Protein AF-0000000073405790 (afdb_homodimer)

InterPro domains:
  IPR004841 Amino acid permease/SLC12A domain [PF00324] (27-420)
  IPR050367 Amino acid-polyamine-organocation superfamily [PTHR42770] (9-442)

Foldseek 3Di:
DPPPPPDPPVVPPDFDFEAADAELLRLLLLLLLLLLQLLLCQFLLLVLCVLWPLLLLVLLVLLLVLLLLLLLLLLVLQLVDLGAQFLLVLLPPQPHVLVSLLLLLLLLLLLLLLLLLLLLSLLQLCCVPPVDDSVCSSCVLLVLLLVCLLQLPDDDSVNSVVLSVVSLVLLVVLLVLLCVVLVVDADDSPPGPHDLLSSLQSNLSSNSSLLSLVLLRNCSSRHDVSSPSNSVSSNSSSCSRSNSSSSSSSSVSRNCVRVVHDSVPDDVLVVCCVRVHDVVSVVSSVSSSSSSSSNSNSSLNSSLSNVLVCLVVPLDPVLQVHADHRSGRNSSSVVSSVSSVVLNVVLVVPPDDSSVSSVLSNLLSSLSSLVSSLSSLVSQCSVCVVPVPVRVVSNVSSVVSNVSSVSSNVSNCVNDDPVSVVVNVVSSVVSSVSSVVVVVVVVVVD/DPPPPPDPCVVVPDFDFEAADAELLRLLLLLLLLLLQLLLCQFLLLLLCVLFPLLLLVLLVLLLVLLLLLLLLLLVLQLVDLGAQFLLVLLPPQPHVLVSLLLLLLLLLLLLLLLLLLLLSLLQLCCVPPVDDSVCSSCVLLVLLLVCQLQLPDDDSVNSVVLSVVSLVLLVVLLVLLCVVLVVDADDSPPGPHDLLSSLQSNLSSNSSLLSLVLLRNCSSRHDVSSPSNSVSSNSSSCSRSNSSSSSSRSVSRNCVSVVHDSVPDDVLVVCCVRVHDVVSVVSSVSSSSSSSSNSNSSLNSSLSNVLVCLVVPLDPVLQVHADHRNGRNSSSVVSSVVSVVLNVVLVVPPDDSSVSSVLSNLLSSLSSLVSSLSSLVSQCSVCVVPVPVRVVSNVSSVVSNVSSVSSNVSNCVNDDPVSVVVNVVSSVVSSVSSVVVVVVVVVVD

Organism: Sulfolobus acidocaldarius (strain ATCC 33909 / DSM 639 / JCM 8929 / NBRC 15157 / NCIMB 11770) (NCBI:txid330779)

Secondary structure (DSSP, 8-state):
-------SGGGGGS-PPPP--B-HHHHHHHHHHHT-HHHHIIIIIHHHHHHHGGGHHHHHHHHHHHHHHHHHHHHHHHHH--STTTHHHHHHHHS-HHHHHHHHHHHHHHHHHHHHHHHHHHHHHHHHHH---HHHHHHHHHHHHHHHHHHTPPPPHHHHHHHHHHHHHHHHHHHHHHHHTTTS----TT-----HHHHHHHHHHHHTTGGGGGGSGGGGGGBTTHHHHHHHHHHHHHHHHHHHHHHHHHHHHHHHHHTT--GGG--HHHHHHHHH-HHHHHHHHHHHHHHHHHHHHHHHHHHHHHHHHHHHTTSS-GGGG--BTTTB-HHHHHHHHHHHHHHHHHHHHH-S-HHHHHHHHHHHHHHHHHHHHHHHHHHHHHHHHTTTTT-HHHHHHHHHHHHHHHHHHHHHHHHS-HHHHHHHHHHHHHHHHHHHHHHHHHHHH-/-------TTGGG-S-PPPP--B-HHHHHHHHHHHT-HHHHIIIIIHHHHHHHGGGHHHHHHHHHHHHHHHHHHHHHHHHH--STTTHHHHHHHHS-HHHHHHHHHHHHHHHHHHHHHHHHHHHHHHHHHH---HHHHHHHHHHHHHHHHHHTPPPPHHHHHHHHHHHHHHHHHHHHHHHHHTTT----TT-----HHHHHHHHHHHHTTGGGGGGSGGGGGGBTTHHHHHHHHHHHHHHHHHHHHHHHHHHHHHHHHHTT--GGG--HHHHHHHHH-HHHHHHHHHHHHHHHHHHHHHHHHHHHHHHHHHHHTTSS-GGGG--BTTTB-HHHHHHHHHHHHHHHHHHHHH-S-HHHHHHHHHHHHHHHHHHHHHHHHHHHHHHHHTTTTT-HHHHHHHHHHHHHHHHHHHHHHHHS-HHHHHHHHHHHHHHHHHHHHHHHHHHHH-

Structure (mmCIF, N/CA/C/O backbone):
data_AF-0000000073405790-model_v1
#
loop_
_entity.id
_entity.type
_entity.pdbx_description
1 polymer 'Conserved Archaeal transport protein'
#
loop_
_atom_site.group_PDB
_atom_site.id
_atom_site.type_symbol
_atom_site.label_atom_id
_atom_site.label_alt_id
_atom_site.label_comp_id
_atom_site.label_asym_id
_atom_site.label_entity_id
_atom_site.label_seq_id
_atom_site.pdbx_PDB_ins_code
_atom_site.Cartn_x
_atom_site.Cartn_y
_atom_site.Cartn_z
_atom_site.occupancy
_atom_site.B_iso_or_equiv
_atom_site.auth_seq_id
_atom_site.auth_comp_id
_atom_site.auth_asym_id
_atom_site.auth_atom_id
_atom_site.pdbx_PDB_model_num
ATOM 1 N N . MET A 1 1 ? -56.188 16.094 41.062 1 27.78 1 MET A N 1
ATOM 2 C CA . MET A 1 1 ? -54.969 16.047 41.844 1 27.78 1 MET A CA 1
ATOM 3 C C . MET A 1 1 ? -53.781 15.688 41 1 27.78 1 MET A C 1
ATOM 5 O O . MET A 1 1 ? -53.562 14.516 40.656 1 27.78 1 MET A O 1
ATOM 9 N N . ASN A 1 2 ? -53.375 16.516 39.938 1 31.41 2 ASN A N 1
ATOM 10 C CA . ASN A 1 2 ? -52.469 16.797 38.844 1 31.41 2 ASN A CA 1
ATOM 11 C C . ASN A 1 2 ? -51 16.844 39.344 1 31.41 2 ASN A C 1
ATOM 13 O O . ASN A 1 2 ? -50.656 17.734 40.125 1 31.41 2 ASN A O 1
ATOM 17 N N . ASN A 1 3 ? -50.406 15.594 39.625 1 33.44 3 ASN A N 1
ATOM 18 C CA . ASN A 1 3 ? -49.188 15.391 40.406 1 33.44 3 ASN A CA 1
ATOM 19 C C . ASN A 1 3 ? -48 16.078 39.75 1 33.44 3 ASN A C 1
ATOM 21 O O . ASN A 1 3 ? -47.562 15.664 38.656 1 33.44 3 ASN A O 1
ATOM 25 N N . PRO A 1 4 ? -47.531 17.219 39.969 1 40.91 4 PRO A N 1
ATOM 26 C CA . PRO A 1 4 ? -46.594 18.172 39.406 1 40.91 4 PRO A CA 1
ATOM 27 C C . PRO A 1 4 ? -45.156 17.672 39.438 1 40.91 4 PRO A C 1
ATOM 29 O O . PRO A 1 4 ? -44.25 18.359 38.969 1 40.91 4 PRO A O 1
ATOM 32 N N . TYR A 1 5 ? -44.719 16.75 40.25 1 34.38 5 TYR A N 1
ATOM 33 C CA . TYR A 1 5 ? -43.344 16.312 40.5 1 34.38 5 TYR A CA 1
ATOM 34 C C . TYR A 1 5 ? -42.812 15.523 39.312 1 34.38 5 TYR A C 1
ATOM 36 O O . TYR A 1 5 ? -42.5 14.336 39.438 1 34.38 5 TYR A O 1
ATOM 44 N N . MET A 1 6 ? -43.469 15.266 38.25 1 35.59 6 MET A N 1
ATOM 45 C CA . MET A 1 6 ? -42.875 14.555 37.125 1 35.59 6 MET A CA 1
ATOM 46 C C . MET A 1 6 ? -41.531 15.18 36.719 1 35.59 6 MET A C 1
ATOM 48 O O . MET A 1 6 ? -41.5 16.297 36.188 1 35.59 6 MET A O 1
ATOM 52 N N . ASP A 1 7 ? -40.344 14.836 37.375 1 27.62 7 ASP A N 1
ATOM 53 C CA . ASP A 1 7 ? -38.969 15.281 37.5 1 27.62 7 ASP A CA 1
ATOM 54 C C . ASP A 1 7 ? -38.25 15.258 36.156 1 27.62 7 ASP A C 1
ATOM 56 O O . ASP A 1 7 ? -38.531 14.422 35.281 1 27.62 7 ASP A O 1
ATOM 60 N N . LYS A 1 8 ? -37.25 16.25 35.781 1 38.69 8 LYS A N 1
ATOM 61 C CA . LYS A 1 8 ? -36.25 16.734 34.781 1 38.69 8 LYS A CA 1
ATOM 62 C C . LYS A 1 8 ? -35.125 15.734 34.625 1 38.69 8 LYS A C 1
ATOM 64 O O . LYS A 1 8 ? -34.188 15.977 33.844 1 38.69 8 LYS A O 1
ATOM 69 N N . SER A 1 9 ? -34.844 14.797 35.344 1 34.06 9 SER A N 1
ATOM 70 C CA . SER A 1 9 ? -33.719 13.875 35.312 1 34.06 9 SER A CA 1
ATOM 71 C C . SER A 1 9 ? -33.75 12.977 34.094 1 34.06 9 SER A C 1
ATOM 73 O O . SER A 1 9 ? -32.719 12.406 33.688 1 34.06 9 SER A O 1
ATOM 75 N N . GLU A 1 10 ? -34.688 12.352 33.531 1 36.56 10 GLU A N 1
ATOM 76 C CA . GLU A 1 10 ? -34.781 11.336 32.5 1 36.56 10 GLU A CA 1
ATOM 77 C C . GLU A 1 10 ? -34.5 11.945 31.109 1 36.56 10 GLU A C 1
ATOM 79 O O . GLU A 1 10 ? -34.531 11.242 30.094 1 36.56 10 GLU A O 1
ATOM 84 N N . ALA A 1 11 ? -34.438 13.266 30.891 1 36.69 11 ALA A N 1
ATOM 85 C CA . ALA A 1 11 ? -34.094 13.859 29.609 1 36.69 11 ALA A CA 1
ATOM 86 C C . ALA A 1 11 ? -32.594 13.719 29.359 1 36.69 11 ALA A C 1
ATOM 88 O O . ALA A 1 11 ? -32 14.453 28.547 1 36.69 11 ALA A O 1
ATOM 89 N N . LYS A 1 12 ? -31.766 12.984 30.062 1 44.53 12 LYS A N 1
ATOM 90 C CA . LYS A 1 12 ? -30.328 12.734 30.047 1 44.53 12 LYS A CA 1
ATOM 91 C C . LYS A 1 12 ? -29.938 11.922 28.828 1 44.53 12 LYS A C 1
ATOM 93 O O . LYS A 1 12 ? -28.75 11.688 28.594 1 44.53 12 LYS A O 1
ATOM 98 N N . GLY A 1 13 ? -30.688 11.305 28.016 1 42.25 13 GLY A N 1
ATOM 99 C CA . GLY A 1 13 ? -30.25 10.32 27.047 1 42.25 13 GLY A CA 1
ATOM 100 C C . GLY A 1 13 ? -30.219 10.852 25.625 1 42.25 13 GLY A C 1
ATOM 101 O O . GLY A 1 13 ? -30.031 10.094 24.672 1 42.25 13 GLY A O 1
ATOM 102 N N . VAL A 1 14 ? -30.844 12.031 25.359 1 47.28 14 VAL A N 1
ATOM 103 C CA . VAL A 1 14 ? -30.922 12.32 23.922 1 47.28 14 VAL A CA 1
ATOM 104 C C . VAL A 1 14 ? -29.594 12.906 23.453 1 47.28 14 VAL A C 1
ATOM 106 O O . VAL A 1 14 ? -29.047 13.812 24.078 1 47.28 14 VAL A O 1
ATOM 109 N N . PRO A 1 15 ? -28.875 12.289 22.641 1 58.34 15 PRO A N 1
ATOM 110 C CA . PRO A 1 15 ? -27.641 12.828 22.062 1 58.34 15 PRO A CA 1
ATOM 111 C C . PRO A 1 15 ? -27.766 14.297 21.672 1 58.34 15 PRO A C 1
ATOM 113 O O . PRO A 1 15 ? -28.734 14.68 20.984 1 58.34 15 PRO A O 1
ATOM 116 N N . GLU A 1 16 ? -27.109 15.195 22.469 1 71.62 16 GLU A N 1
ATOM 117 C CA . GLU A 1 16 ? -27.125 16.625 22.172 1 71.62 16 GLU A CA 1
ATOM 118 C C . GLU A 1 16 ? -26.484 16.922 20.828 1 71.62 16 GLU A C 1
ATOM 120 O O . GLU A 1 16 ? -25.531 16.266 20.422 1 71.62 16 GLU A O 1
ATOM 125 N N . GLU A 1 17 ? -27.125 17.812 20.016 1 78.12 17 GLU A N 1
ATOM 126 C CA . GLU A 1 17 ? -26.625 18.266 18.734 1 78.12 17 GLU A CA 1
ATOM 127 C C . GLU A 1 17 ? -25.625 19.422 18.906 1 78.12 17 GLU A C 1
ATOM 129 O O . GLU A 1 17 ? -25.734 20.188 19.859 1 78.12 17 GLU A O 1
ATOM 134 N N . PRO A 1 18 ? -24.578 19.469 18.156 1 84.25 18 PRO A N 1
ATOM 135 C CA . PRO A 1 18 ? -23.609 20.562 18.219 1 84.25 18 PRO A CA 1
ATOM 136 C C . PRO A 1 18 ? -24.266 21.938 18.062 1 84.25 18 PRO A C 1
ATOM 138 O O . PRO A 1 18 ? -25.156 22.109 17.234 1 84.25 18 PRO A O 1
ATOM 141 N N . LYS A 1 19 ? -23.875 22.797 18.906 1 86 19 LYS A N 1
ATOM 142 C CA . LYS A 1 19 ? -24.344 24.172 18.781 1 86 19 LYS A CA 1
ATOM 143 C C . LYS A 1 19 ? -23.5 24.969 17.797 1 86 19 LYS A C 1
ATOM 145 O O . LYS A 1 19 ? -22.266 24.891 17.828 1 86 19 LYS A O 1
ATOM 150 N N . ARG A 1 20 ? -24.172 25.734 16.953 1 91.25 20 ARG A N 1
ATOM 151 C CA . ARG A 1 20 ? -23.5 26.516 15.93 1 91.25 20 ARG A CA 1
ATOM 152 C C . ARG A 1 20 ? -23.109 27.891 16.453 1 91.25 20 ARG A C 1
ATOM 154 O O . ARG A 1 20 ? -23.953 28.797 16.5 1 91.25 20 ARG A O 1
ATOM 161 N N . HIS A 1 21 ? -21.797 28.047 16.766 1 88.31 21 HIS A N 1
ATOM 162 C CA . HIS A 1 21 ? -21.406 29.297 17.422 1 88.31 21 HIS A CA 1
ATOM 163 C C . HIS A 1 21 ? -20.156 29.891 16.781 1 88.31 21 HIS A C 1
ATOM 165 O O . HIS A 1 21 ? -19.812 31.047 17.031 1 88.31 21 HIS A O 1
ATOM 171 N N . LEU A 1 22 ? -19.5 29.172 15.891 1 90.38 22 LEU A N 1
ATOM 172 C CA . LEU A 1 22 ? -18.266 29.656 15.273 1 90.38 22 LEU A CA 1
ATOM 173 C C . LEU A 1 22 ? -18.578 30.609 14.117 1 90.38 22 LEU A C 1
ATOM 175 O O . LEU A 1 22 ? -19.359 30.266 13.227 1 90.38 22 LEU A O 1
ATOM 179 N N . SER A 1 23 ? -17.969 31.75 14.094 1 93 23 SER A N 1
ATOM 180 C CA . SER A 1 23 ? -18.156 32.75 13.039 1 93 23 SER A CA 1
ATOM 181 C C . SER A 1 23 ? -17.109 32.594 11.945 1 93 23 SER A C 1
ATOM 183 O O . SER A 1 23 ? -16.188 31.781 12.07 1 93 23 SER A O 1
ATOM 185 N N . PHE A 1 24 ? -17.25 33.406 10.891 1 95 24 PHE A N 1
ATOM 186 C CA . PHE A 1 24 ? -16.297 33.406 9.781 1 95 24 PHE A CA 1
ATOM 187 C C . PHE A 1 24 ? -14.898 33.75 10.273 1 95 24 PHE A C 1
ATOM 189 O O . PHE A 1 24 ? -13.938 33.062 9.922 1 95 24 PHE A O 1
ATOM 196 N N . THR A 1 25 ? -14.836 34.75 11.125 1 92.75 25 THR A N 1
ATOM 197 C CA . THR A 1 25 ? -13.547 35.188 11.641 1 92.75 25 THR A CA 1
ATOM 198 C C . THR A 1 25 ? -12.906 34.125 12.508 1 92.75 25 THR A C 1
ATOM 200 O O . THR A 1 25 ? -11.695 33.875 12.438 1 92.75 25 THR A O 1
ATOM 203 N N . ASP A 1 26 ? -13.695 33.438 13.25 1 89.88 26 ASP A N 1
ATOM 204 C CA . ASP A 1 26 ? -13.211 32.344 14.062 1 89.88 26 ASP A CA 1
ATOM 205 C C . ASP A 1 26 ? -12.594 31.234 13.195 1 89.88 26 ASP A C 1
ATOM 207 O O . ASP A 1 26 ? -11.453 30.828 13.43 1 89.88 26 ASP A O 1
ATOM 211 N N . ILE A 1 27 ? -13.328 30.844 12.195 1 92.38 27 ILE A N 1
ATOM 212 C CA . ILE A 1 27 ? -12.93 29.719 11.352 1 92.38 27 ILE A CA 1
ATOM 213 C C . ILE A 1 27 ? -11.688 30.094 10.547 1 92.38 27 ILE A C 1
ATOM 215 O O . ILE A 1 27 ? -10.75 29.312 10.445 1 92.38 27 ILE A O 1
ATOM 219 N N . VAL A 1 28 ? -11.617 31.266 9.969 1 93.44 28 VAL A N 1
ATOM 220 C CA . VAL A 1 28 ? -10.508 31.688 9.117 1 93.44 28 VAL A CA 1
ATOM 221 C C . VAL A 1 28 ? -9.227 31.766 9.938 1 93.44 28 VAL A C 1
ATOM 223 O O . VAL A 1 28 ? -8.203 31.188 9.555 1 93.44 28 VAL A O 1
ATOM 226 N N . PHE A 1 29 ? -9.258 32.375 11.109 1 89.44 29 PHE A N 1
ATOM 227 C CA . PHE A 1 29 ? -8.031 32.594 11.867 1 89.44 29 PHE A CA 1
ATOM 228 C C . PHE A 1 29 ? -7.613 31.312 12.602 1 89.44 29 PHE A C 1
ATOM 230 O O . PHE A 1 29 ? -6.422 31.047 12.766 1 89.44 29 PHE A O 1
ATOM 237 N N . LEU A 1 30 ? -8.602 30.547 12.961 1 85.38 30 LEU A N 1
ATOM 238 C CA . LEU A 1 30 ? -8.258 29.25 13.539 1 85.38 30 LEU A CA 1
ATOM 239 C C . LEU A 1 30 ? -7.625 28.328 12.492 1 85.38 30 LEU A C 1
ATOM 241 O O . LEU A 1 30 ? -6.703 27.578 12.805 1 85.38 30 LEU A O 1
ATOM 245 N N . SER A 1 31 ? -8.086 28.391 11.297 1 91.56 31 SER A N 1
ATOM 246 C CA . SER A 1 31 ? -7.586 27.516 10.234 1 91.56 31 SER A CA 1
ATOM 247 C C . SER A 1 31 ? -6.234 28.016 9.719 1 91.56 31 SER A C 1
ATOM 249 O O . SER A 1 31 ? -5.371 27.203 9.375 1 91.56 31 SER A O 1
ATOM 251 N N . ILE A 1 32 ? -6.062 29.312 9.602 1 92.25 32 ILE A N 1
ATOM 252 C CA . ILE A 1 32 ? -4.75 29.812 9.219 1 92.25 32 ILE A CA 1
ATOM 253 C C . ILE A 1 32 ? -3.732 29.469 10.305 1 92.25 32 ILE A C 1
ATOM 255 O O . ILE A 1 32 ? -2.607 29.062 10.008 1 92.25 32 ILE A O 1
ATOM 259 N N . GLY A 1 33 ? -4.148 29.656 11.562 1 86.12 33 GLY A N 1
ATOM 260 C CA . GLY A 1 33 ? -3.299 29.219 12.656 1 86.12 33 GLY A CA 1
ATOM 261 C C . GLY A 1 33 ? -3.01 27.719 12.617 1 86.12 33 GLY A C 1
ATOM 262 O O . GLY A 1 33 ? -1.885 27.297 12.883 1 86.12 33 GLY A O 1
ATOM 263 N N . GLY A 1 34 ? -3.998 26.969 12.234 1 87.94 34 GLY A N 1
ATOM 264 C CA . GLY A 1 34 ? -3.875 25.516 12.125 1 87.94 34 GLY A CA 1
ATOM 265 C C . GLY A 1 34 ? -2.961 25.094 10.992 1 87.94 34 GLY A C 1
ATOM 266 O O . GLY A 1 34 ? -2.469 23.953 10.984 1 87.94 34 GLY A O 1
ATOM 267 N N . GLN A 1 35 ? -2.705 25.969 10.07 1 92.38 35 GLN A N 1
ATOM 268 C CA . GLN A 1 35 ? -1.758 25.734 8.984 1 92.38 35 GLN A CA 1
ATOM 269 C C . GLN A 1 35 ? -0.322 25.969 9.445 1 92.38 35 GLN A C 1
ATOM 271 O O . GLN A 1 35 ? 0.626 25.641 8.734 1 92.38 35 GLN A O 1
ATOM 276 N N . SER A 1 36 ? -0.238 26.484 10.57 1 92.44 36 SER A N 1
ATOM 277 C CA . SER A 1 36 ? 1.079 26.734 11.141 1 92.44 36 SER A CA 1
ATOM 278 C C . SER A 1 36 ? 2.006 27.406 10.133 1 92.44 36 SER A C 1
ATOM 280 O O . SER A 1 36 ? 3.07 26.875 9.812 1 92.44 36 SER A O 1
ATOM 282 N N . PRO A 1 37 ? 1.651 28.609 9.758 1 91.94 37 PRO A N 1
ATOM 283 C CA . PRO A 1 37 ? 2.299 29.203 8.586 1 91.94 37 PRO A CA 1
ATOM 284 C C . PRO A 1 37 ? 3.814 29.312 8.734 1 91.94 37 PRO A C 1
ATOM 286 O O . PRO A 1 37 ? 4.559 28.984 7.816 1 91.94 37 PRO A O 1
ATOM 289 N N . PHE A 1 38 ? 4.297 29.781 9.859 1 92.12 38 PHE A N 1
ATOM 290 C CA . PHE A 1 38 ? 5.73 29.969 10.031 1 92.12 38 PHE A CA 1
ATOM 291 C C . PHE A 1 38 ? 6.461 28.641 10.094 1 92.12 38 PHE A C 1
ATOM 293 O O . PHE A 1 38 ? 7.461 28.438 9.398 1 92.12 38 PHE A O 1
ATOM 300 N N . LEU A 1 39 ? 5.965 27.766 10.898 1 94.5 39 LEU A N 1
ATOM 301 C CA . LEU A 1 39 ? 6.551 26.438 11.031 1 94.5 39 LEU A CA 1
ATOM 302 C C . LEU A 1 39 ? 6.527 25.688 9.703 1 94.5 39 LEU A C 1
ATOM 304 O O . LEU A 1 39 ? 7.453 24.938 9.383 1 94.5 39 LEU A O 1
ATOM 308 N N . SER A 1 40 ? 5.465 25.812 8.914 1 95.38 40 SER A N 1
ATOM 309 C CA . SER A 1 40 ? 5.312 25.141 7.633 1 95.38 40 SER A CA 1
ATOM 310 C C . SER A 1 40 ? 6.406 25.562 6.656 1 95.38 40 SER A C 1
ATOM 312 O O . SER A 1 40 ? 6.875 24.766 5.852 1 95.38 40 SER A O 1
ATOM 314 N N . ILE A 1 41 ? 6.836 26.844 6.73 1 92.81 41 ILE A N 1
ATOM 315 C CA . ILE A 1 41 ? 7.906 27.312 5.855 1 92.81 41 ILE A CA 1
ATOM 316 C C . ILE A 1 41 ? 9.227 26.656 6.258 1 92.81 41 ILE A C 1
ATOM 318 O O . ILE A 1 41 ? 10.008 26.234 5.398 1 92.81 41 ILE A O 1
ATOM 322 N N . LEU A 1 42 ? 9.422 26.453 7.527 1 91.88 42 LEU A N 1
ATOM 323 C CA . LEU A 1 42 ? 10.672 25.906 8.055 1 91.88 42 LEU A CA 1
ATOM 324 C C . LEU A 1 42 ? 10.719 24.391 7.883 1 91.88 42 LEU A C 1
ATOM 326 O O . LEU A 1 42 ? 11.773 23.781 8.031 1 91.88 42 LEU A O 1
ATOM 330 N N . THR A 1 43 ? 9.586 23.812 7.562 1 94.44 43 THR A N 1
ATOM 331 C CA . THR A 1 43 ? 9.539 22.359 7.422 1 94.44 43 THR A CA 1
ATOM 332 C C . THR A 1 43 ? 9.117 21.969 6.008 1 94.44 43 THR A C 1
ATOM 334 O O . THR A 1 43 ? 9.969 21.719 5.152 1 94.44 43 THR A O 1
ATOM 337 N N . TYR A 1 44 ? 7.812 22.141 5.621 1 95.62 44 TYR A N 1
ATOM 338 C CA . TYR A 1 44 ? 7.293 21.781 4.309 1 95.62 44 TYR A CA 1
ATOM 339 C C . TYR A 1 44 ? 7.949 22.609 3.213 1 95.62 44 TYR A C 1
ATOM 341 O O . TYR A 1 44 ? 8.281 22.094 2.145 1 95.62 44 TYR A O 1
ATOM 349 N N . GLY A 1 45 ? 8.078 23.906 3.498 1 92.88 45 GLY A N 1
ATOM 350 C CA . GLY A 1 45 ? 8.727 24.781 2.531 1 92.88 45 GLY A CA 1
ATOM 351 C C . GLY A 1 45 ? 10.164 24.391 2.246 1 92.88 45 GLY A C 1
ATOM 352 O O . GLY A 1 45 ? 10.602 24.406 1.094 1 92.88 45 GLY A O 1
ATOM 353 N N . VAL A 1 46 ? 10.867 24.016 3.252 1 89.62 46 VAL A N 1
ATOM 354 C CA . VAL A 1 46 ? 12.258 23.594 3.113 1 89.62 46 VAL A CA 1
ATOM 355 C C . VAL A 1 46 ? 12.328 22.312 2.295 1 89.62 46 VAL A C 1
ATOM 357 O O . VAL A 1 46 ? 13.203 22.156 1.44 1 89.62 46 VAL A O 1
ATOM 360 N N . VAL A 1 47 ? 11.398 21.422 2.566 1 92.44 47 VAL A N 1
ATOM 361 C CA . VAL A 1 47 ? 11.398 20.172 1.82 1 92.44 47 VAL A CA 1
ATOM 362 C C . VAL A 1 47 ? 11.102 20.438 0.348 1 92.44 47 VAL A C 1
ATOM 364 O O . VAL A 1 47 ? 11.711 19.828 -0.537 1 92.44 47 VAL A O 1
ATOM 367 N N . ALA A 1 48 ? 10.156 21.344 0.066 1 93.25 48 ALA A N 1
ATOM 368 C CA . ALA A 1 48 ? 9.875 21.719 -1.313 1 93.25 48 ALA A CA 1
ATOM 369 C C . ALA A 1 48 ? 11.117 22.297 -1.989 1 93.25 48 ALA A C 1
ATOM 371 O O . ALA A 1 48 ? 11.383 22 -3.158 1 93.25 48 ALA A O 1
ATOM 372 N N . LEU A 1 49 ? 11.914 23.062 -1.259 1 90.44 49 LEU A N 1
ATOM 373 C CA . LEU A 1 49 ? 13.141 23.656 -1.78 1 90.44 49 LEU A CA 1
ATOM 374 C C . LEU A 1 49 ? 14.211 22.594 -2.016 1 90.44 49 LEU A C 1
ATOM 376 O O . LEU A 1 49 ? 14.984 22.688 -2.975 1 90.44 49 LEU A O 1
ATOM 380 N N . LEU A 1 50 ? 14.234 21.688 -1.157 1 88.81 50 LEU A N 1
ATOM 381 C CA . 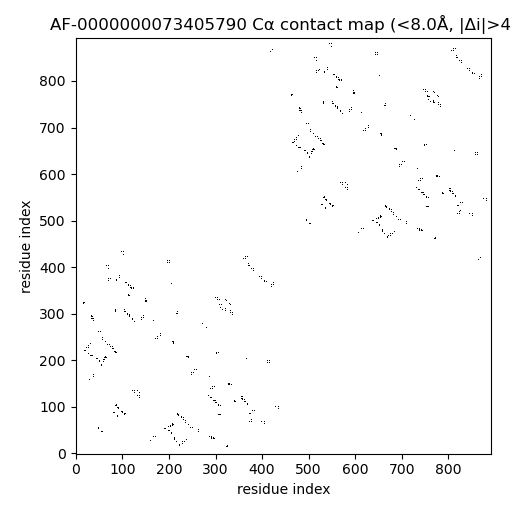LEU A 1 50 ? 15.219 20.625 -1.287 1 88.81 50 LEU A CA 1
ATOM 382 C C . LEU A 1 50 ? 14.977 19.797 -2.551 1 88.81 50 LEU A C 1
ATOM 384 O O . LEU A 1 50 ? 15.93 19.359 -3.201 1 88.81 50 LEU A O 1
ATOM 388 N N . TYR A 1 51 ? 13.727 19.641 -2.902 1 90.88 51 TYR A N 1
ATOM 389 C CA . TYR A 1 51 ? 13.391 18.812 -4.059 1 90.88 51 TYR A CA 1
ATOM 390 C C . TYR A 1 51 ? 13.406 19.641 -5.34 1 90.88 51 TYR A C 1
ATOM 392 O O . TYR A 1 51 ? 13.781 19.141 -6.402 1 90.88 51 TYR A O 1
ATOM 400 N N . ALA A 1 52 ? 13.008 20.938 -5.211 1 92.94 52 ALA A N 1
ATOM 401 C CA . ALA A 1 52 ? 12.797 21.703 -6.438 1 92.94 52 ALA A CA 1
ATOM 402 C C . ALA A 1 52 ? 13.891 22.75 -6.621 1 92.94 52 ALA A C 1
ATOM 404 O O . ALA A 1 52 ? 13.984 23.375 -7.68 1 92.94 52 ALA A O 1
ATOM 405 N N . GLY A 1 53 ? 14.773 22.953 -5.637 1 89.81 53 GLY A N 1
ATOM 406 C CA . GLY A 1 53 ? 15.758 24.016 -5.723 1 89.81 53 GLY A CA 1
ATOM 407 C C . GLY A 1 53 ? 15.141 25.391 -5.938 1 89.81 53 GLY A C 1
ATOM 408 O O . GLY A 1 53 ? 14.164 25.75 -5.277 1 89.81 53 GLY A O 1
ATOM 409 N N . LEU A 1 54 ? 15.688 26.094 -6.922 1 91.19 54 LEU A N 1
ATOM 410 C CA . LEU A 1 54 ? 15.258 27.469 -7.168 1 91.19 54 LEU A CA 1
ATOM 411 C C . LEU A 1 54 ? 13.891 27.5 -7.836 1 91.19 54 LEU A C 1
ATOM 413 O O . LEU A 1 54 ? 13.242 28.547 -7.891 1 91.19 54 LEU A O 1
ATOM 417 N N . PHE A 1 55 ? 13.414 26.344 -8.266 1 94.44 55 PHE A N 1
ATOM 418 C CA . PHE A 1 55 ? 12.062 26.234 -8.797 1 94.44 55 PHE A CA 1
ATOM 419 C C . PHE A 1 55 ? 11.047 26.062 -7.672 1 94.44 55 PHE A C 1
ATOM 421 O O . PHE A 1 55 ? 9.844 25.953 -7.918 1 94.44 55 PHE A O 1
ATOM 428 N N . GLY A 1 56 ? 11.469 26.125 -6.418 1 93.44 56 GLY A N 1
ATOM 429 C CA . GLY A 1 56 ? 10.68 25.891 -5.219 1 93.44 56 GLY A CA 1
ATOM 430 C C . GLY A 1 56 ? 9.438 26.75 -5.141 1 93.44 56 GLY A C 1
ATOM 431 O O . GLY A 1 56 ? 8.336 26.234 -4.918 1 93.44 56 GLY A O 1
ATOM 432 N N . PRO A 1 57 ? 9.523 28.031 -5.422 1 94.56 57 PRO A N 1
ATOM 433 C CA . PRO A 1 57 ? 8.336 28.891 -5.344 1 94.56 57 PRO A CA 1
ATOM 434 C C . PRO A 1 57 ? 7.266 28.516 -6.363 1 94.56 57 PRO A C 1
ATOM 436 O O . PRO A 1 57 ? 6.074 28.562 -6.055 1 94.56 57 PRO A O 1
ATOM 439 N N . ILE A 1 58 ? 7.695 28.125 -7.512 1 96.19 58 ILE A N 1
ATOM 440 C CA . ILE A 1 58 ? 6.742 27.719 -8.539 1 96.19 58 ILE A CA 1
ATOM 441 C C . ILE A 1 58 ? 6.086 26.406 -8.148 1 96.19 58 ILE A C 1
ATOM 443 O O . ILE A 1 58 ? 4.887 26.203 -8.375 1 96.19 58 ILE A O 1
ATOM 447 N N . ALA A 1 59 ? 6.891 25.5 -7.566 1 96.19 59 ALA A N 1
ATOM 448 C CA . ALA A 1 59 ? 6.32 24.25 -7.07 1 96.19 59 ALA A CA 1
ATOM 449 C C . ALA A 1 59 ? 5.238 24.516 -6.027 1 96.19 59 ALA A C 1
ATOM 451 O O . ALA A 1 59 ? 4.203 23.844 -6.012 1 96.19 59 ALA A O 1
ATOM 452 N N . ILE A 1 60 ? 5.457 25.469 -5.191 1 97 60 ILE A N 1
ATOM 453 C CA . ILE A 1 60 ? 4.5 25.812 -4.145 1 97 60 ILE A CA 1
ATOM 454 C C . ILE A 1 60 ? 3.256 26.438 -4.773 1 97 60 ILE A C 1
ATOM 456 O O . ILE A 1 60 ? 2.133 26.172 -4.34 1 97 60 ILE A O 1
ATOM 460 N N . ILE A 1 61 ? 3.418 27.219 -5.801 1 97.69 61 ILE A N 1
ATOM 461 C CA . ILE A 1 61 ? 2.285 27.812 -6.504 1 97.69 61 ILE A CA 1
ATOM 462 C C . ILE A 1 61 ? 1.467 26.719 -7.18 1 97.69 61 ILE A C 1
ATOM 464 O O . ILE A 1 61 ? 0.234 26.734 -7.133 1 97.69 61 ILE A O 1
ATOM 468 N N . LEU A 1 62 ? 2.145 25.766 -7.797 1 97.5 62 LEU A N 1
ATOM 469 C CA . LEU A 1 62 ? 1.453 24.656 -8.422 1 97.5 62 LEU A CA 1
ATOM 470 C C . LEU A 1 62 ? 0.74 23.797 -7.375 1 97.5 62 LEU A C 1
ATOM 472 O O . LEU A 1 62 ? -0.357 23.297 -7.621 1 97.5 62 LEU A O 1
ATOM 476 N N . GLY A 1 63 ? 1.421 23.625 -6.25 1 98.19 63 GLY A N 1
ATOM 477 C CA . GLY A 1 63 ? 0.765 22.969 -5.141 1 98.19 63 GLY A CA 1
ATOM 478 C C . GLY A 1 63 ? -0.46 23.703 -4.637 1 98.19 63 GLY A C 1
ATOM 479 O O . GLY A 1 63 ? -1.482 23.094 -4.328 1 98.19 63 GLY A O 1
ATOM 480 N N . THR A 1 64 ? -0.359 25 -4.559 1 98.25 64 THR A N 1
ATOM 481 C CA . THR A 1 64 ? -1.485 25.828 -4.152 1 98.25 64 THR A CA 1
ATOM 482 C C . THR A 1 64 ? -2.639 25.703 -5.145 1 98.25 64 THR A C 1
ATOM 484 O O . THR A 1 64 ? -3.805 25.672 -4.75 1 98.25 64 THR A O 1
ATOM 487 N N . LEU A 1 65 ? -2.322 25.641 -6.402 1 98.38 65 LEU A N 1
ATOM 488 C CA . LEU A 1 65 ? -3.338 25.453 -7.434 1 98.38 65 LEU A CA 1
ATOM 489 C C . LEU A 1 65 ? -4.031 24.109 -7.27 1 98.38 65 LEU A C 1
ATOM 491 O O . LEU A 1 65 ? -5.246 24 -7.449 1 98.38 65 LEU A O 1
ATOM 495 N N . LEU A 1 66 ? -3.244 23.094 -6.996 1 98.38 66 LEU A N 1
ATOM 496 C CA . LEU A 1 66 ? -3.807 21.781 -6.727 1 98.38 66 LEU A CA 1
ATOM 497 C C . LEU A 1 66 ? -4.809 21.844 -5.578 1 98.38 66 LEU A C 1
ATOM 499 O O . LEU A 1 66 ? -5.922 21.328 -5.691 1 98.38 66 LEU A O 1
ATOM 503 N N . VAL A 1 67 ? -4.406 22.469 -4.488 1 98.38 67 VAL A N 1
ATOM 504 C CA . VAL A 1 67 ? -5.254 22.562 -3.303 1 98.38 67 VAL A CA 1
ATOM 505 C C . VAL A 1 67 ? -6.473 23.422 -3.611 1 98.38 67 VAL A C 1
ATOM 507 O O . VAL A 1 67 ? -7.574 23.156 -3.125 1 98.38 67 VAL A O 1
ATOM 510 N N . LEU A 1 68 ? -6.285 24.469 -4.422 1 98.38 68 LEU A N 1
ATOM 511 C CA . LEU A 1 68 ? -7.371 25.375 -4.762 1 98.38 68 LEU A CA 1
ATOM 512 C C . LEU A 1 68 ? -8.445 24.672 -5.574 1 98.38 68 LEU A C 1
ATOM 514 O O . LEU A 1 68 ? -9.641 24.828 -5.301 1 98.38 68 LEU A O 1
ATOM 518 N N . VAL A 1 69 ? -8.07 23.906 -6.555 1 98.12 69 VAL A N 1
ATOM 519 C CA . VAL A 1 69 ? -9.062 23.203 -7.367 1 98.12 69 VAL A CA 1
ATOM 520 C C . VAL A 1 69 ? -9.766 22.156 -6.52 1 98.12 69 VAL A C 1
ATOM 522 O O . VAL A 1 69 ? -10.969 21.922 -6.676 1 98.12 69 VAL A O 1
ATOM 525 N N . ASN A 1 70 ? -9.078 21.438 -5.676 1 98.44 70 ASN A N 1
ATOM 526 C CA . ASN A 1 70 ? -9.703 20.516 -4.727 1 98.44 70 ASN A CA 1
ATOM 527 C C . ASN A 1 70 ? -10.633 21.266 -3.766 1 98.44 70 ASN A C 1
ATOM 529 O O . ASN A 1 70 ? -11.711 20.766 -3.434 1 98.44 70 ASN A O 1
ATOM 533 N N . GLY A 1 71 ? -10.109 22.469 -3.299 1 98.12 71 GLY A N 1
ATOM 534 C CA . GLY A 1 71 ? -10.906 23.297 -2.404 1 98.12 71 GLY A CA 1
ATOM 535 C C . GLY A 1 71 ? -12.211 23.766 -3.025 1 98.12 71 GLY A C 1
ATOM 536 O O . GLY A 1 71 ? -13.219 23.922 -2.33 1 98.12 71 GLY A O 1
ATOM 537 N N . MET A 1 72 ? -12.227 23.953 -4.305 1 98.06 72 MET A N 1
ATOM 538 C CA . MET A 1 72 ? -13.445 24.375 -5 1 98.06 72 MET A CA 1
ATOM 539 C C . MET A 1 72 ? -14.492 23.266 -4.969 1 98.06 72 MET A C 1
ATOM 541 O O . MET A 1 72 ? -15.688 23.547 -4.895 1 98.06 72 MET A O 1
ATOM 545 N N . SER A 1 73 ? -14.055 22.016 -5.074 1 98.12 73 SER A N 1
ATOM 546 C CA . SER A 1 73 ? -14.984 20.906 -4.898 1 98.12 73 SER A CA 1
ATOM 547 C C . SER A 1 73 ? -15.586 20.906 -3.498 1 98.12 73 SER A C 1
ATOM 549 O O . SER A 1 73 ? -16.797 20.719 -3.336 1 98.12 73 SER A O 1
ATOM 551 N N . VAL A 1 74 ? -14.742 21.141 -2.502 1 98.06 74 VAL A N 1
ATOM 552 C CA . VAL A 1 74 ? -15.203 21.172 -1.117 1 98.06 74 VAL A CA 1
ATOM 553 C C . VAL A 1 74 ? -16.094 22.391 -0.893 1 98.06 74 VAL A C 1
ATOM 555 O O . VAL A 1 74 ? -17.047 22.344 -0.122 1 98.06 74 VAL A O 1
ATOM 558 N N . TYR A 1 75 ? -15.734 23.484 -1.622 1 97.56 75 TYR A N 1
ATOM 559 C CA . TYR A 1 75 ? -16.547 24.703 -1.608 1 97.56 75 TYR A CA 1
ATOM 560 C C . TYR A 1 75 ? -17.984 24.391 -2.008 1 97.56 75 TYR A C 1
ATOM 562 O O . TYR A 1 75 ? -18.922 24.766 -1.298 1 97.56 75 TYR A O 1
ATOM 570 N N . GLU A 1 76 ? -18.234 23.734 -3.023 1 97.56 76 GLU A N 1
ATOM 571 C CA . GLU A 1 76 ? -19.562 23.406 -3.525 1 97.56 76 GLU A CA 1
ATOM 572 C C . GLU A 1 76 ? -20.266 22.391 -2.621 1 97.56 76 GLU A C 1
ATOM 574 O O . GLU A 1 76 ? -21.469 22.516 -2.359 1 97.56 76 GLU A O 1
ATOM 579 N N . LEU A 1 77 ? -19.531 21.391 -2.164 1 97.94 77 LEU A N 1
ATOM 580 C CA . LEU A 1 77 ? -20.109 20.359 -1.318 1 97.94 77 LEU A CA 1
ATOM 581 C C . LEU A 1 77 ? -20.516 20.922 0.038 1 97.94 77 LEU A C 1
ATOM 583 O O . LEU A 1 77 ? -21.516 20.516 0.616 1 97.94 77 LEU A O 1
ATOM 587 N N . SER A 1 78 ? -19.719 21.938 0.583 1 97.06 78 SER A N 1
ATOM 588 C CA . SER A 1 78 ? -20 22.516 1.894 1 97.06 78 SER A CA 1
ATOM 589 C C . SER A 1 78 ? -21.281 23.328 1.878 1 97.06 78 SER A C 1
ATOM 591 O O . SER A 1 78 ? -21.922 23.516 2.918 1 97.06 78 SER A O 1
ATOM 593 N N . LYS A 1 79 ? -21.688 23.797 0.695 1 96.31 79 LYS A N 1
ATOM 594 C CA . LYS A 1 79 ? -22.938 24.516 0.56 1 96.31 79 LYS A CA 1
ATOM 595 C C . LYS A 1 79 ? -24.141 23.562 0.65 1 96.31 79 LYS A C 1
ATOM 597 O O . LYS A 1 79 ? -25.234 23.969 1.008 1 96.31 79 LYS A O 1
ATOM 602 N N . ARG A 1 80 ? -23.859 22.312 0.407 1 94.88 80 ARG A N 1
ATOM 603 C CA . ARG A 1 80 ? -24.922 21.328 0.381 1 94.88 80 ARG A CA 1
ATOM 604 C C . ARG A 1 80 ? -25 20.562 1.702 1 94.88 80 ARG A C 1
ATOM 606 O O . ARG A 1 80 ? -26.078 20.188 2.145 1 94.88 80 ARG A O 1
ATOM 613 N N . PHE A 1 81 ? -23.828 20.297 2.266 1 95.88 81 PHE A N 1
ATOM 614 C CA . PHE A 1 81 ? -23.766 19.5 3.488 1 95.88 81 PHE A CA 1
ATOM 615 C C . PHE A 1 81 ? -23.188 20.328 4.633 1 95.88 81 PHE A C 1
ATOM 617 O O . PHE A 1 81 ? -21.984 20.594 4.66 1 95.88 81 PHE A O 1
ATOM 624 N N . THR A 1 82 ? -24 20.594 5.645 1 94.25 82 THR A N 1
ATOM 625 C CA . THR A 1 82 ? -23.562 21.484 6.711 1 94.25 82 THR A CA 1
ATOM 626 C C . THR A 1 82 ? -23.438 20.719 8.031 1 94.25 82 THR A C 1
ATOM 628 O O . THR A 1 82 ? -23.141 21.312 9.07 1 94.25 82 THR A O 1
ATOM 631 N N . LYS A 1 83 ? -23.609 19.406 8 1 91.19 83 LYS A N 1
ATOM 632 C CA . LYS A 1 83 ? -23.453 18.562 9.188 1 91.19 83 LYS A CA 1
ATOM 633 C C . LYS A 1 83 ? -21.984 18.312 9.484 1 91.19 83 LYS A C 1
ATOM 635 O O . LYS A 1 83 ? -21.109 18.578 8.641 1 91.19 83 LYS A O 1
ATOM 640 N N . GLU A 1 84 ? -21.688 17.828 10.641 1 91 84 GLU A N 1
ATOM 641 C CA . GLU A 1 84 ? -20.312 17.469 11.023 1 91 84 GLU A CA 1
ATOM 642 C C . GLU A 1 84 ? -19.797 16.312 10.18 1 91 84 GLU A C 1
ATOM 644 O O . GLU A 1 84 ? -20.578 15.594 9.555 1 91 84 GLU A O 1
ATOM 649 N N . GLY A 1 85 ? -18.5 16.203 10.148 1 93.25 85 GLY A N 1
ATOM 650 C CA . GLY A 1 85 ? -17.922 15.047 9.5 1 93.25 85 GLY A CA 1
ATOM 651 C C . GLY A 1 85 ? -17.141 15.391 8.242 1 93.25 85 GLY A C 1
ATOM 652 O O . GLY A 1 85 ? -16.266 14.633 7.824 1 93.25 85 GLY A O 1
ATOM 653 N N . GLY A 1 86 ? -17.562 16.5 7.629 1 96.44 86 GLY A N 1
ATOM 654 C CA . GLY A 1 86 ? -16.781 16.984 6.504 1 96.44 86 GLY A CA 1
ATOM 655 C C . GLY A 1 86 ? -16.719 16 5.348 1 96.44 86 GLY A C 1
ATOM 656 O O . GLY A 1 86 ? -17.766 15.594 4.828 1 96.44 86 GLY A O 1
ATOM 657 N N . TYR A 1 87 ? -15.531 15.484 5.004 1 98.31 87 TYR A N 1
ATOM 658 C CA . TYR A 1 87 ? -15.266 14.648 3.842 1 98.31 87 TYR A CA 1
ATOM 659 C C . TYR A 1 87 ? -15.984 13.312 3.961 1 98.31 87 TYR A C 1
ATOM 661 O O . TYR A 1 87 ? -16.469 12.766 2.963 1 98.31 87 TYR A O 1
ATOM 669 N N . TYR A 1 88 ? -16.062 12.773 5.211 1 97.94 88 TYR A N 1
ATOM 670 C CA . TYR A 1 88 ? -16.844 11.57 5.465 1 97.94 88 TYR A CA 1
ATOM 671 C C . TYR A 1 88 ? -18.312 11.773 5.059 1 97.94 88 TYR A C 1
ATOM 673 O O . TYR A 1 88 ? -18.875 10.945 4.348 1 97.94 88 TYR A O 1
ATOM 681 N N . THR A 1 89 ? -18.922 12.828 5.457 1 97.5 89 THR A N 1
ATOM 682 C CA . THR A 1 89 ? -20.328 13.148 5.191 1 97.5 89 THR A CA 1
ATOM 683 C C . THR A 1 89 ? -20.562 13.344 3.697 1 97.5 89 THR A C 1
ATOM 685 O O . THR A 1 89 ? -21.578 12.875 3.16 1 97.5 89 THR A O 1
ATOM 688 N N . TYR A 1 90 ? -19.594 14.07 3.045 1 98.06 90 TYR A N 1
ATOM 689 C CA . TYR A 1 90 ? -19.719 14.273 1.605 1 98.06 90 TYR A CA 1
ATOM 690 C C . TYR A 1 90 ? -19.812 12.938 0.874 1 98.06 90 TYR A C 1
ATOM 692 O O . TYR A 1 90 ? -20.719 12.734 0.056 1 98.06 90 TYR A O 1
ATOM 700 N N . ALA A 1 91 ? -18.906 12.008 1.203 1 97.5 91 ALA A N 1
ATOM 701 C CA . ALA A 1 91 ? -18.844 10.719 0.519 1 97.5 91 ALA A CA 1
ATOM 702 C C . ALA A 1 91 ? -20 9.828 0.925 1 97.5 91 ALA A C 1
ATOM 704 O O . ALA A 1 91 ? -20.578 9.125 0.088 1 97.5 91 ALA A O 1
ATOM 705 N N . PHE A 1 92 ? -20.375 9.914 2.203 1 95.88 92 PHE A N 1
ATOM 706 C CA . PHE A 1 92 ? -21.438 9.078 2.752 1 95.88 92 PHE A CA 1
ATOM 707 C C . PHE A 1 92 ? -22.766 9.352 2.055 1 95.88 92 PHE A C 1
ATOM 709 O O . PHE A 1 92 ? -23.484 8.422 1.694 1 95.88 92 PHE A O 1
ATOM 716 N N . TYR A 1 93 ? -23.062 10.555 1.771 1 94.94 93 TYR A N 1
ATOM 717 C CA . TYR A 1 93 ? -24.375 10.922 1.251 1 94.94 93 TYR A CA 1
ATOM 718 C C . TYR A 1 93 ? -24.344 11.008 -0.271 1 94.94 93 TYR A C 1
ATOM 720 O O . TYR A 1 93 ? -25.391 10.875 -0.919 1 94.94 93 TYR A O 1
ATOM 728 N N . SER A 1 94 ? -23.203 11.195 -0.862 1 95.12 94 SER A N 1
ATOM 729 C CA . SER A 1 94 ? -23.172 11.422 -2.303 1 95.12 94 SER A CA 1
ATOM 730 C C . SER A 1 94 ? -22.719 10.18 -3.055 1 95.12 94 SER A C 1
ATOM 732 O O . SER A 1 94 ? -23.062 9.992 -4.227 1 95.12 94 SER A O 1
ATOM 734 N N . LEU A 1 95 ? -21.859 9.359 -2.477 1 94.81 95 LEU A N 1
ATOM 735 C CA . LEU A 1 95 ? -21.344 8.164 -3.139 1 94.81 95 LEU A CA 1
ATOM 736 C C . LEU A 1 95 ? -22.016 6.91 -2.588 1 94.81 95 LEU A C 1
ATOM 738 O O . LEU A 1 95 ? -23.156 6.613 -2.93 1 94.81 95 LEU A O 1
ATOM 742 N N . SER A 1 96 ? -21.453 6.223 -1.589 1 93.44 96 SER A N 1
ATOM 743 C CA . SER A 1 96 ? -22.016 5.066 -0.906 1 93.44 96 SER A CA 1
ATOM 744 C C . SER A 1 96 ? -21.609 5.039 0.565 1 93.44 96 SER A C 1
ATOM 746 O O . SER A 1 96 ? -20.656 5.703 0.965 1 93.44 96 SER A O 1
ATOM 748 N N . LYS A 1 97 ? -22.375 4.309 1.365 1 93 97 LYS A N 1
ATOM 749 C CA . LYS A 1 97 ? -22.047 4.172 2.783 1 93 97 LYS A CA 1
ATOM 750 C C . LYS A 1 97 ? -20.641 3.627 2.982 1 93 97 LYS A C 1
ATOM 752 O O . LYS A 1 97 ? -19.922 4.078 3.869 1 93 97 LYS A O 1
ATOM 757 N N . ARG A 1 98 ? -20.219 2.748 2.148 1 93.25 98 ARG A N 1
ATOM 758 C CA . ARG A 1 98 ? -18.906 2.129 2.252 1 93.25 98 ARG A CA 1
ATOM 759 C C . ARG A 1 98 ? -17.812 3.119 1.892 1 93.25 98 ARG A C 1
ATOM 761 O O . ARG A 1 98 ? -16.766 3.156 2.541 1 93.25 98 ARG A O 1
ATOM 768 N N . LEU A 1 99 ? -18 3.838 0.824 1 95.62 99 LEU A N 1
ATOM 769 C CA . LEU A 1 99 ? -17.016 4.844 0.435 1 95.62 99 LEU A CA 1
ATOM 770 C C . LEU A 1 99 ? -16.969 5.977 1.456 1 95.62 99 LEU A C 1
ATOM 772 O O . LEU A 1 99 ? -15.922 6.598 1.646 1 95.62 99 LEU A O 1
ATOM 776 N N . GLY A 1 100 ? -18.172 6.23 2.102 1 96.75 100 GLY A N 1
ATOM 777 C CA . GLY A 1 100 ? -18.172 7.137 3.24 1 96.75 100 GLY A CA 1
ATOM 778 C C . GLY A 1 100 ? -17.25 6.676 4.359 1 96.75 100 GLY A C 1
ATOM 779 O O . GLY A 1 100 ? -16.406 7.441 4.832 1 96.75 100 GLY A O 1
ATOM 780 N N . PHE A 1 101 ? -17.406 5.391 4.766 1 96.69 101 PHE A N 1
ATOM 781 C CA . PHE A 1 101 ? -16.531 4.828 5.789 1 96.69 101 PHE A CA 1
ATOM 782 C C . PHE A 1 101 ? -15.07 4.949 5.383 1 96.69 101 PHE A C 1
ATOM 784 O O . PHE A 1 101 ? -14.227 5.359 6.184 1 96.69 101 PHE A O 1
ATOM 791 N N . GLU A 1 102 ? -14.727 4.547 4.141 1 97.81 102 GLU A N 1
ATOM 792 C CA . GLU A 1 102 ? -13.352 4.578 3.639 1 97.81 102 GLU A CA 1
ATOM 793 C C . GLU A 1 102 ? -12.781 5.988 3.68 1 97.81 102 GLU A C 1
ATOM 795 O O . GLU A 1 102 ? -11.609 6.18 4.012 1 97.81 102 GLU A O 1
ATOM 800 N N . THR A 1 103 ? -13.594 6.953 3.281 1 98.38 103 THR A N 1
ATOM 801 C CA . THR A 1 103 ? -13.156 8.344 3.283 1 98.38 103 THR A CA 1
ATOM 802 C C . THR A 1 103 ? -12.867 8.82 4.703 1 98.38 103 THR A C 1
ATOM 804 O O . THR A 1 103 ? -11.859 9.484 4.953 1 98.38 103 THR A O 1
ATOM 807 N N . GLY A 1 104 ? -13.828 8.508 5.652 1 98.5 104 GLY A N 1
ATOM 808 C CA . GLY A 1 104 ? -13.578 8.836 7.047 1 98.5 104 GLY A CA 1
ATOM 809 C C . GLY A 1 104 ? -12.336 8.164 7.602 1 98.5 104 GLY A C 1
ATOM 810 O O . GLY A 1 104 ? -11.555 8.789 8.32 1 98.5 104 GLY A O 1
ATOM 811 N N . TRP A 1 105 ? -12.148 6.863 7.289 1 98.44 105 TRP A N 1
ATOM 812 C CA . TRP A 1 105 ? -10.984 6.07 7.68 1 98.44 105 TRP A CA 1
ATOM 813 C C . TRP A 1 105 ? -9.695 6.723 7.203 1 98.44 105 TRP A C 1
ATOM 815 O O . TRP A 1 105 ? -8.734 6.855 7.973 1 98.44 105 TRP A O 1
ATOM 825 N N . MET A 1 106 ? -9.664 7.211 5.98 1 98.75 106 MET A N 1
ATOM 826 C CA . MET A 1 106 ? -8.492 7.855 5.391 1 98.75 106 MET A CA 1
ATOM 827 C C . MET A 1 106 ? -8.305 9.266 5.949 1 98.75 106 MET A C 1
ATOM 829 O O . MET A 1 106 ? -7.176 9.727 6.105 1 98.75 106 MET A O 1
ATOM 833 N N . TYR A 1 107 ? -9.43 9.945 6.273 1 98.81 107 TYR A N 1
ATOM 834 C CA . TYR A 1 107 ? -9.32 11.273 6.859 1 98.81 107 TYR A CA 1
ATOM 835 C C . TYR A 1 107 ? -8.68 11.211 8.242 1 98.81 107 TYR A C 1
ATOM 837 O O . TYR A 1 107 ? -7.902 12.086 8.617 1 98.81 107 TYR A O 1
ATOM 845 N N . ILE A 1 108 ? -9.047 10.156 9 1 98.69 108 ILE A N 1
ATOM 846 C CA . ILE A 1 108 ? -8.453 10 10.32 1 98.69 108 ILE A CA 1
ATOM 847 C C . ILE A 1 108 ? -6.938 9.844 10.188 1 98.69 108 ILE A C 1
ATOM 849 O O . ILE A 1 108 ? -6.176 10.438 10.945 1 98.69 108 ILE A O 1
ATOM 853 N N . LEU A 1 109 ? -6.52 9.062 9.18 1 98.75 109 LEU A N 1
ATOM 854 C CA . LEU A 1 109 ? -5.086 8.938 8.922 1 98.75 109 LEU A CA 1
ATOM 855 C C . LEU A 1 109 ? -4.484 10.289 8.547 1 98.75 109 LEU A C 1
ATOM 857 O O . LEU A 1 109 ? -3.434 10.672 9.062 1 98.75 109 LEU A O 1
ATOM 861 N N . TYR A 1 110 ? -5.082 11.016 7.605 1 98.38 110 TYR A N 1
ATOM 862 C CA . TYR A 1 110 ? -4.637 12.32 7.129 1 98.38 110 TYR A CA 1
ATOM 863 C C . TYR A 1 110 ? -4.492 13.297 8.289 1 98.38 110 TYR A C 1
ATOM 865 O O . TYR A 1 110 ? -3.404 13.82 8.539 1 98.38 110 TYR A O 1
ATOM 873 N N . SER A 1 111 ? -5.555 13.453 9.078 1 98.12 111 SER A N 1
ATOM 874 C CA . SER A 1 111 ? -5.613 14.508 10.086 1 98.12 111 SER A CA 1
ATOM 875 C C . SER A 1 111 ? -4.691 14.211 11.258 1 98.12 111 SER A C 1
ATOM 877 O O . SER A 1 111 ? -4.035 15.109 11.789 1 98.12 111 SER A O 1
ATOM 879 N N . THR A 1 112 ? -4.559 12.945 11.633 1 98.62 112 THR A N 1
ATOM 880 C CA . THR A 1 112 ? -3.709 12.609 12.773 1 98.62 112 THR A CA 1
ATOM 881 C C . THR A 1 112 ? -2.234 12.703 12.391 1 98.62 112 THR A C 1
ATOM 883 O O . THR A 1 112 ? -1.424 13.234 13.148 1 98.62 112 THR A O 1
ATOM 886 N N . THR A 1 113 ? -1.887 12.211 11.219 1 98.44 113 THR A N 1
ATOM 887 C CA . THR A 1 113 ? -0.49 12.266 10.805 1 98.44 113 THR A CA 1
ATOM 888 C C . THR A 1 113 ? -0.09 13.695 10.445 1 98.44 113 THR A C 1
ATOM 890 O O . THR A 1 113 ? 1.056 14.094 10.656 1 98.44 113 THR A O 1
ATOM 893 N N . TYR A 1 114 ? -1.023 14.508 9.883 1 98.12 114 TYR A N 1
ATOM 894 C CA . TYR A 1 114 ? -0.741 15.898 9.562 1 98.12 114 TYR A CA 1
ATOM 895 C C . TYR A 1 114 ? -0.488 16.703 10.828 1 98.12 114 TYR A C 1
ATOM 897 O O . TYR A 1 114 ? 0.477 17.469 10.898 1 98.12 114 TYR A O 1
ATOM 905 N N . GLY A 1 115 ? -1.361 16.484 11.867 1 97.81 115 GLY A N 1
ATOM 906 C CA . GLY A 1 115 ? -1.139 17.141 13.148 1 97.81 115 GLY A CA 1
ATOM 907 C C . GLY A 1 115 ? 0.148 16.703 13.828 1 97.81 115 GLY A C 1
ATOM 908 O O . GLY A 1 115 ? 0.871 17.531 14.391 1 97.81 115 GLY A O 1
ATOM 909 N N . ALA A 1 116 ? 0.402 15.453 13.758 1 98.31 116 ALA A N 1
ATOM 910 C CA . ALA A 1 116 ? 1.655 14.938 14.305 1 98.31 116 ALA A CA 1
ATOM 911 C C . ALA A 1 116 ? 2.855 15.531 13.578 1 98.31 116 ALA A C 1
ATOM 913 O O . ALA A 1 116 ? 3.906 15.766 14.18 1 98.31 116 ALA A O 1
ATOM 914 N N . GLY A 1 117 ? 2.67 15.758 12.281 1 97.56 117 GLY A N 1
ATOM 915 C CA . GLY A 1 117 ? 3.717 16.406 11.508 1 97.56 117 GLY A CA 1
ATOM 916 C C . GLY A 1 117 ? 4.133 17.75 12.078 1 97.56 117 GLY A C 1
ATOM 917 O O . GLY A 1 117 ? 5.324 18.062 12.141 1 97.56 117 GLY A O 1
ATOM 918 N N . TYR A 1 118 ? 3.172 18.531 12.5 1 97.56 118 TYR A N 1
ATOM 919 C CA . TYR A 1 118 ? 3.477 19.828 13.094 1 97.56 118 TYR A CA 1
ATOM 920 C C . TYR A 1 118 ? 4.211 19.656 14.422 1 97.56 118 TYR A C 1
ATOM 922 O O . TYR A 1 118 ? 5.086 20.453 14.758 1 97.56 118 TYR A O 1
ATOM 930 N N . VAL A 1 119 ? 3.816 18.625 15.164 1 98.44 119 VAL A N 1
ATOM 931 C CA . VAL A 1 119 ? 4.496 18.344 16.422 1 98.44 119 VAL A CA 1
ATOM 932 C C . VAL A 1 119 ? 5.953 17.969 16.156 1 98.44 119 VAL A C 1
ATOM 934 O O . VAL A 1 119 ? 6.859 18.484 16.812 1 98.44 119 VAL A O 1
ATOM 937 N N . PHE A 1 120 ? 6.219 17.141 15.195 1 98.38 120 PHE A N 1
ATOM 938 C CA . PHE A 1 120 ? 7.574 16.766 14.82 1 98.38 120 PHE A CA 1
ATOM 939 C C . PHE A 1 120 ? 8.344 17.969 14.281 1 98.38 120 PHE A C 1
ATOM 941 O O . PHE A 1 120 ? 9.539 18.109 14.539 1 98.38 120 PHE A O 1
ATOM 948 N N . GLY A 1 121 ? 7.625 18.781 13.484 1 97.5 121 GLY A N 1
ATOM 949 C CA . GLY A 1 121 ? 8.258 20 12.984 1 97.5 121 GLY A CA 1
ATOM 950 C C . GLY A 1 121 ? 8.734 20.922 14.094 1 97.5 121 GLY A C 1
ATOM 951 O O . GLY A 1 121 ? 9.828 21.484 14.008 1 97.5 121 GLY A O 1
ATOM 952 N N . THR A 1 122 ? 7.91 21.078 15.109 1 97.94 122 THR A N 1
ATOM 953 C CA . THR A 1 122 ? 8.281 21.891 16.266 1 97.94 122 THR A CA 1
ATOM 954 C C . THR A 1 122 ? 9.516 21.312 16.953 1 97.94 122 THR A C 1
ATOM 956 O O . THR A 1 122 ? 10.438 22.047 17.312 1 97.94 122 THR A O 1
ATOM 959 N N . ALA A 1 123 ? 9.492 20.016 17.125 1 98.06 123 ALA A N 1
ATOM 960 C CA . ALA A 1 123 ? 10.617 19.344 17.766 1 98.06 123 ALA A CA 1
ATOM 961 C C . ALA A 1 123 ? 11.898 19.516 16.953 1 98.06 123 ALA A C 1
ATOM 963 O O . ALA A 1 123 ? 12.984 19.641 17.516 1 98.06 123 ALA A O 1
ATOM 964 N N . TYR A 1 124 ? 11.797 19.5 15.688 1 96.19 124 TYR A N 1
ATOM 965 C CA . TYR A 1 124 ? 12.945 19.703 14.812 1 96.19 124 TYR A CA 1
ATOM 966 C C . TYR A 1 124 ? 13.57 21.078 15.031 1 96.19 124 TYR A C 1
ATOM 968 O O . TYR A 1 124 ? 14.789 21.188 15.203 1 96.19 124 TYR A O 1
ATOM 976 N N . VAL A 1 125 ? 12.727 22.109 15.055 1 95.44 125 VAL A N 1
ATOM 977 C CA . VAL A 1 125 ? 13.219 23.484 15.203 1 95.44 125 VAL A CA 1
ATOM 978 C C . VAL A 1 125 ? 13.867 23.656 16.578 1 95.44 125 VAL A C 1
ATOM 980 O O . VAL A 1 125 ? 14.961 24.203 16.688 1 95.44 125 VAL A O 1
ATOM 983 N N . LEU A 1 126 ? 13.211 23.125 17.641 1 96.19 126 LEU A N 1
ATOM 984 C CA . LEU A 1 126 ? 13.734 23.297 18.984 1 96.19 126 LEU A CA 1
ATOM 985 C C . LEU A 1 126 ? 15.008 22.484 19.188 1 96.19 126 LEU A C 1
ATOM 987 O O . LEU A 1 126 ? 15.906 22.891 19.922 1 96.19 126 LEU A O 1
ATOM 991 N N . TYR A 1 127 ? 15.086 21.328 18.547 1 94.62 127 TYR A N 1
ATOM 992 C CA . TYR A 1 127 ? 16.297 20.531 18.609 1 94.62 127 TYR A CA 1
ATOM 993 C C . TYR A 1 127 ? 17.453 21.25 17.906 1 94.62 127 TYR A C 1
ATOM 995 O O . TYR A 1 127 ? 18.562 21.297 18.438 1 94.62 127 TYR A O 1
ATOM 1003 N N . HIS A 1 128 ? 17.156 21.797 16.812 1 90.94 128 HIS A N 1
ATOM 1004 C CA . HIS A 1 128 ? 18.188 22.438 15.992 1 90.94 128 HIS A CA 1
ATOM 1005 C C . HIS A 1 128 ? 18.719 23.703 16.672 1 90.94 128 HIS A C 1
ATOM 1007 O O . HIS A 1 128 ? 19.906 23.984 16.594 1 90.94 128 HIS A O 1
ATOM 1013 N N . VAL A 1 129 ? 17.859 24.438 17.297 1 89.94 129 VAL A N 1
ATOM 1014 C CA . VAL A 1 129 ? 18.234 25.734 17.844 1 89.94 129 VAL A CA 1
ATOM 1015 C C . VAL A 1 129 ? 18.75 25.578 19.281 1 89.94 129 VAL A C 1
ATOM 1017 O O . VAL A 1 129 ? 19.719 26.219 19.656 1 89.94 129 VAL A O 1
ATOM 1020 N N . LEU A 1 130 ? 18.109 24.719 20.109 1 93.19 130 LEU A N 1
ATOM 1021 C CA . LEU A 1 130 ? 18.406 24.672 21.531 1 93.19 130 LEU A CA 1
ATOM 1022 C C . LEU A 1 130 ? 18.969 23.312 21.938 1 93.19 130 LEU A C 1
ATOM 1024 O O . LEU A 1 130 ? 19.422 23.141 23.062 1 93.19 130 LEU A O 1
ATOM 1028 N N . ASN A 1 131 ? 19 22.344 21.078 1 94.75 131 ASN A N 1
ATOM 1029 C CA . ASN A 1 131 ? 19.484 21 21.328 1 94.75 131 ASN A CA 1
ATOM 1030 C C . ASN A 1 131 ? 18.672 20.297 22.406 1 94.75 131 ASN A C 1
ATOM 1032 O O . ASN A 1 131 ? 19.219 19.578 23.234 1 94.75 131 ASN A O 1
ATOM 1036 N N . ILE A 1 132 ? 17.406 20.656 22.375 1 95.88 132 ILE A N 1
ATOM 1037 C CA . ILE A 1 132 ? 16.5 20.016 23.328 1 95.88 132 ILE A CA 1
ATOM 1038 C C . ILE A 1 132 ? 16.125 18.625 22.828 1 95.88 132 ILE A C 1
ATOM 1040 O O . ILE A 1 132 ? 15.898 18.422 21.625 1 95.88 132 ILE A O 1
ATOM 1044 N N . ASN A 1 133 ? 16.031 17.688 23.734 1 95.25 133 ASN A N 1
ATOM 1045 C CA . ASN A 1 133 ? 15.641 16.312 23.406 1 95.25 133 ASN A CA 1
ATOM 1046 C C . ASN A 1 133 ? 14.281 16.266 22.719 1 95.25 133 ASN A C 1
ATOM 1048 O O . ASN A 1 133 ? 13.289 16.75 23.266 1 95.25 133 ASN A O 1
ATOM 1052 N N . PRO A 1 134 ? 14.195 15.68 21.562 1 96 134 PRO A N 1
ATOM 1053 C CA . PRO A 1 134 ? 12.945 15.648 20.797 1 96 134 PRO A CA 1
ATOM 1054 C C . PRO A 1 134 ? 11.812 14.961 21.562 1 96 134 PRO A C 1
ATOM 1056 O O . PRO A 1 134 ? 10.641 15.32 21.391 1 96 134 PRO A O 1
ATOM 1059 N N . TRP A 1 135 ? 12.078 13.945 22.406 1 96.19 135 TRP A N 1
ATOM 1060 C CA . TRP A 1 135 ? 11.047 13.266 23.188 1 96.19 135 TRP A CA 1
ATOM 1061 C C . TRP A 1 135 ? 10.32 14.242 24.094 1 96.19 135 TRP A C 1
ATOM 1063 O O . TRP A 1 135 ? 9.094 14.195 24.219 1 96.19 135 TRP A O 1
ATOM 1073 N N . ILE A 1 136 ? 11.023 15.164 24.672 1 97.06 136 ILE A N 1
ATOM 1074 C CA . ILE A 1 136 ? 10.461 16.125 25.609 1 97.06 136 ILE A CA 1
ATOM 1075 C C . ILE A 1 136 ? 9.555 17.109 24.859 1 97.06 136 ILE A C 1
ATOM 1077 O O . ILE A 1 136 ? 8.438 17.391 25.297 1 97.06 136 ILE A O 1
ATOM 1081 N N . VAL A 1 137 ? 10.031 17.594 23.719 1 97.81 137 VAL A N 1
ATOM 1082 C CA . VAL A 1 137 ? 9.305 18.609 22.969 1 97.81 137 VAL A CA 1
ATOM 1083 C C . VAL A 1 137 ? 8.047 18 22.359 1 97.81 137 VAL A C 1
ATOM 1085 O O . VAL A 1 137 ? 6.957 18.578 22.453 1 97.81 137 VAL A O 1
ATOM 1088 N N . THR A 1 138 ? 8.188 16.828 21.719 1 98.06 138 THR A N 1
ATOM 1089 C CA . THR A 1 138 ? 7.051 16.219 21.031 1 98.06 138 THR A CA 1
ATOM 1090 C C . THR A 1 138 ? 5.949 15.859 22.016 1 98.06 138 THR A C 1
ATOM 1092 O O . THR A 1 138 ? 4.781 16.188 21.812 1 98.06 138 THR A O 1
ATOM 1095 N N . LEU A 1 139 ? 6.344 15.18 23.109 1 97.69 139 LEU A N 1
ATOM 1096 C CA . LEU A 1 139 ? 5.355 14.766 24.094 1 97.69 139 LEU A CA 1
ATOM 1097 C C . LEU A 1 139 ? 4.781 15.961 24.844 1 97.69 139 LEU A C 1
ATOM 1099 O O . LEU A 1 139 ? 3.602 15.977 25.188 1 97.69 139 LEU A O 1
ATOM 1103 N N . GLY A 1 140 ? 5.633 16.906 25.078 1 98.19 140 GLY A N 1
ATOM 1104 C CA . GLY A 1 140 ? 5.164 18.125 25.734 1 98.19 140 GLY A CA 1
ATOM 1105 C C . GLY A 1 140 ? 4.152 18.891 24.906 1 98.19 140 GLY A C 1
ATOM 1106 O O . GLY A 1 140 ? 3.082 19.25 25.406 1 98.19 140 GLY A O 1
ATOM 1107 N N . VAL A 1 141 ? 4.488 19.219 23.656 1 98.12 141 VAL A N 1
ATOM 1108 C CA . VAL A 1 141 ? 3.615 19.969 22.75 1 98.12 141 VAL A CA 1
ATOM 1109 C C . VAL A 1 141 ? 2.303 19.203 22.562 1 98.12 141 VAL A C 1
ATOM 1111 O O . VAL A 1 141 ? 1.223 19.797 22.609 1 98.12 141 VAL A O 1
ATOM 1114 N N . MET A 1 142 ? 2.41 17.859 22.328 1 98.44 142 MET A N 1
ATOM 1115 C CA . MET A 1 142 ? 1.205 17.062 22.125 1 98.44 142 MET A CA 1
ATOM 1116 C C . MET A 1 142 ? 0.356 17.016 23.391 1 98.44 142 MET A C 1
ATOM 1118 O O . MET A 1 142 ? -0.875 17 23.328 1 98.44 142 MET A O 1
ATOM 1122 N N . SER A 1 143 ? 1.001 16.984 24.578 1 98.56 143 SER A N 1
ATOM 1123 C CA . SER A 1 143 ? 0.271 16.969 25.844 1 98.56 143 SER A CA 1
ATOM 1124 C C . SER A 1 143 ? -0.524 18.25 26.031 1 98.56 143 SER A C 1
ATOM 1126 O O . SER A 1 143 ? -1.658 18.219 26.516 1 98.56 143 SER A O 1
ATOM 1128 N N . ILE A 1 144 ? 0.025 19.344 25.688 1 97.69 144 ILE A N 1
ATOM 1129 C CA . ILE A 1 144 ? -0.672 20.625 25.812 1 97.69 144 ILE A CA 1
ATOM 1130 C C . ILE A 1 144 ? -1.869 20.656 24.859 1 97.69 144 ILE A C 1
ATOM 1132 O O . ILE A 1 144 ? -2.977 21.016 25.266 1 97.69 144 ILE A O 1
ATOM 1136 N N . SER A 1 145 ? -1.636 20.25 23.609 1 97 145 SER A N 1
ATOM 1137 C CA . SER A 1 145 ? -2.729 20.203 22.641 1 97 145 SER A CA 1
ATOM 1138 C C . SER A 1 145 ? -3.822 19.25 23.109 1 97 145 SER A C 1
ATOM 1140 O O . SER A 1 145 ? -5.012 19.547 22.969 1 97 145 SER A O 1
ATOM 1142 N N . ALA A 1 146 ? -3.389 18.094 23.641 1 97.5 146 ALA A N 1
ATOM 1143 C CA . ALA A 1 146 ? -4.328 17.094 24.125 1 97.5 146 ALA A CA 1
ATOM 1144 C C . ALA A 1 146 ? -5.172 17.641 25.281 1 97.5 146 ALA A C 1
ATOM 1146 O O . ALA A 1 146 ? -6.387 17.438 25.312 1 97.5 146 ALA A O 1
ATOM 1147 N N . LEU A 1 147 ? -4.531 18.312 26.156 1 96.44 147 LEU A N 1
ATOM 1148 C CA . LEU A 1 147 ? -5.23 18.875 27.297 1 96.44 147 LEU A CA 1
ATOM 1149 C C . LEU A 1 147 ? -6.238 19.938 26.859 1 96.44 147 LEU A C 1
ATOM 1151 O O . LEU A 1 147 ? -7.367 19.969 27.359 1 96.44 147 LEU A O 1
ATOM 1155 N N . LEU A 1 148 ? -5.859 20.781 26 1 94.38 148 LEU A N 1
ATOM 1156 C CA . LEU A 1 148 ? -6.766 21.797 25.469 1 94.38 148 LEU A CA 1
ATOM 1157 C C . LEU A 1 148 ? -7.945 21.141 24.75 1 94.38 148 LEU A C 1
ATOM 1159 O O . LEU A 1 148 ? -9.094 21.562 24.922 1 94.38 148 LEU A O 1
ATOM 1163 N N . GLY A 1 149 ? -7.699 20.109 23.984 1 93.31 149 GLY A N 1
ATOM 1164 C CA . GLY A 1 149 ? -8.742 19.406 23.266 1 93.31 149 GLY A CA 1
ATOM 1165 C C . GLY A 1 149 ? -9.719 18.688 24.188 1 93.31 149 GLY A C 1
ATOM 1166 O O . GLY A 1 149 ? -10.938 18.75 23.984 1 93.31 149 GLY A O 1
ATOM 1167 N N . ILE A 1 150 ? -9.148 18.062 25.219 1 93.25 150 ILE A N 1
ATOM 1168 C CA . ILE A 1 150 ? -9.969 17.281 26.141 1 93.25 150 ILE A CA 1
ATOM 1169 C C . ILE A 1 150 ? -10.828 18.219 26.984 1 93.25 150 ILE A C 1
ATOM 1171 O O . ILE A 1 150 ? -11.992 17.922 27.266 1 93.25 150 ILE A O 1
ATOM 1175 N N . LEU A 1 151 ? -10.359 19.344 27.266 1 90 151 LEU A N 1
ATOM 1176 C CA . LEU A 1 151 ? -11.07 20.297 28.125 1 90 151 LEU A CA 1
ATOM 1177 C C . LEU A 1 151 ? -12.031 21.141 27.297 1 90 151 LEU A C 1
ATOM 1179 O O . LEU A 1 151 ? -12.867 21.875 27.859 1 90 151 LEU A O 1
ATOM 1183 N N . GLY A 1 152 ? -11.922 21 26.078 1 84 152 GLY A N 1
ATOM 1184 C CA . GLY A 1 152 ? -12.781 21.766 25.203 1 84 152 GLY A CA 1
ATOM 1185 C C . GLY A 1 152 ? -12.438 23.25 25.172 1 84 152 GLY A C 1
ATOM 1186 O O . GLY A 1 152 ? -13.297 24.094 24.906 1 84 152 GLY A O 1
ATOM 1187 N N . ILE A 1 153 ? -11.312 23.438 25.594 1 72.38 153 ILE A N 1
ATOM 1188 C CA . ILE A 1 153 ? -10.852 24.828 25.594 1 72.38 153 ILE A CA 1
ATOM 1189 C C . ILE A 1 153 ? -10.508 25.266 24.172 1 72.38 153 ILE A C 1
ATOM 1191 O O . ILE A 1 153 ? -9.656 24.641 23.516 1 72.38 153 ILE A O 1
ATOM 1195 N N . LYS A 1 154 ? -11.281 26.312 23.812 1 75.25 154 LYS A N 1
ATOM 1196 C CA . LYS A 1 154 ? -11.031 26.844 22.469 1 75.25 154 LYS A CA 1
ATOM 1197 C C . LYS A 1 154 ? -10.039 28 22.531 1 75.25 154 LYS A C 1
ATOM 1199 O O . LYS A 1 154 ? -10.047 28.797 23.469 1 75.25 154 LYS A O 1
ATOM 1204 N N . ILE A 1 155 ? -9.141 27.953 21.688 1 74.56 155 ILE A N 1
ATOM 1205 C CA . ILE A 1 155 ? -8.281 29.109 21.5 1 74.56 155 ILE A CA 1
ATOM 1206 C C . ILE A 1 155 ? -9.133 30.344 21.203 1 74.56 155 ILE A C 1
ATOM 1208 O O . ILE A 1 155 ? -9.984 30.312 20.312 1 74.56 155 ILE A O 1
ATOM 1212 N N . SER A 1 156 ? -8.891 31.312 21.969 1 75.38 156 SER A N 1
ATOM 1213 C CA . SER A 1 156 ? -9.719 32.5 21.781 1 75.38 156 SER A CA 1
ATOM 1214 C C . SER A 1 156 ? -9.484 33.125 20.406 1 75.38 156 SER A C 1
ATOM 1216 O O . SER A 1 156 ? -8.375 33.062 19.875 1 75.38 156 SER A O 1
ATOM 1218 N N . THR A 1 157 ? -10.57 33.531 19.938 1 79.69 157 THR A N 1
ATOM 1219 C CA . THR A 1 157 ? -10.5 34.219 18.641 1 79.69 157 THR A CA 1
ATOM 1220 C C . THR A 1 157 ? -9.5 35.375 18.703 1 79.69 157 THR A C 1
ATOM 1222 O O . THR A 1 157 ? -8.742 35.594 17.75 1 79.69 157 THR A O 1
ATOM 1225 N N . LYS A 1 158 ? -9.445 35.969 19.781 1 85.31 158 LYS A N 1
ATOM 1226 C CA . LYS A 1 158 ? -8.531 37.094 19.938 1 85.31 158 LYS A CA 1
ATOM 1227 C C . LYS A 1 158 ? -7.082 36.625 19.859 1 85.31 158 LYS A C 1
ATOM 1229 O O . LYS A 1 158 ? -6.262 37.281 19.188 1 85.31 158 LYS A O 1
ATOM 1234 N N . TYR A 1 159 ? -6.836 35.625 20.547 1 88.06 159 TYR A N 1
ATOM 1235 C CA . TYR A 1 159 ? -5.48 35.094 20.516 1 88.06 159 TYR A CA 1
ATOM 1236 C C . TYR A 1 159 ? -5.129 34.562 19.125 1 88.06 159 TYR A C 1
ATOM 1238 O O . TYR A 1 159 ? -4.02 34.812 18.625 1 88.06 159 TYR A O 1
ATOM 1246 N N . ALA A 1 160 ? -6.094 33.906 18.547 1 83.25 160 ALA A N 1
ATOM 1247 C CA . ALA A 1 160 ? -5.867 33.344 17.219 1 83.25 160 ALA A CA 1
ATOM 1248 C C . ALA A 1 160 ? -5.547 34.438 16.203 1 83.25 160 ALA A C 1
ATOM 1250 O O . ALA A 1 160 ? -4.637 34.312 15.383 1 83.25 160 ALA A O 1
ATOM 1251 N N . ILE A 1 161 ? -6.309 35.531 16.281 1 87.44 161 ILE A N 1
ATOM 1252 C CA . ILE A 1 161 ? -6.105 36.656 15.375 1 87.44 161 ILE A CA 1
ATOM 1253 C C . ILE A 1 161 ? -4.742 37.281 15.641 1 87.44 161 ILE A C 1
ATOM 1255 O O . ILE A 1 161 ? -3.969 37.531 14.711 1 87.44 161 ILE A O 1
ATOM 1259 N N . PHE A 1 162 ? -4.465 37.406 16.859 1 90.69 162 PHE A N 1
ATOM 1260 C CA . PHE A 1 162 ? -3.211 38.031 17.234 1 90.69 162 PHE A CA 1
ATOM 1261 C C . PHE A 1 162 ? -2.02 37.219 16.781 1 90.69 162 PHE A C 1
ATOM 1263 O O . PHE A 1 162 ? -1.112 37.719 16.125 1 90.69 162 PHE A O 1
ATOM 1270 N N . ALA A 1 163 ? -2.006 35.969 17.219 1 89.06 163 ALA A N 1
ATOM 1271 C CA . ALA A 1 163 ? -0.882 35.094 16.922 1 89.06 163 ALA A CA 1
ATOM 1272 C C . ALA A 1 163 ? -0.693 34.969 15.406 1 89.06 163 ALA A C 1
ATOM 1274 O O . ALA A 1 163 ? 0.436 34.969 14.914 1 89.06 163 ALA A O 1
ATOM 1275 N N . THR A 1 164 ? -1.791 34.844 14.625 1 88.5 164 THR A N 1
ATOM 1276 C CA . THR A 1 164 ? -1.737 34.656 13.18 1 88.5 164 THR A CA 1
ATOM 1277 C C . THR A 1 164 ? -1.221 35.938 12.492 1 88.5 164 THR A C 1
ATOM 1279 O O . THR A 1 164 ? -0.36 35.844 11.609 1 88.5 164 THR A O 1
ATOM 1282 N N . LEU A 1 165 ? -1.756 37.031 12.898 1 90.88 165 LEU A N 1
ATOM 1283 C CA . LEU A 1 165 ? -1.324 38.281 12.305 1 90.88 165 LEU A CA 1
ATOM 1284 C C . LEU A 1 165 ? 0.15 38.531 12.594 1 90.88 165 LEU A C 1
ATOM 1286 O O . LEU A 1 165 ? 0.882 39.031 11.719 1 90.88 165 LEU A O 1
ATOM 1290 N N . LEU A 1 166 ? 0.507 38.25 13.828 1 91.56 166 LEU A N 1
ATOM 1291 C CA . LEU A 1 166 ? 1.915 38.406 14.18 1 91.56 166 LEU A CA 1
ATOM 1292 C C . LEU A 1 166 ? 2.797 37.531 13.273 1 91.56 166 LEU A C 1
ATOM 1294 O O . LEU A 1 166 ? 3.85 38 12.82 1 91.56 166 LEU A O 1
ATOM 1298 N N . GLU A 1 167 ? 2.402 36.375 13.039 1 91.38 167 GLU A N 1
ATOM 1299 C CA . GLU A 1 167 ? 3.174 35.469 12.195 1 91.38 167 GLU A CA 1
ATOM 1300 C C . GLU A 1 167 ? 3.229 35.938 10.758 1 91.38 167 GLU A C 1
ATOM 1302 O O . GLU A 1 167 ? 4.285 35.906 10.117 1 91.38 167 GLU A O 1
ATOM 1307 N N . ILE A 1 168 ? 2.086 36.406 10.227 1 90.88 168 ILE A N 1
ATOM 1308 C CA . ILE A 1 168 ? 2.029 36.906 8.859 1 90.88 168 ILE A CA 1
ATOM 1309 C C . ILE A 1 168 ? 2.957 38.094 8.711 1 90.88 168 ILE A C 1
ATOM 1311 O O . ILE A 1 168 ? 3.707 38.188 7.738 1 90.88 168 ILE A O 1
ATOM 1315 N N . ILE A 1 169 ? 2.932 38.938 9.672 1 93.12 169 ILE A N 1
ATOM 1316 C CA . ILE A 1 169 ? 3.754 40.156 9.648 1 93.12 169 ILE A CA 1
ATOM 1317 C C . ILE A 1 169 ? 5.23 39.75 9.703 1 93.12 169 ILE A C 1
ATOM 1319 O O . ILE A 1 169 ? 6.043 40.281 8.93 1 93.12 169 ILE A O 1
ATOM 1323 N N . MET A 1 170 ? 5.566 38.938 10.633 1 88.81 170 MET A N 1
ATOM 1324 C CA . MET A 1 170 ? 6.957 38.531 10.805 1 88.81 170 MET A CA 1
ATOM 1325 C C . MET A 1 170 ? 7.469 37.781 9.578 1 88.81 170 MET A C 1
ATOM 1327 O O . MET A 1 170 ? 8.617 37.969 9.164 1 88.81 170 MET A O 1
ATOM 1331 N N . MET A 1 171 ? 6.637 36.906 9.039 1 90.81 171 MET A N 1
ATOM 1332 C CA . MET A 1 171 ? 7.016 36.156 7.836 1 90.81 171 MET A CA 1
ATOM 1333 C C . MET A 1 171 ? 7.246 37.125 6.664 1 90.81 171 MET A C 1
ATOM 1335 O O . MET A 1 171 ? 8.219 36.969 5.922 1 90.81 171 MET A O 1
ATOM 1339 N N . THR A 1 172 ? 6.398 38.062 6.504 1 93.62 172 THR A N 1
ATOM 1340 C CA . THR A 1 172 ? 6.531 39.062 5.438 1 93.62 172 THR A CA 1
ATOM 1341 C C . THR A 1 172 ? 7.77 39.938 5.652 1 93.62 172 THR A C 1
ATOM 1343 O O . THR A 1 172 ? 8.516 40.188 4.707 1 93.62 172 THR A O 1
ATOM 1346 N N . ALA A 1 173 ? 7.957 40.312 6.832 1 90.62 173 ALA A N 1
ATOM 1347 C CA . ALA A 1 173 ? 9.125 41.125 7.156 1 90.62 173 ALA A CA 1
ATOM 1348 C C . ALA A 1 173 ? 10.422 40.375 6.863 1 90.62 173 ALA A C 1
ATOM 1350 O O . ALA A 1 173 ? 11.359 40.938 6.301 1 90.62 173 ALA A O 1
ATOM 1351 N N . LEU A 1 174 ? 10.477 39.188 7.289 1 88.44 174 LEU A N 1
ATOM 1352 C CA . LEU A 1 174 ? 11.648 38.344 7.047 1 88.44 174 LEU A CA 1
ATOM 1353 C C . LEU A 1 174 ? 11.906 38.188 5.551 1 88.44 174 LEU A C 1
ATOM 1355 O O . LEU A 1 174 ? 13.055 38.25 5.102 1 88.44 174 LEU A O 1
ATOM 1359 N N . ALA A 1 175 ? 10.844 37.969 4.777 1 92.38 175 ALA A N 1
ATOM 1360 C CA . ALA A 1 175 ? 10.969 37.812 3.332 1 92.38 175 ALA A CA 1
ATOM 1361 C C . ALA A 1 175 ? 11.508 39.094 2.688 1 92.38 175 ALA A C 1
ATOM 1363 O O . ALA A 1 175 ? 12.414 39.031 1.855 1 92.38 175 ALA A O 1
ATOM 1364 N N . VAL A 1 176 ? 10.992 40.188 3.115 1 94.06 176 VAL A N 1
ATOM 1365 C CA . VAL A 1 176 ? 11.406 41.469 2.555 1 94.06 176 VAL A CA 1
ATOM 1366 C C . VAL A 1 176 ? 12.859 41.75 2.939 1 94.06 176 VAL A C 1
ATOM 1368 O O . VAL A 1 176 ? 13.641 42.25 2.121 1 94.06 176 VAL A O 1
ATOM 1371 N N . LEU A 1 177 ? 13.25 41.438 4.113 1 90.56 177 LEU A N 1
ATOM 1372 C CA . LEU A 1 177 ? 14.609 41.688 4.582 1 90.56 177 LEU A CA 1
ATOM 1373 C C . LEU A 1 177 ? 15.609 40.812 3.832 1 90.56 177 LEU A C 1
ATOM 1375 O O . LEU A 1 177 ? 16.719 41.25 3.539 1 90.56 177 LEU A O 1
ATOM 1379 N N . LEU A 1 178 ? 15.227 39.562 3.621 1 89.75 178 LEU A N 1
ATOM 1380 C CA . LEU A 1 178 ? 16.094 38.688 2.846 1 89.75 178 LEU A CA 1
ATOM 1381 C C . LEU A 1 178 ? 16.297 39.219 1.432 1 89.75 178 LEU A C 1
ATOM 1383 O O . LEU A 1 178 ? 17.406 39.219 0.909 1 89.75 178 LEU A O 1
ATOM 1387 N N . ILE A 1 179 ? 15.195 39.719 0.806 1 93.81 179 ILE A N 1
ATOM 1388 C CA . ILE A 1 179 ? 15.273 40.281 -0.537 1 93.81 179 ILE A CA 1
ATOM 1389 C C . ILE A 1 179 ? 16.078 41.562 -0.508 1 93.81 179 ILE A C 1
ATOM 1391 O O . ILE A 1 179 ? 16.891 41.812 -1.401 1 93.81 179 ILE A O 1
ATOM 1395 N N . GLN A 1 180 ? 15.898 42.281 0.515 1 94.12 180 GLN A N 1
ATOM 1396 C CA . GLN A 1 180 ? 16.625 43.531 0.658 1 94.12 180 GLN A CA 1
ATOM 1397 C C . GLN A 1 180 ? 18.125 43.312 0.811 1 94.12 180 GLN A C 1
ATOM 1399 O O . GLN A 1 180 ? 18.938 44.094 0.32 1 94.12 180 GLN A O 1
ATOM 1404 N N . SER A 1 181 ? 18.469 42.25 1.433 1 89.62 181 SER A N 1
ATOM 1405 C CA . SER A 1 181 ? 19.875 41.938 1.666 1 89.62 181 SER A CA 1
ATOM 1406 C C . SER A 1 181 ? 20.594 41.656 0.354 1 89.62 181 SER A C 1
ATOM 1408 O O . SER A 1 181 ? 21.828 41.719 0.3 1 89.62 181 SER A O 1
ATOM 1410 N N . THR A 1 182 ? 19.891 41.375 -0.659 1 93 182 THR A N 1
ATOM 1411 C CA . THR A 1 182 ? 20.484 41.156 -1.971 1 93 182 THR A CA 1
ATOM 1412 C C . THR A 1 182 ? 20.438 42.406 -2.824 1 93 182 THR A C 1
ATOM 1414 O O . THR A 1 182 ? 20.781 42.375 -4.012 1 93 182 THR A O 1
ATOM 1417 N N . GLY A 1 183 ? 20.047 43.469 -2.359 1 95.5 183 GLY A N 1
ATOM 1418 C CA . GLY A 1 183 ? 19.859 44.688 -3.121 1 95.5 183 GLY A CA 1
ATOM 1419 C C . GLY A 1 183 ? 18.672 44.625 -4.062 1 95.5 183 GLY A C 1
ATOM 1420 O O . GLY A 1 183 ? 18.688 45.219 -5.141 1 95.5 183 GLY A O 1
ATOM 1421 N N . PHE A 1 184 ? 17.672 43.75 -3.713 1 95.25 184 PHE A N 1
ATOM 1422 C CA . PHE A 1 184 ? 16.453 43.594 -4.477 1 95.25 184 PHE A CA 1
ATOM 1423 C C . PHE A 1 184 ? 16.734 42.969 -5.836 1 95.25 184 PHE A C 1
ATOM 1425 O O . PHE A 1 184 ? 16.031 43.25 -6.812 1 95.25 184 PHE A O 1
ATOM 1432 N N . HIS A 1 185 ? 17.859 42.219 -5.918 1 94.06 185 HIS A N 1
ATOM 1433 C CA . HIS A 1 185 ? 18.109 41.406 -7.113 1 94.06 185 HIS A CA 1
ATOM 1434 C C . HIS A 1 185 ? 17.297 40.125 -7.105 1 94.06 185 HIS A C 1
ATOM 1436 O O . HIS A 1 185 ? 17.625 39.188 -6.379 1 94.06 185 HIS A O 1
ATOM 1442 N N . LEU A 1 186 ? 16.328 40.062 -7.988 1 93.19 186 LEU A N 1
ATOM 1443 C CA . LEU A 1 186 ? 15.422 38.938 -8.062 1 93.19 186 LEU A CA 1
ATOM 1444 C C . LEU A 1 186 ? 15.93 37.875 -9.047 1 93.19 186 LEU A C 1
ATOM 1446 O O . LEU A 1 186 ? 16.547 38.219 -10.055 1 93.19 186 LEU A O 1
ATOM 1450 N N . TYR A 1 187 ? 15.789 36.594 -8.695 1 92.62 187 TYR A N 1
ATOM 1451 C CA . TYR A 1 187 ? 16.203 35.531 -9.594 1 92.62 187 TYR A CA 1
ATOM 1452 C C . TYR A 1 187 ? 15.008 35 -10.406 1 92.62 187 TYR A C 1
ATOM 1454 O O . TYR A 1 187 ? 13.859 35.281 -10.07 1 92.62 187 TYR A O 1
ATOM 1462 N N . ASN A 1 188 ? 15.336 34.281 -11.539 1 92.12 188 ASN A N 1
ATOM 1463 C CA . ASN A 1 188 ? 14.305 33.656 -12.344 1 92.12 188 ASN A CA 1
ATOM 1464 C C . ASN A 1 188 ? 13.945 32.25 -11.805 1 92.12 188 ASN A C 1
ATOM 1466 O O . ASN A 1 188 ? 14.742 31.328 -11.906 1 92.12 188 ASN A O 1
ATOM 1470 N N . PRO A 1 189 ? 12.727 32.156 -11.375 1 92.12 189 PRO A N 1
ATOM 1471 C CA . PRO A 1 189 ? 12.367 30.891 -10.734 1 92.12 189 PRO A CA 1
ATOM 1472 C C . PRO A 1 189 ? 11.922 29.828 -11.734 1 92.12 189 PRO A C 1
ATOM 1474 O O . PRO A 1 189 ? 11.68 28.672 -11.352 1 92.12 189 PRO A O 1
ATOM 1477 N N . PHE A 1 190 ? 11.914 30.062 -13.039 1 90.31 190 PHE A N 1
ATOM 1478 C CA . PHE A 1 190 ? 11.375 29.156 -14.039 1 90.31 190 PHE A CA 1
ATOM 1479 C C . PHE A 1 190 ? 12.477 28.281 -14.633 1 90.31 190 PHE A C 1
ATOM 1481 O O . PHE A 1 190 ? 12.25 27.547 -15.602 1 90.31 190 PHE A O 1
ATOM 1488 N N . SER A 1 191 ? 13.602 28.25 -14.078 1 78.44 191 SER A N 1
ATOM 1489 C CA . SER A 1 191 ? 14.648 27.359 -14.57 1 78.44 191 SER A CA 1
ATOM 1490 C C . SER A 1 191 ? 14.461 25.938 -14.031 1 78.44 191 SER A C 1
ATOM 1492 O O . SER A 1 191 ? 14.891 25.641 -12.914 1 78.44 191 SER A O 1
ATOM 1494 N N . LEU A 1 192 ? 13.727 25.125 -14.758 1 75.5 192 LEU A N 1
ATOM 1495 C CA . LEU A 1 192 ? 13.336 23.797 -14.312 1 75.5 192 LEU A CA 1
ATOM 1496 C C . LEU A 1 192 ? 14.391 22.75 -14.711 1 75.5 192 LEU A C 1
ATOM 1498 O O . LEU A 1 192 ? 14.75 22.656 -15.883 1 75.5 192 LEU A O 1
ATOM 1502 N N . LYS A 1 193 ? 14.969 22 -13.836 1 77.25 193 LYS A N 1
ATOM 1503 C CA . LYS A 1 193 ? 15.898 20.906 -14.102 1 77.25 193 LYS A CA 1
ATOM 1504 C C . LYS A 1 193 ? 15.43 19.609 -13.43 1 77.25 193 LYS A C 1
ATOM 1506 O O . LYS A 1 193 ? 16.234 18.719 -13.164 1 77.25 193 LYS A O 1
ATOM 1511 N N . LEU A 1 194 ? 14.109 19.594 -13.359 1 82.75 194 LEU A N 1
ATOM 1512 C CA . LEU A 1 194 ? 13.617 18.484 -12.539 1 82.75 194 LEU A CA 1
ATOM 1513 C C . LEU A 1 194 ? 12.867 17.469 -13.398 1 82.75 194 LEU A C 1
ATOM 1515 O O . LEU A 1 194 ? 12.281 17.828 -14.422 1 82.75 194 LEU A O 1
ATOM 1519 N N . ASN A 1 195 ? 13.023 16.156 -13.023 1 87.12 195 ASN A N 1
ATOM 1520 C CA . ASN A 1 195 ? 12.133 15.172 -13.617 1 87.12 195 ASN A CA 1
ATOM 1521 C C . ASN A 1 195 ? 10.734 15.234 -13.023 1 87.12 195 ASN A C 1
ATOM 1523 O O . ASN A 1 195 ? 10.5 15.969 -12.055 1 87.12 195 ASN A O 1
ATOM 1527 N N . LEU A 1 196 ? 9.781 14.555 -13.609 1 88.44 196 LEU A N 1
ATOM 1528 C CA . LEU A 1 196 ? 8.367 14.641 -13.266 1 88.44 196 LEU A CA 1
ATOM 1529 C C . LEU A 1 196 ? 8.125 14.156 -11.836 1 88.44 196 LEU A C 1
ATOM 1531 O O . LEU A 1 196 ? 7.293 14.719 -11.117 1 88.44 196 LEU A O 1
ATOM 1535 N N . SER A 1 197 ? 8.859 13.18 -11.414 1 88.44 197 SER A N 1
ATOM 1536 C CA . SER A 1 197 ? 8.664 12.633 -10.078 1 88.44 197 SER A CA 1
ATOM 1537 C C . SER A 1 197 ? 9.188 13.594 -9.008 1 88.44 197 SER A C 1
ATOM 1539 O O . SER A 1 197 ? 8.555 13.766 -7.965 1 88.44 197 SER A O 1
ATOM 1541 N N . GLN A 1 198 ? 10.312 14.219 -9.273 1 91.56 198 GLN A N 1
ATOM 1542 C CA . GLN A 1 198 ? 10.867 15.211 -8.359 1 91.56 198 GLN A CA 1
ATOM 1543 C C . GLN A 1 198 ? 9.961 16.438 -8.258 1 91.56 198 GLN A C 1
ATOM 1545 O O . GLN A 1 198 ? 9.742 16.969 -7.172 1 91.56 198 GLN A O 1
ATOM 1550 N N . LEU A 1 199 ? 9.469 16.844 -9.398 1 94.31 199 LEU A N 1
ATOM 1551 C CA . LEU A 1 199 ? 8.539 17.969 -9.422 1 94.31 199 LEU A CA 1
ATOM 1552 C C . LEU A 1 199 ? 7.273 17.641 -8.641 1 94.31 199 LEU A C 1
ATOM 1554 O O . LEU A 1 199 ? 6.773 18.469 -7.879 1 94.31 199 LEU A O 1
ATOM 1558 N N . ALA A 1 200 ? 6.773 16.422 -8.812 1 96.12 200 ALA A N 1
ATOM 1559 C CA . ALA A 1 200 ? 5.539 16.016 -8.141 1 96.12 200 ALA A CA 1
ATOM 1560 C C . ALA A 1 200 ? 5.707 16.016 -6.625 1 96.12 200 ALA A C 1
ATOM 1562 O O . ALA A 1 200 ? 4.801 16.422 -5.895 1 96.12 200 ALA A O 1
ATOM 1563 N N . ILE A 1 201 ? 6.859 15.641 -6.168 1 95.81 201 ILE A N 1
ATOM 1564 C CA . ILE A 1 201 ? 7.109 15.617 -4.73 1 95.81 201 ILE A CA 1
ATOM 1565 C C . ILE A 1 201 ? 7.227 17.047 -4.207 1 95.81 201 ILE A C 1
ATOM 1567 O O . ILE A 1 201 ? 6.734 17.359 -3.121 1 95.81 201 ILE A O 1
ATOM 1571 N N . ALA A 1 202 ? 7.895 17.891 -4.98 1 95.88 202 ALA A N 1
ATOM 1572 C CA . ALA A 1 202 ? 8 19.297 -4.598 1 95.88 202 ALA A CA 1
ATOM 1573 C C . ALA A 1 202 ? 6.621 19.953 -4.527 1 95.88 202 ALA A C 1
ATOM 1575 O O . ALA A 1 202 ? 6.34 20.734 -3.609 1 95.88 202 ALA A O 1
ATOM 1576 N N . ILE A 1 203 ? 5.773 19.594 -5.48 1 97.5 203 ILE A N 1
ATOM 1577 C CA . ILE A 1 203 ? 4.41 20.109 -5.504 1 97.5 203 ILE A CA 1
ATOM 1578 C C . ILE A 1 203 ? 3.629 19.562 -4.309 1 97.5 203 ILE A C 1
ATOM 1580 O O . ILE A 1 203 ? 2.869 20.297 -3.668 1 97.5 203 ILE A O 1
ATOM 1584 N N . LEU A 1 204 ? 3.85 18.312 -4.027 1 97.75 204 LEU A N 1
ATOM 1585 C CA . LEU A 1 204 ? 3.166 17.672 -2.91 1 97.75 204 LEU A CA 1
ATOM 1586 C C . LEU A 1 204 ? 3.492 18.375 -1.598 1 97.75 204 LEU A C 1
ATOM 1588 O O . LEU A 1 204 ? 2.588 18.766 -0.854 1 97.75 204 LEU A O 1
ATOM 1592 N N . PHE A 1 205 ? 4.719 18.625 -1.34 1 96.94 205 PHE A N 1
ATOM 1593 C CA . PHE A 1 205 ? 5.113 19.312 -0.112 1 96.94 205 PHE A CA 1
ATOM 1594 C C . PHE A 1 205 ? 4.766 20.781 -0.179 1 96.94 205 PHE A C 1
ATOM 1596 O O . PHE A 1 205 ? 4.434 21.406 0.839 1 96.94 205 PHE A O 1
ATOM 1603 N N . GLY A 1 206 ? 4.863 21.328 -1.345 1 96.31 206 GLY A N 1
ATOM 1604 C CA . GLY A 1 206 ? 4.422 22.703 -1.511 1 96.31 206 GLY A CA 1
ATOM 1605 C C . GLY A 1 206 ? 2.945 22.891 -1.229 1 96.31 206 GLY A C 1
ATOM 1606 O O . GLY A 1 206 ? 2.531 23.953 -0.749 1 96.31 206 GLY A O 1
ATOM 1607 N N . SER A 1 207 ? 2.156 21.844 -1.538 1 96.88 207 SER A N 1
ATOM 1608 C CA . SER A 1 207 ? 0.712 21.906 -1.332 1 96.88 207 SER A CA 1
ATOM 1609 C C . SER A 1 207 ? 0.357 21.75 0.143 1 96.88 207 SER A C 1
ATOM 1611 O O . SER A 1 207 ? -0.77 22.047 0.549 1 96.88 207 SER A O 1
ATOM 1613 N N . SER A 1 208 ? 1.304 21.375 0.971 1 94.38 208 SER A N 1
ATOM 1614 C CA . SER A 1 208 ? 1.051 21.078 2.375 1 94.38 208 SER A CA 1
ATOM 1615 C C . SER A 1 208 ? 0.655 22.328 3.154 1 94.38 208 SER A C 1
ATOM 1617 O O . SER A 1 208 ? -0.115 22.25 4.113 1 94.38 208 SER A O 1
ATOM 1619 N N . ILE A 1 209 ? 1.142 23.469 2.729 1 90.19 209 ILE A N 1
ATOM 1620 C CA . ILE A 1 209 ? 0.892 24.703 3.471 1 90.19 209 ILE A CA 1
ATOM 1621 C C . ILE A 1 209 ? -0.577 25.094 3.334 1 90.19 209 ILE A C 1
ATOM 1623 O O . ILE A 1 209 ? -1.306 25.156 4.328 1 90.19 209 ILE A O 1
ATOM 1627 N N . PRO A 1 210 ? -1.044 25.188 2.107 1 93.19 210 PRO A N 1
ATOM 1628 C CA . PRO A 1 210 ? -2.471 25.5 1.986 1 93.19 210 PRO A CA 1
ATOM 1629 C C . PRO A 1 210 ? -3.363 24.328 2.369 1 93.19 210 PRO A C 1
ATOM 1631 O O . PRO A 1 210 ? -4.562 24.5 2.605 1 93.19 210 PRO A O 1
ATOM 1634 N N . THR A 1 211 ? -2.855 23.125 2.486 1 87.12 211 THR A N 1
ATOM 1635 C CA . THR A 1 211 ? -3.605 21.922 2.84 1 87.12 211 THR A CA 1
ATOM 1636 C C . THR A 1 211 ? -4.121 22.016 4.273 1 87.12 211 THR A C 1
ATOM 1638 O O . THR A 1 211 ? -5.012 21.25 4.664 1 87.12 211 THR A O 1
ATOM 1641 N N . GLY A 1 212 ? -3.729 22.984 5.059 1 84.69 212 GLY A N 1
ATOM 1642 C CA . GLY A 1 212 ? -4.207 23.219 6.414 1 84.69 212 GLY A CA 1
ATOM 1643 C C . GLY A 1 212 ? -5.676 23.594 6.469 1 84.69 212 GLY A C 1
ATOM 1644 O O . GLY A 1 212 ? -6.316 23.453 7.516 1 84.69 212 GLY A O 1
ATOM 1645 N N . TYR A 1 213 ? -6.312 23.906 5.316 1 92.81 213 TYR A N 1
ATOM 1646 C CA . TYR A 1 213 ? -7.742 24.188 5.273 1 92.81 213 TYR A CA 1
ATOM 1647 C C . TYR A 1 213 ? -8.555 22.938 5.547 1 92.81 213 TYR A C 1
ATOM 1649 O O . TYR A 1 213 ? -9.75 23 5.844 1 92.81 213 TYR A O 1
ATOM 1657 N N . GLY A 1 214 ? -7.902 21.766 5.477 1 93.56 214 GLY A N 1
ATOM 1658 C CA . GLY A 1 214 ? -8.562 20.469 5.531 1 93.56 214 GLY A CA 1
ATOM 1659 C C . GLY A 1 214 ? -9.25 20.203 6.859 1 93.56 214 GLY A C 1
ATOM 1660 O O . GLY A 1 214 ? -10.07 19.297 6.969 1 93.56 214 GLY A O 1
ATOM 1661 N N . SER A 1 215 ? -9.016 21.078 7.859 1 94.12 215 SER A N 1
ATOM 1662 C CA . SER A 1 215 ? -9.625 20.906 9.172 1 94.12 215 SER A CA 1
ATOM 1663 C C . SER A 1 215 ? -10.953 21.656 9.273 1 94.12 215 SER A C 1
ATOM 1665 O O . SER A 1 215 ? -11.68 21.5 10.258 1 94.12 215 SER A O 1
ATOM 1667 N N . ILE A 1 216 ? -11.375 22.375 8.234 1 94.44 216 ILE A N 1
ATOM 1668 C CA . ILE A 1 216 ? -12.523 23.266 8.289 1 94.44 216 ILE A CA 1
ATOM 1669 C C . ILE A 1 216 ? -13.812 22.469 8.133 1 94.44 216 ILE A C 1
ATOM 1671 O O . ILE A 1 216 ? -14.75 22.625 8.922 1 94.44 216 ILE A O 1
ATOM 1675 N N . ALA A 1 217 ? -13.82 21.562 7.207 1 94.75 217 ALA A N 1
ATOM 1676 C CA . ALA A 1 217 ? -15.055 20.891 6.789 1 94.75 217 ALA A CA 1
ATOM 1677 C C . ALA A 1 217 ? -15.625 20.047 7.922 1 94.75 217 ALA A C 1
ATOM 1679 O O . ALA A 1 217 ? -16.844 20.031 8.148 1 94.75 217 ALA A O 1
ATOM 1680 N N . PRO A 1 218 ? -14.82 19.391 8.719 1 94.94 218 PRO A N 1
ATOM 1681 C CA . PRO A 1 218 ? -15.375 18.516 9.75 1 94.94 218 PRO A CA 1
ATOM 1682 C C . PRO A 1 218 ? -16.062 19.281 10.883 1 94.94 218 PRO A C 1
ATOM 1684 O O . PRO A 1 218 ? -16.844 18.703 11.633 1 94.94 218 PRO A O 1
ATOM 1687 N N . ILE A 1 219 ? -15.828 20.594 11.016 1 91.94 219 ILE A N 1
ATOM 1688 C CA . ILE A 1 219 ? -16.391 21.344 12.133 1 91.94 219 ILE A CA 1
ATOM 1689 C C . ILE A 1 219 ? -17.578 22.156 11.648 1 91.94 219 ILE A C 1
ATOM 1691 O O . ILE A 1 219 ? -18.031 23.078 12.344 1 91.94 219 ILE A O 1
ATOM 1695 N N . SER A 1 220 ? -18.125 21.859 10.477 1 93.69 220 SER A N 1
ATOM 1696 C CA . SER A 1 220 ? -19.234 22.578 9.867 1 93.69 220 SER A CA 1
ATOM 1697 C C . SER A 1 220 ? -20.453 22.578 10.773 1 93.69 220 SER A C 1
ATOM 1699 O O . SER A 1 220 ? -21.219 23.562 10.812 1 93.69 220 SER A O 1
ATOM 1701 N N . GLY A 1 221 ? -20.641 21.516 11.555 1 91.94 221 GLY A N 1
ATOM 1702 C CA . GLY A 1 221 ? -21.812 21.406 12.414 1 91.94 221 GLY A CA 1
ATOM 1703 C C . GLY A 1 221 ? -21.812 22.406 13.547 1 91.94 221 GLY A C 1
ATOM 1704 O O . GLY A 1 221 ? -22.859 22.672 14.148 1 91.94 221 GLY A O 1
ATOM 1705 N N . GLU A 1 222 ? -20.688 23.031 13.781 1 91.38 222 GLU A N 1
ATOM 1706 C CA . GLU A 1 222 ? -20.562 24 14.875 1 91.38 222 GLU A CA 1
ATOM 1707 C C . GLU A 1 222 ? -20.438 25.422 14.352 1 91.38 222 GLU A C 1
ATOM 1709 O O . GLU A 1 222 ? -20.203 26.359 15.125 1 91.38 222 GLU A O 1
ATOM 1714 N N . THR A 1 223 ? -20.625 25.609 13.094 1 93.75 223 THR A N 1
ATOM 1715 C CA . THR A 1 223 ? -20.375 26.891 12.438 1 93.75 223 THR A CA 1
ATOM 1716 C C . THR A 1 223 ? -21.688 27.609 12.148 1 93.75 223 THR A C 1
ATOM 1718 O O . THR A 1 223 ? -22.625 27.016 11.609 1 93.75 223 THR A O 1
ATOM 1721 N N . LYS A 1 224 ? -21.734 28.891 12.555 1 94.94 224 LYS A N 1
ATOM 1722 C CA . LYS A 1 224 ? -22.875 29.734 12.219 1 94.94 224 LYS A CA 1
ATOM 1723 C C . LYS A 1 224 ? -22.953 29.969 10.711 1 94.94 224 LYS A C 1
ATOM 1725 O O . LYS A 1 224 ? -21.953 30.266 10.07 1 94.94 224 LYS A O 1
ATOM 1730 N N . ASN A 1 225 ? -24.188 29.891 10.172 1 95.69 225 ASN A N 1
ATOM 1731 C CA . ASN A 1 225 ? -24.344 30.078 8.727 1 95.69 225 ASN A CA 1
ATOM 1732 C C . ASN A 1 225 ? -23.297 29.297 7.945 1 95.69 225 ASN A C 1
ATOM 1734 O O . ASN A 1 225 ? -22.578 29.859 7.133 1 95.69 225 ASN A O 1
ATOM 1738 N N . ALA A 1 226 ? -23.234 28.047 8.234 1 95.62 226 ALA A N 1
ATOM 1739 C CA . ALA A 1 226 ? -22.172 27.156 7.793 1 95.62 226 ALA A CA 1
ATOM 1740 C C . ALA A 1 226 ? -22.016 27.188 6.273 1 95.62 226 ALA A C 1
ATOM 1742 O O . ALA A 1 226 ? -20.906 27.156 5.75 1 95.62 226 ALA A O 1
ATOM 1743 N N . ARG A 1 227 ? -23.078 27.297 5.516 1 96.06 227 ARG A N 1
ATOM 1744 C CA . ARG A 1 227 ? -23.047 27.297 4.055 1 96.06 227 ARG A CA 1
ATOM 1745 C C . ARG A 1 227 ? -22.156 28.391 3.516 1 96.06 227 ARG A C 1
ATOM 1747 O O . ARG A 1 227 ? -21.297 28.141 2.66 1 96.06 227 ARG A O 1
ATOM 1754 N N . ASN A 1 228 ? -22.312 29.516 4.066 1 96.62 228 ASN A N 1
ATOM 1755 C CA . ASN A 1 228 ? -21.594 30.688 3.578 1 96.62 228 ASN A CA 1
ATOM 1756 C C . ASN A 1 228 ? -20.219 30.812 4.234 1 96.62 228 ASN A C 1
ATOM 1758 O O . ASN A 1 228 ? -19.266 31.234 3.592 1 96.62 228 ASN A O 1
ATOM 1762 N N . VAL A 1 229 ? -20.156 30.516 5.469 1 96.31 229 VAL A N 1
ATOM 1763 C CA . VAL A 1 229 ? -18.938 30.734 6.254 1 96.31 229 VAL A CA 1
ATOM 1764 C C . VAL A 1 229 ? -17.875 29.719 5.848 1 96.31 229 VAL A C 1
ATOM 1766 O O . VAL A 1 229 ? -16.734 30.078 5.535 1 96.31 229 VAL A O 1
ATOM 1769 N N . ILE A 1 230 ? -18.25 28.453 5.766 1 96.69 230 ILE A N 1
ATOM 1770 C CA . ILE A 1 230 ? -17.297 27.375 5.477 1 96.69 230 ILE A CA 1
ATOM 1771 C C . ILE A 1 230 ? -16.781 27.531 4.047 1 96.69 230 ILE A C 1
ATOM 1773 O O . ILE A 1 230 ? -15.578 27.469 3.805 1 96.69 230 ILE A O 1
ATOM 1777 N N . SER A 1 231 ? -17.672 27.703 3.041 1 97.12 231 SER A N 1
ATOM 1778 C CA . SER A 1 231 ? -17.297 27.781 1.634 1 97.12 231 SER A CA 1
ATOM 1779 C C . SER A 1 231 ? -16.312 28.922 1.39 1 97.12 231 SER A C 1
ATOM 1781 O O . SER A 1 231 ? -15.258 28.719 0.778 1 97.12 231 SER A O 1
ATOM 1783 N N . LYS A 1 232 ? -16.531 30.094 2.008 1 97.25 232 LYS A N 1
ATOM 1784 C CA . LYS A 1 232 ? -15.68 31.25 1.799 1 97.25 232 LYS A CA 1
ATOM 1785 C C . LYS A 1 232 ? -14.375 31.125 2.572 1 97.25 232 LYS A C 1
ATOM 1787 O O . LYS A 1 232 ? -13.328 31.578 2.113 1 97.25 232 LYS A O 1
ATOM 1792 N N . ALA A 1 233 ? -14.477 30.547 3.754 1 96.69 233 ALA A N 1
ATOM 1793 C CA . ALA A 1 233 ? -13.281 30.359 4.574 1 96.69 233 ALA A CA 1
ATOM 1794 C C . ALA A 1 233 ? -12.266 29.469 3.873 1 96.69 233 ALA A C 1
ATOM 1796 O O . ALA A 1 233 ? -11.055 29.703 3.947 1 96.69 233 ALA A O 1
ATOM 1797 N N . ILE A 1 234 ? -12.711 28.453 3.164 1 97.12 234 ILE A N 1
ATOM 1798 C CA . ILE A 1 234 ? -11.859 27.484 2.463 1 97.12 234 ILE A CA 1
ATOM 1799 C C . ILE A 1 234 ? -11 28.219 1.438 1 97.12 234 ILE A C 1
ATOM 1801 O O . ILE A 1 234 ? -9.773 28.078 1.436 1 97.12 234 ILE A O 1
ATOM 1805 N N . ILE A 1 235 ? -11.586 29.047 0.615 1 97 235 ILE A N 1
ATOM 1806 C CA . ILE A 1 235 ? -10.891 29.75 -0.457 1 97 235 ILE A CA 1
ATOM 1807 C C . ILE A 1 235 ? -9.906 30.75 0.139 1 97 235 ILE A C 1
ATOM 1809 O O . ILE A 1 235 ? -8.766 30.859 -0.316 1 97 235 ILE A O 1
ATOM 1813 N N . THR A 1 236 ? -10.359 31.422 1.167 1 96.56 236 THR A N 1
ATOM 1814 C CA . THR A 1 236 ? -9.547 32.438 1.799 1 96.56 236 THR A CA 1
ATOM 1815 C C . THR A 1 236 ? -8.289 31.844 2.42 1 96.56 236 THR A C 1
ATOM 1817 O O . THR A 1 236 ? -7.184 32.344 2.207 1 96.56 236 THR A O 1
ATOM 1820 N N . VAL A 1 237 ? -8.453 30.781 3.168 1 96.19 237 VAL A N 1
ATOM 1821 C CA . VAL A 1 237 ? -7.352 30.141 3.883 1 96.19 237 VAL A CA 1
ATOM 1822 C C . VAL A 1 237 ? -6.344 29.578 2.883 1 96.19 237 VAL A C 1
ATOM 1824 O O . VAL A 1 237 ? -5.133 29.703 3.07 1 96.19 237 VAL A O 1
ATOM 1827 N N . ILE A 1 238 ? -6.805 28.953 1.774 1 97.75 238 ILE A N 1
ATOM 1828 C CA . ILE A 1 238 ? -5.941 28.359 0.757 1 97.75 238 ILE A CA 1
ATOM 1829 C C . ILE A 1 238 ? -5.09 29.453 0.105 1 97.75 238 ILE A C 1
ATOM 1831 O O . ILE A 1 238 ? -3.873 29.297 -0.014 1 97.75 238 ILE A O 1
ATOM 1835 N N . LEU A 1 239 ? -5.707 30.547 -0.284 1 96.81 239 LEU A N 1
ATOM 1836 C CA . LEU A 1 239 ? -5.02 31.594 -1.042 1 96.81 239 LEU A CA 1
ATOM 1837 C C . LEU A 1 239 ? -4.043 32.344 -0.154 1 96.81 239 LEU A C 1
ATOM 1839 O O . LEU A 1 239 ? -2.912 32.625 -0.56 1 96.81 239 LEU A O 1
ATOM 1843 N N . VAL A 1 240 ? -4.449 32.656 1.07 1 94.56 240 VAL A N 1
ATOM 1844 C CA . VAL A 1 240 ? -3.57 33.406 1.972 1 94.56 240 VAL A CA 1
ATOM 1845 C C . VAL A 1 240 ? -2.363 32.531 2.342 1 94.56 240 VAL A C 1
ATOM 1847 O O . VAL A 1 240 ? -1.22 33 2.236 1 94.56 240 VAL A O 1
ATOM 1850 N N . GLY A 1 241 ? -2.629 31.344 2.77 1 93.56 241 GLY A N 1
ATOM 1851 C CA . GLY A 1 241 ? -1.549 30.453 3.172 1 93.56 241 GLY A CA 1
ATOM 1852 C C . GLY A 1 241 ? -0.599 30.109 2.039 1 93.56 241 GLY A C 1
ATOM 1853 O O . GLY A 1 241 ? 0.62 30.219 2.189 1 93.56 241 GLY A O 1
ATOM 1854 N N . GLY A 1 242 ? -1.159 29.703 0.826 1 95.19 242 GLY A N 1
ATOM 1855 C CA . GLY A 1 242 ? -0.348 29.281 -0.303 1 95.19 242 GLY A CA 1
ATOM 1856 C C . GLY A 1 242 ? 0.486 30.391 -0.896 1 95.19 242 GLY A C 1
ATOM 1857 O O . GLY A 1 242 ? 1.665 30.203 -1.198 1 95.19 242 GLY A O 1
ATOM 1858 N N . LEU A 1 243 ? -0.06 31.578 -1.046 1 95.31 243 LEU A N 1
ATOM 1859 C CA . LEU A 1 243 ? 0.643 32.688 -1.681 1 95.31 243 LEU A CA 1
ATOM 1860 C C . LEU A 1 243 ? 1.711 33.25 -0.752 1 95.31 243 LEU A C 1
ATOM 1862 O O . LEU A 1 243 ? 2.795 33.625 -1.203 1 95.31 243 LEU A O 1
ATOM 1866 N N . LEU A 1 244 ? 1.368 33.312 0.525 1 94.81 244 LEU A N 1
ATOM 1867 C CA . LEU A 1 244 ? 2.373 33.781 1.485 1 94.81 244 LEU A CA 1
ATOM 1868 C C . LEU A 1 244 ? 3.559 32.812 1.517 1 94.81 244 LEU A C 1
ATOM 1870 O O . LEU A 1 244 ? 4.711 33.25 1.579 1 94.81 244 LEU A O 1
ATOM 1874 N N . ALA A 1 245 ? 3.279 31.562 1.471 1 94.56 245 ALA A N 1
ATOM 1875 C CA . ALA A 1 245 ? 4.336 30.562 1.474 1 94.56 245 ALA A CA 1
ATOM 1876 C C . ALA A 1 245 ? 5.219 30.688 0.235 1 94.56 245 ALA A C 1
ATOM 1878 O O . ALA A 1 245 ? 6.445 30.578 0.327 1 94.56 245 ALA A O 1
ATOM 1879 N N . ALA A 1 246 ? 4.59 30.828 -0.945 1 96.5 246 ALA A N 1
ATOM 1880 C CA . ALA A 1 246 ? 5.348 30.984 -2.184 1 96.5 246 ALA A CA 1
ATOM 1881 C C . ALA A 1 246 ? 6.254 32.219 -2.123 1 96.5 246 ALA A C 1
ATOM 1883 O O . ALA A 1 246 ? 7.398 32.156 -2.58 1 96.5 246 ALA A O 1
ATOM 1884 N N . PHE A 1 247 ? 5.75 33.281 -1.544 1 96.25 247 PHE A N 1
ATOM 1885 C CA . PHE A 1 247 ? 6.512 34.5 -1.415 1 96.25 247 PHE A CA 1
ATOM 1886 C C . PHE A 1 247 ? 7.719 34.312 -0.508 1 96.25 247 PHE A C 1
ATOM 1888 O O . PHE A 1 247 ? 8.828 34.75 -0.838 1 96.25 247 PHE A O 1
ATOM 1895 N N . ASP A 1 248 ? 7.543 33.688 0.607 1 94.06 248 ASP A N 1
ATOM 1896 C CA . ASP A 1 248 ? 8.617 33.469 1.568 1 94.06 248 ASP A CA 1
ATOM 1897 C C . ASP A 1 248 ? 9.695 32.562 0.975 1 94.06 248 ASP A C 1
ATOM 1899 O O . ASP A 1 248 ? 10.891 32.812 1.148 1 94.06 248 ASP A O 1
ATOM 1903 N N . VAL A 1 249 ? 9.281 31.516 0.315 1 93.56 249 VAL A N 1
ATOM 1904 C CA . VAL A 1 249 ? 10.25 30.594 -0.278 1 93.56 249 VAL A CA 1
ATOM 1905 C C . VAL A 1 249 ? 10.992 31.281 -1.419 1 93.56 249 VAL A C 1
ATOM 1907 O O . VAL A 1 249 ? 12.18 31.031 -1.641 1 93.56 249 VAL A O 1
ATOM 1910 N N . TYR A 1 250 ? 10.266 32.156 -2.152 1 95.19 250 TYR A N 1
ATOM 1911 C CA . TYR A 1 250 ? 10.922 32.938 -3.189 1 95.19 250 TYR A CA 1
ATOM 1912 C C . TYR A 1 250 ? 12 33.844 -2.592 1 95.19 250 TYR A C 1
ATOM 1914 O O . TYR A 1 250 ? 13.078 34 -3.168 1 95.19 250 TYR A O 1
ATOM 1922 N N . ALA A 1 251 ? 11.734 34.438 -1.475 1 93.69 251 ALA A N 1
ATOM 1923 C CA . ALA A 1 251 ? 12.703 35.281 -0.794 1 93.69 251 ALA A CA 1
ATOM 1924 C C . ALA A 1 251 ? 13.938 34.5 -0.379 1 93.69 251 ALA A C 1
ATOM 1926 O O . ALA A 1 251 ? 15.07 34.969 -0.532 1 93.69 251 ALA A O 1
ATOM 1927 N N . ILE A 1 252 ? 13.734 33.344 0.168 1 90.31 252 ILE A N 1
ATOM 1928 C CA . ILE A 1 252 ? 14.844 32.469 0.537 1 90.31 252 ILE A CA 1
ATOM 1929 C C . ILE A 1 252 ? 15.656 32.125 -0.707 1 90.31 252 ILE A C 1
ATOM 1931 O O . ILE A 1 252 ? 16.891 32.156 -0.683 1 90.31 252 ILE A O 1
ATOM 1935 N N . GLY A 1 253 ? 14.945 31.797 -1.842 1 89.88 253 GLY A N 1
ATOM 1936 C CA . GLY A 1 253 ? 15.617 31.484 -3.096 1 89.88 253 GLY A CA 1
ATOM 1937 C C . GLY A 1 253 ? 16.438 32.656 -3.631 1 89.88 253 GLY A C 1
ATOM 1938 O O . GLY A 1 253 ? 17.516 32.438 -4.191 1 89.88 253 GLY A O 1
ATOM 1939 N N . THR A 1 254 ? 15.875 33.812 -3.453 1 92.75 254 THR A N 1
ATOM 1940 C CA . THR A 1 254 ? 16.578 35.031 -3.891 1 92.75 254 THR A CA 1
ATOM 1941 C C . THR A 1 254 ? 17.891 35.188 -3.137 1 92.75 254 THR A C 1
ATOM 1943 O O . THR A 1 254 ? 18.938 35.5 -3.738 1 92.75 254 THR A O 1
ATOM 1946 N N . TYR A 1 255 ? 17.828 34.969 -1.899 1 90.5 255 TYR A N 1
ATOM 1947 C CA . TYR A 1 255 ? 19.031 35.062 -1.073 1 90.5 255 TYR A CA 1
ATOM 1948 C C . TYR A 1 255 ? 20.047 34 -1.471 1 90.5 255 TYR A C 1
ATOM 1950 O O . TYR A 1 255 ? 21.234 34.312 -1.651 1 90.5 255 TYR A O 1
ATOM 1958 N N . VAL A 1 256 ? 19.641 32.844 -1.613 1 88.56 256 VAL A N 1
ATOM 1959 C CA . VAL A 1 256 ? 20.516 31.703 -1.927 1 88.56 256 VAL A CA 1
ATOM 1960 C C . VAL A 1 256 ? 21.141 31.891 -3.307 1 88.56 256 VAL A C 1
ATOM 1962 O O . VAL A 1 256 ? 22.328 31.625 -3.502 1 88.56 256 VAL A O 1
ATOM 1965 N N . SER A 1 257 ? 20.297 32.281 -4.23 1 90.12 257 SER A N 1
ATOM 1966 C CA . SER A 1 257 ? 20.781 32.5 -5.594 1 90.12 257 SER A CA 1
ATOM 1967 C C . SER A 1 257 ? 21.797 33.625 -5.648 1 90.12 257 SER A C 1
ATOM 1969 O O . SER A 1 257 ? 22.828 33.531 -6.305 1 90.12 257 SER A O 1
ATOM 1971 N N . TYR A 1 258 ? 21.547 34.656 -4.977 1 92.62 258 TYR A N 1
ATOM 1972 C CA . TYR A 1 258 ? 22.391 35.844 -5.02 1 92.62 258 TYR A CA 1
ATOM 1973 C C . TYR A 1 258 ? 23.766 35.562 -4.414 1 92.62 258 TYR A C 1
ATOM 1975 O O . TYR A 1 258 ? 24.781 36 -4.957 1 92.62 258 TYR A O 1
ATOM 1983 N N . PHE A 1 259 ? 23.797 34.906 -3.354 1 91 259 PHE A N 1
ATOM 1984 C CA . PHE A 1 259 ? 25.062 34.656 -2.654 1 91 259 PHE A CA 1
ATOM 1985 C C . PHE A 1 259 ? 25.672 33.344 -3.094 1 91 259 PHE A C 1
ATOM 1987 O O . PHE A 1 259 ? 26.641 32.875 -2.49 1 91 259 PHE A O 1
ATOM 1994 N N . HIS A 1 260 ? 25.156 32.625 -4.043 1 90.38 260 HIS A N 1
ATOM 1995 C CA . HIS A 1 260 ? 25.688 31.406 -4.664 1 90.38 260 HIS A CA 1
ATOM 1996 C C . HIS A 1 260 ? 25.875 30.297 -3.629 1 90.38 260 HIS A C 1
ATOM 1998 O O . HIS A 1 260 ? 26.938 29.672 -3.58 1 90.38 260 HIS A O 1
ATOM 2004 N N . LEU A 1 261 ? 24.844 30.281 -2.92 1 86.88 261 LEU A N 1
ATOM 2005 C CA . LEU A 1 261 ? 24.859 29.219 -1.919 1 86.88 261 LEU A CA 1
ATOM 2006 C C . LEU A 1 261 ? 24.234 27.938 -2.469 1 86.88 261 LEU A C 1
ATOM 2008 O O . LEU A 1 261 ? 23.453 27.984 -3.422 1 86.88 261 LEU A O 1
ATOM 2012 N N . SER A 1 262 ? 24.734 26.766 -1.926 1 83.31 262 SER A N 1
ATOM 2013 C CA . SER A 1 262 ? 24.109 25.5 -2.275 1 83.31 262 SER A CA 1
ATOM 2014 C C . SER A 1 262 ? 22.891 25.234 -1.399 1 83.31 262 SER A C 1
ATOM 2016 O O . SER A 1 262 ? 22.953 25.375 -0.177 1 83.31 262 SER A O 1
ATOM 2018 N N . MET A 1 263 ? 21.781 24.969 -2.033 1 77.5 263 MET A N 1
ATOM 2019 C CA . MET A 1 263 ? 20.516 24.719 -1.327 1 77.5 263 MET A CA 1
ATOM 2020 C C . MET A 1 263 ? 20.672 23.594 -0.308 1 77.5 263 MET A C 1
ATOM 2022 O O . MET A 1 263 ? 20.062 23.641 0.758 1 77.5 263 MET A O 1
ATOM 2026 N N . ASN A 1 264 ? 21.5 22.609 -0.583 1 77 264 ASN A N 1
ATOM 2027 C CA . ASN A 1 264 ? 21.688 21.453 0.282 1 77 264 ASN A CA 1
ATOM 2028 C C . ASN A 1 264 ? 22.5 21.797 1.523 1 77 264 ASN A C 1
ATOM 2030 O O . ASN A 1 264 ? 22.453 21.078 2.525 1 77 264 ASN A O 1
ATOM 2034 N N . ASN A 1 265 ? 23.094 22.984 1.454 1 77.56 265 ASN A N 1
ATOM 2035 C CA . ASN A 1 265 ? 24 23.328 2.543 1 77.56 265 ASN A CA 1
ATOM 2036 C C . ASN A 1 265 ? 23.484 24.516 3.35 1 77.56 265 ASN A C 1
ATOM 2038 O O . ASN A 1 265 ? 24.094 24.922 4.332 1 77.56 265 ASN A O 1
ATOM 2042 N N . VAL A 1 266 ? 22.359 24.953 2.922 1 74.75 266 VAL A N 1
ATOM 2043 C CA . VAL A 1 266 ? 21.859 26.141 3.613 1 74.75 266 VAL A CA 1
ATOM 2044 C C . VAL A 1 266 ? 20.969 25.719 4.777 1 74.75 266 VAL A C 1
ATOM 2046 O O . VAL A 1 266 ? 20 24.969 4.586 1 74.75 266 VAL A O 1
ATOM 2049 N N . ASP A 1 267 ? 21.422 26.094 5.91 1 84.69 267 ASP A N 1
ATOM 2050 C CA . ASP A 1 267 ? 20.609 26 7.113 1 84.69 267 ASP A CA 1
ATOM 2051 C C . ASP A 1 267 ? 19.797 27.266 7.32 1 84.69 267 ASP A C 1
ATOM 2053 O O . ASP A 1 267 ? 20.312 28.281 7.801 1 84.69 267 ASP A O 1
ATOM 2057 N N . ILE A 1 268 ? 18.5 27.234 7.066 1 81.38 268 ILE A N 1
ATOM 2058 C CA . ILE A 1 268 ? 17.625 28.406 7.043 1 81.38 268 ILE A CA 1
ATOM 2059 C C . ILE A 1 268 ? 17.547 29.016 8.438 1 81.38 268 ILE A C 1
ATOM 2061 O O . ILE A 1 268 ? 17.5 30.234 8.586 1 81.38 268 ILE A O 1
ATOM 2065 N N . LEU A 1 269 ? 17.625 28.188 9.453 1 83.81 269 LEU A N 1
ATOM 2066 C CA . LEU A 1 269 ? 17.547 28.688 10.82 1 83.81 269 LEU A CA 1
ATOM 2067 C C . LEU A 1 269 ? 18.812 29.469 11.18 1 83.81 269 LEU A C 1
ATOM 2069 O O . LEU A 1 269 ? 18.719 30.516 11.828 1 83.81 269 LEU A O 1
ATOM 2073 N N . THR A 1 270 ? 19.922 29 10.695 1 82.31 270 THR A N 1
ATOM 2074 C CA . THR A 1 270 ? 21.172 29.703 10.922 1 82.31 270 THR A CA 1
ATOM 2075 C C . THR A 1 270 ? 21.219 31 10.109 1 82.31 270 THR A C 1
ATOM 2077 O O . THR A 1 270 ? 21.734 32 10.578 1 82.31 270 THR A O 1
ATOM 2080 N N . LEU A 1 271 ? 20.672 30.875 8.961 1 80.31 271 LEU A N 1
ATOM 2081 C CA . LEU A 1 271 ? 20.609 32.062 8.117 1 80.31 271 LEU A CA 1
ATOM 2082 C C . LEU A 1 271 ? 19.781 33.156 8.781 1 80.31 271 LEU A C 1
ATOM 2084 O O . LEU A 1 271 ? 20.172 34.312 8.789 1 80.31 271 LEU A O 1
ATOM 2088 N N . ILE A 1 272 ? 18.672 32.812 9.328 1 79.38 272 ILE A N 1
ATOM 2089 C CA . ILE A 1 272 ? 17.781 33.75 10 1 79.38 272 ILE A CA 1
ATOM 2090 C C . ILE A 1 272 ? 18.484 34.344 11.219 1 79.38 272 ILE A C 1
ATOM 2092 O O . ILE A 1 272 ? 18.438 35.562 11.438 1 79.38 272 ILE A O 1
ATOM 2096 N N . ARG A 1 273 ? 19.188 33.5 11.93 1 80.19 273 ARG A N 1
ATOM 2097 C CA . ARG A 1 273 ? 19.906 33.938 13.125 1 80.19 273 ARG A CA 1
ATOM 2098 C C . ARG A 1 273 ? 21.016 34.906 12.758 1 80.19 273 ARG A C 1
ATOM 2100 O O . ARG A 1 273 ? 21.156 35.969 13.383 1 80.19 273 ARG A O 1
ATOM 2107 N N . ASP A 1 274 ? 21.75 34.594 11.789 1 78.69 274 ASP A N 1
ATOM 2108 C CA . ASP A 1 274 ? 22.938 35.344 11.438 1 78.69 274 ASP A CA 1
ATOM 2109 C C . ASP A 1 274 ? 22.562 36.688 10.781 1 78.69 274 ASP A C 1
ATOM 2111 O O . ASP A 1 274 ? 23.25 37.688 10.984 1 78.69 274 ASP A O 1
ATOM 2115 N N . ARG A 1 275 ? 21.469 36.656 10.148 1 76.81 275 ARG A N 1
ATOM 2116 C CA . ARG A 1 275 ? 21.125 37.844 9.383 1 76.81 275 ARG A CA 1
ATOM 2117 C C . ARG A 1 275 ? 20.219 38.781 10.195 1 76.81 275 ARG A C 1
ATOM 2119 O O . ARG A 1 275 ? 20.188 40 9.969 1 76.81 275 ARG A O 1
ATOM 2126 N N . LEU A 1 276 ? 19.406 38.125 11.016 1 76.88 276 LEU A N 1
ATOM 2127 C CA . LEU A 1 276 ? 18.375 38.969 11.641 1 76.88 276 LEU A CA 1
ATOM 2128 C C . LEU A 1 276 ? 18.578 39.062 13.148 1 76.88 276 LEU A C 1
ATOM 2130 O O . LEU A 1 276 ? 17.906 39.844 13.828 1 76.88 276 LEU A O 1
ATOM 2134 N N . GLY A 1 277 ? 19.5 38.375 13.703 1 78 277 GLY A N 1
ATOM 2135 C CA . GLY A 1 277 ? 19.891 38.531 15.094 1 78 277 GLY A CA 1
ATOM 2136 C C . GLY A 1 277 ? 19.141 37.594 16.031 1 78 277 GLY A C 1
ATOM 2137 O O . GLY A 1 277 ? 18.266 36.844 15.602 1 78 277 GLY A O 1
ATOM 2138 N N . LEU A 1 278 ? 19.422 37.781 17.281 1 79.62 278 LEU A N 1
ATOM 2139 C CA . LEU A 1 278 ? 18.953 36.875 18.344 1 79.62 278 LEU A CA 1
ATOM 2140 C C . LEU A 1 278 ? 17.469 37.094 18.609 1 79.62 278 LEU A C 1
ATOM 2142 O O . LEU A 1 278 ? 16.75 36.188 18.969 1 79.62 278 LEU A O 1
ATOM 2146 N N . LEU A 1 279 ? 17.016 38.281 18.438 1 80.56 279 LEU A N 1
ATOM 2147 C CA . LEU A 1 279 ? 15.609 38.594 18.656 1 80.56 279 LEU A CA 1
ATOM 2148 C C . LEU A 1 279 ? 14.727 37.781 17.703 1 80.56 279 LEU A C 1
ATOM 2150 O O . LEU A 1 279 ? 13.633 37.344 18.078 1 80.56 279 LEU A O 1
ATOM 2154 N N . THR A 1 280 ? 15.227 37.562 16.547 1 82.69 280 THR A N 1
ATOM 2155 C CA . THR A 1 280 ? 14.469 36.812 15.562 1 82.69 280 THR A CA 1
ATOM 2156 C C . THR A 1 280 ? 14.391 35.344 15.953 1 82.69 280 THR A C 1
ATOM 2158 O O . THR A 1 280 ? 13.391 34.656 15.68 1 82.69 280 THR A O 1
ATOM 2161 N N . LEU A 1 281 ? 15.352 34.938 16.641 1 85.31 281 LEU A N 1
ATOM 2162 C CA . LEU A 1 281 ? 15.359 33.531 17.094 1 85.31 281 LEU A CA 1
ATOM 2163 C C . LEU A 1 281 ? 14.297 33.312 18.172 1 85.31 281 LEU A C 1
ATOM 2165 O O . LEU A 1 281 ? 13.703 32.25 18.234 1 85.31 281 LEU A O 1
ATOM 2169 N N . VAL A 1 282 ? 14.164 34.281 19 1 88 282 VAL A N 1
ATOM 2170 C CA . VAL A 1 282 ? 13.133 34.219 20.031 1 88 282 VAL A CA 1
ATOM 2171 C C . VAL A 1 282 ? 11.758 34.094 19.391 1 88 282 VAL A C 1
ATOM 2173 O O . VAL A 1 282 ? 10.922 33.312 19.844 1 88 282 VAL A O 1
ATOM 2176 N N . PHE A 1 283 ? 11.555 34.812 18.375 1 89.69 283 PHE A N 1
ATOM 2177 C CA . PHE A 1 283 ? 10.297 34.719 17.641 1 89.69 283 PHE A CA 1
ATOM 2178 C C . PHE A 1 283 ? 10.156 33.375 16.984 1 89.69 283 PHE A C 1
ATOM 2180 O O . PHE A 1 283 ? 9.062 32.781 16.984 1 89.69 283 PHE A O 1
ATOM 2187 N N . VAL A 1 284 ? 11.273 32.906 16.422 1 90.75 284 VAL A N 1
ATOM 2188 C CA . VAL A 1 284 ? 11.25 31.609 15.75 1 90.75 284 VAL A CA 1
ATOM 2189 C C . VAL A 1 284 ? 10.836 30.516 16.75 1 90.75 284 VAL A C 1
ATOM 2191 O O . VAL A 1 284 ? 10.023 29.656 16.422 1 90.75 284 VAL A O 1
ATOM 2194 N N . LEU A 1 285 ? 11.352 30.531 17.906 1 93.19 285 LEU A N 1
ATOM 2195 C CA . LEU A 1 285 ? 11.031 29.547 18.938 1 93.19 285 LEU A CA 1
ATOM 2196 C C . LEU A 1 285 ? 9.578 29.672 19.375 1 93.19 285 LEU A C 1
ATOM 2198 O O . LEU A 1 285 ? 8.867 28.656 19.469 1 93.19 285 LEU A O 1
ATOM 2202 N N . PHE A 1 286 ? 9.148 30.859 19.609 1 93.31 286 PHE A N 1
ATOM 2203 C CA . PHE A 1 286 ? 7.766 31.109 20.016 1 93.31 286 PHE A CA 1
ATOM 2204 C C . PHE A 1 286 ? 6.801 30.625 18.938 1 93.31 286 PHE A C 1
ATOM 2206 O O . PHE A 1 286 ? 5.836 29.906 19.234 1 93.31 286 PHE A O 1
ATOM 2213 N N . ALA A 1 287 ? 7.078 31.078 17.688 1 93.69 287 ALA A N 1
ATOM 2214 C CA . ALA A 1 287 ? 6.199 30.734 16.578 1 93.69 287 ALA A CA 1
ATOM 2215 C C . ALA A 1 287 ? 6.145 29.219 16.359 1 93.69 287 ALA A C 1
ATOM 2217 O O . ALA A 1 287 ? 5.09 28.672 16.047 1 93.69 287 ALA A O 1
ATOM 2218 N N . SER A 1 288 ? 7.297 28.562 16.547 1 95.75 288 SER A N 1
ATOM 2219 C CA . SER A 1 288 ? 7.352 27.125 16.359 1 95.75 288 SER A CA 1
ATOM 2220 C C . SER A 1 288 ? 6.52 26.391 17.406 1 95.75 288 SER A C 1
ATOM 2222 O O . SER A 1 288 ? 5.766 25.469 17.078 1 95.75 288 SER A O 1
ATOM 2224 N N . ILE A 1 289 ? 6.617 26.781 18.641 1 96.69 289 ILE A N 1
ATOM 2225 C CA . ILE A 1 289 ? 5.871 26.156 19.719 1 96.69 289 ILE A CA 1
ATOM 2226 C C . ILE A 1 289 ? 4.379 26.438 19.547 1 96.69 289 ILE A C 1
ATOM 2228 O O . ILE A 1 289 ? 3.555 25.516 19.641 1 96.69 289 ILE A O 1
ATOM 2232 N N . ASN A 1 290 ? 4.062 27.688 19.328 1 95.44 290 ASN A N 1
ATOM 2233 C CA . ASN A 1 290 ? 2.674 28.078 19.094 1 95.44 290 ASN A CA 1
ATOM 2234 C C . ASN A 1 290 ? 2.061 27.297 17.938 1 95.44 290 ASN A C 1
ATOM 2236 O O . ASN A 1 290 ? 0.943 26.797 18.047 1 95.44 290 ASN A O 1
ATOM 2240 N N . ASP A 1 291 ? 2.775 27.188 16.828 1 96.5 291 ASP A N 1
ATOM 2241 C CA . ASP A 1 291 ? 2.297 26.531 15.625 1 96.5 291 ASP A CA 1
ATOM 2242 C C . ASP A 1 291 ? 2.111 25.031 15.859 1 96.5 291 ASP A C 1
ATOM 2244 O O . ASP A 1 291 ? 1.175 24.422 15.336 1 96.5 291 ASP A O 1
ATOM 2248 N N . GLY A 1 292 ? 3.072 24.469 16.609 1 97.19 292 GLY A N 1
ATOM 2249 C CA . GLY A 1 292 ? 2.924 23.062 16.953 1 97.19 292 GLY A CA 1
ATOM 2250 C C . GLY A 1 292 ? 1.666 22.766 17.75 1 97.19 292 GLY A C 1
ATOM 2251 O O . GLY A 1 292 ? 0.965 21.797 17.469 1 97.19 292 GLY A O 1
ATOM 2252 N N . ILE A 1 293 ? 1.368 23.609 18.656 1 96.19 293 ILE A N 1
ATOM 2253 C CA . ILE A 1 293 ? 0.225 23.422 19.547 1 96.19 293 ILE A CA 1
ATOM 2254 C C . ILE A 1 293 ? -1.068 23.719 18.797 1 96.19 293 ILE A C 1
ATOM 2256 O O . ILE A 1 293 ? -1.992 22.891 18.781 1 96.19 293 ILE A O 1
ATOM 2260 N N . VAL A 1 294 ? -1.119 24.859 18.109 1 93.94 294 VAL A N 1
ATOM 2261 C CA . VAL A 1 294 ? -2.34 25.281 17.438 1 93.94 294 VAL A CA 1
ATOM 2262 C C . VAL A 1 294 ? -2.615 24.391 16.234 1 93.94 294 VAL A C 1
ATOM 2264 O O . VAL A 1 294 ? -3.764 24.016 15.984 1 93.94 294 VAL A O 1
ATOM 2267 N N . GLY A 1 295 ? -1.55 24.031 15.508 1 95.06 295 GLY A N 1
ATOM 2268 C CA . GLY A 1 295 ? -1.708 23.141 14.359 1 95.06 295 GLY A CA 1
ATOM 2269 C C . GLY A 1 295 ? -2.211 21.766 14.734 1 95.06 295 GLY A C 1
ATOM 2270 O O . GLY A 1 295 ? -3.158 21.266 14.125 1 95.06 295 GLY A O 1
ATOM 2271 N N . SER A 1 296 ? -1.599 21.125 15.727 1 96.88 296 SER A N 1
ATOM 2272 C CA . SER A 1 296 ? -2.027 19.797 16.156 1 96.88 296 SER A CA 1
ATOM 2273 C C . SER A 1 296 ? -3.416 19.828 16.781 1 96.88 296 SER A C 1
ATOM 2275 O O . SER A 1 296 ? -4.211 18.906 16.609 1 96.88 296 SER A O 1
ATOM 2277 N N . LEU A 1 297 ? -3.74 20.938 17.453 1 95.25 297 LEU A N 1
ATOM 2278 C CA . LEU A 1 297 ? -5.051 21.078 18.078 1 95.25 297 LEU A CA 1
ATOM 2279 C C . LEU A 1 297 ? -6.145 21.203 17.031 1 95.25 297 LEU A C 1
ATOM 2281 O O . LEU A 1 297 ? -7.23 20.641 17.188 1 95.25 297 LEU A O 1
ATOM 2285 N N . ALA A 1 298 ? -5.906 22 15.977 1 94.25 298 ALA A N 1
ATOM 2286 C CA . ALA A 1 298 ? -6.879 22.172 14.898 1 94.25 298 ALA A CA 1
ATOM 2287 C C . ALA A 1 298 ? -7.23 20.844 14.266 1 94.25 298 ALA A C 1
ATOM 2289 O O . ALA A 1 298 ? -8.406 20.516 14.07 1 94.25 298 ALA A O 1
ATOM 2290 N N . PHE A 1 299 ? -6.246 20 13.984 1 96.69 299 PHE A N 1
ATOM 2291 C CA . PHE A 1 299 ? -6.492 18.734 13.305 1 96.69 299 PHE A CA 1
ATOM 2292 C C . PHE A 1 299 ? -6.988 17.688 14.297 1 96.69 299 PHE A C 1
ATOM 2294 O O . PHE A 1 299 ? -7.746 16.781 13.922 1 96.69 299 PHE A O 1
ATOM 2301 N N . LEU A 1 300 ? -6.57 17.859 15.555 1 96.88 300 LEU A N 1
ATOM 2302 C CA . LEU A 1 300 ? -7.145 17 16.594 1 96.88 300 LEU A CA 1
ATOM 2303 C C . LEU A 1 300 ? -8.648 17.219 16.703 1 96.88 300 LEU A C 1
ATOM 2305 O O . LEU A 1 300 ? -9.414 16.25 16.828 1 96.88 300 LEU A O 1
ATOM 2309 N N . THR A 1 301 ? -9.039 18.453 16.672 1 94.12 301 THR A N 1
ATOM 2310 C CA . THR A 1 301 ? -10.453 18.812 16.734 1 94.12 301 THR A CA 1
ATOM 2311 C C . THR A 1 301 ? -11.195 18.266 15.516 1 94.12 301 THR A C 1
ATOM 2313 O O . THR A 1 301 ? -12.273 17.672 15.648 1 94.12 301 THR A O 1
ATOM 2316 N N . ALA A 1 302 ? -10.648 18.438 14.344 1 95.75 302 ALA A N 1
ATOM 2317 C CA . ALA A 1 302 ? -11.266 17.938 13.117 1 95.75 302 ALA A CA 1
ATOM 2318 C C . ALA A 1 302 ? -11.375 16.422 13.141 1 95.75 302 ALA A C 1
ATOM 2320 O O . ALA A 1 302 ? -12.383 15.859 12.703 1 95.75 302 ALA A O 1
ATOM 2321 N N . THR A 1 303 ? -10.297 15.719 13.648 1 97.56 303 THR A N 1
ATOM 2322 C CA . THR A 1 303 ? -10.297 14.266 13.766 1 97.56 303 THR A CA 1
ATOM 2323 C C . THR A 1 303 ? -11.445 13.789 14.648 1 97.56 303 THR A C 1
ATOM 2325 O O . THR A 1 303 ? -12.164 12.859 14.289 1 97.56 303 THR A O 1
ATOM 2328 N N . SER A 1 304 ? -11.656 14.383 15.797 1 96.75 304 SER A N 1
ATOM 2329 C CA . SER A 1 304 ? -12.656 13.961 16.766 1 96.75 304 SER A CA 1
ATOM 2330 C C . SER A 1 304 ? -14.07 14.125 16.219 1 96.75 304 SER A C 1
ATOM 2332 O O . SER A 1 304 ? -14.945 13.297 16.469 1 96.75 304 SER A O 1
ATOM 2334 N N . ARG A 1 305 ? -14.312 15.195 15.438 1 95.06 305 ARG A N 1
ATOM 2335 C CA . ARG A 1 305 ? -15.633 15.414 14.844 1 95.06 305 ARG A CA 1
ATOM 2336 C C . ARG A 1 305 ? -15.898 14.414 13.719 1 95.06 305 ARG A C 1
ATOM 2338 O O . ARG A 1 305 ? -17.047 14.023 13.492 1 95.06 305 ARG A O 1
ATOM 2345 N N . THR A 1 306 ? -14.82 14.016 12.992 1 97.75 306 THR A N 1
ATOM 2346 C CA . THR A 1 306 ? -14.984 12.953 12.008 1 97.75 306 THR A CA 1
ATOM 2347 C C . THR A 1 306 ? -15.312 11.625 12.695 1 97.75 306 THR A C 1
ATOM 2349 O O . THR A 1 306 ? -16.219 10.906 12.258 1 97.75 306 THR A O 1
ATOM 2352 N N . VAL A 1 307 ? -14.594 11.328 13.781 1 97.94 307 VAL A N 1
ATOM 2353 C CA . VAL A 1 307 ? -14.859 10.125 14.57 1 97.94 307 VAL A CA 1
ATOM 2354 C C . VAL A 1 307 ? -16.281 10.164 15.102 1 97.94 307 VAL A C 1
ATOM 2356 O O . VAL A 1 307 ? -17 9.156 15.039 1 97.94 307 VAL A O 1
ATOM 2359 N N . PHE A 1 308 ? -16.703 11.305 15.594 1 96.44 308 PHE A N 1
ATOM 2360 C CA . PHE A 1 308 ? -18.062 11.492 16.109 1 96.44 308 PHE A CA 1
ATOM 2361 C C . PHE A 1 308 ? -19.094 11.219 15.031 1 96.44 308 PHE A C 1
ATOM 2363 O O . PHE A 1 308 ? -20.078 10.5 15.266 1 96.44 308 PHE A O 1
ATOM 2370 N N . ALA A 1 309 ? -18.875 11.805 13.844 1 96.44 309 ALA A N 1
ATOM 2371 C CA . ALA A 1 309 ? -19.828 11.625 12.742 1 96.44 309 ALA A CA 1
ATOM 2372 C C . ALA A 1 309 ? -19.906 10.164 12.328 1 96.44 309 ALA A C 1
ATOM 2374 O O . ALA A 1 309 ? -21 9.648 12.07 1 96.44 309 ALA A O 1
ATOM 2375 N N . MET A 1 310 ? -18.75 9.438 12.25 1 96.38 310 MET A N 1
ATOM 2376 C CA . MET A 1 310 ? -18.719 8.031 11.867 1 96.38 310 MET A CA 1
ATOM 2377 C C . MET A 1 310 ? -19.406 7.164 12.922 1 96.38 310 MET A C 1
ATOM 2379 O O . MET A 1 310 ? -20.109 6.207 12.578 1 96.38 310 MET A O 1
ATOM 2383 N N . ALA A 1 311 ? -19.219 7.547 14.156 1 95.94 311 ALA A N 1
ATOM 2384 C CA . ALA A 1 311 ? -19.859 6.812 15.242 1 95.94 311 ALA A CA 1
ATOM 2385 C C . ALA A 1 311 ? -21.375 7.031 15.242 1 95.94 311 ALA A C 1
ATOM 2387 O O . ALA A 1 311 ? -22.141 6.121 15.57 1 95.94 311 ALA A O 1
ATOM 2388 N N . SER A 1 312 ? -21.812 8.172 14.891 1 93.75 312 SER A N 1
ATOM 2389 C CA . SER A 1 312 ? -23.234 8.516 14.844 1 93.75 312 SER A CA 1
ATOM 2390 C C . SER A 1 312 ? -23.953 7.738 13.758 1 93.75 312 SER A C 1
ATOM 2392 O O . SER A 1 312 ? -25.172 7.527 13.836 1 93.75 312 SER A O 1
ATOM 2394 N N . SER A 1 313 ? -23.219 7.348 12.727 1 91.81 313 SER A N 1
ATOM 2395 C CA . SER A 1 313 ? -23.812 6.559 11.648 1 91.81 313 SER A CA 1
ATOM 2396 C C . SER A 1 313 ? -23.531 5.074 11.836 1 91.81 313 SER A C 1
ATOM 2398 O O . SER A 1 313 ? -23.672 4.289 10.898 1 91.81 313 SER A O 1
ATOM 2400 N N . ASN A 1 314 ? -22.969 4.66 12.945 1 89.56 314 ASN A N 1
ATOM 2401 C CA . ASN A 1 314 ? -22.812 3.279 13.391 1 89.56 314 ASN A CA 1
ATOM 2402 C C . ASN A 1 314 ? -21.641 2.592 12.688 1 89.56 314 ASN A C 1
ATOM 2404 O O . ASN A 1 314 ? -21.641 1.37 12.531 1 89.56 314 ASN A O 1
ATOM 2408 N N . PHE A 1 315 ? -20.672 3.303 12.195 1 91.5 315 PHE A N 1
ATOM 2409 C CA . PHE A 1 315 ? -19.469 2.711 11.617 1 91.5 315 PHE A CA 1
ATOM 2410 C C . PHE A 1 315 ? -18.391 2.529 12.68 1 91.5 315 PHE A C 1
ATOM 2412 O O . PHE A 1 315 ? -17.391 1.837 12.445 1 91.5 315 PHE A O 1
ATOM 2419 N N . LEU A 1 316 ? -18.547 3.275 13.797 1 92.69 316 LEU A N 1
ATOM 2420 C CA . LEU A 1 316 ? -17.734 3.127 14.992 1 92.69 316 LEU A CA 1
ATOM 2421 C C . LEU A 1 316 ? -18.594 2.912 16.219 1 92.69 316 LEU A C 1
ATOM 2423 O O . LEU A 1 316 ? -19.812 3.143 16.188 1 92.69 316 LEU A O 1
ATOM 2427 N N . PRO A 1 317 ? -18.047 2.385 17.344 1 92.56 317 PRO A N 1
ATOM 2428 C CA . PRO A 1 317 ? -18.859 2.189 18.547 1 92.56 317 PRO A CA 1
ATOM 2429 C C . PRO A 1 317 ? -19.609 3.451 18.969 1 92.56 317 PRO A C 1
ATOM 2431 O O . PRO A 1 317 ? -19.062 4.551 18.922 1 92.56 317 PRO A O 1
ATOM 2434 N N . LYS A 1 318 ? -20.844 3.291 19.328 1 93.62 318 LYS A N 1
ATOM 2435 C CA . LYS A 1 318 ? -21.719 4.391 19.719 1 93.62 318 LYS A CA 1
ATOM 2436 C C . LYS A 1 318 ? -21.141 5.156 20.906 1 93.62 318 LYS A C 1
ATOM 2438 O O . LYS A 1 318 ? -21.5 6.312 21.141 1 93.62 318 LYS A O 1
ATOM 2443 N N . PHE A 1 319 ? -20.219 4.531 21.469 1 93.94 319 PHE A N 1
ATOM 2444 C CA . PHE A 1 319 ? -19.5 5.109 22.594 1 93.94 319 PHE A CA 1
ATOM 2445 C C . PHE A 1 319 ? -18.844 6.434 22.203 1 93.94 319 PHE A C 1
ATOM 2447 O O . PHE A 1 319 ? -18.766 7.355 23.016 1 93.94 319 PHE A O 1
ATOM 2454 N N . PHE A 1 320 ? -18.547 6.633 20.969 1 95.38 320 PHE A N 1
ATOM 2455 C CA . PHE A 1 320 ? -17.828 7.812 20.484 1 95.38 320 PHE A CA 1
ATOM 2456 C C . PHE A 1 320 ? -18.797 8.836 19.906 1 95.38 320 PHE A C 1
ATOM 2458 O O . PHE A 1 320 ? -18.406 9.93 19.5 1 95.38 320 PHE A O 1
ATOM 2465 N N . ALA A 1 321 ? -20.125 8.562 20 1 94.06 321 ALA A N 1
ATOM 2466 C CA . ALA A 1 321 ? -21.141 9.414 19.375 1 94.06 321 ALA A CA 1
ATOM 2467 C C . ALA A 1 321 ? -21.75 10.375 20.391 1 94.06 321 ALA A C 1
ATOM 2469 O O . ALA A 1 321 ? -22.703 11.086 20.078 1 94.06 321 ALA A O 1
ATOM 2470 N N . LYS A 1 322 ? -21.219 10.453 21.531 1 91.44 322 LYS A N 1
ATOM 2471 C CA . LYS A 1 322 ? -21.75 11.359 22.562 1 91.44 322 LYS A CA 1
ATOM 2472 C C . LYS A 1 322 ? -21.125 12.75 22.438 1 91.44 322 LYS A C 1
ATOM 2474 O O . LYS A 1 322 ? -19.906 12.883 22.344 1 91.44 322 LYS A O 1
ATOM 2479 N N . PHE A 1 323 ? -22.062 13.766 22.406 1 90.69 323 PHE A N 1
ATOM 2480 C CA . PHE A 1 323 ? -21.641 15.156 22.266 1 90.69 323 PHE A CA 1
ATOM 2481 C C . PHE A 1 323 ? -22.031 15.961 23.5 1 90.69 323 PHE A C 1
ATOM 2483 O O . PHE A 1 323 ? -23.188 15.922 23.938 1 90.69 323 PHE A O 1
ATOM 2490 N N . GLU A 1 324 ? -21.094 16.625 23.984 1 84.44 324 GLU A N 1
ATOM 2491 C CA . GLU A 1 324 ? -21.344 17.531 25.094 1 84.44 324 GLU A CA 1
ATOM 2492 C C . GLU A 1 324 ? -21.328 19 24.641 1 84.44 324 GLU A C 1
ATOM 2494 O O . GLU A 1 324 ? -20.344 19.438 24.031 1 84.44 324 GLU A O 1
ATOM 2499 N N . SER A 1 325 ? -22.266 19.719 25.016 1 74.94 325 SER A N 1
ATOM 2500 C CA . SER A 1 325 ? -22.562 21.031 24.438 1 74.94 325 SER A CA 1
ATOM 2501 C C . SER A 1 325 ? -21.344 21.953 24.547 1 74.94 325 SER A C 1
ATOM 2503 O O . SER A 1 325 ? -21.016 22.656 23.594 1 74.94 325 SER A O 1
ATOM 2505 N N . TYR A 1 326 ? -20.672 22 25.562 1 72.88 326 TYR A N 1
ATOM 2506 C CA . TYR A 1 326 ? -19.594 22.969 25.688 1 72.88 326 TYR A CA 1
ATOM 2507 C C . TYR A 1 326 ? -18.234 22.344 25.422 1 72.88 326 TYR A C 1
ATOM 2509 O O . TYR A 1 326 ? -17.328 22.984 24.875 1 72.88 326 TYR A O 1
ATOM 2517 N N . LYS A 1 327 ? -18.109 21.109 25.5 1 81.31 327 LYS A N 1
ATOM 2518 C CA . LYS A 1 327 ? -16.812 20.453 25.406 1 81.31 327 LYS A CA 1
ATOM 2519 C C . LYS A 1 327 ? -16.656 19.75 24.062 1 81.31 327 LYS A C 1
ATOM 2521 O O . LYS A 1 327 ? -15.539 19.531 23.594 1 81.31 327 LYS A O 1
ATOM 2526 N N . GLY A 1 328 ? -17.766 19.562 23.328 1 90.12 328 GLY A N 1
ATOM 2527 C CA . GLY A 1 328 ? -17.703 18.766 22.109 1 90.12 328 GLY A CA 1
ATOM 2528 C C . GLY A 1 328 ? -17.734 17.266 22.375 1 90.12 328 GLY A C 1
ATOM 2529 O O . GLY A 1 328 ? -18.172 16.828 23.438 1 90.12 328 GLY A O 1
ATOM 2530 N N . PRO A 1 329 ? -17.375 16.469 21.469 1 93.81 329 PRO A N 1
ATOM 2531 C CA . PRO A 1 329 ? -17.375 15.023 21.656 1 93.81 329 PRO A CA 1
ATOM 2532 C C . PRO A 1 329 ? -16.109 14.523 22.375 1 93.81 329 PRO A C 1
ATOM 2534 O O . PRO A 1 329 ? -15.172 14.055 21.734 1 93.81 329 PRO A O 1
ATOM 2537 N N . VAL A 1 330 ? -16.156 14.461 23.641 1 94.5 330 VAL A N 1
ATOM 2538 C CA . VAL A 1 330 ? -14.992 14.258 24.5 1 94.5 330 VAL A CA 1
ATOM 2539 C C . VAL A 1 330 ? -14.43 12.859 24.297 1 94.5 330 VAL A C 1
ATOM 2541 O O . VAL A 1 330 ? -13.211 12.664 24.266 1 94.5 330 VAL A O 1
ATOM 2544 N N . ARG A 1 331 ? -15.266 11.867 24.156 1 96.5 331 ARG A N 1
ATOM 2545 C CA . ARG A 1 331 ? -14.797 10.5 23.969 1 96.5 331 ARG A CA 1
ATOM 2546 C C . ARG A 1 331 ? -14.094 10.336 22.609 1 96.5 331 ARG A C 1
ATOM 2548 O O . ARG A 1 331 ? -13.109 9.609 22.5 1 96.5 331 ARG A O 1
ATOM 2555 N N . ALA A 1 332 ? -14.625 10.984 21.578 1 97.19 332 ALA A N 1
ATOM 2556 C CA . ALA A 1 332 ? -13.969 10.992 20.281 1 97.19 332 ALA A CA 1
ATOM 2557 C C . ALA A 1 332 ? -12.633 11.734 20.344 1 97.19 332 ALA A C 1
ATOM 2559 O O . ALA A 1 332 ? -11.672 11.352 19.656 1 97.19 332 ALA A O 1
ATOM 2560 N N . VAL A 1 333 ? -12.609 12.781 21.172 1 96.88 333 VAL A N 1
ATOM 2561 C CA . VAL A 1 333 ? -11.367 13.523 21.359 1 96.88 333 VAL A CA 1
ATOM 2562 C C . VAL A 1 333 ? -10.328 12.625 22.031 1 96.88 333 VAL A C 1
ATOM 2564 O O . VAL A 1 333 ? -9.164 12.602 21.625 1 96.88 333 VAL A O 1
ATOM 2567 N N . LEU A 1 334 ? -10.727 11.859 23 1 97.69 334 LEU A N 1
ATOM 2568 C CA . LEU A 1 334 ? -9.828 10.969 23.719 1 97.69 334 LEU A CA 1
ATOM 2569 C C . LEU A 1 334 ? -9.25 9.906 22.781 1 97.69 334 LEU A C 1
ATOM 2571 O O . LEU A 1 334 ? -8.055 9.602 22.844 1 97.69 334 LEU A O 1
ATOM 2575 N N . LEU A 1 335 ? -10.102 9.391 21.969 1 98.12 335 LEU A N 1
ATOM 2576 C CA . LEU A 1 335 ? -9.617 8.422 20.984 1 98.12 335 LEU A CA 1
ATOM 2577 C C . LEU A 1 335 ? -8.602 9.062 20.047 1 98.12 335 LEU A C 1
ATOM 2579 O O . LEU A 1 335 ? -7.578 8.453 19.734 1 98.12 335 LEU A O 1
ATOM 2583 N N . SER A 1 336 ? -8.891 10.25 19.562 1 98.25 336 SER A N 1
ATOM 2584 C CA . SER A 1 336 ? -7.988 10.969 18.672 1 98.25 336 SER A CA 1
ATOM 2585 C C . SER A 1 336 ? -6.641 11.219 19.344 1 98.25 336 SER A C 1
ATOM 2587 O O . SER A 1 336 ? -5.59 11.07 18.719 1 98.25 336 SER A O 1
ATOM 2589 N N . VAL A 1 337 ? -6.715 11.609 20.625 1 98.38 337 VAL A N 1
ATOM 2590 C CA . VAL A 1 337 ? -5.504 11.867 21.391 1 98.38 337 VAL A CA 1
ATOM 2591 C C . VAL A 1 337 ? -4.664 10.602 21.484 1 98.38 337 VAL A C 1
ATOM 2593 O O . VAL A 1 337 ? -3.441 10.641 21.328 1 98.38 337 VAL A O 1
ATOM 2596 N N . LEU A 1 338 ? -5.27 9.523 21.75 1 98.56 338 LEU A N 1
ATOM 2597 C CA . LEU A 1 338 ? -4.57 8.25 21.844 1 98.56 338 LEU A CA 1
ATOM 2598 C C . LEU A 1 338 ? -3.883 7.902 20.531 1 98.56 338 LEU A C 1
ATOM 2600 O O . LEU A 1 338 ? -2.75 7.418 20.516 1 98.56 338 LEU A O 1
ATOM 2604 N N . ILE A 1 339 ? -4.547 8.133 19.406 1 98.62 339 ILE A N 1
ATOM 2605 C CA . ILE A 1 339 ? -3.979 7.859 18.078 1 98.62 339 ILE A CA 1
ATOM 2606 C C . ILE A 1 339 ? -2.777 8.766 17.844 1 98.62 339 ILE A C 1
ATOM 2608 O O . ILE A 1 339 ? -1.75 8.328 17.328 1 98.62 339 ILE A O 1
ATOM 2612 N N . TYR A 1 340 ? -2.871 10.07 18.234 1 98.62 340 TYR A N 1
ATOM 2613 C CA . TYR A 1 340 ? -1.771 11.016 18.094 1 98.62 340 TYR A CA 1
ATOM 2614 C C . TYR A 1 340 ? -0.542 10.539 18.859 1 98.62 340 TYR A C 1
ATOM 2616 O O . TYR A 1 340 ? 0.563 10.508 18.312 1 98.62 340 TYR A O 1
ATOM 2624 N N . PHE A 1 341 ? -0.764 10.164 20.109 1 98.56 341 PHE A N 1
ATOM 2625 C CA . PHE A 1 341 ? 0.354 9.727 20.938 1 98.56 341 PHE A CA 1
ATOM 2626 C C . PHE A 1 341 ? 0.968 8.445 20.391 1 98.56 341 PHE A C 1
ATOM 2628 O O . PHE A 1 341 ? 2.184 8.25 20.453 1 98.56 341 PHE A O 1
ATOM 2635 N N . ALA A 1 342 ? 0.172 7.605 19.875 1 98.12 342 ALA A N 1
ATOM 2636 C CA . ALA A 1 342 ? 0.686 6.379 19.281 1 98.12 342 ALA A CA 1
ATOM 2637 C C . ALA A 1 342 ? 1.562 6.688 18.062 1 98.12 342 ALA A C 1
ATOM 2639 O O . ALA A 1 342 ? 2.654 6.133 17.922 1 98.12 342 ALA A O 1
ATOM 2640 N N . ILE A 1 343 ? 1.116 7.531 17.141 1 98.06 343 ILE A N 1
ATOM 2641 C CA . ILE A 1 343 ? 1.846 7.898 15.938 1 98.06 343 ILE A CA 1
ATOM 2642 C C . ILE A 1 343 ? 3.166 8.57 16.312 1 98.06 343 ILE A C 1
ATOM 2644 O O . ILE A 1 343 ? 4.215 8.242 15.75 1 98.06 343 ILE A O 1
ATOM 2648 N N . ILE A 1 344 ? 3.068 9.492 17.344 1 97.81 344 ILE A N 1
ATOM 2649 C CA . ILE A 1 344 ? 4.246 10.242 17.766 1 97.81 344 ILE A CA 1
ATOM 2650 C C . ILE A 1 344 ? 5.258 9.297 18.406 1 97.81 344 ILE A C 1
ATOM 2652 O O . ILE A 1 344 ? 6.453 9.359 18.109 1 97.81 344 ILE A O 1
ATOM 2656 N N . SER A 1 345 ? 4.805 8.328 19.219 1 96.56 345 SER A N 1
ATOM 2657 C CA . SER A 1 345 ? 5.688 7.379 19.891 1 96.56 345 SER A CA 1
ATOM 2658 C C . SER A 1 345 ? 6.344 6.43 18.906 1 96.56 345 SER A C 1
ATOM 2660 O O . SER A 1 345 ? 7.535 6.133 19.016 1 96.56 345 SER A O 1
ATOM 2662 N N . VAL A 1 346 ? 5.559 6.102 17.969 1 94.56 346 VAL A N 1
ATOM 2663 C CA . VAL A 1 346 ? 6.09 5.215 16.938 1 94.56 346 VAL A CA 1
ATOM 2664 C C . VAL A 1 346 ? 7.133 5.957 16.109 1 94.56 346 VAL A C 1
ATOM 2666 O O . VAL A 1 346 ? 8.188 5.406 15.781 1 94.56 346 VAL A O 1
ATOM 2669 N N . GLY A 1 347 ? 6.863 7.098 15.703 1 94.06 347 GLY A N 1
ATOM 2670 C CA . GLY A 1 347 ? 7.809 7.898 14.945 1 94.06 347 GLY A CA 1
ATOM 2671 C C . GLY A 1 347 ? 9.117 8.125 15.68 1 94.06 347 GLY A C 1
ATOM 2672 O O . GLY A 1 347 ? 10.195 8.031 15.086 1 94.06 347 GLY A O 1
ATOM 2673 N N . LEU A 1 348 ? 9.023 8.43 17 1 94.12 348 LEU A N 1
ATOM 2674 C CA . LEU A 1 348 ? 10.203 8.703 17.812 1 94.12 348 LEU A CA 1
ATOM 2675 C C . LEU A 1 348 ? 11.039 7.445 18 1 94.12 348 LEU A C 1
ATOM 2677 O O . LEU A 1 348 ? 12.273 7.508 18 1 94.12 348 LEU A O 1
ATOM 2681 N N . TYR A 1 349 ? 10.398 6.34 18.125 1 91.38 349 TYR A N 1
ATOM 2682 C CA . TYR A 1 349 ? 11.102 5.098 18.438 1 91.38 349 TYR A CA 1
ATOM 2683 C C . TYR A 1 349 ? 11.773 4.523 17.203 1 91.38 349 TYR A C 1
ATOM 2685 O O . TYR A 1 349 ? 12.922 4.066 17.266 1 91.38 349 TYR A O 1
ATOM 2693 N N . PHE A 1 350 ? 11.164 4.582 16.078 1 88.5 350 PHE A N 1
ATOM 2694 C CA . PHE A 1 350 ? 11.641 3.848 14.906 1 88.5 350 PHE A CA 1
ATOM 2695 C C . PHE A 1 350 ? 12.453 4.758 13.992 1 88.5 350 PHE A C 1
ATOM 2697 O O . PHE A 1 350 ? 13.273 4.281 13.195 1 88.5 350 PHE A O 1
ATOM 2704 N N . LEU A 1 351 ? 12.242 5.938 14.156 1 82.56 351 LEU A N 1
ATOM 2705 C CA . LEU A 1 351 ? 12.914 6.828 13.219 1 82.56 351 LEU A CA 1
ATOM 2706 C C . LEU A 1 351 ? 14.07 7.559 13.898 1 82.56 351 LEU A C 1
ATOM 2708 O O . LEU A 1 351 ? 13.922 8.07 15.008 1 82.56 351 LEU A O 1
ATOM 2712 N N . ARG A 1 352 ? 15.18 7.578 13.359 1 76.56 352 ARG A N 1
ATOM 2713 C C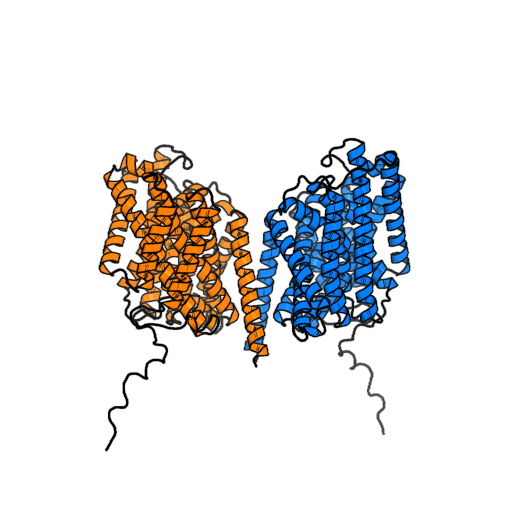A . ARG A 1 352 ? 16.453 7.969 13.977 1 76.56 352 ARG A CA 1
ATOM 2714 C C . ARG A 1 352 ? 16.594 9.492 14.016 1 76.56 352 ARG A C 1
ATOM 2716 O O . ARG A 1 352 ? 17.062 10.047 15 1 76.56 352 ARG A O 1
ATOM 2723 N N . SER A 1 353 ? 16.188 10.148 12.992 1 91.94 353 SER A N 1
ATOM 2724 C CA . SER A 1 353 ? 16.297 11.602 12.922 1 91.94 353 SER A CA 1
ATOM 2725 C C . SER A 1 353 ? 14.922 12.258 12.984 1 91.94 353 SER A C 1
ATOM 2727 O O . SER A 1 353 ? 13.961 11.773 12.383 1 91.94 353 SER A O 1
ATOM 2729 N N . ILE A 1 354 ? 14.836 13.359 13.836 1 94.06 354 ILE A N 1
ATOM 2730 C CA . ILE A 1 354 ? 13.586 14.07 14.055 1 94.06 354 ILE A CA 1
ATOM 2731 C C . ILE A 1 354 ? 13.094 14.656 12.734 1 94.06 354 ILE A C 1
ATOM 2733 O O . ILE A 1 354 ? 11.883 14.719 12.484 1 94.06 354 ILE A O 1
ATOM 2737 N N . PHE A 1 355 ? 14.008 15.117 11.875 1 93.25 355 PHE A N 1
ATOM 2738 C CA . PHE A 1 355 ? 13.609 15.68 10.586 1 93.25 355 PHE A CA 1
ATOM 2739 C C . PHE A 1 355 ? 13.086 14.594 9.656 1 93.25 355 PHE A C 1
ATOM 2741 O O . PHE A 1 355 ? 12.109 14.805 8.938 1 93.25 355 PHE A O 1
ATOM 2748 N N . THR A 1 356 ? 13.758 13.422 9.734 1 93.88 356 THR A N 1
ATOM 2749 C CA . THR A 1 356 ? 13.297 12.289 8.945 1 93.88 356 THR A CA 1
ATOM 2750 C C . THR A 1 356 ? 11.914 11.844 9.414 1 93.88 356 THR A C 1
ATOM 2752 O O . THR A 1 356 ? 11.062 11.469 8.594 1 93.88 356 THR A O 1
ATOM 2755 N N . ALA A 1 357 ? 11.719 11.891 10.703 1 95.94 357 ALA A N 1
ATOM 2756 C CA . ALA A 1 357 ? 10.406 11.555 11.25 1 95.94 357 ALA A CA 1
ATOM 2757 C C . ALA A 1 357 ? 9.336 12.508 10.719 1 95.94 357 ALA A C 1
ATOM 2759 O O . ALA A 1 357 ? 8.242 12.07 10.336 1 95.94 357 ALA A O 1
ATOM 2760 N N . PHE A 1 358 ? 9.633 13.773 10.68 1 96.81 358 PHE A N 1
ATOM 2761 C CA . PHE A 1 358 ? 8.719 14.773 10.141 1 96.81 358 PHE A CA 1
ATOM 2762 C C . PHE A 1 358 ? 8.383 14.461 8.68 1 96.81 358 PHE A C 1
ATOM 2764 O O . PHE A 1 358 ? 7.207 14.43 8.305 1 96.81 358 PHE A O 1
ATOM 2771 N N . ILE A 1 359 ? 9.406 14.18 7.887 1 96 359 ILE A N 1
ATOM 2772 C CA . ILE A 1 359 ? 9.227 14 6.453 1 96 359 ILE A CA 1
AT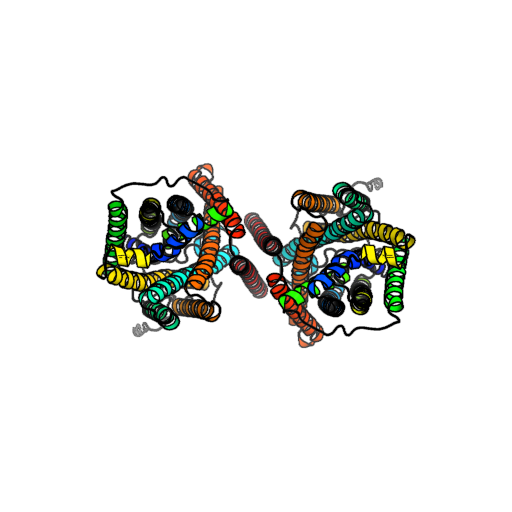OM 2773 C C . ILE A 1 359 ? 8.352 12.773 6.191 1 96 359 ILE A C 1
ATOM 2775 O O . ILE A 1 359 ? 7.414 12.828 5.398 1 96 359 ILE A O 1
ATOM 2779 N N . LEU A 1 360 ? 8.609 11.672 6.906 1 96.62 360 LEU A N 1
ATOM 2780 C CA . LEU A 1 360 ? 7.918 10.414 6.648 1 96.62 360 LEU A CA 1
ATOM 2781 C C . LEU A 1 360 ? 6.461 10.484 7.102 1 96.62 360 LEU A C 1
ATOM 2783 O O . LEU A 1 360 ? 5.555 10.102 6.355 1 96.62 360 LEU A O 1
ATOM 2787 N N . ILE A 1 361 ? 6.223 11.031 8.258 1 97.5 361 ILE A N 1
ATOM 2788 C CA . ILE A 1 361 ? 4.875 11.117 8.812 1 97.5 361 ILE A CA 1
ATOM 2789 C C . ILE A 1 361 ? 4.043 12.094 7.98 1 97.5 361 ILE A C 1
ATOM 2791 O O . ILE A 1 361 ? 2.879 11.828 7.676 1 97.5 361 ILE A O 1
ATOM 2795 N N . SER A 1 362 ? 4.625 13.148 7.609 1 97.25 362 SER A N 1
ATOM 2796 C CA . SER A 1 362 ? 3.928 14.156 6.816 1 97.25 362 SER A CA 1
ATOM 2797 C C . SER A 1 362 ? 3.633 13.641 5.41 1 97.25 362 SER A C 1
ATOM 2799 O O . SER A 1 362 ? 2.607 13.992 4.82 1 97.25 362 SER A O 1
ATOM 2801 N N . SER A 1 363 ? 4.578 12.875 4.824 1 97.62 363 SER A N 1
ATOM 2802 C CA . SER A 1 363 ? 4.34 12.297 3.504 1 97.62 363 SER A CA 1
ATOM 2803 C C . SER A 1 363 ? 3.117 11.383 3.514 1 97.62 363 SER A C 1
ATOM 2805 O O . SER A 1 363 ? 2.311 11.406 2.58 1 97.62 363 SER A O 1
ATOM 2807 N N . VAL A 1 364 ? 2.979 10.602 4.551 1 98.12 364 VAL A N 1
ATOM 2808 C CA . VAL A 1 364 ? 1.804 9.742 4.684 1 98.12 364 VAL A CA 1
ATOM 2809 C C . VAL A 1 364 ? 0.544 10.609 4.754 1 98.12 364 VAL A C 1
ATOM 2811 O O . VAL A 1 364 ? -0.471 10.281 4.133 1 98.12 364 VAL A O 1
ATOM 2814 N N . ALA A 1 365 ? 0.616 11.688 5.52 1 98.25 365 ALA A N 1
ATOM 2815 C CA . ALA A 1 365 ? -0.511 12.602 5.66 1 98.25 365 ALA A CA 1
ATOM 2816 C C . ALA A 1 365 ? -0.915 13.188 4.312 1 98.25 365 ALA A C 1
ATOM 2818 O O . ALA A 1 365 ? -2.105 13.297 4.004 1 98.25 365 ALA A O 1
ATOM 2819 N N . LEU A 1 366 ? 0.053 13.578 3.508 1 98.19 366 LEU A N 1
ATOM 2820 C CA . LEU A 1 366 ? -0.204 14.242 2.236 1 98.19 366 LEU A CA 1
ATOM 2821 C C . LEU A 1 366 ? -0.795 13.273 1.221 1 98.19 366 LEU A C 1
ATOM 2823 O O . LEU A 1 366 ? -1.657 13.648 0.423 1 98.19 366 LEU A O 1
ATOM 2827 N N . PHE A 1 367 ? -0.341 12.023 1.25 1 98.56 367 PHE A N 1
ATOM 2828 C CA . PHE A 1 367 ? -0.945 11 0.399 1 98.56 367 PHE A CA 1
ATOM 2829 C C . PHE A 1 367 ? -2.391 10.742 0.808 1 98.56 367 PHE A C 1
ATOM 2831 O O . PHE A 1 367 ? -3.275 10.648 -0.046 1 98.56 367 PHE A O 1
ATOM 2838 N N . ALA A 1 368 ? -2.623 10.586 2.109 1 98.56 368 ALA A N 1
ATOM 2839 C CA . ALA A 1 368 ? -3.984 10.391 2.604 1 98.56 368 ALA A CA 1
ATOM 2840 C C . ALA A 1 368 ? -4.879 11.57 2.236 1 98.56 368 ALA A C 1
ATOM 2842 O O . ALA A 1 368 ? -6.055 11.391 1.919 1 98.56 368 ALA A O 1
ATOM 2843 N N . ASN A 1 369 ? -4.297 12.773 2.295 1 98.19 369 ASN A N 1
ATOM 2844 C CA . ASN A 1 369 ? -5.012 13.984 1.907 1 98.19 369 ASN A CA 1
ATOM 2845 C C . ASN A 1 369 ? -5.453 13.93 0.447 1 98.19 369 ASN A C 1
ATOM 2847 O O . ASN A 1 369 ? -6.574 14.32 0.117 1 98.19 369 ASN A O 1
ATOM 2851 N N . LEU A 1 370 ? -4.555 13.484 -0.43 1 98.56 370 LEU A N 1
ATOM 2852 C CA . LEU A 1 370 ? -4.898 13.383 -1.844 1 98.56 370 LEU A CA 1
ATOM 2853 C C . LEU A 1 370 ? -6.062 12.414 -2.049 1 98.56 370 LEU A C 1
ATOM 2855 O O . LEU A 1 370 ? -6.957 12.68 -2.857 1 98.56 370 LEU A O 1
ATOM 2859 N N . PHE A 1 371 ? -6.066 11.289 -1.318 1 98.44 371 PHE A N 1
ATOM 2860 C CA . PHE A 1 371 ? -7.148 10.32 -1.421 1 98.44 371 PHE A CA 1
ATOM 2861 C C . PHE A 1 371 ? -8.469 10.922 -0.961 1 98.44 371 PHE A C 1
ATOM 2863 O O . PHE A 1 371 ? -9.5 10.758 -1.62 1 98.44 371 PHE A O 1
ATOM 2870 N N . VAL A 1 372 ? -8.461 11.617 0.182 1 98.56 372 VAL A N 1
ATOM 2871 C CA . VAL A 1 372 ? -9.664 12.203 0.774 1 98.56 372 VAL A CA 1
ATOM 2872 C C . VAL A 1 372 ? -10.242 13.25 -0.173 1 98.56 372 VAL A C 1
ATOM 2874 O O . VAL A 1 372 ? -11.461 13.32 -0.357 1 98.56 372 VAL A O 1
ATOM 2877 N N . HIS A 1 373 ? -9.406 14.008 -0.805 1 98.62 373 HIS A N 1
ATOM 2878 C CA . HIS A 1 373 ? -9.891 15.055 -1.704 1 98.62 373 HIS A CA 1
ATOM 2879 C C . HIS A 1 373 ? -10.336 14.461 -3.037 1 98.62 373 HIS A C 1
ATOM 2881 O O . HIS A 1 373 ? -11.25 14.992 -3.68 1 98.62 373 HIS A O 1
ATOM 2887 N N . LEU A 1 374 ? -9.711 13.406 -3.445 1 98.5 374 LEU A N 1
ATOM 2888 C CA . LEU A 1 374 ? -10.227 12.688 -4.609 1 98.5 374 LEU A CA 1
ATOM 2889 C C . LEU A 1 374 ? -11.648 12.203 -4.363 1 98.5 374 LEU A C 1
ATOM 2891 O O . LEU A 1 374 ? -12.492 12.25 -5.262 1 98.5 374 LEU A O 1
ATOM 2895 N N . SER A 1 375 ? -11.906 11.672 -3.156 1 98.25 375 SER A N 1
ATOM 2896 C CA . SER A 1 375 ? -13.25 11.266 -2.775 1 98.25 375 SER A CA 1
ATOM 2897 C C . SER A 1 375 ? -14.227 12.438 -2.861 1 98.25 375 SER A C 1
ATOM 2899 O O . SER A 1 375 ? -15.352 12.281 -3.348 1 98.25 375 SER A O 1
ATOM 2901 N N . ALA A 1 376 ? -13.789 13.656 -2.375 1 98.56 376 ALA A N 1
ATOM 2902 C CA . ALA A 1 376 ? -14.625 14.844 -2.461 1 98.56 376 ALA A CA 1
ATOM 2903 C C . ALA A 1 376 ? -14.891 15.227 -3.914 1 98.56 376 ALA A C 1
ATOM 2905 O O . ALA A 1 376 ? -16.016 15.617 -4.266 1 98.56 376 ALA A O 1
ATOM 2906 N N . ASN A 1 377 ? -13.875 15.117 -4.777 1 98.69 377 ASN A N 1
ATOM 2907 C CA . ASN A 1 377 ? -14.039 15.422 -6.191 1 98.69 377 ASN A CA 1
ATOM 2908 C C . ASN A 1 377 ? -15.039 14.484 -6.863 1 98.69 377 ASN A C 1
ATOM 2910 O O . ASN A 1 377 ? -15.883 14.922 -7.641 1 98.69 377 ASN A O 1
ATOM 2914 N N . PHE A 1 378 ? -14.969 13.234 -6.527 1 97.88 378 PHE A N 1
ATOM 2915 C CA . PHE A 1 378 ? -15.906 12.266 -7.09 1 97.88 378 PHE A CA 1
ATOM 2916 C C . PHE A 1 378 ? -17.312 12.492 -6.551 1 97.88 378 PHE A C 1
ATOM 2918 O O . PHE A 1 378 ? -18.297 12.273 -7.254 1 97.88 378 PHE A O 1
ATOM 2925 N N . SER A 1 379 ? -17.391 12.875 -5.262 1 97.81 379 SER A N 1
ATOM 2926 C CA . SER A 1 379 ? -18.672 13.234 -4.691 1 97.81 379 SER A CA 1
ATOM 2927 C C . SER A 1 379 ? -19.344 14.359 -5.484 1 97.81 379 SER A C 1
ATOM 2929 O O . SER A 1 379 ? -20.531 14.297 -5.789 1 97.81 379 SER A O 1
ATOM 2931 N N . LEU A 1 380 ? -18.547 15.391 -5.828 1 98.25 380 LEU A N 1
ATOM 2932 C CA . LEU A 1 380 ? -19.078 16.516 -6.59 1 98.25 380 LEU A CA 1
ATOM 2933 C C . LEU A 1 380 ? -19.469 16.078 -7.996 1 98.25 380 LEU A C 1
ATOM 2935 O O . LEU A 1 380 ? -20.5 16.516 -8.516 1 98.25 380 LEU A O 1
ATOM 2939 N N . ILE A 1 381 ? -18.656 15.273 -8.656 1 97.75 381 ILE A N 1
ATOM 2940 C CA . ILE A 1 381 ? -18.953 14.773 -9.992 1 97.75 381 ILE A CA 1
ATOM 2941 C C . ILE A 1 381 ? -20.266 14.008 -9.984 1 97.75 381 ILE A C 1
ATOM 2943 O O . ILE A 1 381 ? -21.125 14.211 -10.852 1 97.75 381 ILE A O 1
ATOM 2947 N N . ARG A 1 382 ? -20.453 13.164 -8.977 1 95.44 382 ARG A N 1
ATOM 2948 C CA . ARG A 1 382 ? -21.656 12.344 -8.883 1 95.44 382 ARG A CA 1
ATOM 2949 C C . ARG A 1 382 ? -22.906 13.203 -8.727 1 95.44 382 ARG A C 1
ATOM 2951 O O . ARG A 1 382 ? -23.922 12.945 -9.367 1 95.44 382 ARG A O 1
ATOM 2958 N N . ILE A 1 383 ? -22.812 14.164 -7.91 1 95.69 383 ILE A N 1
ATOM 2959 C CA . ILE A 1 383 ? -23.938 15.062 -7.695 1 95.69 383 ILE A CA 1
ATOM 2960 C C . ILE A 1 383 ? -24.219 15.852 -8.969 1 95.69 383 ILE A C 1
ATOM 2962 O O . ILE A 1 383 ? -25.375 16.047 -9.344 1 95.69 383 ILE A O 1
ATOM 2966 N N . SER A 1 384 ? -23.188 16.25 -9.664 1 96.62 384 SER A N 1
ATOM 2967 C CA . SER A 1 384 ? -23.312 17.125 -10.828 1 96.62 384 SER A CA 1
ATOM 2968 C C . SER A 1 384 ? -23.859 16.375 -12.031 1 96.62 384 SER A C 1
ATOM 2970 O O . SER A 1 384 ? -24.547 16.938 -12.883 1 96.62 384 SER A O 1
ATOM 2972 N N . ILE A 1 385 ? -23.594 15.109 -12.133 1 94.5 385 ILE A N 1
ATOM 2973 C CA . ILE A 1 385 ? -23.984 14.312 -13.289 1 94.5 385 ILE A CA 1
ATOM 2974 C C . ILE A 1 385 ? -25.5 14.102 -13.273 1 94.5 385 ILE A C 1
ATOM 2976 O O . ILE A 1 385 ? -26.125 13.906 -14.328 1 94.5 385 ILE A O 1
ATOM 2980 N N . LYS A 1 386 ? -26.141 14.156 -12.125 1 91.06 386 LYS A N 1
ATOM 2981 C CA . LYS A 1 386 ? -27.578 14 -12.023 1 91.06 386 LYS A CA 1
ATOM 2982 C C . LYS A 1 386 ? -28.312 15.141 -12.719 1 91.06 386 LYS A C 1
ATOM 2984 O O . LYS A 1 386 ? -29.438 14.977 -13.188 1 91.06 386 LYS A O 1
ATOM 2989 N N . LYS A 1 387 ? -27.719 16.328 -12.805 1 92.81 387 LYS A N 1
ATOM 2990 C CA . LYS A 1 387 ? -28.234 17.484 -13.516 1 92.81 387 LYS A CA 1
ATOM 2991 C C . LYS A 1 387 ? -27.141 18.203 -14.281 1 92.81 387 LYS A C 1
ATOM 2993 O O . LYS A 1 387 ? -26.828 19.375 -13.992 1 92.81 387 LYS A O 1
ATOM 2998 N N . VAL A 1 388 ? -26.719 17.625 -15.32 1 90.44 388 VAL A N 1
ATOM 2999 C CA . VAL A 1 388 ? -25.516 18.016 -16.031 1 90.44 388 VAL A CA 1
ATOM 3000 C C . VAL A 1 388 ? -25.688 19.422 -16.609 1 90.44 388 VAL A C 1
ATOM 3002 O O . VAL A 1 388 ? -24.797 20.25 -16.531 1 90.44 388 VAL A O 1
ATOM 3005 N N . LEU A 1 389 ? -26.797 19.719 -17.188 1 92 389 LEU A N 1
ATOM 3006 C CA . LEU A 1 389 ? -27.031 20.984 -17.859 1 92 389 LEU A CA 1
ATOM 3007 C C . LEU A 1 389 ? -27.047 22.141 -16.875 1 92 389 LEU A C 1
ATOM 3009 O O . LEU A 1 389 ? -26.562 23.234 -17.172 1 92 389 LEU A O 1
ATOM 3013 N N . LYS A 1 390 ? -27.5 21.938 -15.641 1 92.38 390 LYS A N 1
ATOM 3014 C CA . LYS A 1 390 ? -27.625 22.969 -14.633 1 92.38 390 LYS A CA 1
ATOM 3015 C C . LYS A 1 390 ? -26.328 23.125 -13.828 1 92.38 390 LYS A C 1
ATOM 3017 O O . LYS A 1 390 ? -26.062 24.188 -13.266 1 92.38 390 LYS A O 1
ATOM 3022 N N . ARG A 1 391 ? -25.469 22.094 -13.805 1 96.19 391 ARG A N 1
ATOM 3023 C CA . ARG A 1 391 ? -24.297 22.078 -12.945 1 96.19 391 ARG A CA 1
ATOM 3024 C C . ARG A 1 391 ? -23.031 21.812 -13.758 1 96.19 391 ARG A C 1
ATOM 3026 O O . ARG A 1 391 ? -22.141 21.078 -13.32 1 96.19 391 ARG A O 1
ATOM 3033 N N . LYS A 1 392 ? -22.938 22.406 -14.93 1 96.25 392 LYS A N 1
ATOM 3034 C CA . LYS A 1 392 ? -21.812 22.203 -15.844 1 96.25 392 LYS A CA 1
ATOM 3035 C C . LYS A 1 392 ? -20.5 22.641 -15.211 1 96.25 392 LYS A C 1
ATOM 3037 O O . LYS A 1 392 ? -19.484 21.984 -15.352 1 96.25 392 LYS A O 1
ATOM 3042 N N . ILE A 1 393 ? -20.531 23.797 -14.57 1 96.12 393 ILE A N 1
ATOM 3043 C CA . ILE A 1 393 ? -19.312 24.344 -13.969 1 96.12 393 ILE A CA 1
ATOM 3044 C C . ILE A 1 393 ? -18.844 23.422 -12.844 1 96.12 393 ILE A C 1
ATOM 3046 O O . ILE A 1 393 ? -17.641 23.172 -12.703 1 96.12 393 ILE A O 1
ATOM 3050 N N . GLN A 1 394 ? -19.75 22.906 -12.062 1 97.19 394 GLN A N 1
ATOM 3051 C CA . GLN A 1 394 ? -19.406 21.984 -10.984 1 97.19 394 GLN A CA 1
ATOM 3052 C C . GLN A 1 394 ? -18.781 20.703 -11.531 1 97.19 394 GLN A C 1
ATOM 3054 O O . GLN A 1 394 ? -17.828 20.156 -10.945 1 97.19 394 GLN A O 1
ATOM 3059 N N . LEU A 1 395 ? -19.359 20.281 -12.617 1 97.69 395 LEU A N 1
ATOM 3060 C CA . LEU A 1 395 ? -18.828 19.078 -13.25 1 97.69 395 LEU A CA 1
ATOM 3061 C C . LEU A 1 395 ? -17.406 19.297 -13.75 1 97.69 395 LEU A C 1
ATOM 3063 O O . LEU A 1 395 ? -16.547 18.438 -13.586 1 97.69 395 LEU A O 1
ATOM 3067 N N . ILE A 1 396 ? -17.172 20.438 -14.367 1 97.81 396 ILE A N 1
ATOM 3068 C CA . ILE A 1 396 ? -15.844 20.766 -14.891 1 97.81 396 ILE A CA 1
ATOM 3069 C C . ILE A 1 396 ? -14.844 20.875 -13.742 1 97.81 396 ILE A C 1
ATOM 3071 O O . ILE A 1 396 ? -13.727 20.359 -13.844 1 97.81 396 ILE A O 1
ATOM 3075 N N . VAL A 1 397 ? -15.258 21.469 -12.641 1 97.56 397 VAL A N 1
ATOM 3076 C CA . VAL A 1 397 ? -14.398 21.625 -11.469 1 97.56 397 VAL A CA 1
ATOM 3077 C C . VAL A 1 397 ? -14.07 20.25 -10.883 1 97.56 397 VAL A C 1
ATOM 3079 O O . VAL A 1 397 ? -12.906 19.953 -10.602 1 97.56 397 VAL A O 1
ATOM 3082 N N . GLY A 1 398 ? -15.109 19.453 -10.727 1 98.19 398 GLY A N 1
ATOM 3083 C CA . GLY A 1 398 ? -14.906 18.109 -10.195 1 98.19 398 GLY A CA 1
ATOM 3084 C C . GLY A 1 398 ? -13.961 17.281 -11.023 1 98.19 398 GLY A C 1
ATOM 3085 O O . GLY A 1 398 ? -13.039 16.641 -10.492 1 98.19 398 GLY A O 1
ATOM 3086 N N . VAL A 1 399 ? -14.094 17.266 -12.328 1 98.25 399 VAL A N 1
ATOM 3087 C CA . VAL A 1 399 ? -13.297 16.453 -13.234 1 98.25 399 VAL A CA 1
ATOM 3088 C C . VAL A 1 399 ? -11.867 16.984 -13.289 1 98.25 399 VAL A C 1
ATOM 3090 O O . VAL A 1 399 ? -10.906 16.219 -13.227 1 98.25 399 VAL A O 1
ATOM 3093 N N . ALA A 1 400 ? -11.719 18.328 -13.422 1 98.19 400 ALA A N 1
ATOM 3094 C CA . ALA A 1 400 ? -10.391 18.953 -13.484 1 98.19 400 ALA A CA 1
ATOM 3095 C C . ALA A 1 400 ? -9.602 18.688 -12.211 1 98.19 400 ALA A C 1
ATOM 3097 O O . ALA A 1 400 ? -8.406 18.391 -12.258 1 98.19 400 ALA A O 1
ATOM 3098 N N . SER A 1 401 ? -10.273 18.844 -11.062 1 98.56 401 SER A N 1
ATOM 3099 C CA . SER A 1 401 ? -9.617 18.609 -9.781 1 98.56 401 SER A CA 1
ATOM 3100 C C . SER A 1 401 ? -9.227 17.141 -9.625 1 98.56 401 SER A C 1
ATOM 3102 O O . SER A 1 401 ? -8.133 16.828 -9.133 1 98.56 401 SER A O 1
ATOM 3104 N N . ALA A 1 402 ? -10.141 16.219 -10.047 1 98.56 402 ALA A N 1
ATOM 3105 C CA . ALA A 1 402 ? -9.852 14.797 -9.969 1 98.56 402 ALA A CA 1
ATOM 3106 C C . ALA A 1 402 ? -8.648 14.438 -10.836 1 98.56 402 ALA A C 1
ATOM 3108 O O . ALA A 1 402 ? -7.773 13.68 -10.406 1 98.56 402 ALA A O 1
ATOM 3109 N N . LEU A 1 403 ? -8.531 14.977 -12.047 1 98.5 403 LEU A N 1
ATOM 3110 C CA . LEU A 1 403 ? -7.438 14.688 -12.969 1 98.5 403 LEU A CA 1
ATOM 3111 C C . LEU A 1 403 ? -6.109 15.188 -12.406 1 98.5 403 LEU A C 1
ATOM 3113 O O . LEU A 1 403 ? -5.105 14.477 -12.461 1 98.5 403 LEU A O 1
ATOM 3117 N N . TYR A 1 404 ? -6.125 16.406 -11.883 1 98.5 404 TYR A N 1
ATOM 3118 C CA . TYR A 1 404 ? -4.906 16.953 -11.305 1 98.5 404 TYR A CA 1
ATOM 3119 C C . TYR A 1 404 ? -4.465 16.156 -10.086 1 98.5 404 TYR A C 1
ATOM 3121 O O . TYR A 1 404 ? -3.271 15.898 -9.906 1 98.5 404 TYR A O 1
ATOM 3129 N N . THR A 1 405 ? -5.395 15.773 -9.258 1 98.56 405 THR A N 1
ATOM 3130 C CA . THR A 1 405 ? -5.09 15.016 -8.047 1 98.56 405 THR A CA 1
ATOM 3131 C C . THR A 1 405 ? -4.547 13.633 -8.398 1 98.56 405 THR A C 1
ATOM 3133 O O . THR A 1 405 ? -3.594 13.156 -7.77 1 98.56 405 THR A O 1
ATOM 3136 N N . VAL A 1 406 ? -5.156 12.945 -9.414 1 97.81 406 VAL A N 1
ATOM 3137 C CA . VAL A 1 406 ? -4.688 11.633 -9.844 1 97.81 406 VAL A CA 1
ATOM 3138 C C . VAL A 1 406 ? -3.279 11.75 -10.422 1 97.81 406 VAL A C 1
ATOM 3140 O O . VAL A 1 406 ? -2.414 10.922 -10.141 1 97.81 406 VAL A O 1
ATOM 3143 N N . TYR A 1 407 ? -3.059 12.781 -11.242 1 97.19 407 TYR A N 1
ATOM 3144 C CA . TYR A 1 407 ? -1.736 13.031 -11.805 1 97.19 407 TYR A CA 1
ATOM 3145 C C . TYR A 1 407 ? -0.697 13.188 -10.703 1 97.19 407 TYR A C 1
ATO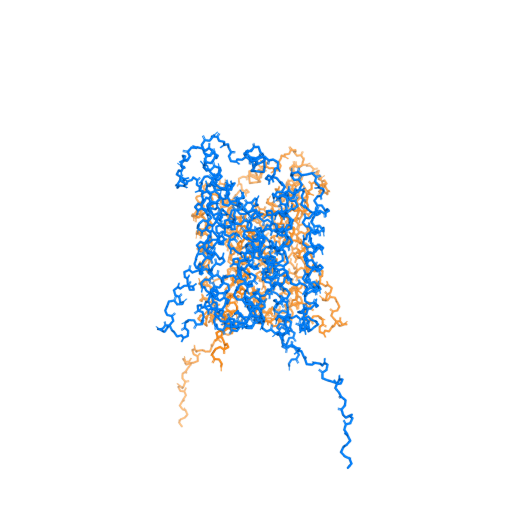M 3147 O O . TYR A 1 407 ? 0.366 12.562 -10.75 1 97.19 407 TYR A O 1
ATOM 3155 N N . GLU A 1 408 ? -1.021 14.008 -9.719 1 97.75 408 GLU A N 1
ATOM 3156 C CA . GLU A 1 408 ? -0.116 14.266 -8.602 1 97.75 408 GLU A CA 1
ATOM 3157 C C . GLU A 1 408 ? 0.135 13 -7.793 1 97.75 408 GLU A C 1
ATOM 3159 O O . GLU A 1 408 ? 1.26 12.75 -7.352 1 97.75 408 GLU A O 1
ATOM 3164 N N . LEU A 1 409 ? -0.906 12.227 -7.582 1 97.62 409 LEU A N 1
ATOM 3165 C CA . LEU A 1 409 ? -0.801 10.992 -6.809 1 97.62 409 LEU A CA 1
ATOM 3166 C C . LEU A 1 409 ? 0.142 10.008 -7.488 1 97.62 409 LEU A C 1
ATOM 3168 O O . LEU A 1 409 ? 1.051 9.469 -6.848 1 97.62 409 LEU A O 1
ATOM 3172 N N . ILE A 1 410 ? -0.004 9.781 -8.766 1 96.19 410 ILE A N 1
ATOM 3173 C CA . ILE A 1 410 ? 0.766 8.789 -9.508 1 96.19 410 ILE A CA 1
ATOM 3174 C C . ILE A 1 410 ? 2.24 9.18 -9.516 1 96.19 410 ILE A C 1
ATOM 3176 O O . ILE A 1 410 ? 3.109 8.367 -9.195 1 96.19 410 ILE A O 1
ATOM 3180 N N . TYR A 1 411 ? 2.6 10.398 -9.773 1 96 411 TYR A N 1
ATOM 3181 C CA . TYR A 1 411 ? 3.988 10.82 -9.922 1 96 411 TYR A CA 1
ATOM 3182 C C . TYR A 1 411 ? 4.656 10.992 -8.562 1 96 411 TYR A C 1
ATOM 3184 O O . TYR A 1 411 ? 5.863 10.781 -8.43 1 96 411 TYR A O 1
ATOM 3192 N N . SER A 1 412 ? 3.834 11.391 -7.535 1 96.75 412 SER A N 1
ATOM 3193 C CA . SER A 1 412 ? 4.402 11.469 -6.195 1 96.75 412 SER A CA 1
ATOM 3194 C C . SER A 1 412 ? 4.73 10.078 -5.652 1 96.75 412 SER A C 1
ATOM 3196 O O . SER A 1 412 ? 5.691 9.914 -4.902 1 96.75 412 SER A O 1
ATOM 3198 N N . ILE A 1 413 ? 3.916 9.086 -5.977 1 96.38 413 ILE A N 1
ATOM 3199 C CA . ILE A 1 413 ? 4.191 7.711 -5.562 1 96.38 413 ILE A CA 1
ATOM 3200 C C . ILE A 1 413 ? 5.512 7.246 -6.164 1 96.38 413 ILE A C 1
ATOM 3202 O O . ILE A 1 413 ? 6.34 6.648 -5.473 1 96.38 413 ILE A O 1
ATOM 3206 N N . ALA A 1 414 ? 5.793 7.637 -7.387 1 92.75 414 ALA A N 1
ATOM 3207 C CA . ALA A 1 414 ? 7 7.219 -8.094 1 92.75 414 ALA A CA 1
ATOM 3208 C C . ALA A 1 414 ? 8.242 7.848 -7.465 1 92.75 414 ALA A C 1
ATOM 3210 O O . ALA A 1 414 ? 9.328 7.254 -7.496 1 92.75 414 ALA A O 1
ATOM 3211 N N . GLY A 1 415 ? 8.07 9 -6.875 1 92 415 GLY A N 1
ATOM 3212 C CA . GLY A 1 415 ? 9.227 9.727 -6.363 1 92 415 GLY A CA 1
ATOM 3213 C C . GLY A 1 415 ? 9.406 9.578 -4.863 1 92 415 GLY A C 1
ATOM 3214 O O . GLY A 1 415 ? 10.414 10.016 -4.305 1 92 415 GLY A O 1
ATOM 3215 N N . SER A 1 416 ? 8.523 8.82 -4.16 1 95 416 SER A N 1
ATOM 3216 C CA . SER A 1 416 ? 8.547 8.766 -2.703 1 95 416 SER A CA 1
ATOM 3217 C C . SER A 1 416 ? 9.289 7.527 -2.211 1 95 416 SER A C 1
ATOM 3219 O O . SER A 1 416 ? 9.461 6.562 -2.955 1 95 416 SER A O 1
ATOM 3221 N N . VAL A 1 417 ? 9.781 7.602 -1.047 1 94.19 417 VAL A N 1
ATOM 3222 C CA . VAL A 1 417 ? 10.359 6.43 -0.402 1 94.19 417 VAL A CA 1
ATOM 3223 C C . VAL A 1 417 ? 9.305 5.336 -0.276 1 94.19 417 VAL A C 1
ATOM 3225 O O . VAL A 1 417 ? 8.148 5.613 0.051 1 94.19 417 VAL A O 1
ATOM 3228 N N . PRO A 1 418 ? 9.594 4.082 -0.458 1 95.5 418 PRO A N 1
ATOM 3229 C CA . PRO A 1 418 ? 8.609 3.004 -0.586 1 95.5 418 PRO A CA 1
ATOM 3230 C C . PRO A 1 418 ? 7.781 2.805 0.682 1 95.5 418 PRO A C 1
ATOM 3232 O O . PRO A 1 418 ? 6.582 2.541 0.604 1 95.5 418 PRO A O 1
ATOM 3235 N N . ILE A 1 419 ? 8.359 2.898 1.804 1 94.88 419 ILE A N 1
ATOM 3236 C CA . ILE A 1 419 ? 7.652 2.592 3.041 1 94.88 419 ILE A CA 1
ATOM 3237 C C . ILE A 1 419 ? 6.457 3.529 3.199 1 94.88 419 ILE A C 1
ATOM 3239 O O . ILE A 1 419 ? 5.418 3.135 3.727 1 94.88 419 ILE A O 1
ATOM 3243 N N . VAL A 1 420 ? 6.594 4.785 2.805 1 96.94 420 VAL A N 1
ATOM 3244 C CA . VAL A 1 420 ? 5.512 5.762 2.875 1 96.94 420 VAL A CA 1
ATOM 3245 C C . VAL A 1 420 ? 4.34 5.293 2.014 1 96.94 420 VAL A C 1
ATOM 3247 O O . VAL A 1 420 ? 3.188 5.316 2.457 1 96.94 420 VAL A O 1
ATOM 3250 N N . VAL A 1 421 ? 4.664 4.844 0.831 1 97.69 421 VAL A N 1
ATOM 3251 C CA . VAL A 1 421 ? 3.656 4.391 -0.122 1 97.69 421 VAL A CA 1
ATOM 3252 C C . VAL A 1 421 ? 3.004 3.107 0.385 1 97.69 421 VAL A C 1
ATOM 3254 O O . VAL A 1 421 ? 1.789 2.93 0.259 1 97.69 421 VAL A O 1
ATOM 3257 N N . TYR A 1 422 ? 3.793 2.188 0.984 1 97.44 422 TYR A N 1
ATOM 3258 C CA . TYR A 1 422 ? 3.275 0.938 1.531 1 97.44 422 TYR A CA 1
ATOM 3259 C C . TYR A 1 422 ? 2.273 1.205 2.648 1 97.44 422 TYR A C 1
ATOM 3261 O O . TYR A 1 422 ? 1.218 0.573 2.709 1 97.44 422 TYR A O 1
ATOM 3269 N N . VAL A 1 423 ? 2.57 2.129 3.543 1 97.06 423 VAL A N 1
ATOM 3270 C CA . VAL A 1 423 ? 1.685 2.459 4.652 1 97.06 423 VAL A CA 1
ATOM 3271 C C . VAL A 1 423 ? 0.384 3.055 4.121 1 97.06 423 VAL A C 1
ATOM 3273 O O . VAL A 1 423 ? -0.706 2.67 4.547 1 97.06 423 VAL A O 1
ATOM 3276 N N . PHE A 1 424 ? 0.537 3.947 3.182 1 98.38 424 PHE A N 1
ATOM 3277 C CA . PHE A 1 424 ? -0.596 4.625 2.561 1 98.38 424 PHE A CA 1
ATOM 3278 C C . PHE A 1 424 ? -1.524 3.619 1.888 1 98.38 424 PHE A C 1
ATOM 3280 O O . PHE A 1 424 ? -2.721 3.578 2.184 1 98.38 424 PHE A O 1
ATOM 3287 N N . MET A 1 425 ? -1.009 2.785 1.051 1 98.25 425 MET A N 1
ATOM 3288 C CA . MET A 1 425 ? -1.825 1.85 0.283 1 98.25 425 MET A CA 1
ATOM 3289 C C . MET A 1 425 ? -2.377 0.746 1.18 1 98.25 425 MET A C 1
ATOM 3291 O O . MET A 1 425 ? -3.506 0.29 0.987 1 98.25 425 MET A O 1
ATOM 3295 N N . SER A 1 426 ? -1.586 0.206 2.129 1 98 426 SER A N 1
ATOM 3296 C CA . SER A 1 426 ? -2.068 -0.796 3.074 1 98 426 SER A CA 1
ATOM 3297 C C . SER A 1 426 ? -3.246 -0.268 3.887 1 98 426 SER A C 1
ATOM 3299 O O . SER A 1 426 ? -4.191 -1.005 4.168 1 98 426 SER A O 1
ATOM 3301 N N . TRP A 1 427 ? -3.16 1.044 4.273 1 98.5 427 TRP A N 1
ATOM 3302 C CA . TRP A 1 427 ? -4.234 1.641 5.059 1 98.5 427 TRP A CA 1
ATOM 3303 C C . TRP A 1 427 ? -5.527 1.706 4.254 1 98.5 427 TRP A C 1
ATOM 3305 O O . TRP A 1 427 ? -6.617 1.545 4.805 1 98.5 427 TRP A O 1
ATOM 3315 N N . ILE A 1 428 ? -5.426 2 2.949 1 98.5 428 ILE A N 1
ATOM 3316 C CA . ILE A 1 428 ? -6.59 1.987 2.068 1 98.5 428 ILE A CA 1
ATOM 3317 C C . ILE A 1 428 ? -7.195 0.587 2.035 1 98.5 428 ILE A C 1
ATOM 3319 O O . ILE A 1 428 ? -8.406 0.423 2.205 1 98.5 428 ILE A O 1
ATOM 3323 N N . ILE A 1 429 ? -6.363 -0.441 1.845 1 97.94 429 ILE A N 1
ATOM 3324 C CA . ILE A 1 429 ? -6.805 -1.826 1.713 1 97.94 429 ILE A CA 1
ATOM 3325 C C . ILE A 1 429 ? -7.457 -2.285 3.014 1 97.94 429 ILE A C 1
ATOM 3327 O O . ILE A 1 429 ? -8.531 -2.895 2.994 1 97.94 429 ILE A O 1
ATOM 3331 N N . ILE A 1 430 ? -6.848 -1.944 4.168 1 97.62 430 ILE A N 1
ATOM 3332 C CA . ILE A 1 430 ? -7.395 -2.307 5.469 1 97.62 430 ILE A CA 1
ATOM 3333 C C . ILE A 1 430 ? -8.766 -1.658 5.648 1 97.62 430 ILE A C 1
ATOM 3335 O O . ILE A 1 430 ? -9.695 -2.281 6.172 1 97.62 430 ILE A O 1
ATOM 3339 N N . GLY A 1 431 ? -8.883 -0.37 5.211 1 97.5 431 GLY A N 1
ATOM 3340 C CA . GLY A 1 431 ? -10.164 0.311 5.285 1 97.5 431 GLY A CA 1
ATOM 3341 C C . GLY A 1 431 ? -11.266 -0.399 4.512 1 97.5 431 GLY A C 1
ATOM 3342 O O . GLY A 1 431 ? -12.367 -0.592 5.031 1 97.5 431 GLY A O 1
ATOM 3343 N N . PHE A 1 432 ? -10.961 -0.846 3.309 1 96 432 PHE A N 1
ATOM 3344 C CA . PHE A 1 432 ? -11.945 -1.558 2.5 1 96 432 PHE A CA 1
ATOM 3345 C C . PHE A 1 432 ? -12.312 -2.893 3.139 1 96 432 PHE A C 1
ATOM 3347 O O . PHE A 1 432 ? -13.469 -3.303 3.121 1 96 432 PHE A O 1
ATOM 3354 N N . LEU A 1 433 ? -11.336 -3.592 3.727 1 95.38 433 LEU A N 1
ATOM 3355 C CA . LEU A 1 433 ? -11.586 -4.883 4.359 1 95.38 433 LEU A CA 1
ATOM 3356 C C . LEU A 1 433 ? -12.453 -4.727 5.602 1 95.38 433 LEU A C 1
ATOM 3358 O O . LEU A 1 433 ? -13.359 -5.527 5.836 1 95.38 433 LEU A O 1
ATOM 3362 N N . ILE A 1 434 ? -12.195 -3.668 6.387 1 94.75 434 ILE A N 1
ATOM 3363 C CA . ILE A 1 434 ? -12.992 -3.404 7.578 1 94.75 434 ILE A CA 1
ATOM 3364 C C . ILE A 1 434 ? -14.43 -3.064 7.172 1 94.75 434 ILE A C 1
ATOM 3366 O O . ILE A 1 434 ? -15.383 -3.533 7.793 1 94.75 434 ILE A O 1
ATOM 3370 N N . ALA A 1 435 ? -14.523 -2.238 6.156 1 92.31 435 ALA A N 1
ATOM 3371 C CA . ALA A 1 435 ? -15.859 -1.885 5.668 1 92.31 435 ALA A CA 1
ATOM 3372 C C . ALA A 1 435 ? -16.625 -3.127 5.238 1 92.31 435 ALA A C 1
ATOM 3374 O O . ALA A 1 435 ? -17.844 -3.215 5.449 1 92.31 435 ALA A O 1
ATOM 3375 N N . GLU A 1 436 ? -15.922 -4.117 4.641 1 89.75 436 GLU A N 1
ATOM 3376 C CA . GLU A 1 436 ? -16.547 -5.363 4.211 1 89.75 436 GLU A CA 1
ATOM 3377 C C . GLU A 1 436 ? -16.969 -6.211 5.41 1 89.75 436 GLU A C 1
ATOM 3379 O O . GLU A 1 436 ? -18.031 -6.84 5.391 1 89.75 436 GLU A O 1
ATOM 3384 N N . ILE A 1 437 ? -16.156 -6.234 6.395 1 88.19 437 ILE A N 1
ATOM 3385 C CA . ILE A 1 437 ? -16.469 -6.996 7.598 1 88.19 437 ILE A CA 1
ATOM 3386 C C . ILE A 1 437 ? -17.719 -6.41 8.273 1 88.19 437 ILE A C 1
ATOM 3388 O O . ILE A 1 437 ? -18.594 -7.152 8.711 1 88.19 437 ILE A O 1
ATOM 3392 N N . TYR A 1 438 ? -17.828 -5.082 8.281 1 86.31 438 TYR A N 1
ATOM 3393 C CA . TYR A 1 438 ? -19 -4.422 8.859 1 86.31 438 TYR A CA 1
ATOM 3394 C C . TYR A 1 438 ? -20.25 -4.766 8.07 1 86.31 438 TYR A C 1
ATOM 3396 O O . TYR A 1 438 ? -21.312 -5.008 8.656 1 86.31 438 TYR A O 1
ATOM 3404 N N . SER A 1 439 ? -20.094 -4.766 6.812 1 84.12 439 SER A N 1
ATOM 3405 C CA . SER A 1 439 ? -21.234 -5.07 5.961 1 84.12 439 SER A CA 1
ATOM 3406 C C . SER A 1 439 ? -21.688 -6.512 6.137 1 84.12 439 SER A C 1
ATOM 3408 O O . SER A 1 439 ? -22.891 -6.797 6.125 1 84.12 439 SER A O 1
ATOM 3410 N N . MET A 1 440 ? -20.766 -7.445 6.312 1 84.19 440 MET A N 1
ATOM 3411 C CA . MET A 1 440 ? -21.078 -8.852 6.516 1 84.19 440 MET A CA 1
ATOM 3412 C C . MET A 1 440 ? -21.781 -9.07 7.852 1 84.19 440 MET A C 1
ATOM 3414 O O . MET A 1 440 ? -22.703 -9.891 7.953 1 84.19 440 MET A O 1
ATOM 3418 N N . MET A 1 441 ? -21.391 -8.312 8.836 1 82.88 441 MET A N 1
ATOM 3419 C CA . MET A 1 441 ? -22 -8.422 10.164 1 82.88 441 MET A CA 1
ATOM 3420 C C . MET A 1 441 ? -23.422 -7.875 10.156 1 82.88 441 MET A C 1
ATOM 3422 O O . MET A 1 441 ? -24.297 -8.406 10.836 1 82.88 441 MET A O 1
ATOM 3426 N N . GLU A 1 442 ? -23.625 -6.855 9.383 1 80.81 442 GLU A N 1
ATOM 3427 C CA . GLU A 1 442 ? -24.969 -6.27 9.281 1 80.81 442 GLU A CA 1
ATOM 3428 C C . GLU A 1 442 ? -25.938 -7.211 8.57 1 80.81 442 GLU A C 1
ATOM 3430 O O . GLU A 1 442 ? -27.109 -7.301 8.945 1 80.81 442 GLU A O 1
ATOM 3435 N N . THR A 1 443 ? -25.438 -7.887 7.555 1 77.94 443 THR A N 1
ATOM 3436 C CA . THR A 1 443 ? -26.281 -8.805 6.797 1 77.94 443 THR A CA 1
ATOM 3437 C C . THR A 1 443 ? -26.641 -10.023 7.641 1 77.94 443 THR A C 1
ATOM 3439 O O . THR A 1 443 ? -27.75 -10.57 7.508 1 77.94 443 THR A O 1
ATOM 3442 N N . GLU A 1 444 ? -25.766 -10.461 8.484 1 75.38 444 GLU A N 1
ATOM 3443 C CA . GLU A 1 444 ? -26.016 -11.609 9.352 1 75.38 444 GLU A CA 1
ATOM 3444 C C . GLU A 1 444 ? -27 -11.258 10.461 1 75.38 444 GLU A C 1
ATOM 3446 O O . GLU A 1 444 ? -27.75 -12.117 10.93 1 75.38 444 GLU A O 1
ATOM 3451 N N . SER A 1 445 ? -27.016 -10.031 10.867 1 70.25 445 SER A N 1
ATOM 3452 C CA . SER A 1 445 ? -27.938 -9.594 11.914 1 70.25 445 SER A CA 1
ATOM 3453 C C . SER A 1 445 ? -29.328 -9.375 11.367 1 70.25 445 SER A C 1
ATOM 3455 O O . SER A 1 445 ? -30.312 -9.438 12.109 1 70.25 445 SER A O 1
ATOM 3457 N N . GLU A 1 446 ? -29.578 -9.188 10.062 1 62.59 446 GLU A N 1
ATOM 3458 C CA . GLU A 1 446 ? -30.891 -9.078 9.453 1 62.59 446 GLU A CA 1
ATOM 3459 C C . GLU A 1 446 ? -31.438 -10.445 9.062 1 62.59 446 GLU A C 1
ATOM 3461 O O . GLU A 1 446 ? -32.656 -10.695 9.156 1 62.59 446 GLU A O 1
ATOM 3466 N N . MET B 1 1 ? -54.094 -35.031 -35 1 27.42 1 MET B N 1
ATOM 3467 C CA . MET B 1 1 ? -53.062 -34.594 -35.938 1 27.42 1 MET B CA 1
ATOM 3468 C C . MET B 1 1 ? -52 -33.781 -35.188 1 27.42 1 MET B C 1
ATOM 3470 O O . MET B 1 1 ? -52.188 -32.562 -34.969 1 27.42 1 MET B O 1
ATOM 3474 N N . ASN B 1 2 ? -51.281 -34.344 -34.094 1 32.41 2 ASN B N 1
ATOM 3475 C CA . ASN B 1 2 ? -50.188 -34.062 -33.156 1 32.41 2 ASN B CA 1
ATOM 3476 C C . ASN B 1 2 ? -48.906 -33.719 -33.906 1 32.41 2 ASN B C 1
ATOM 3478 O O . ASN B 1 2 ? -48.406 -34.5 -34.719 1 32.41 2 ASN B O 1
ATOM 3482 N N . ASN B 1 3 ? -48.781 -32.312 -34.188 1 34.69 3 ASN B N 1
ATOM 3483 C CA . ASN B 1 3 ? -47.75 -31.812 -35.125 1 34.69 3 ASN B CA 1
ATOM 3484 C C . ASN B 1 3 ? -46.344 -32.094 -34.625 1 34.69 3 ASN B C 1
ATOM 3486 O O . ASN B 1 3 ? -45.938 -31.562 -33.594 1 34.69 3 ASN B O 1
ATOM 3490 N N . PRO B 1 4 ? -45.625 -33.156 -34.875 1 44.06 4 PRO B N 1
ATOM 3491 C CA . PRO B 1 4 ? -44.312 -33.719 -34.5 1 44.06 4 PRO B CA 1
ATOM 3492 C C . PRO B 1 4 ? -43.156 -32.781 -34.812 1 44.06 4 PRO B C 1
ATOM 3494 O O . PRO B 1 4 ? -42 -33.125 -34.531 1 44.06 4 PRO B O 1
ATOM 3497 N N . TYR B 1 5 ? -43.25 -31.828 -35.688 1 36.09 5 TYR B N 1
ATOM 3498 C CA . TYR B 1 5 ? -42.094 -31.078 -36.219 1 36.09 5 TYR B CA 1
ATOM 3499 C C . TYR B 1 5 ? -41.656 -30.016 -35.219 1 36.09 5 TYR B C 1
ATOM 3501 O O . TYR B 1 5 ? -41.094 -28.984 -35.625 1 36.09 5 TYR B O 1
ATOM 3509 N N . MET B 1 6 ? -42.25 -29.812 -34.062 1 36.53 6 MET B N 1
ATOM 3510 C CA . MET B 1 6 ? -41.625 -28.797 -33.219 1 36.53 6 MET B CA 1
ATOM 3511 C C . MET B 1 6 ? -40.156 -29.094 -33 1 36.53 6 MET B C 1
ATOM 3513 O O . MET B 1 6 ? -39.812 -30.078 -32.344 1 36.53 6 MET B O 1
ATOM 3517 N N . ASP B 1 7 ? -39.281 -28.609 -33.938 1 28.56 7 ASP B N 1
ATOM 3518 C CA . ASP B 1 7 ? -37.844 -28.719 -34.219 1 28.56 7 ASP B CA 1
ATOM 3519 C C . ASP B 1 7 ? -37.031 -28.297 -33 1 28.56 7 ASP B C 1
ATOM 3521 O O . ASP B 1 7 ? -37.5 -27.469 -32.188 1 28.56 7 ASP B O 1
ATOM 3525 N N . LYS B 1 8 ? -35.812 -29.016 -32.781 1 37.59 8 LYS B N 1
ATOM 3526 C CA . LYS B 1 8 ? -34.594 -29.047 -31.969 1 37.59 8 LYS B CA 1
ATOM 3527 C C . LYS B 1 8 ? -33.844 -27.703 -32.062 1 37.59 8 LYS B C 1
ATOM 3529 O O . LYS B 1 8 ? -32.781 -27.547 -31.438 1 37.59 8 LYS B O 1
ATOM 3534 N N . SER B 1 9 ? -34.156 -26.906 -33 1 33.47 9 SER B N 1
ATOM 3535 C CA . SER B 1 9 ? -33.344 -25.703 -33.219 1 33.47 9 SER B CA 1
ATOM 3536 C C . SER B 1 9 ? -33.531 -24.719 -32.062 1 33.47 9 SER B C 1
ATOM 3538 O O . SER B 1 9 ? -32.656 -23.859 -31.828 1 33.47 9 SER B O 1
ATOM 3540 N N . GLU B 1 10 ? -34.656 -24.469 -31.531 1 36.62 10 GLU B N 1
ATOM 3541 C CA . GLU B 1 10 ? -34.938 -23.375 -30.594 1 36.62 10 GLU B CA 1
ATOM 3542 C C . GLU B 1 10 ? -34.281 -23.641 -29.25 1 36.62 10 GLU B C 1
ATOM 3544 O O . GLU B 1 10 ? -34.375 -22.797 -28.344 1 36.62 10 GLU B O 1
ATOM 3549 N N . ALA B 1 11 ? -34.031 -25 -29.031 1 37.56 11 ALA B N 1
ATOM 3550 C CA . ALA B 1 11 ? -33.344 -25.156 -27.75 1 37.56 11 ALA B CA 1
ATOM 3551 C C . ALA B 1 11 ? -31.938 -24.516 -27.797 1 37.56 11 ALA B C 1
ATOM 3553 O O . ALA B 1 11 ? -30.969 -25.094 -27.312 1 37.56 11 ALA B O 1
ATOM 3554 N N . LYS B 1 12 ? -31.531 -23.609 -28.75 1 44.97 12 LYS B N 1
ATOM 3555 C CA . LYS B 1 12 ? -30.312 -22.828 -29.016 1 44.97 12 LYS B CA 1
ATOM 3556 C C . LYS B 1 12 ? -29.953 -21.984 -27.797 1 44.97 12 LYS B C 1
ATOM 3558 O O . LYS B 1 12 ? -28.875 -21.375 -27.766 1 44.97 12 LYS B O 1
ATOM 3563 N N . GLY B 1 13 ? -30.672 -21.422 -26.812 1 42.88 13 GLY B N 1
ATOM 3564 C CA . GLY B 1 13 ? -30.391 -20.312 -25.922 1 42.88 13 GLY B CA 1
ATOM 3565 C C . GLY B 1 13 ? -30 -20.766 -24.516 1 42.88 13 GLY B C 1
ATOM 3566 O O . GLY B 1 13 ? -29.938 -19.953 -23.594 1 42.88 13 GLY B O 1
ATOM 3567 N N . VAL B 1 14 ? -30.281 -22 -24.062 1 48.34 14 VAL B N 1
ATOM 3568 C CA . VAL B 1 14 ? -30.047 -22.266 -22.656 1 48.34 14 VAL B CA 1
ATOM 3569 C C . VAL B 1 14 ? -28.547 -22.422 -22.406 1 48.34 14 VAL B C 1
ATOM 3571 O O . VAL B 1 14 ? -27.859 -23.141 -23.125 1 48.34 14 VAL B O 1
ATOM 3574 N N . PRO B 1 15 ? -27.875 -21.531 -21.641 1 58.38 15 PRO B N 1
ATOM 3575 C CA . PRO B 1 15 ? -26.469 -21.672 -21.281 1 58.38 15 PRO B CA 1
ATOM 3576 C C . PRO B 1 15 ? -26.094 -23.094 -20.875 1 58.38 15 PRO B C 1
ATOM 3578 O O . PRO B 1 15 ? -26.781 -23.703 -20.047 1 58.38 15 PRO B O 1
ATOM 3581 N N . GLU B 1 16 ? -25.359 -23.781 -21.734 1 72.25 16 GLU B N 1
ATOM 3582 C CA . GLU B 1 16 ? -24.922 -25.156 -21.453 1 72.25 16 GLU B CA 1
ATOM 3583 C C . GLU B 1 16 ? -24 -25.203 -20.234 1 72.25 16 GLU B C 1
ATOM 3585 O O . GLU B 1 16 ? -23.219 -24.281 -20 1 72.25 16 GLU B O 1
ATOM 3590 N N . GLU B 1 17 ? -24.203 -26.188 -19.312 1 78.31 17 GLU B N 1
ATOM 3591 C CA . GLU B 1 17 ? -23.375 -26.438 -18.141 1 78.31 17 GLU B CA 1
ATOM 3592 C C . GLU B 1 17 ? -22.141 -27.25 -18.531 1 78.31 17 GLU B C 1
ATOM 3594 O O . GLU B 1 17 ? -22.188 -28.062 -19.453 1 78.31 17 GLU B O 1
ATOM 3599 N N . PRO B 1 18 ? -20.984 -26.984 -17.922 1 84.56 18 PRO B N 1
ATOM 3600 C CA . PRO B 1 18 ? -19.781 -27.766 -18.172 1 84.56 18 PRO B CA 1
ATOM 3601 C C . PRO B 1 18 ? -19.969 -29.266 -17.922 1 84.56 18 PRO B C 1
ATOM 3603 O O . PRO B 1 18 ? -20.609 -29.656 -16.953 1 84.56 18 PRO B O 1
ATOM 3606 N N . LYS B 1 19 ? -19.531 -30.031 -18.859 1 86.06 19 LYS B N 1
ATOM 3607 C CA . LYS B 1 19 ? -19.562 -31.484 -18.688 1 86.06 19 LYS B CA 1
ATOM 3608 C C . LYS B 1 19 ? -18.359 -31.953 -17.875 1 86.06 19 LYS B C 1
ATOM 3610 O O . LYS B 1 19 ? -17.219 -31.531 -18.109 1 86.06 19 LYS B O 1
ATOM 3615 N N . ARG B 1 20 ? -18.594 -32.844 -16.906 1 91.31 20 ARG B N 1
ATOM 3616 C CA . ARG B 1 20 ? -17.562 -33.375 -16.031 1 91.31 20 ARG B CA 1
ATOM 3617 C C . ARG B 1 20 ? -16.891 -34.625 -16.656 1 91.31 20 ARG B C 1
ATOM 3619 O O . ARG B 1 20 ? -17.453 -35.719 -16.609 1 91.31 20 ARG B O 1
ATOM 3626 N N . HIS B 1 21 ? -15.688 -34.375 -17.203 1 88.25 21 HIS B N 1
ATOM 3627 C CA . HIS B 1 21 ? -15.07 -35.5 -17.938 1 88.25 21 HIS B CA 1
ATOM 3628 C C . HIS B 1 21 ? -13.617 -35.688 -17.531 1 88.25 21 HIS B C 1
ATOM 3630 O O . HIS B 1 21 ? -13.008 -36.688 -17.875 1 88.25 21 HIS B O 1
ATOM 3636 N N . LEU B 1 22 ? -13.031 -34.812 -16.75 1 90.5 22 LEU B N 1
ATOM 3637 C CA . LEU B 1 22 ? -11.633 -34.906 -16.375 1 90.5 22 LEU B CA 1
ATOM 3638 C C . LEU B 1 22 ? -11.445 -35.844 -15.195 1 90.5 22 LEU B C 1
ATOM 3640 O O . LEU B 1 22 ? -12.125 -35.719 -14.172 1 90.5 22 LEU B O 1
ATOM 3644 N N . SER B 1 23 ? -10.547 -36.75 -15.32 1 93.12 23 SER B N 1
ATOM 3645 C CA . SER B 1 23 ? -10.242 -37.719 -14.273 1 93.12 23 SER B CA 1
ATOM 3646 C C . SER B 1 23 ? -9.109 -37.25 -13.383 1 93.12 23 SER B C 1
ATOM 3648 O O . SER B 1 23 ? -8.508 -36.188 -13.648 1 93.12 23 SER B O 1
ATOM 3650 N N . PHE B 1 24 ? -8.812 -38.062 -12.312 1 95.12 24 PHE B N 1
ATOM 3651 C CA . PHE B 1 24 ? -7.723 -37.75 -11.391 1 95.12 24 PHE B CA 1
ATOM 3652 C C . PHE B 1 24 ? -6.391 -37.688 -12.133 1 95.12 24 PHE B C 1
ATOM 3654 O O . PHE B 1 24 ? -5.613 -36.75 -11.945 1 95.12 24 PHE B O 1
ATOM 3661 N N . THR B 1 25 ? -6.191 -38.656 -13 1 93.06 25 THR B N 1
ATOM 3662 C CA . THR B 1 25 ? -4.941 -38.719 -13.75 1 93.06 25 THR B CA 1
ATOM 3663 C C . THR B 1 25 ? -4.805 -37.531 -14.695 1 93.06 25 THR B C 1
ATOM 3665 O O . THR B 1 25 ? -3.719 -36.969 -14.836 1 93.06 25 THR B O 1
ATOM 3668 N N . ASP B 1 26 ? -5.883 -37.156 -15.266 1 90.25 26 ASP B N 1
ATOM 3669 C CA . ASP B 1 26 ? -5.883 -35.969 -16.141 1 90.25 26 ASP B CA 1
ATOM 3670 C C . ASP B 1 26 ? -5.461 -34.719 -15.383 1 90.25 26 ASP B C 1
ATOM 3672 O O . ASP B 1 26 ? -4.543 -34 -15.797 1 90.25 26 ASP B O 1
ATOM 3676 N N . ILE B 1 27 ? -6.094 -34.531 -14.266 1 92.56 27 ILE B N 1
ATOM 3677 C CA . ILE B 1 27 ? -5.898 -33.312 -13.484 1 92.56 27 ILE B CA 1
ATOM 3678 C C . ILE B 1 27 ? -4.48 -33.281 -12.922 1 92.56 27 ILE B C 1
ATOM 3680 O O . ILE B 1 27 ? -3.799 -32.25 -12.992 1 92.56 27 ILE B O 1
ATOM 3684 N N . VAL B 1 28 ? -3.973 -34.344 -12.398 1 93.62 28 VAL B N 1
ATOM 3685 C CA . VAL B 1 28 ? -2.662 -34.406 -11.766 1 93.62 28 VAL B CA 1
ATOM 3686 C C . VAL B 1 28 ? -1.571 -34.156 -12.805 1 93.62 28 VAL B C 1
ATOM 3688 O O . VAL B 1 28 ? -0.712 -33.281 -12.609 1 93.62 28 VAL B O 1
ATOM 3691 N N . PHE B 1 29 ? -1.621 -34.781 -13.953 1 89.69 29 PHE B N 1
ATOM 3692 C CA . PHE B 1 29 ? -0.537 -34.656 -14.922 1 89.69 29 PHE B CA 1
ATOM 3693 C C . PHE B 1 29 ? -0.634 -33.344 -15.695 1 89.69 29 PHE B C 1
ATOM 3695 O O . PHE B 1 29 ? 0.385 -32.75 -16.062 1 89.69 29 PHE B O 1
ATOM 3702 N N . LEU B 1 30 ? -1.857 -32.906 -15.875 1 85.69 30 LEU B N 1
ATOM 3703 C CA . LEU B 1 30 ? -2.008 -31.578 -16.484 1 85.69 30 LEU B CA 1
ATOM 3704 C C . LEU B 1 30 ? -1.487 -30.484 -15.547 1 85.69 30 LEU B C 1
ATOM 3706 O O . LEU B 1 30 ? -0.879 -29.516 -16 1 85.69 30 LEU B O 1
ATOM 3710 N N . SER B 1 31 ? -1.703 -30.672 -14.266 1 91.62 31 SER B N 1
ATOM 3711 C CA . SER B 1 31 ? -1.291 -29.656 -13.297 1 91.62 31 SER B CA 1
ATOM 3712 C C . SER B 1 31 ? 0.21 -29.719 -13.031 1 91.62 31 SER B C 1
ATOM 3714 O O . SER B 1 31 ? 0.856 -28.688 -12.844 1 91.62 31 SER B O 1
ATOM 3716 N N . ILE B 1 32 ? 0.764 -30.875 -13 1 92.44 32 ILE B N 1
ATOM 3717 C CA . ILE B 1 32 ? 2.213 -30.984 -12.875 1 92.44 32 ILE B CA 1
ATOM 3718 C C . ILE B 1 32 ? 2.885 -30.391 -14.117 1 92.44 32 ILE B C 1
ATOM 3720 O O . ILE B 1 32 ? 3.879 -29.672 -14.008 1 92.44 32 ILE B O 1
ATOM 3724 N N . GLY B 1 33 ? 2.344 -30.734 -15.273 1 86.19 33 GLY B N 1
ATOM 3725 C CA . GLY B 1 33 ? 2.824 -30.109 -16.484 1 86.19 33 GLY B CA 1
ATOM 3726 C C . GLY B 1 33 ? 2.676 -28.594 -16.469 1 86.19 33 GLY B C 1
ATOM 3727 O O . GLY B 1 33 ? 3.574 -27.875 -16.906 1 86.19 33 GLY B O 1
ATOM 3728 N N . GLY B 1 34 ? 1.564 -28.141 -15.906 1 88 34 GLY B N 1
ATOM 3729 C CA . GLY B 1 34 ? 1.285 -26.719 -15.789 1 88 34 GLY B CA 1
ATOM 3730 C C . GLY B 1 34 ? 2.219 -26 -14.836 1 88 34 GLY B C 1
ATOM 3731 O O . GLY B 1 34 ? 2.352 -24.766 -14.891 1 88 34 GLY B O 1
ATOM 3732 N N . GLN B 1 35 ? 2.902 -26.766 -13.984 1 92.38 35 GLN B N 1
ATOM 3733 C CA . GLN B 1 35 ? 3.91 -26.234 -13.086 1 92.38 35 GLN B CA 1
ATOM 3734 C C . GLN B 1 35 ? 5.254 -26.062 -13.789 1 92.38 35 GLN B C 1
ATOM 3736 O O . GLN B 1 35 ? 6.18 -25.469 -13.242 1 92.38 35 GLN B O 1
ATOM 3741 N N . SER B 1 36 ? 5.273 -26.547 -14.938 1 92.38 36 SER B N 1
ATOM 3742 C CA . SER B 1 36 ? 6.488 -26.438 -15.742 1 92.38 36 SER B CA 1
ATOM 3743 C C . SER B 1 36 ? 7.727 -26.781 -14.922 1 92.38 36 SER B C 1
ATOM 3745 O O . SER B 1 36 ? 8.633 -25.953 -14.781 1 92.38 36 SER B O 1
ATOM 3747 N N . PRO B 1 37 ? 7.805 -28.031 -14.492 1 91.94 37 PRO B N 1
ATOM 3748 C CA . PRO B 1 37 ? 8.789 -28.375 -13.461 1 91.94 37 PRO B CA 1
ATOM 3749 C C . PRO B 1 37 ? 10.219 -28.047 -13.883 1 91.94 37 PRO B C 1
ATOM 3751 O O . PRO B 1 37 ? 10.984 -27.484 -13.102 1 91.94 37 PRO B O 1
ATOM 3754 N N . PHE B 1 38 ? 10.617 -28.375 -15.086 1 92.06 38 PHE B N 1
ATOM 3755 C CA . PHE B 1 38 ? 11.992 -28.156 -15.516 1 92.06 38 PHE B CA 1
ATOM 3756 C C . PHE B 1 38 ? 12.289 -26.672 -15.672 1 92.06 38 PHE B C 1
ATOM 3758 O O . PHE B 1 38 ? 13.289 -26.172 -15.164 1 92.06 38 PHE B O 1
ATOM 3765 N N . LEU B 1 39 ? 11.414 -26.016 -16.375 1 94.5 39 LEU B N 1
ATOM 3766 C CA . LEU B 1 39 ? 11.562 -24.578 -16.594 1 94.5 39 LEU B CA 1
ATOM 3767 C C . LEU B 1 39 ? 11.555 -23.828 -15.258 1 94.5 39 LEU B C 1
ATOM 3769 O O . LEU B 1 39 ? 12.266 -22.828 -15.094 1 94.5 39 LEU B O 1
ATOM 3773 N N . SER B 1 40 ? 10.742 -24.25 -14.297 1 95.38 40 SER B N 1
ATOM 3774 C CA . SER B 1 40 ? 10.633 -23.609 -12.992 1 95.38 40 SER B CA 1
ATOM 3775 C C . SER B 1 40 ? 11.953 -23.672 -12.234 1 95.38 40 SER B C 1
ATOM 3777 O O . SER B 1 40 ? 12.305 -22.734 -11.516 1 95.38 40 SER B O 1
ATOM 3779 N N . ILE B 1 41 ? 12.695 -24.734 -12.438 1 92.81 41 ILE B N 1
ATOM 3780 C CA . ILE B 1 41 ? 13.992 -24.844 -11.773 1 92.81 41 ILE B CA 1
ATOM 3781 C C . ILE B 1 41 ? 14.969 -23.844 -12.391 1 92.81 41 ILE B C 1
ATOM 3783 O O . ILE B 1 41 ? 15.734 -23.188 -11.68 1 92.81 41 ILE B O 1
ATOM 3787 N N . LEU B 1 42 ? 14.891 -23.656 -13.664 1 91.94 42 LEU B N 1
ATOM 3788 C CA . LEU B 1 42 ? 15.812 -22.797 -14.398 1 91.94 42 LEU B CA 1
ATOM 3789 C C . LEU B 1 42 ? 15.445 -21.328 -14.203 1 91.94 42 LEU B C 1
ATOM 3791 O O . LEU B 1 42 ? 16.234 -20.438 -14.531 1 91.94 42 LEU B O 1
ATOM 3795 N N . THR B 1 43 ? 14.281 -21.078 -13.68 1 94.5 43 THR B N 1
ATOM 3796 C CA . THR B 1 43 ? 13.836 -19.703 -13.5 1 94.5 43 THR B CA 1
ATOM 3797 C C . THR B 1 43 ? 13.586 -19.391 -12.023 1 94.5 43 THR B C 1
ATOM 3799 O O . THR B 1 43 ? 14.461 -18.875 -11.328 1 94.5 43 THR B O 1
ATOM 3802 N N . TYR B 1 44 ? 12.477 -19.953 -11.438 1 95.75 44 TYR B N 1
ATOM 3803 C CA . TYR B 1 44 ? 12.109 -19.703 -10.047 1 95.75 44 TYR B CA 1
ATOM 3804 C C . TYR B 1 44 ? 13.164 -20.266 -9.102 1 95.75 44 TYR B C 1
ATOM 3806 O O . TYR B 1 44 ? 13.516 -19.641 -8.102 1 95.75 44 TYR B O 1
ATOM 3814 N N . GLY B 1 45 ? 13.602 -21.469 -9.43 1 93 45 GLY B N 1
ATOM 3815 C CA . GLY B 1 45 ? 14.633 -22.078 -8.609 1 93 45 GLY B CA 1
ATOM 3816 C C . GLY B 1 45 ? 15.922 -21.281 -8.578 1 93 45 GLY B C 1
ATOM 3817 O O . GLY B 1 45 ? 16.531 -21.125 -7.516 1 93 45 GLY B O 1
ATOM 3818 N N . VAL B 1 46 ? 16.312 -20.781 -9.703 1 89.75 46 VAL B N 1
ATOM 3819 C CA . VAL B 1 46 ? 17.516 -19.969 -9.812 1 89.75 46 VAL B CA 1
ATOM 3820 C C . VAL B 1 46 ? 17.359 -18.688 -8.984 1 89.75 46 VAL B C 1
ATOM 3822 O O . VAL B 1 46 ? 18.297 -18.266 -8.297 1 89.75 46 VAL B O 1
ATOM 3825 N N . VAL B 1 47 ? 16.188 -18.094 -9.047 1 92.5 47 VAL B N 1
ATOM 3826 C CA . VAL B 1 47 ? 15.961 -16.875 -8.281 1 92.5 47 VAL B CA 1
ATOM 3827 C C . VAL B 1 47 ? 16.016 -17.188 -6.789 1 92.5 47 VAL B C 1
ATOM 3829 O O . VAL B 1 47 ? 16.578 -16.406 -6.012 1 92.5 47 VAL B O 1
ATOM 3832 N N . ALA B 1 48 ? 15.445 -18.312 -6.387 1 93.31 48 ALA B N 1
ATOM 3833 C CA . ALA B 1 48 ? 15.531 -18.719 -4.988 1 93.31 48 ALA B CA 1
ATOM 3834 C C . ALA B 1 48 ? 16.984 -18.891 -4.551 1 93.31 48 ALA B C 1
ATOM 3836 O O . ALA B 1 48 ? 17.359 -18.469 -3.455 1 93.31 48 ALA B O 1
ATOM 3837 N N . LEU B 1 49 ? 17.828 -19.422 -5.422 1 90.44 49 LEU B N 1
ATOM 3838 C CA . LEU B 1 49 ? 19.234 -19.625 -5.137 1 90.44 49 LEU B CA 1
ATOM 3839 C C . LEU B 1 49 ? 19.969 -18.297 -5.07 1 90.44 49 LEU B C 1
ATOM 3841 O O . LEU B 1 49 ? 20.891 -18.125 -4.258 1 90.44 49 LEU B O 1
ATOM 3845 N N . LEU B 1 50 ? 19.594 -17.422 -5.914 1 88.75 50 LEU B N 1
ATOM 3846 C CA . LEU B 1 50 ? 20.25 -16.109 -5.938 1 88.75 50 LEU B CA 1
ATOM 3847 C C . LEU B 1 50 ? 20 -15.359 -4.637 1 88.75 50 LEU B C 1
ATOM 3849 O O . LEU B 1 50 ? 20.891 -14.656 -4.148 1 88.75 50 LEU B O 1
ATOM 3853 N N . TYR B 1 51 ? 18.828 -15.562 -4.059 1 90.88 51 TYR B N 1
ATOM 3854 C CA . TYR B 1 51 ? 18.484 -14.828 -2.848 1 90.88 51 TYR B CA 1
ATOM 3855 C C . TYR B 1 51 ? 18.953 -15.57 -1.604 1 90.88 51 TYR B C 1
ATOM 3857 O O . TYR B 1 51 ? 19.359 -14.945 -0.616 1 90.88 51 TYR B O 1
ATOM 3865 N N . ALA B 1 52 ? 18.938 -16.938 -1.688 1 92.94 52 ALA B N 1
ATOM 3866 C CA . ALA B 1 52 ? 19.172 -17.688 -0.459 1 92.94 52 ALA B CA 1
ATOM 3867 C C . ALA B 1 52 ? 20.531 -18.375 -0.489 1 92.94 52 ALA B C 1
ATOM 3869 O O . ALA B 1 52 ? 20.984 -18.938 0.518 1 92.94 52 ALA B O 1
ATOM 3870 N N . GLY B 1 53 ? 21.266 -18.359 -1.62 1 89.81 53 GLY B N 1
ATOM 3871 C CA . GLY B 1 53 ? 22.516 -19.094 -1.728 1 89.81 53 GLY B CA 1
ATOM 3872 C C . GLY B 1 53 ? 22.359 -20.562 -1.431 1 89.81 53 GLY B C 1
ATOM 3873 O O . GLY B 1 53 ? 21.438 -21.219 -1.924 1 89.81 53 GLY B O 1
ATOM 3874 N N . LEU B 1 54 ? 23.25 -21.062 -0.558 1 91.38 54 LEU B N 1
ATOM 3875 C CA . LEU B 1 54 ? 23.281 -22.484 -0.265 1 91.38 54 LEU B CA 1
ATOM 3876 C C . LEU B 1 54 ? 22.109 -22.875 0.635 1 91.38 54 LEU B C 1
ATOM 3878 O O . LEU B 1 54 ? 21.828 -24.062 0.797 1 91.38 54 LEU B O 1
ATOM 3882 N N . PHE B 1 55 ? 21.422 -21.906 1.146 1 94.44 55 PHE B N 1
ATOM 3883 C CA . PHE B 1 55 ? 20.203 -22.156 1.907 1 94.44 55 PHE B CA 1
ATOM 3884 C C . PHE B 1 55 ? 19 -22.328 0.978 1 94.44 55 PHE B C 1
ATOM 3886 O O . PHE B 1 55 ? 17.891 -22.562 1.436 1 94.44 55 PHE B O 1
ATOM 3893 N N . GLY B 1 56 ? 19.188 -22.312 -0.306 1 93.5 56 GLY B N 1
ATOM 3894 C CA . GLY B 1 56 ? 18.156 -22.344 -1.344 1 93.5 56 GLY B CA 1
ATOM 3895 C C . GLY B 1 56 ? 17.219 -23.531 -1.216 1 93.5 56 GLY B C 1
ATOM 3896 O O . GLY B 1 56 ? 16 -23.359 -1.223 1 93.5 56 GLY B O 1
ATOM 3897 N N . PRO B 1 57 ? 17.734 -24.719 -1.006 1 94.88 57 PRO B N 1
ATOM 3898 C CA . PRO B 1 57 ? 16.859 -25.891 -0.89 1 94.88 57 PRO B CA 1
ATOM 3899 C C . PRO B 1 57 ? 15.914 -25.797 0.31 1 94.88 57 PRO B C 1
ATOM 3901 O O . PRO B 1 57 ? 14.75 -26.188 0.219 1 94.88 57 PRO B O 1
ATOM 3904 N N . ILE B 1 58 ? 16.391 -25.281 1.376 1 96.25 58 ILE B N 1
ATOM 3905 C CA . ILE B 1 58 ? 15.562 -25.125 2.564 1 96.25 58 ILE B CA 1
ATOM 3906 C C . ILE B 1 58 ? 14.5 -24.062 2.32 1 96.25 58 ILE B C 1
ATOM 3908 O O . ILE B 1 58 ? 13.352 -24.219 2.756 1 96.25 58 ILE B O 1
ATOM 3912 N N . ALA B 1 59 ? 14.891 -22.969 1.616 1 96.25 59 ALA B N 1
ATOM 3913 C CA . ALA B 1 59 ? 13.914 -21.953 1.252 1 96.25 59 ALA B CA 1
ATOM 3914 C C . ALA B 1 59 ? 12.789 -22.547 0.41 1 96.25 59 ALA B C 1
ATOM 3916 O O . ALA B 1 59 ? 11.617 -22.219 0.601 1 96.25 59 ALA B O 1
ATOM 3917 N N . ILE B 1 60 ? 13.125 -23.453 -0.465 1 97 60 ILE B N 1
ATOM 3918 C CA . ILE B 1 60 ? 12.141 -24.094 -1.33 1 97 60 ILE B CA 1
ATOM 3919 C C . ILE B 1 60 ? 11.25 -25.016 -0.503 1 97 60 ILE B C 1
ATOM 3921 O O . ILE B 1 60 ? 10.039 -25.078 -0.716 1 97 60 ILE B O 1
ATOM 3925 N N . ILE B 1 61 ? 11.82 -25.672 0.45 1 97.75 61 ILE B N 1
ATOM 3926 C CA . ILE B 1 61 ? 11.039 -26.531 1.327 1 97.75 61 ILE B CA 1
ATOM 3927 C C . ILE B 1 61 ? 10.078 -25.703 2.158 1 97.75 61 ILE B C 1
ATOM 3929 O O . ILE B 1 61 ? 8.906 -26.062 2.318 1 97.75 61 ILE B O 1
ATOM 3933 N N . LEU B 1 62 ? 10.539 -24.594 2.682 1 97.56 62 LEU B N 1
ATOM 3934 C CA . LEU B 1 62 ? 9.672 -23.688 3.438 1 97.56 62 LEU B CA 1
ATOM 3935 C C . LEU B 1 62 ? 8.57 -23.125 2.551 1 97.56 62 LEU B C 1
ATOM 3937 O O . LEU B 1 62 ? 7.438 -22.953 2.998 1 97.56 62 LEU B O 1
ATOM 3941 N N . GLY B 1 63 ? 8.977 -22.797 1.312 1 98.19 63 GLY B N 1
ATOM 3942 C CA . GLY B 1 63 ? 7.973 -22.375 0.348 1 98.19 63 GLY B CA 1
ATOM 3943 C C . GLY B 1 63 ? 6.945 -23.453 0.055 1 98.19 63 GLY B C 1
ATOM 3944 O O . GLY B 1 63 ? 5.75 -23.172 -0.047 1 98.19 63 GLY B O 1
ATOM 3945 N N . THR B 1 64 ? 7.395 -24.656 -0.044 1 98.25 64 THR B N 1
ATOM 3946 C CA . THR B 1 64 ? 6.5 -25.797 -0.264 1 98.25 64 THR B CA 1
ATOM 3947 C C . THR B 1 64 ? 5.555 -25.969 0.92 1 98.25 64 THR B C 1
ATOM 3949 O O . THR B 1 64 ? 4.379 -26.281 0.739 1 98.25 64 THR B O 1
ATOM 3952 N N . LEU B 1 65 ? 6.051 -25.812 2.078 1 98.38 65 LEU B N 1
ATOM 3953 C CA . LEU B 1 65 ? 5.219 -25.875 3.275 1 98.38 65 LEU B CA 1
ATOM 3954 C C . LEU B 1 65 ? 4.152 -24.797 3.264 1 98.38 65 LEU B C 1
ATOM 3956 O O . LEU B 1 65 ? 3.006 -25.031 3.652 1 98.38 65 LEU B O 1
ATOM 3960 N N . LEU B 1 66 ? 4.559 -23.594 2.898 1 98.38 66 LEU B N 1
ATOM 3961 C CA . LEU B 1 66 ? 3.602 -22.5 2.76 1 98.38 66 LEU B CA 1
ATOM 3962 C C . LEU B 1 66 ? 2.477 -22.891 1.803 1 98.38 66 LEU B C 1
ATOM 3964 O O . LEU B 1 66 ? 1.299 -22.703 2.123 1 98.38 66 LEU B O 1
ATOM 3968 N N . VAL B 1 67 ? 2.842 -23.422 0.633 1 98.38 67 VAL B N 1
ATOM 3969 C CA . VAL B 1 67 ? 1.865 -23.797 -0.385 1 98.38 67 VAL B CA 1
ATOM 3970 C C . VAL B 1 67 ? 1.02 -24.969 0.115 1 98.38 67 VAL B C 1
ATOM 3972 O O . VAL B 1 67 ? -0.179 -25.031 -0.167 1 98.38 67 VAL B O 1
ATOM 3975 N N . LEU B 1 68 ? 1.637 -25.844 0.869 1 98.38 68 LEU B N 1
ATOM 3976 C CA . LEU B 1 68 ? 0.936 -27.031 1.374 1 98.38 68 LEU B CA 1
ATOM 3977 C C . LEU B 1 68 ? -0.14 -26.625 2.379 1 98.38 68 LEU B C 1
ATOM 3979 O O . LEU B 1 68 ? -1.268 -27.125 2.314 1 98.38 68 LEU B O 1
ATOM 3983 N N . VAL B 1 69 ? 0.164 -25.766 3.299 1 98.12 69 VAL B N 1
ATOM 3984 C CA . VAL B 1 69 ? -0.83 -25.359 4.285 1 98.12 69 VAL B CA 1
ATOM 3985 C C . VAL B 1 69 ? -1.947 -24.578 3.598 1 98.12 69 VAL B C 1
ATOM 3987 O O . VAL B 1 69 ? -3.121 -24.719 3.941 1 98.12 69 VAL B O 1
ATOM 3990 N N . ASN B 1 70 ? -1.636 -23.719 2.658 1 98.38 70 ASN B N 1
ATOM 3991 C CA . ASN B 1 70 ? -2.656 -23.062 1.853 1 98.38 70 ASN B CA 1
ATOM 3992 C C . ASN B 1 70 ? -3.482 -24.062 1.056 1 98.38 70 ASN B C 1
ATOM 3994 O O . ASN B 1 70 ? -4.699 -23.906 0.929 1 98.38 70 ASN B O 1
ATOM 3998 N N . GLY B 1 71 ? -2.746 -25.062 0.49 1 98.12 71 GLY B N 1
ATOM 3999 C CA . GLY B 1 71 ? -3.416 -26.109 -0.263 1 98.12 71 GLY B CA 1
ATOM 4000 C C . GLY B 1 71 ? -4.398 -26.922 0.571 1 98.12 71 GLY B C 1
ATOM 4001 O O . GLY B 1 71 ? -5.422 -27.375 0.063 1 98.12 71 GLY B O 1
ATOM 4002 N N . MET B 1 72 ? -4.117 -27.062 1.821 1 98.06 72 MET B N 1
ATOM 4003 C CA . MET B 1 72 ? -5.02 -27.797 2.713 1 98.06 72 MET B CA 1
ATOM 4004 C C . MET B 1 72 ? -6.332 -27.031 2.891 1 98.06 72 MET B C 1
ATOM 4006 O O . MET B 1 72 ? -7.395 -27.641 3.023 1 98.06 72 MET B O 1
ATOM 4010 N N . SER B 1 73 ? -6.277 -25.703 2.951 1 98.06 73 SER B N 1
ATOM 4011 C CA . SER B 1 73 ? -7.504 -24.922 2.965 1 98.06 73 SER B CA 1
ATOM 4012 C C . SER B 1 73 ? -8.32 -25.141 1.694 1 98.06 73 SER B C 1
ATOM 4014 O O . SER B 1 73 ? -9.539 -25.312 1.755 1 98.06 73 SER B O 1
ATOM 4016 N N . VAL B 1 74 ? -7.617 -25.156 0.561 1 98.06 74 VAL B N 1
ATOM 4017 C CA . VAL B 1 74 ? -8.281 -25.359 -0.722 1 98.06 74 VAL B CA 1
ATOM 4018 C C . VAL B 1 74 ? -8.812 -26.797 -0.808 1 98.06 74 VAL B C 1
ATOM 4020 O O . VAL B 1 74 ? -9.875 -27.031 -1.391 1 98.06 74 VAL B O 1
ATOM 4023 N N . TYR B 1 75 ? -8.039 -27.719 -0.19 1 97.56 75 TYR B N 1
ATOM 4024 C CA . TYR B 1 75 ? -8.461 -29.109 -0.082 1 97.56 75 TYR B CA 1
ATOM 4025 C C . TYR B 1 75 ? -9.828 -29.219 0.574 1 97.56 75 TYR B C 1
ATOM 4027 O O . TYR B 1 75 ? -10.734 -29.859 0.033 1 97.56 75 TYR B O 1
ATOM 4035 N N . GLU B 1 76 ? -10.078 -28.609 1.648 1 97.5 76 GLU B N 1
ATOM 4036 C CA . GLU B 1 76 ? -11.344 -28.672 2.385 1 97.5 76 GLU B CA 1
ATOM 4037 C C . GLU B 1 76 ? -12.445 -27.922 1.639 1 97.5 76 GLU B C 1
ATOM 4039 O O . GLU B 1 76 ? -13.586 -28.391 1.586 1 97.5 76 GLU B O 1
ATOM 4044 N N . LEU B 1 77 ? -12.102 -26.766 1.067 1 97.88 77 LEU B N 1
ATOM 4045 C CA . LEU B 1 77 ? -13.094 -25.969 0.358 1 97.88 77 LEU B CA 1
ATOM 4046 C C . LEU B 1 77 ? -13.555 -26.672 -0.916 1 97.88 77 LEU B C 1
ATOM 4048 O O . LEU B 1 77 ? -14.719 -26.578 -1.297 1 97.88 77 LEU B O 1
ATOM 4052 N N . SER B 1 78 ? -12.625 -27.438 -1.596 1 97.06 78 SER B N 1
ATOM 4053 C CA . SER B 1 78 ? -12.945 -28.109 -2.848 1 97.06 78 SER B CA 1
ATOM 4054 C C . SER B 1 78 ? -13.922 -29.25 -2.619 1 97.06 78 SER B C 1
ATOM 4056 O O . SER B 1 78 ? -14.648 -29.656 -3.533 1 97.06 78 SER B O 1
ATOM 4058 N N . LYS B 1 79 ? -13.961 -29.766 -1.405 1 96.25 79 LYS B N 1
ATOM 4059 C CA . LYS B 1 79 ? -14.922 -30.812 -1.062 1 96.25 79 LYS B CA 1
ATOM 4060 C C . LYS B 1 79 ? -16.328 -30.234 -0.925 1 96.25 79 LYS B C 1
ATOM 4062 O O . LYS B 1 79 ? -17.312 -30.969 -1.095 1 96.25 79 LYS B O 1
ATOM 4067 N N . ARG B 1 80 ? -16.391 -28.969 -0.699 1 94.81 80 ARG B N 1
ATOM 4068 C CA . ARG B 1 80 ? -17.672 -28.328 -0.465 1 94.81 80 ARG B CA 1
ATOM 4069 C C . ARG B 1 80 ? -18.188 -27.656 -1.736 1 94.81 80 ARG B C 1
ATOM 4071 O O . ARG B 1 80 ? -19.406 -27.625 -1.971 1 94.81 80 ARG B O 1
ATOM 4078 N N . PHE B 1 81 ? -17.281 -27.078 -2.49 1 95.81 81 PHE B N 1
ATOM 4079 C CA . PHE B 1 81 ? -17.656 -26.344 -3.689 1 95.81 81 PHE B CA 1
ATOM 4080 C C . PHE B 1 81 ? -17.078 -27 -4.934 1 95.81 81 PHE B C 1
ATOM 4082 O O . PHE B 1 81 ? -15.867 -26.906 -5.18 1 95.81 81 PHE B O 1
ATOM 4089 N N . THR B 1 82 ? -17.922 -27.516 -5.797 1 94.06 82 THR B N 1
ATOM 4090 C CA . THR B 1 82 ? -17.438 -28.266 -6.945 1 94.06 82 THR B CA 1
ATOM 4091 C C . THR B 1 82 ? -17.766 -27.547 -8.25 1 94.06 82 THR B C 1
ATOM 4093 O O . THR B 1 82 ? -17.516 -28.078 -9.336 1 94.06 82 THR B O 1
ATOM 4096 N N . LYS B 1 83 ? -18.328 -26.328 -8.148 1 91.12 83 LYS B N 1
ATOM 4097 C CA . LYS B 1 83 ? -18.625 -25.516 -9.328 1 91.12 83 LYS B CA 1
ATOM 4098 C C . LYS B 1 83 ? -17.359 -24.859 -9.875 1 91.12 83 LYS B C 1
ATOM 4100 O O . LYS B 1 83 ? -16.328 -24.859 -9.211 1 91.12 83 LYS B O 1
ATOM 4105 N N . GLU B 1 84 ? -17.422 -24.359 -11.062 1 90.81 84 GLU B N 1
ATOM 4106 C CA . GLU B 1 84 ? -16.312 -23.641 -11.672 1 90.81 84 GLU B CA 1
ATOM 4107 C C . GLU B 1 84 ? -16 -22.344 -10.914 1 90.81 84 GLU B C 1
ATOM 4109 O O . GLU B 1 84 ? -16.828 -21.875 -10.133 1 90.81 84 GLU B O 1
ATOM 4114 N N . GLY B 1 85 ? -14.82 -21.875 -11.133 1 93.19 85 GLY B N 1
ATOM 4115 C CA . GLY B 1 85 ? -14.484 -20.578 -10.586 1 93.19 85 GLY B CA 1
ATOM 4116 C C . GLY B 1 85 ? -13.438 -20.641 -9.484 1 93.19 85 GLY B C 1
ATOM 4117 O O . GLY B 1 85 ? -12.758 -19.656 -9.211 1 93.19 85 GLY B O 1
ATOM 4118 N N . GLY B 1 86 ? -13.391 -21.812 -8.836 1 96.38 86 GLY B N 1
ATOM 4119 C CA . GLY B 1 86 ? -12.32 -22.016 -7.871 1 96.38 86 GLY B CA 1
ATOM 4120 C C . GLY B 1 86 ? -12.359 -21.031 -6.723 1 96.38 86 GLY B C 1
ATOM 4121 O O . GLY B 1 86 ? -13.359 -20.922 -6.02 1 96.38 86 GLY B O 1
ATOM 4122 N N . TYR B 1 87 ? -11.305 -20.188 -6.602 1 98.31 87 TYR B N 1
ATOM 4123 C CA . TYR B 1 87 ? -11.094 -19.266 -5.488 1 98.31 87 TYR B CA 1
ATOM 4124 C C . TYR B 1 87 ? -12.188 -18.203 -5.453 1 98.31 87 TYR B C 1
ATOM 4126 O O . TYR B 1 87 ? -12.617 -17.797 -4.375 1 98.31 87 TYR B O 1
ATOM 4134 N N . TYR B 1 88 ? -12.641 -17.75 -6.641 1 97.94 88 TYR B N 1
ATOM 4135 C CA . TYR B 1 88 ? -13.766 -16.828 -6.727 1 97.94 88 TYR B CA 1
ATOM 4136 C C . TYR B 1 88 ? -15.008 -17.422 -6.074 1 97.94 88 TYR B C 1
ATOM 4138 O O . TYR B 1 88 ? -15.664 -16.781 -5.254 1 97.94 88 TYR B O 1
ATOM 4146 N N . THR B 1 89 ? -15.352 -18.641 -6.387 1 97.44 89 THR B N 1
ATOM 4147 C CA . THR B 1 89 ? -16.531 -19.328 -5.883 1 97.44 89 THR B CA 1
ATOM 4148 C C . THR B 1 89 ? -16.438 -19.531 -4.375 1 97.44 89 THR B C 1
ATOM 4150 O O . THR B 1 89 ? -17.422 -19.359 -3.654 1 97.44 89 THR B O 1
ATOM 4153 N N . TYR B 1 90 ? -15.203 -19.922 -3.922 1 98.06 90 TYR B N 1
ATOM 4154 C CA . TYR B 1 90 ? -15.008 -20.109 -2.488 1 98.06 90 TYR B CA 1
ATOM 4155 C C . TYR B 1 90 ? -15.352 -18.828 -1.725 1 98.06 90 TYR B C 1
ATOM 4157 O O . TYR B 1 90 ? -16.125 -18.875 -0.761 1 98.06 90 TYR B O 1
ATOM 4165 N N . ALA B 1 91 ? -14.82 -17.719 -2.182 1 97.5 91 ALA B N 1
ATOM 4166 C CA . ALA B 1 91 ? -15.008 -16.438 -1.493 1 97.5 91 ALA B CA 1
ATOM 4167 C C . ALA B 1 91 ? -16.438 -15.93 -1.667 1 97.5 91 ALA B C 1
ATOM 4169 O O . ALA B 1 91 ? -17.031 -15.406 -0.723 1 97.5 91 ALA B O 1
ATOM 4170 N N . PHE B 1 92 ? -17 -16.141 -2.873 1 95.88 92 PHE B N 1
ATOM 4171 C CA . PHE B 1 92 ? -18.328 -15.648 -3.211 1 95.88 92 PHE B CA 1
ATOM 4172 C C . PHE B 1 92 ? -19.375 -16.281 -2.297 1 95.88 92 PHE B C 1
ATOM 4174 O O . PHE B 1 92 ? -20.266 -15.578 -1.799 1 95.88 92 PHE B O 1
ATOM 4181 N N . TYR B 1 93 ? -19.25 -17.531 -1.985 1 95 93 TYR B N 1
ATOM 4182 C CA . TYR B 1 93 ? -20.281 -18.234 -1.249 1 95 93 TYR B CA 1
ATOM 4183 C C . TYR B 1 93 ? -19.984 -18.266 0.243 1 95 93 TYR B C 1
ATOM 4185 O O . TYR B 1 93 ? -20.875 -18.422 1.067 1 95 93 TYR B O 1
ATOM 4193 N N . SER B 1 94 ? -18.734 -18.094 0.613 1 95.12 94 SER B N 1
ATOM 4194 C CA . SER B 1 94 ? -18.391 -18.25 2.021 1 95.12 94 SER B CA 1
ATOM 4195 C C . SER B 1 94 ? -18.203 -16.906 2.703 1 95.12 94 SER B C 1
ATOM 4197 O O . SER B 1 94 ? -18.391 -16.781 3.916 1 95.12 94 SER B O 1
ATOM 4199 N N . LEU B 1 95 ? -17.719 -15.914 2.002 1 94.94 95 LEU B N 1
ATOM 4200 C CA . LEU B 1 95 ? -17.469 -14.602 2.588 1 94.94 95 LEU B CA 1
ATOM 4201 C C . LEU B 1 95 ? -18.562 -13.602 2.186 1 94.94 95 LEU B C 1
ATOM 4203 O O . LEU B 1 95 ? -19.672 -13.633 2.729 1 94.94 95 LEU B O 1
ATOM 4207 N N . SER B 1 96 ? -18.406 -12.797 1.107 1 93.44 96 SER B N 1
ATOM 4208 C CA . SER B 1 96 ? -19.391 -11.875 0.56 1 93.44 96 SER B CA 1
ATOM 4209 C C . SER B 1 96 ? -19.266 -11.781 -0.958 1 93.44 96 SER B C 1
ATOM 4211 O O . SER B 1 96 ? -18.25 -12.156 -1.533 1 93.44 96 SER B O 1
ATOM 4213 N N . LYS B 1 97 ? -20.328 -11.328 -1.606 1 93.06 97 LYS B N 1
ATOM 4214 C CA . LYS B 1 97 ? -20.312 -11.148 -3.055 1 93.06 97 LYS B CA 1
ATOM 4215 C C . LYS B 1 97 ? -19.172 -10.227 -3.484 1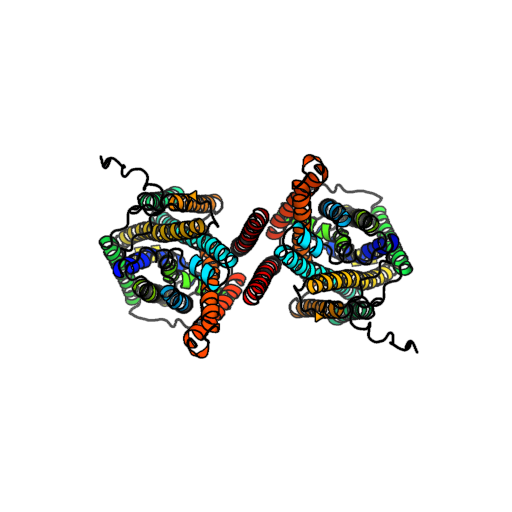 93.06 97 LYS B C 1
ATOM 4217 O O . LYS B 1 97 ? -18.516 -10.484 -4.496 1 93.06 97 LYS B O 1
ATOM 4222 N N . ARG B 1 98 ? -18.891 -9.234 -2.707 1 93.25 98 ARG B N 1
ATOM 4223 C CA . ARG B 1 98 ? -17.844 -8.266 -3.031 1 93.25 98 ARG B CA 1
ATOM 4224 C C . ARG B 1 98 ? -16.469 -8.891 -2.893 1 93.25 98 ARG B C 1
ATOM 4226 O O . ARG B 1 98 ? -15.586 -8.648 -3.719 1 93.25 98 ARG B O 1
ATOM 4233 N N . LEU B 1 99 ? -16.266 -9.586 -1.829 1 95.69 99 LEU B N 1
ATOM 4234 C CA . LEU B 1 99 ? -14.984 -10.25 -1.64 1 95.69 99 LEU B CA 1
ATOM 4235 C C . LEU B 1 99 ? -14.781 -11.352 -2.678 1 95.69 99 LEU B C 1
ATOM 4237 O O . LEU B 1 99 ? -13.648 -11.648 -3.062 1 95.69 99 LEU B O 1
ATOM 4241 N N . GLY B 1 100 ? -15.953 -11.984 -3.092 1 96.75 100 GLY B N 1
ATOM 4242 C CA . GLY B 1 100 ? -15.883 -12.883 -4.23 1 96.75 100 GLY B CA 1
ATOM 4243 C C . GLY B 1 100 ? -15.344 -12.219 -5.484 1 96.75 100 GLY B C 1
ATOM 4244 O O . GLY B 1 100 ? -14.414 -12.719 -6.113 1 96.75 100 GLY B O 1
ATOM 4245 N N . PHE B 1 101 ? -15.938 -11.039 -5.832 1 96.69 101 PHE B N 1
ATOM 4246 C CA . PHE B 1 101 ? -15.461 -10.281 -6.984 1 96.69 101 PHE B CA 1
ATOM 4247 C C . PHE B 1 101 ? -13.977 -9.961 -6.844 1 96.69 101 PHE B C 1
ATOM 4249 O O . PHE B 1 101 ? -13.203 -10.141 -7.785 1 96.69 101 PHE B O 1
ATOM 4256 N N . GLU B 1 102 ? -13.555 -9.445 -5.676 1 97.81 102 GLU B N 1
ATOM 4257 C CA . GLU B 1 102 ? -12.164 -9.062 -5.43 1 97.81 102 GLU B CA 1
ATOM 4258 C C . GLU B 1 102 ? -11.227 -10.25 -5.602 1 97.81 102 GLU B C 1
ATOM 4260 O O . GLU B 1 102 ? -10.133 -10.109 -6.156 1 97.81 102 GLU B O 1
ATOM 4265 N N . THR B 1 103 ? -11.648 -11.391 -5.074 1 98.44 103 THR B N 1
ATOM 4266 C CA . THR B 1 103 ? -10.828 -12.594 -5.184 1 98.44 103 THR B CA 1
ATOM 4267 C C . THR B 1 103 ? -10.68 -13.016 -6.641 1 98.44 103 THR B C 1
ATOM 4269 O O . THR B 1 103 ? -9.578 -13.367 -7.078 1 98.44 103 THR B O 1
ATOM 4272 N N . GLY B 1 104 ? -11.82 -13.039 -7.41 1 98.5 104 GLY B N 1
ATOM 4273 C CA . GLY B 1 104 ? -11.734 -13.32 -8.836 1 98.5 104 GLY B CA 1
ATOM 4274 C C . GLY B 1 104 ? -10.859 -12.344 -9.586 1 98.5 104 GLY B C 1
ATOM 4275 O O . GLY B 1 104 ? -10.062 -12.742 -10.438 1 98.5 104 GLY B O 1
ATOM 4276 N N . TRP B 1 105 ? -11 -11.008 -9.266 1 98.44 105 TRP B N 1
ATOM 4277 C CA . TRP B 1 105 ? -10.203 -9.93 -9.836 1 98.44 105 TRP B CA 1
ATOM 4278 C C . TRP B 1 105 ? -8.719 -10.18 -9.609 1 98.44 105 TRP B C 1
ATOM 4280 O O . TRP B 1 105 ? -7.914 -10.062 -10.539 1 98.44 105 TRP B O 1
ATOM 4290 N N . MET B 1 106 ? -8.336 -10.617 -8.438 1 98.75 106 MET B N 1
ATOM 4291 C CA . MET B 1 106 ? -6.945 -10.883 -8.086 1 98.75 106 MET B CA 1
ATOM 4292 C C . MET B 1 106 ? -6.465 -12.188 -8.695 1 98.75 106 MET B C 1
ATOM 4294 O O . MET B 1 106 ? -5.293 -12.32 -9.062 1 98.75 106 MET B O 1
ATOM 4298 N N . TYR B 1 107 ? -7.383 -13.164 -8.805 1 98.81 107 TYR B N 1
ATOM 4299 C CA . TYR B 1 107 ? -6.996 -14.422 -9.43 1 98.81 107 TYR B CA 1
ATOM 4300 C C . TYR B 1 107 ? -6.656 -14.219 -10.898 1 98.81 107 TYR B C 1
ATOM 4302 O O . TYR B 1 107 ? -5.738 -14.852 -11.422 1 98.81 107 TYR B O 1
ATOM 4310 N N . ILE B 1 108 ? -7.438 -13.359 -11.562 1 98.69 108 ILE B N 1
ATOM 4311 C CA . ILE B 1 108 ? -7.152 -13.078 -12.961 1 98.69 108 ILE B CA 1
ATOM 4312 C C . ILE B 1 108 ? -5.746 -12.484 -13.094 1 98.69 108 ILE B C 1
ATOM 4314 O O . ILE B 1 108 ? -4.988 -12.875 -13.984 1 98.69 108 ILE B O 1
ATOM 4318 N N . LEU B 1 109 ? -5.395 -11.594 -12.148 1 98.75 109 LEU B N 1
ATOM 4319 C CA . LEU B 1 109 ? -4.039 -11.055 -12.164 1 98.75 109 LEU B CA 1
ATOM 4320 C C . LEU B 1 109 ? -3.018 -12.156 -11.922 1 98.75 109 LEU B C 1
ATOM 4322 O O . LEU B 1 109 ? -2.012 -12.242 -12.625 1 98.75 109 LEU B O 1
ATOM 4326 N N . TYR B 1 110 ? -3.223 -12.977 -10.922 1 98.38 110 TYR B N 1
ATOM 4327 C CA . TYR B 1 110 ? -2.348 -14.086 -10.555 1 98.38 110 TYR B CA 1
ATOM 4328 C C . TYR B 1 110 ? -2.135 -15.023 -11.734 1 98.38 110 TYR B C 1
ATOM 4330 O O . TYR B 1 110 ? -1.003 -15.219 -12.188 1 98.38 110 TYR B O 1
ATOM 4338 N N . SER B 1 111 ? -3.217 -15.531 -12.305 1 98.12 111 SER B N 1
ATOM 4339 C CA . SER B 1 111 ? -3.146 -16.594 -13.312 1 98.12 111 SER B CA 1
ATOM 4340 C C . SER B 1 111 ? -2.57 -16.078 -14.625 1 98.12 111 SER B C 1
ATOM 4342 O O . SER B 1 111 ? -1.79 -16.766 -15.281 1 98.12 111 SER B O 1
ATOM 4344 N N . THR B 1 112 ? -2.867 -14.828 -15 1 98.69 112 THR B N 1
ATOM 4345 C CA . THR B 1 112 ? -2.363 -14.305 -16.266 1 98.69 112 THR B CA 1
ATOM 4346 C C . THR B 1 112 ? -0.882 -13.953 -16.156 1 98.69 112 THR B C 1
ATOM 4348 O O . THR B 1 112 ? -0.097 -14.266 -17.047 1 98.69 112 THR B O 1
ATOM 4351 N N . THR B 1 113 ? -0.508 -13.375 -15.023 1 98.44 113 THR B N 1
ATOM 4352 C CA . THR B 1 113 ? 0.897 -13.023 -14.859 1 98.44 113 THR B CA 1
ATOM 4353 C C . THR B 1 113 ? 1.745 -14.266 -14.602 1 98.44 113 THR B C 1
ATOM 4355 O O . THR B 1 113 ? 2.902 -14.328 -15.023 1 98.44 113 THR B O 1
ATOM 4358 N N . TYR B 1 114 ? 1.219 -15.227 -13.938 1 98.12 114 TYR B N 1
ATOM 4359 C CA . TYR B 1 114 ? 1.939 -16.469 -13.695 1 98.12 114 TYR B CA 1
ATOM 4360 C C . TYR B 1 114 ? 2.191 -17.219 -15 1 98.12 114 TYR B C 1
ATOM 4362 O O . TYR B 1 114 ? 3.309 -17.672 -15.258 1 98.12 114 TYR B O 1
ATOM 4370 N N . GLY B 1 115 ? 1.106 -17.359 -15.844 1 97.81 115 GLY B N 1
ATOM 4371 C CA . GLY B 1 115 ? 1.28 -17.953 -17.156 1 97.81 115 GLY B CA 1
ATOM 4372 C C . GLY B 1 115 ? 2.25 -17.188 -18.031 1 97.81 115 GLY B C 1
ATOM 4373 O O . GLY B 1 115 ? 3.08 -17.781 -18.719 1 97.81 115 GLY B O 1
ATOM 4374 N N . ALA B 1 116 ? 2.139 -15.867 -18.016 1 98.38 116 ALA B N 1
ATOM 4375 C CA . ALA B 1 116 ? 3.078 -15.039 -18.766 1 98.38 116 ALA B CA 1
ATOM 4376 C C . ALA B 1 116 ? 4.508 -15.242 -18.266 1 98.38 116 ALA B C 1
ATOM 4378 O O . ALA B 1 116 ? 5.457 -15.18 -19.047 1 98.38 116 ALA B O 1
ATOM 4379 N N . GLY B 1 117 ? 4.621 -15.508 -16.938 1 97.56 117 GLY B N 1
ATOM 4380 C CA . GLY B 1 117 ? 5.93 -15.812 -16.375 1 97.56 117 GLY B CA 1
ATOM 4381 C C . GLY B 1 117 ? 6.605 -17 -17.031 1 97.56 117 GLY B C 1
ATOM 4382 O O . GLY B 1 117 ? 7.805 -16.953 -17.328 1 97.56 117 GLY B O 1
ATOM 4383 N N . TYR B 1 118 ? 5.844 -18 -17.312 1 97.56 118 TYR B N 1
ATOM 4384 C CA . TYR B 1 118 ? 6.406 -19.172 -17.969 1 97.56 118 TYR B CA 1
ATOM 4385 C C . TYR B 1 118 ? 6.816 -18.844 -19.406 1 97.56 118 TYR B C 1
ATOM 4387 O O . TYR B 1 118 ? 7.816 -19.375 -19.906 1 97.56 118 TYR B O 1
ATOM 4395 N N . VAL B 1 119 ? 6.027 -18.016 -20.016 1 98.5 119 VAL B N 1
ATOM 4396 C CA . VAL B 1 119 ? 6.367 -17.594 -21.375 1 98.5 119 VAL B CA 1
ATOM 4397 C C . VAL B 1 119 ? 7.68 -16.812 -21.359 1 98.5 119 VAL B C 1
ATOM 4399 O O . VAL B 1 119 ? 8.57 -17.062 -22.172 1 98.5 119 VAL B O 1
ATOM 4402 N N . PHE B 1 120 ? 7.84 -15.906 -20.453 1 98.44 120 PHE B N 1
ATOM 4403 C CA . PHE B 1 120 ? 9.078 -15.141 -20.312 1 98.44 120 PHE B CA 1
ATOM 4404 C C . PHE B 1 120 ? 10.242 -16.062 -19.953 1 98.44 120 PHE B C 1
ATOM 4406 O O . PHE B 1 120 ? 11.359 -15.859 -20.422 1 98.44 120 PHE B O 1
ATOM 4413 N N . GLY B 1 121 ? 9.953 -17.016 -19.062 1 97.56 121 GLY B N 1
ATOM 4414 C CA . GLY B 1 121 ? 10.984 -17.984 -18.703 1 97.56 121 GLY B CA 1
ATOM 4415 C C . GLY B 1 121 ? 11.508 -18.766 -19.906 1 97.56 121 GLY B C 1
ATOM 4416 O O . GLY B 1 121 ? 12.711 -18.969 -20.031 1 97.56 121 GLY B O 1
ATOM 4417 N N . THR B 1 122 ? 10.586 -19.188 -20.734 1 98 122 THR B N 1
ATOM 4418 C CA . THR B 1 122 ? 10.969 -19.891 -21.953 1 98 122 THR B CA 1
ATOM 4419 C C . THR B 1 122 ? 11.844 -19 -22.828 1 98 122 THR B C 1
ATOM 4421 O O . THR B 1 122 ? 12.859 -19.453 -23.359 1 98 122 THR B O 1
ATOM 4424 N N . ALA B 1 123 ? 11.406 -17.766 -22.984 1 98.06 123 ALA B N 1
ATOM 4425 C CA . ALA B 1 123 ? 12.164 -16.828 -23.797 1 98.06 123 ALA B CA 1
ATOM 4426 C C . ALA B 1 123 ? 13.562 -16.609 -23.234 1 98.06 123 ALA B C 1
ATOM 4428 O O . ALA B 1 123 ? 14.531 -16.453 -23.984 1 98.06 123 ALA B O 1
ATOM 4429 N N . TYR B 1 124 ? 13.688 -16.594 -21.953 1 96.25 124 TYR B N 1
ATOM 4430 C CA . TYR B 1 124 ? 14.984 -16.422 -21.312 1 96.25 124 TYR B CA 1
ATOM 4431 C C . TYR B 1 124 ? 15.93 -17.562 -21.656 1 96.25 124 TYR B C 1
ATOM 4433 O O . TYR B 1 124 ? 17.078 -17.344 -22.062 1 96.25 124 TYR B O 1
ATOM 4441 N N . VAL B 1 125 ? 15.43 -18.766 -21.562 1 95.44 125 VAL B N 1
ATOM 4442 C CA . VAL B 1 125 ? 16.25 -19.953 -21.812 1 95.44 125 VAL B CA 1
ATOM 4443 C C . VAL B 1 125 ? 16.688 -19.969 -23.281 1 95.44 125 VAL B C 1
ATOM 4445 O O . VAL B 1 125 ? 17.859 -20.172 -23.594 1 95.44 125 VAL B O 1
ATOM 4448 N N . LEU B 1 126 ? 15.734 -19.703 -24.156 1 96.12 126 LEU B N 1
ATOM 4449 C CA . LEU B 1 126 ? 16.047 -19.766 -25.578 1 96.12 126 LEU B CA 1
ATOM 4450 C C . LEU B 1 126 ? 16.969 -18.625 -25.984 1 96.12 126 LEU B C 1
ATOM 4452 O O . LEU B 1 126 ? 17.797 -18.781 -26.891 1 96.12 126 LEU B O 1
ATOM 4456 N N . TYR B 1 127 ? 16.781 -17.484 -25.406 1 94.62 127 TYR B N 1
ATOM 4457 C CA . TYR B 1 127 ? 17.688 -16.375 -25.656 1 94.62 127 TYR B CA 1
ATOM 4458 C C . TYR B 1 127 ? 19.109 -16.703 -25.188 1 94.62 127 TYR B C 1
ATOM 4460 O O . TYR B 1 127 ? 20.078 -16.453 -25.891 1 94.62 127 TYR B O 1
ATOM 4468 N N . HIS B 1 128 ? 19.188 -17.281 -24.047 1 91.06 128 HIS B N 1
ATOM 4469 C CA . HIS B 1 128 ? 20.484 -17.578 -23.438 1 91.06 128 HIS B CA 1
ATOM 4470 C C . HIS B 1 128 ? 21.234 -18.656 -24.219 1 91.06 128 HIS B C 1
ATOM 4472 O O . HIS B 1 128 ? 22.453 -18.578 -24.375 1 91.06 128 HIS B O 1
ATOM 4478 N N . VAL B 1 129 ? 20.531 -19.625 -24.703 1 90 129 VAL B N 1
ATOM 4479 C CA . VAL B 1 129 ? 21.156 -20.781 -25.328 1 90 129 VAL B CA 1
ATOM 4480 C C . VAL B 1 129 ? 21.344 -20.531 -26.828 1 90 129 VAL B C 1
ATOM 4482 O O . VAL B 1 129 ? 22.391 -20.859 -27.391 1 90 129 VAL B O 1
ATOM 4485 N N . LEU B 1 130 ? 20.344 -19.906 -27.516 1 93.12 130 LEU B N 1
ATOM 4486 C CA . LEU B 1 130 ? 20.359 -19.828 -28.969 1 93.12 130 LEU B CA 1
ATOM 4487 C C . LEU B 1 130 ? 20.422 -18.375 -29.438 1 93.12 130 LEU B C 1
ATOM 4489 O O . LEU B 1 130 ? 20.578 -18.109 -30.625 1 93.12 130 LEU B O 1
ATOM 4493 N N . ASN B 1 131 ? 20.312 -17.422 -28.594 1 94.81 131 ASN B N 1
ATOM 4494 C CA . ASN B 1 131 ? 20.328 -16 -28.891 1 94.81 131 ASN B CA 1
ATOM 4495 C C . ASN B 1 131 ? 19.172 -15.602 -29.797 1 94.81 131 ASN B C 1
ATOM 4497 O O . ASN B 1 131 ? 19.344 -14.773 -30.703 1 94.81 131 ASN B O 1
ATOM 4501 N N . ILE B 1 132 ? 18.094 -16.281 -29.531 1 95.81 132 ILE B N 1
ATOM 4502 C CA . ILE B 1 132 ? 16.891 -15.953 -30.297 1 95.81 132 ILE B CA 1
ATOM 4503 C C . ILE B 1 132 ? 16.234 -14.719 -29.703 1 95.81 132 ILE B C 1
ATOM 4505 O O . ILE B 1 132 ? 16.156 -14.562 -28.484 1 95.81 132 ILE B O 1
ATOM 4509 N N . ASN B 1 133 ? 15.727 -13.883 -30.578 1 95.5 133 ASN B N 1
ATOM 4510 C CA . ASN B 1 133 ? 15.023 -12.672 -30.156 1 95.5 133 ASN B CA 1
ATOM 4511 C C . ASN B 1 133 ? 13.852 -13 -29.234 1 95.5 133 ASN B C 1
ATOM 4513 O O . ASN B 1 133 ? 12.961 -13.758 -29.609 1 95.5 133 ASN B O 1
ATOM 4517 N N . PRO B 1 134 ? 13.789 -12.406 -28.078 1 96 134 PRO B N 1
ATOM 4518 C CA . PRO B 1 134 ? 12.734 -12.711 -27.109 1 96 134 PRO B CA 1
ATOM 4519 C C . PRO B 1 134 ? 11.344 -12.406 -27.641 1 96 134 PRO B C 1
ATOM 4521 O O . PRO B 1 134 ? 10.375 -13.078 -27.266 1 96 134 PRO B O 1
ATOM 4524 N N . TRP B 1 135 ? 11.156 -11.383 -28.5 1 96.19 135 TRP B N 1
ATOM 4525 C CA . TRP B 1 135 ? 9.859 -11.055 -29.062 1 96.19 135 TRP B CA 1
ATOM 4526 C C . TRP B 1 135 ? 9.289 -12.227 -29.859 1 96.19 135 TRP B C 1
ATOM 4528 O O . TRP B 1 135 ? 8.102 -12.539 -29.75 1 96.19 135 TRP B O 1
ATOM 4538 N N . ILE B 1 136 ? 10.125 -12.93 -30.547 1 97.12 136 ILE B N 1
ATOM 4539 C CA . ILE B 1 136 ? 9.703 -14.047 -31.391 1 97.12 136 ILE B CA 1
ATOM 4540 C C . ILE B 1 136 ? 9.266 -15.219 -30.516 1 97.12 136 ILE B C 1
ATOM 4542 O O . ILE B 1 136 ? 8.211 -15.812 -30.75 1 97.12 136 ILE B O 1
ATOM 4546 N N . VAL B 1 137 ? 10.047 -15.5 -29.516 1 97.81 137 VAL B N 1
ATOM 4547 C CA . VAL B 1 137 ? 9.773 -16.656 -28.672 1 97.81 137 VAL B CA 1
ATOM 4548 C C . VAL B 1 137 ? 8.531 -16.406 -27.828 1 97.81 137 VAL B C 1
ATOM 4550 O O . VAL B 1 137 ? 7.648 -17.266 -27.734 1 97.81 137 VAL B O 1
ATOM 4553 N N . THR B 1 138 ? 8.453 -15.258 -27.172 1 98.12 138 THR B N 1
ATOM 4554 C CA . THR B 1 138 ? 7.332 -14.984 -26.297 1 98.12 138 THR B CA 1
ATOM 4555 C C . THR B 1 138 ? 6.016 -14.977 -27.062 1 98.12 138 THR B C 1
ATOM 4557 O O . THR B 1 138 ? 5.055 -15.641 -26.672 1 98.12 138 THR B O 1
ATOM 4560 N N . LEU B 1 139 ? 5.984 -14.211 -28.188 1 97.69 139 LEU B N 1
ATOM 4561 C CA . LEU B 1 139 ? 4.758 -14.125 -28.969 1 97.69 139 LEU B CA 1
ATOM 4562 C C . LEU B 1 139 ? 4.434 -15.461 -29.625 1 97.69 139 LEU B C 1
ATOM 4564 O O . LEU B 1 139 ? 3.264 -15.828 -29.766 1 97.69 139 LEU B O 1
ATOM 4568 N N . GLY B 1 140 ? 5.473 -16.188 -30.031 1 98.19 140 GLY B N 1
ATOM 4569 C CA . GLY B 1 140 ? 5.266 -17.5 -30.609 1 98.19 140 GLY B CA 1
ATOM 4570 C C . GLY B 1 140 ? 4.68 -18.5 -29.641 1 98.19 140 GLY B C 1
ATOM 4571 O O . GLY B 1 140 ? 3.674 -19.141 -29.938 1 98.19 140 GLY B O 1
ATOM 4572 N N . VAL B 1 141 ? 5.305 -18.641 -28.484 1 98.19 141 VAL B N 1
ATOM 4573 C CA . VAL B 1 141 ? 4.855 -19.562 -27.453 1 98.19 141 VAL B CA 1
ATOM 4574 C C . VAL B 1 141 ? 3.438 -19.203 -27.016 1 98.19 141 VAL B C 1
ATOM 4576 O O . VAL B 1 141 ? 2.58 -20.094 -26.891 1 98.19 141 VAL B O 1
ATOM 4579 N N . MET B 1 142 ? 3.205 -17.922 -26.781 1 98.5 142 MET B N 1
ATOM 4580 C CA . MET B 1 142 ? 1.878 -17.5 -26.344 1 98.5 142 MET B CA 1
ATOM 4581 C C . MET B 1 142 ? 0.844 -17.734 -27.438 1 98.5 142 MET B C 1
ATOM 4583 O O . MET B 1 142 ? -0.303 -18.078 -27.156 1 98.5 142 MET B O 1
ATOM 4587 N N . SER B 1 143 ? 1.227 -17.531 -28.719 1 98.56 143 SER B N 1
ATOM 4588 C CA . SER B 1 143 ? 0.311 -17.75 -29.828 1 98.56 143 SER B CA 1
ATOM 4589 C C . SER B 1 143 ? -0.103 -19.219 -29.906 1 98.56 143 SER B C 1
ATOM 4591 O O . SER B 1 143 ? -1.266 -19.531 -30.188 1 98.56 143 SER B O 1
ATOM 4593 N N . ILE B 1 144 ? 0.8 -20.109 -29.688 1 97.69 144 ILE B N 1
ATOM 4594 C CA . ILE B 1 144 ? 0.486 -21.531 -29.719 1 97.69 144 ILE B CA 1
ATOM 4595 C C . ILE B 1 144 ? -0.467 -21.875 -28.578 1 97.69 144 ILE B C 1
ATOM 4597 O O . ILE B 1 144 ? -1.483 -22.547 -28.781 1 97.69 144 ILE B O 1
ATOM 4601 N N . SER B 1 145 ? -0.146 -21.406 -27.391 1 97.06 145 SER B N 1
ATOM 4602 C CA . SER B 1 145 ? -1.024 -2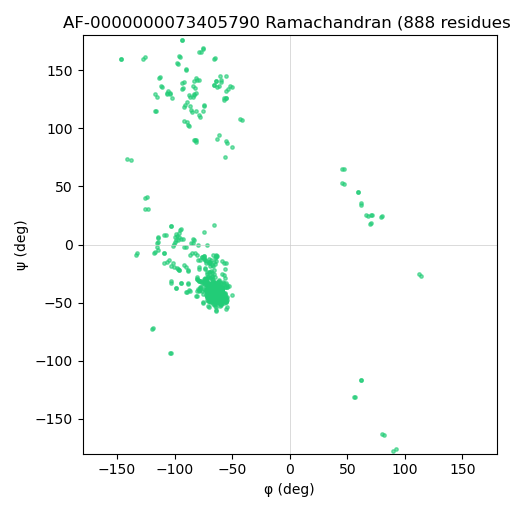1.625 -26.234 1 97.06 145 SER B CA 1
ATOM 4603 C C . SER B 1 145 ? -2.41 -21.047 -26.484 1 97.06 145 SER B C 1
ATOM 4605 O O . SER B 1 145 ? -3.422 -21.656 -26.156 1 97.06 145 SER B O 1
ATOM 4607 N N . ALA B 1 146 ? -2.406 -19.828 -27.031 1 97.56 146 ALA B N 1
ATOM 4608 C CA . ALA B 1 146 ? -3.664 -19.141 -27.328 1 97.56 146 ALA B CA 1
ATOM 4609 C C . ALA B 1 146 ? -4.504 -19.938 -28.312 1 97.56 146 ALA B C 1
ATOM 4611 O O . ALA B 1 146 ? -5.711 -20.109 -28.141 1 97.56 146 ALA B O 1
ATOM 4612 N N . LEU B 1 147 ? -3.883 -20.438 -29.312 1 96.5 147 LEU B N 1
ATOM 4613 C CA . LEU B 1 147 ? -4.582 -21.219 -30.328 1 96.5 147 LEU B CA 1
ATOM 4614 C C . LEU B 1 147 ? -5.152 -22.5 -29.734 1 96.5 147 LEU B C 1
ATOM 4616 O O . LEU B 1 147 ? -6.297 -22.859 -30.031 1 96.5 147 LEU B O 1
ATOM 4620 N N . LEU B 1 148 ? -4.391 -23.172 -28.969 1 94.38 148 LEU B N 1
ATOM 4621 C CA . LEU B 1 148 ? -4.867 -24.375 -28.312 1 94.38 148 LEU B CA 1
ATOM 4622 C C . LEU B 1 148 ? -6.039 -24.062 -27.391 1 94.38 148 LEU B C 1
ATOM 4624 O O . LEU B 1 148 ? -7.031 -24.797 -27.375 1 94.38 148 LEU B O 1
ATOM 4628 N N . GLY B 1 149 ? -5.953 -23.016 -26.672 1 93.44 149 GLY B N 1
ATOM 4629 C CA . GLY B 1 149 ? -7.016 -22.609 -25.766 1 93.44 149 GLY B CA 1
ATOM 4630 C C . GLY B 1 149 ? -8.297 -22.234 -26.484 1 93.44 149 GLY B C 1
ATOM 4631 O O . GLY B 1 149 ? -9.391 -22.641 -26.078 1 93.44 149 GLY B O 1
ATOM 4632 N N . ILE B 1 150 ? -8.148 -21.469 -27.562 1 93.25 150 ILE B N 1
ATOM 4633 C CA . ILE B 1 150 ? -9.305 -20.984 -28.312 1 93.25 150 ILE B CA 1
ATOM 4634 C C . ILE B 1 150 ? -10 -22.156 -29 1 93.25 150 ILE B C 1
ATOM 4636 O O . ILE B 1 150 ? -11.227 -22.219 -29.047 1 93.25 150 ILE B O 1
ATOM 4640 N N . LEU B 1 151 ? -9.242 -23.125 -29.422 1 90.25 151 LEU B N 1
ATOM 4641 C CA . LEU B 1 151 ? -9.797 -24.266 -30.141 1 90.25 151 LEU B CA 1
ATOM 4642 C C . LEU B 1 151 ? -10.32 -25.328 -29.172 1 90.25 151 LEU B C 1
ATOM 4644 O O . LEU B 1 151 ? -10.977 -26.281 -29.594 1 90.25 151 LEU B O 1
ATOM 4648 N N . GLY B 1 152 ? -10.062 -25.109 -27.953 1 84.31 152 GLY B N 1
ATOM 4649 C CA . GLY B 1 152 ? -10.5 -26.078 -26.953 1 84.31 152 GLY B CA 1
ATOM 4650 C C . GLY B 1 152 ? -9.742 -27.375 -27.016 1 84.31 152 GLY B C 1
ATOM 4651 O O . GLY B 1 152 ? -10.266 -28.422 -26.609 1 84.31 152 GLY B O 1
ATOM 4652 N N . ILE B 1 153 ? -8.672 -27.266 -27.641 1 72.5 153 ILE B N 1
ATOM 4653 C CA . ILE B 1 153 ? -7.836 -28.453 -27.734 1 72.5 153 ILE B CA 1
ATOM 4654 C C . ILE B 1 153 ? -7.141 -28.719 -26.406 1 72.5 153 ILE B C 1
ATOM 4656 O O . ILE B 1 153 ? -6.398 -27.859 -25.906 1 72.5 153 ILE B O 1
ATOM 4660 N N . LYS B 1 154 ? -7.512 -29.938 -25.906 1 75.44 154 LYS B N 1
ATOM 4661 C CA . LYS B 1 154 ? -6.879 -30.328 -24.641 1 75.44 154 LYS B CA 1
ATOM 4662 C C . LYS B 1 154 ? -5.625 -31.156 -24.891 1 75.44 154 LYS B C 1
ATOM 4664 O O . LYS B 1 154 ? -5.578 -31.953 -25.828 1 75.44 154 LYS B O 1
ATOM 4669 N N . ILE B 1 155 ? -4.645 -30.828 -24.219 1 74.69 155 ILE B N 1
ATOM 4670 C CA . ILE B 1 155 ? -3.471 -31.688 -24.203 1 74.69 155 ILE B CA 1
ATOM 4671 C C . ILE B 1 155 ? -3.875 -33.094 -23.781 1 74.69 155 ILE B C 1
ATOM 4673 O O . ILE B 1 155 ? -4.539 -33.281 -22.75 1 74.69 155 ILE B O 1
ATOM 4677 N N . SER B 1 156 ? -3.5 -34.031 -24.641 1 76.31 156 SER B N 1
ATOM 4678 C CA . SER B 1 156 ? -3.904 -35.375 -24.328 1 76.31 156 SER B CA 1
ATOM 4679 C C . SER B 1 156 ? -3.271 -35.875 -23.031 1 76.31 156 SER B C 1
ATOM 4681 O O . SER B 1 156 ? -2.145 -35.5 -22.703 1 76.31 156 SER B O 1
ATOM 4683 N N . THR B 1 157 ? -4.102 -36.562 -22.344 1 80.12 157 THR B N 1
ATOM 4684 C CA . THR B 1 157 ? -3.607 -37.156 -21.109 1 80.12 157 THR B CA 1
ATOM 4685 C C . THR B 1 157 ? -2.34 -37.969 -21.375 1 80.12 157 THR B C 1
ATOM 4687 O O . THR B 1 157 ? -1.395 -37.906 -20.578 1 80.12 157 THR B O 1
ATOM 4690 N N . LYS B 1 158 ? -2.318 -38.562 -22.438 1 85.56 158 LYS B N 1
ATOM 4691 C CA . LYS B 1 158 ? -1.159 -39.375 -22.781 1 85.56 158 LYS B CA 1
ATOM 4692 C C . LYS B 1 158 ? 0.09 -38.531 -22.953 1 85.56 158 LYS B C 1
ATOM 4694 O O . LYS B 1 158 ? 1.157 -38.875 -22.438 1 85.56 158 LYS B O 1
ATOM 4699 N N . TYR B 1 159 ? -0.086 -37.531 -23.656 1 88.19 159 TYR B N 1
ATOM 4700 C CA . TYR B 1 159 ? 1.041 -36.625 -23.859 1 88.19 159 TYR B CA 1
ATOM 4701 C C . TYR B 1 159 ? 1.467 -35.969 -22.547 1 88.19 159 TYR B C 1
ATOM 4703 O O . TYR B 1 159 ? 2.662 -35.875 -22.25 1 88.19 159 TYR B O 1
ATOM 4711 N N . ALA B 1 160 ? 0.472 -35.625 -21.797 1 83.81 160 ALA B N 1
ATOM 4712 C CA . ALA B 1 160 ? 0.762 -34.969 -20.516 1 83.81 160 ALA B CA 1
ATOM 4713 C C . ALA B 1 160 ? 1.555 -35.906 -19.609 1 83.81 160 ALA B C 1
ATOM 4715 O O . ALA B 1 160 ? 2.533 -35.469 -18.984 1 83.81 160 ALA B O 1
ATOM 4716 N N . ILE B 1 161 ? 1.136 -37.125 -19.562 1 87.88 161 ILE B N 1
ATOM 4717 C CA . ILE B 1 161 ? 1.814 -38.125 -18.734 1 87.88 161 ILE B CA 1
ATOM 4718 C C . ILE B 1 161 ? 3.234 -38.344 -19.25 1 87.88 161 ILE B C 1
ATOM 4720 O O . ILE B 1 161 ? 4.195 -38.312 -18.484 1 87.88 161 ILE B O 1
ATOM 4724 N N . PHE B 1 162 ? 3.32 -38.438 -20.5 1 90.75 162 PHE B N 1
ATOM 4725 C CA . PHE B 1 162 ? 4.617 -38.688 -21.109 1 90.75 162 PHE B CA 1
ATOM 4726 C C . PHE B 1 162 ? 5.574 -37.531 -20.859 1 90.75 162 PHE B C 1
ATOM 4728 O O . PHE B 1 162 ? 6.691 -37.75 -20.375 1 90.75 162 PHE B O 1
ATOM 4735 N N . ALA B 1 163 ? 5.16 -36.375 -21.266 1 89.12 163 ALA B N 1
ATOM 4736 C CA . ALA B 1 163 ? 6.016 -35.219 -21.156 1 89.12 163 ALA B CA 1
ATOM 4737 C C . ALA B 1 163 ? 6.418 -34.969 -19.703 1 89.12 163 ALA B C 1
ATOM 4739 O O . ALA B 1 163 ? 7.574 -34.656 -19.406 1 89.12 163 ALA B O 1
ATOM 4740 N N . THR B 1 164 ? 5.492 -35.156 -18.75 1 88.69 164 THR B N 1
ATOM 4741 C CA . THR B 1 164 ? 5.746 -34.938 -17.328 1 88.69 164 THR B CA 1
ATOM 4742 C C . THR B 1 164 ? 6.715 -35.969 -16.781 1 88.69 164 THR B C 1
ATOM 4744 O O . THR B 1 164 ? 7.664 -35.625 -16.078 1 88.69 164 THR B O 1
ATOM 4747 N N . LEU B 1 165 ? 6.457 -37.156 -17.109 1 91 165 LEU B N 1
ATOM 4748 C CA . LEU B 1 165 ? 7.332 -38.219 -16.625 1 91 165 LEU B CA 1
ATOM 4749 C C . LEU B 1 165 ? 8.742 -38.062 -17.172 1 91 165 LEU B C 1
ATOM 4751 O O . LEU B 1 165 ? 9.727 -38.281 -16.453 1 91 165 LEU B O 1
ATOM 4755 N N . LEU B 1 166 ? 8.773 -37.719 -18.438 1 91.69 166 LEU B N 1
ATOM 4756 C CA . LEU B 1 166 ? 10.086 -37.469 -19.031 1 91.69 166 LEU B CA 1
ATOM 4757 C C . LEU B 1 166 ? 10.828 -36.375 -18.281 1 91.69 166 LEU B C 1
ATOM 4759 O O . LEU B 1 166 ? 12.023 -36.5 -18.031 1 91.69 166 LEU B O 1
ATOM 4763 N N . GLU B 1 167 ? 10.156 -35.344 -17.969 1 91.38 167 GLU B N 1
ATOM 4764 C CA . GLU B 1 167 ? 10.773 -34.25 -17.25 1 91.38 167 GLU B CA 1
ATOM 4765 C C . GLU B 1 167 ? 11.219 -34.656 -15.859 1 91.38 167 GLU B C 1
ATOM 4767 O O . GLU B 1 167 ? 12.32 -34.312 -15.422 1 91.38 167 GLU B O 1
ATOM 4772 N N . ILE B 1 168 ? 10.367 -35.406 -15.148 1 90.88 168 ILE B N 1
ATOM 4773 C CA . ILE B 1 168 ? 10.703 -35.844 -13.805 1 90.88 168 ILE B CA 1
ATOM 4774 C C . ILE B 1 168 ? 11.953 -36.719 -13.852 1 90.88 168 ILE B C 1
ATOM 4776 O O . ILE B 1 168 ? 12.859 -36.562 -13.039 1 90.88 168 ILE B O 1
ATOM 4780 N N . ILE B 1 169 ? 11.992 -37.562 -14.805 1 93 169 ILE B N 1
ATOM 4781 C CA . ILE B 1 169 ? 13.117 -38.469 -14.945 1 93 169 ILE B CA 1
ATOM 4782 C C . ILE B 1 169 ? 14.391 -37.688 -15.25 1 93 169 ILE B C 1
ATOM 4784 O O . ILE B 1 169 ? 15.438 -37.906 -14.633 1 93 169 ILE B O 1
ATOM 4788 N N . MET B 1 170 ? 14.305 -36.812 -16.203 1 88.69 170 MET B N 1
ATOM 4789 C CA . MET B 1 170 ? 15.469 -36.031 -16.609 1 88.69 170 MET B CA 1
ATOM 4790 C C . MET B 1 170 ? 15.953 -35.156 -15.484 1 88.69 170 MET B C 1
ATOM 4792 O O . MET B 1 170 ? 17.156 -35 -15.273 1 88.69 170 MET B O 1
ATOM 4796 N N . MET B 1 171 ? 15.008 -34.531 -14.797 1 90.88 171 MET B N 1
ATOM 4797 C CA . MET B 1 171 ? 15.359 -33.656 -13.664 1 90.88 171 MET B CA 1
ATOM 4798 C C . MET B 1 171 ? 16.062 -34.469 -12.578 1 90.88 171 MET B C 1
ATOM 4800 O O . MET B 1 171 ? 17.062 -34.031 -12.016 1 90.88 171 MET B O 1
ATOM 4804 N N . THR B 1 172 ? 15.578 -35.625 -12.289 1 93.62 172 THR B N 1
ATOM 4805 C CA . THR B 1 172 ? 16.172 -36.5 -11.281 1 93.62 172 THR B CA 1
ATOM 4806 C C . THR B 1 172 ? 17.547 -36.969 -11.719 1 93.62 172 THR B C 1
ATOM 4808 O O . THR B 1 172 ? 18.5 -36.969 -10.93 1 93.62 172 THR B O 1
ATOM 4811 N N . ALA B 1 173 ? 17.641 -37.344 -12.922 1 90.5 173 ALA B N 1
ATOM 4812 C CA . ALA B 1 173 ? 18.922 -37.781 -13.461 1 90.5 173 ALA B CA 1
ATOM 4813 C C . ALA B 1 173 ? 19.969 -36.688 -13.391 1 90.5 173 ALA B C 1
ATOM 4815 O O . ALA B 1 173 ? 21.109 -36.938 -13 1 90.5 173 ALA B O 1
ATOM 4816 N N . LEU B 1 174 ? 19.594 -35.562 -13.797 1 88.44 174 LEU B N 1
ATOM 4817 C CA . LEU B 1 174 ? 20.516 -34.406 -13.75 1 88.44 174 LEU B CA 1
ATOM 4818 C C . LEU B 1 174 ? 20.969 -34.156 -12.32 1 88.44 174 LEU B C 1
ATOM 4820 O O . LEU B 1 174 ? 22.141 -33.875 -12.086 1 88.44 174 LEU B O 1
ATOM 4824 N N . ALA B 1 175 ? 20.047 -34.219 -11.383 1 92.44 175 ALA B N 1
ATOM 4825 C CA . ALA B 1 175 ? 20.375 -33.969 -9.977 1 92.44 175 ALA B CA 1
ATOM 4826 C C . ALA B 1 175 ? 21.359 -35.031 -9.461 1 92.44 175 ALA B C 1
ATOM 4828 O O . ALA B 1 175 ? 22.344 -34.688 -8.812 1 92.44 175 ALA B O 1
ATOM 4829 N N . VAL B 1 176 ? 21.109 -36.219 -9.805 1 94 176 VAL B N 1
ATOM 4830 C CA . VAL B 1 176 ? 21.969 -37.312 -9.352 1 94 176 VAL B CA 1
ATOM 4831 C C . VAL B 1 176 ? 23.359 -37.156 -9.992 1 94 176 VAL B C 1
ATOM 4833 O O . VAL B 1 176 ? 24.375 -37.375 -9.328 1 94 176 VAL B O 1
ATOM 4836 N N . LEU B 1 177 ? 23.438 -36.812 -11.203 1 90.44 177 LEU B N 1
ATOM 4837 C CA . LEU B 1 177 ? 24.703 -36.656 -11.906 1 90.44 177 LEU B CA 1
ATOM 4838 C C . LEU B 1 177 ? 25.516 -35.531 -11.32 1 90.44 177 LEU B C 1
ATOM 4840 O O . LEU B 1 177 ? 26.75 -35.594 -11.234 1 90.44 177 LEU B O 1
ATOM 4844 N N . LEU B 1 178 ? 24.844 -34.438 -11.031 1 89.69 178 LEU B N 1
ATOM 4845 C CA . LEU B 1 178 ? 25.531 -33.344 -10.406 1 89.69 178 LEU B CA 1
ATOM 4846 C C . LEU B 1 178 ? 26.125 -33.75 -9.055 1 89.69 178 LEU B C 1
ATOM 4848 O O . LEU B 1 178 ? 27.266 -33.406 -8.742 1 89.69 178 LEU B O 1
ATOM 4852 N N . ILE B 1 179 ? 25.359 -34.469 -8.273 1 93.88 179 ILE B N 1
ATOM 4853 C CA . ILE B 1 179 ? 25.828 -34.938 -6.973 1 93.88 179 ILE B CA 1
ATOM 4854 C C . ILE B 1 179 ? 26.969 -35.969 -7.164 1 93.88 179 ILE B C 1
ATOM 4856 O O . ILE B 1 179 ? 27.953 -35.938 -6.438 1 93.88 179 ILE B O 1
ATOM 4860 N N . GLN B 1 180 ? 26.797 -36.75 -8.125 1 94.06 180 GLN B N 1
ATOM 4861 C CA . GLN B 1 180 ? 27.828 -37.75 -8.414 1 94.06 180 GLN B CA 1
ATOM 4862 C C . GLN B 1 180 ? 29.141 -37.094 -8.82 1 94.06 180 GLN B C 1
ATOM 4864 O O . GLN B 1 180 ? 30.219 -37.594 -8.492 1 94.06 180 GLN B O 1
ATOM 4869 N N . SER B 1 181 ? 29.062 -36 -9.5 1 89.69 181 SER B N 1
ATOM 4870 C CA . SER B 1 181 ? 30.25 -35.312 -9.969 1 89.69 181 SER B CA 1
ATOM 4871 C C . SER B 1 181 ? 31.094 -34.781 -8.805 1 89.69 181 SER B C 1
ATOM 4873 O O . SER B 1 181 ? 32.281 -34.5 -8.961 1 89.69 181 SER B O 1
ATOM 4875 N N . THR B 1 182 ? 30.531 -34.688 -7.629 1 93 182 THR B N 1
ATOM 4876 C CA . THR B 1 182 ? 31.234 -34.25 -6.441 1 93 182 THR B CA 1
ATOM 4877 C C . THR B 1 182 ? 31.719 -35.438 -5.613 1 93 182 THR B C 1
ATOM 4879 O O . THR B 1 182 ? 32.219 -35.281 -4.496 1 93 182 THR B O 1
ATOM 4882 N N . GLY B 1 183 ? 31.562 -36.594 -6.031 1 95.38 183 GLY B N 1
ATOM 4883 C CA . GLY B 1 183 ? 31.875 -37.781 -5.266 1 95.38 183 GLY B CA 1
ATOM 4884 C C . GLY B 1 183 ? 30.906 -38.031 -4.129 1 95.38 183 GLY B C 1
ATOM 4885 O O . GLY B 1 183 ? 31.281 -38.562 -3.078 1 95.38 183 GLY B O 1
ATOM 4886 N N . PHE B 1 184 ? 29.656 -37.5 -4.293 1 95.25 184 PHE B N 1
ATOM 4887 C CA . PHE B 1 184 ? 28.578 -37.656 -3.324 1 95.25 184 PHE B CA 1
ATOM 4888 C C . PHE B 1 184 ? 28.906 -36.938 -2.023 1 95.25 184 PHE B C 1
ATOM 4890 O O . PHE B 1 184 ? 28.469 -37.344 -0.947 1 95.25 184 PHE B O 1
ATOM 4897 N N . HIS B 1 185 ? 29.766 -35.906 -2.15 1 94.12 185 HIS B N 1
ATOM 4898 C CA . HIS B 1 185 ? 30 -35.031 -1.011 1 94.12 185 HIS B CA 1
ATOM 4899 C C . HIS B 1 185 ? 28.859 -34.031 -0.856 1 94.12 185 HIS B C 1
ATOM 4901 O O . HIS B 1 185 ? 28.75 -33.062 -1.646 1 94.12 185 HIS B O 1
ATOM 4907 N N . LEU B 1 186 ? 28.094 -34.188 0.181 1 93.38 186 LEU B N 1
ATOM 4908 C CA . LEU B 1 186 ? 26.922 -33.375 0.428 1 93.38 186 LEU B CA 1
ATOM 4909 C C . LEU B 1 186 ? 27.266 -32.188 1.319 1 93.38 186 LEU B C 1
ATOM 4911 O O . LEU B 1 186 ? 28.125 -32.281 2.203 1 93.38 186 LEU B O 1
ATOM 4915 N N . TYR B 1 187 ? 26.703 -31 0.992 1 92.56 187 TYR B N 1
ATOM 4916 C CA . TYR B 1 187 ? 26.953 -29.828 1.826 1 92.56 187 TYR B CA 1
ATOM 4917 C C . TYR B 1 187 ? 25.828 -29.641 2.84 1 92.56 187 TYR B C 1
ATOM 4919 O O . TYR B 1 187 ? 24.75 -30.25 2.713 1 92.56 187 TYR B O 1
ATOM 4927 N N . ASN B 1 188 ? 26.094 -28.844 3.934 1 92.25 188 ASN B N 1
ATOM 4928 C CA . ASN B 1 188 ? 25.078 -28.5 4.922 1 92.25 188 ASN B CA 1
ATOM 4929 C C . ASN B 1 188 ? 24.25 -27.281 4.477 1 92.25 188 ASN B C 1
ATOM 4931 O O . ASN B 1 188 ? 24.75 -26.156 4.453 1 92.25 188 ASN B O 1
ATOM 4935 N N . PRO B 1 189 ? 23.016 -27.531 4.23 1 91.94 189 PRO B N 1
ATOM 4936 C CA . PRO B 1 189 ? 22.203 -26.438 3.686 1 91.94 189 PRO B CA 1
ATOM 4937 C C . PRO B 1 189 ? 21.641 -25.516 4.77 1 91.94 189 PRO B C 1
ATOM 4939 O O . PRO B 1 189 ? 21.016 -24.5 4.457 1 91.94 189 PRO B O 1
ATOM 4942 N N . PHE B 1 190 ? 21.922 -25.734 6.059 1 90.12 190 PHE B N 1
ATOM 4943 C CA . PHE B 1 190 ? 21.328 -24.969 7.148 1 90.12 190 PHE B CA 1
ATOM 4944 C C . PHE B 1 190 ? 22.219 -23.812 7.555 1 90.12 190 PHE B C 1
ATOM 4946 O O . PHE B 1 190 ? 21.969 -23.156 8.562 1 90.12 190 PHE B O 1
ATOM 4953 N N . SER B 1 191 ? 23.219 -23.438 6.82 1 78.38 191 SER B N 1
ATOM 4954 C CA . SER B 1 191 ? 24.031 -22.281 7.129 1 78.38 191 SER B CA 1
ATOM 4955 C C . SER B 1 191 ? 23.359 -20.984 6.664 1 78.38 191 SER B C 1
ATOM 4957 O O . SER B 1 191 ? 23.453 -20.625 5.488 1 78.38 191 SER B O 1
ATOM 4959 N N . LEU B 1 192 ? 22.531 -20.406 7.531 1 73.62 192 LEU B N 1
ATOM 4960 C CA . LEU B 1 192 ? 21.688 -19.25 7.195 1 73.62 192 LEU B CA 1
ATOM 4961 C C . LEU B 1 192 ? 22.453 -17.953 7.406 1 73.62 192 LEU B C 1
ATOM 4963 O O . LEU B 1 192 ? 22.969 -17.703 8.5 1 73.62 192 LEU B O 1
ATOM 4967 N N . LYS B 1 193 ? 22.688 -17.109 6.465 1 77.25 193 LYS B N 1
ATOM 4968 C CA . LYS B 1 193 ? 23.297 -15.789 6.57 1 77.25 193 LYS B CA 1
ATOM 4969 C C . LYS B 1 193 ? 22.359 -14.719 5.996 1 77.25 193 LYS B C 1
ATOM 4971 O O . LYS B 1 193 ? 22.828 -13.656 5.57 1 77.25 193 LYS B O 1
ATOM 4976 N N . LEU B 1 194 ? 21.031 -15.078 6.164 1 82.62 194 LEU B N 1
ATOM 4977 C CA . LEU B 1 194 ? 20.094 -14.195 5.465 1 82.62 194 LEU B CA 1
ATOM 4978 C C . LEU B 1 194 ? 19.25 -13.414 6.453 1 82.62 194 LEU B C 1
ATOM 4980 O O . LEU B 1 194 ? 18.969 -13.891 7.555 1 82.62 194 LEU B O 1
ATOM 4984 N N . ASN B 1 195 ? 18.969 -12.133 6.059 1 87.25 195 ASN B N 1
ATOM 4985 C CA . ASN B 1 195 ? 17.953 -11.414 6.816 1 87.25 195 ASN B CA 1
ATOM 4986 C C . ASN B 1 195 ? 16.547 -11.898 6.473 1 87.25 195 ASN B C 1
ATOM 4988 O O . ASN B 1 195 ? 16.375 -12.703 5.555 1 87.25 195 ASN B O 1
ATOM 4992 N N . LEU B 1 196 ? 15.555 -11.508 7.234 1 88.69 196 LEU B N 1
ATOM 4993 C CA . LEU B 1 196 ? 14.18 -12 7.141 1 88.69 196 LEU B CA 1
ATOM 4994 C C . LEU B 1 196 ? 13.578 -11.656 5.785 1 88.69 196 LEU B C 1
ATOM 4996 O O . LEU B 1 196 ? 12.828 -12.461 5.211 1 88.69 196 LEU B O 1
ATOM 5000 N N . SER B 1 197 ? 13.906 -10.5 5.262 1 88.5 197 SER B N 1
ATOM 5001 C CA . SER B 1 197 ? 13.328 -10.078 3.988 1 88.5 197 SER B CA 1
ATOM 5002 C C . SER B 1 197 ? 13.906 -10.891 2.828 1 88.5 197 SER B C 1
ATOM 5004 O O . SER B 1 197 ? 13.18 -11.266 1.907 1 88.5 197 SER B O 1
ATOM 5006 N N . GLN B 1 198 ? 15.188 -11.172 2.875 1 91.69 198 GLN B N 1
ATOM 5007 C CA . GLN B 1 198 ? 15.828 -11.992 1.856 1 91.69 198 GLN B CA 1
ATOM 5008 C C . GLN B 1 198 ? 15.312 -13.422 1.895 1 91.69 198 GLN B C 1
ATOM 5010 O O . GLN B 1 198 ? 15.07 -14.031 0.849 1 91.69 198 GLN B O 1
ATOM 5015 N N . LEU B 1 199 ? 15.164 -13.898 3.096 1 94.31 199 LEU B N 1
ATOM 5016 C CA . LEU B 1 199 ? 14.609 -15.242 3.258 1 94.31 199 LEU B CA 1
ATOM 5017 C C . LEU B 1 199 ? 13.188 -15.312 2.725 1 94.31 199 LEU B C 1
ATOM 5019 O O . LEU B 1 199 ? 12.82 -16.281 2.043 1 94.31 199 LEU B O 1
ATOM 5023 N N . ALA B 1 200 ? 12.398 -14.312 3.01 1 96.12 200 ALA B N 1
ATOM 5024 C CA . ALA B 1 200 ? 11 -14.297 2.578 1 96.12 200 ALA B CA 1
ATOM 5025 C C . ALA B 1 200 ? 10.898 -14.297 1.055 1 96.12 200 ALA B C 1
ATOM 5027 O O . ALA B 1 200 ? 10.031 -14.969 0.485 1 96.12 200 ALA B O 1
ATOM 5028 N N . ILE B 1 201 ? 11.797 -13.594 0.411 1 95.81 201 ILE B N 1
ATOM 5029 C CA . ILE B 1 201 ? 11.773 -13.555 -1.047 1 95.81 201 ILE B CA 1
ATOM 5030 C C . ILE B 1 201 ? 12.203 -14.906 -1.611 1 95.81 201 ILE B C 1
ATOM 5032 O O . ILE B 1 201 ? 11.633 -15.375 -2.598 1 95.81 201 ILE B O 1
ATOM 5036 N N . ALA B 1 202 ? 13.195 -15.492 -0.992 1 95.88 202 ALA B N 1
ATOM 5037 C CA . ALA B 1 202 ? 13.633 -16.828 -1.411 1 95.88 202 ALA B CA 1
ATOM 5038 C C . ALA B 1 202 ? 12.508 -17.844 -1.248 1 95.88 202 ALA B C 1
ATOM 5040 O O . ALA B 1 202 ? 12.297 -18.688 -2.119 1 95.88 202 ALA B O 1
ATOM 5041 N N . ILE B 1 203 ? 11.781 -17.734 -0.154 1 97.5 203 ILE B N 1
ATOM 5042 C CA . ILE B 1 203 ? 10.648 -18.609 0.099 1 97.5 203 ILE B CA 1
ATOM 5043 C C . ILE B 1 203 ? 9.547 -18.344 -0.928 1 97.5 203 ILE B C 1
ATOM 5045 O O . ILE B 1 203 ? 8.93 -19.281 -1.444 1 97.5 203 ILE B O 1
ATOM 5049 N N . LEU B 1 204 ? 9.352 -17.094 -1.2 1 97.75 204 LEU B N 1
ATOM 5050 C CA . LEU B 1 204 ? 8.328 -16.703 -2.166 1 97.75 204 LEU B CA 1
ATOM 5051 C C . LEU B 1 204 ? 8.609 -17.328 -3.529 1 97.75 204 LEU B C 1
ATOM 5053 O O . LEU B 1 204 ? 7.734 -17.984 -4.109 1 97.75 204 LEU B O 1
ATOM 5057 N N . PHE B 1 205 ? 9.781 -17.219 -4.012 1 97 205 PHE B N 1
ATOM 5058 C CA . PHE B 1 205 ? 10.133 -17.812 -5.305 1 97 205 PHE B CA 1
ATOM 5059 C C . PHE B 1 205 ? 10.242 -19.328 -5.207 1 97 205 PHE B C 1
ATOM 5061 O O . PHE B 1 205 ? 9.922 -20.031 -6.16 1 97 205 PHE B O 1
ATOM 5068 N N . GLY B 1 206 ? 10.68 -19.781 -4.074 1 96.44 206 GLY B N 1
ATOM 5069 C CA . GLY B 1 206 ? 10.688 -21.219 -3.855 1 96.44 206 GLY B CA 1
ATOM 5070 C C . GLY B 1 206 ? 9.305 -21.828 -3.871 1 96.44 206 GLY B C 1
ATOM 5071 O O . GLY B 1 206 ? 9.133 -22.984 -4.285 1 96.44 206 GLY B O 1
ATOM 5072 N N . SER B 1 207 ? 8.336 -21.031 -3.416 1 96.94 207 SER B N 1
ATOM 5073 C CA . SER B 1 207 ? 6.953 -21.5 -3.363 1 96.94 207 SER B CA 1
ATOM 5074 C C . SER B 1 207 ? 6.32 -21.5 -4.75 1 96.94 207 SER B C 1
ATOM 5076 O O . SER B 1 207 ? 5.262 -22.109 -4.949 1 96.94 207 SER B O 1
ATOM 5078 N N . SER B 1 208 ? 6.945 -20.922 -5.711 1 94.62 208 SER B N 1
ATOM 5079 C CA . SER B 1 208 ? 6.371 -20.734 -7.043 1 94.62 208 SER B CA 1
ATOM 5080 C C . SER B 1 208 ? 6.23 -22.078 -7.766 1 94.62 208 SER B C 1
ATOM 5082 O O . SER B 1 208 ? 5.316 -22.25 -8.57 1 94.62 208 SER B O 1
ATOM 5084 N N . ILE B 1 209 ? 7.086 -23.016 -7.43 1 90.56 209 ILE B N 1
ATOM 5085 C CA . ILE B 1 209 ? 7.078 -24.297 -8.141 1 90.56 209 ILE B CA 1
ATOM 5086 C C . ILE B 1 209 ? 5.836 -25.094 -7.754 1 90.56 209 ILE B C 1
ATOM 5088 O O . ILE B 1 209 ? 4.992 -25.391 -8.602 1 90.56 209 ILE B O 1
ATOM 5092 N N . PRO B 1 210 ? 5.641 -25.266 -6.496 1 93.31 210 PRO B N 1
ATOM 5093 C CA . PRO B 1 210 ? 4.41 -25.969 -6.141 1 93.31 210 PRO B CA 1
ATOM 5094 C C . PRO B 1 210 ? 3.16 -25.109 -6.336 1 93.31 210 PRO B C 1
ATOM 5096 O O . PRO B 1 210 ? 2.045 -25.641 -6.359 1 93.31 210 PRO B O 1
ATOM 5099 N N . THR B 1 211 ? 3.25 -23.828 -6.473 1 87.38 211 THR B N 1
ATOM 5100 C CA . THR B 1 211 ? 2.139 -22.906 -6.672 1 87.38 211 THR B CA 1
ATOM 5101 C C . THR B 1 211 ? 1.428 -23.188 -7.988 1 87.38 211 THR B C 1
ATOM 5103 O O . THR B 1 211 ? 0.287 -22.766 -8.195 1 87.38 211 THR B O 1
ATOM 5106 N N . GLY B 1 212 ? 1.955 -24.031 -8.883 1 85.12 212 GLY B N 1
ATOM 5107 C CA . GLY B 1 212 ? 1.334 -24.438 -10.133 1 85.12 212 GLY B CA 1
ATOM 5108 C C . GLY B 1 212 ? 0.043 -25.219 -9.93 1 85.12 212 GLY B C 1
ATOM 5109 O O . GLY B 1 212 ? -0.776 -25.312 -10.852 1 85.12 212 GLY B O 1
ATOM 5110 N N . TYR B 1 213 ? -0.272 -25.641 -8.664 1 92.69 213 TYR B N 1
ATOM 5111 C CA . TYR B 1 213 ? -1.533 -26.312 -8.375 1 92.69 213 TYR B CA 1
ATOM 5112 C C . TYR B 1 213 ? -2.705 -25.344 -8.477 1 92.69 213 TYR B C 1
ATOM 5114 O O . TYR B 1 213 ? -3.861 -25.766 -8.562 1 92.69 213 TYR B O 1
ATOM 5122 N N . GLY B 1 214 ? -2.408 -24.062 -8.484 1 93.56 214 GLY B N 1
ATOM 5123 C CA . GLY B 1 214 ? -3.41 -23.016 -8.398 1 93.56 214 GLY B CA 1
ATOM 5124 C C . GLY B 1 214 ? -4.367 -23 -9.578 1 93.56 214 GLY B C 1
ATOM 5125 O O . GLY B 1 214 ? -5.414 -22.344 -9.531 1 93.56 214 GLY B O 1
ATOM 5126 N N . SER B 1 215 ? -4.062 -23.781 -10.633 1 94.19 215 SER B N 1
ATOM 5127 C CA . SER B 1 215 ? -4.918 -23.828 -11.812 1 94.19 215 SER B CA 1
ATOM 5128 C C . SER B 1 215 ? -5.973 -24.922 -11.688 1 94.19 215 SER B C 1
ATOM 5130 O O . SER B 1 215 ? -6.871 -25.031 -12.523 1 94.19 215 SER B O 1
ATOM 5132 N N . ILE B 1 216 ? -5.984 -25.703 -10.609 1 94.56 216 ILE B N 1
ATOM 5133 C CA . ILE B 1 216 ? -6.816 -26.891 -10.484 1 94.56 216 ILE B CA 1
ATOM 5134 C C . ILE B 1 216 ? -8.234 -26.484 -10.078 1 94.56 216 ILE B C 1
ATOM 5136 O O . ILE B 1 216 ? -9.211 -26.922 -10.688 1 94.56 216 ILE B O 1
ATOM 5140 N N . ALA B 1 217 ? -8.344 -25.594 -9.148 1 94.62 217 ALA B N 1
ATOM 5141 C CA . ALA B 1 217 ? -9.617 -25.297 -8.508 1 94.62 217 ALA B CA 1
ATOM 5142 C C . ALA B 1 217 ? -10.602 -24.688 -9.5 1 94.62 217 ALA B C 1
ATOM 5144 O O . ALA B 1 217 ? -11.781 -25.047 -9.508 1 94.62 217 ALA B O 1
ATOM 5145 N N . PRO B 1 218 ? -10.172 -23.844 -10.406 1 94.81 218 PRO B N 1
ATOM 5146 C CA . PRO B 1 218 ? -11.125 -23.203 -11.312 1 94.81 218 PRO B CA 1
ATOM 5147 C C . PRO B 1 218 ? -11.734 -24.172 -12.312 1 94.81 218 PRO B C 1
ATOM 5149 O O . PRO B 1 218 ? -12.773 -23.875 -12.914 1 94.81 218 PRO B O 1
ATOM 5152 N N . ILE B 1 219 ? -11.172 -25.344 -12.5 1 92.06 219 ILE B N 1
ATOM 5153 C CA . ILE B 1 219 ? -11.688 -26.266 -13.508 1 92.06 219 ILE B CA 1
ATOM 5154 C C . ILE B 1 219 ? -12.492 -27.375 -12.836 1 92.06 219 ILE B C 1
ATOM 5156 O O . ILE B 1 219 ? -12.781 -28.406 -13.461 1 92.06 219 ILE B O 1
ATOM 5160 N N . SER B 1 220 ? -12.875 -27.203 -11.602 1 93.62 220 SER B N 1
ATOM 5161 C CA . SER B 1 220 ? -13.609 -28.188 -10.812 1 93.62 220 SER B CA 1
ATOM 5162 C C . SER B 1 220 ? -14.922 -28.578 -11.492 1 93.62 220 SER B C 1
ATOM 5164 O O . SER B 1 220 ? -15.352 -29.719 -11.414 1 93.62 220 SER B O 1
ATOM 5166 N N . GLY B 1 221 ? -15.547 -27.641 -12.172 1 91.88 221 GLY B N 1
ATOM 5167 C CA . GLY B 1 221 ? -16.828 -27.891 -12.812 1 91.88 221 GLY B CA 1
ATOM 5168 C C . GLY B 1 221 ? -16.75 -28.891 -13.945 1 91.88 221 GLY B C 1
ATOM 5169 O O . GLY B 1 221 ? -17.766 -29.453 -14.359 1 91.88 221 GLY B O 1
ATOM 5170 N N . GLU B 1 222 ? -15.531 -29.156 -14.406 1 91.44 222 GLU B N 1
ATOM 5171 C CA . GLU B 1 222 ? -15.328 -30.078 -15.523 1 91.44 222 GLU B CA 1
ATOM 5172 C C . GLU B 1 222 ? -14.719 -31.391 -15.055 1 91.44 222 GLU B C 1
ATOM 5174 O O . GLU B 1 222 ? -14.375 -32.25 -15.875 1 91.44 222 GLU B O 1
ATOM 5179 N N . THR B 1 223 ? -14.617 -31.594 -13.758 1 93.81 223 THR B N 1
ATOM 5180 C CA . THR B 1 223 ? -13.898 -32.719 -13.18 1 93.81 223 THR B CA 1
ATOM 5181 C C . THR B 1 223 ? -14.883 -33.781 -12.68 1 93.81 223 THR B C 1
ATOM 5183 O O . THR B 1 223 ? -15.844 -33.469 -11.984 1 93.81 223 THR B O 1
ATOM 5186 N N . LYS B 1 224 ? -14.625 -35.031 -13.102 1 94.88 224 LYS B N 1
ATOM 5187 C CA . LYS B 1 224 ? -15.398 -36.156 -12.57 1 94.88 224 LYS B CA 1
ATOM 5188 C C . LYS B 1 224 ? -15.141 -36.375 -11.078 1 94.88 224 LYS B C 1
ATOM 5190 O O . LYS B 1 224 ? -13.992 -36.312 -10.633 1 94.88 224 LYS B O 1
ATOM 5195 N N . ASN B 1 225 ? -16.234 -36.625 -10.336 1 95.69 225 ASN B N 1
ATOM 5196 C CA . ASN B 1 225 ? -16.078 -36.812 -8.891 1 95.69 225 ASN B CA 1
ATOM 5197 C C . ASN B 1 225 ? -15.188 -35.719 -8.297 1 95.69 225 ASN B C 1
ATOM 5199 O O . ASN B 1 225 ? -14.195 -36.031 -7.633 1 95.69 225 ASN B O 1
ATOM 5203 N N . ALA B 1 226 ? -15.531 -34.531 -8.578 1 95.62 226 ALA B N 1
ATOM 5204 C CA . ALA B 1 226 ? -14.703 -33.375 -8.312 1 95.62 226 ALA B CA 1
ATOM 5205 C C . ALA B 1 226 ? -14.289 -33.312 -6.848 1 95.62 226 ALA B C 1
ATOM 5207 O O . ALA B 1 226 ? -13.148 -32.938 -6.531 1 95.62 226 ALA B O 1
ATOM 5208 N N . ARG B 1 227 ? -15.109 -33.688 -5.918 1 96.06 227 ARG B N 1
ATOM 5209 C CA . ARG B 1 227 ? -14.828 -33.625 -4.488 1 96.06 227 ARG B CA 1
ATOM 5210 C C . ARG B 1 227 ? -13.57 -34.406 -4.137 1 96.06 227 ARG B C 1
ATOM 5212 O O . ARG B 1 227 ? -12.688 -33.906 -3.451 1 96.06 227 ARG B O 1
ATOM 5219 N N . ASN B 1 228 ? -13.5 -35.531 -4.668 1 96.5 228 ASN B N 1
ATOM 5220 C CA . ASN B 1 228 ? -12.406 -36.438 -4.344 1 96.5 228 ASN B CA 1
ATOM 5221 C C . ASN B 1 228 ? -11.188 -36.188 -5.234 1 96.5 228 ASN B C 1
ATOM 5223 O O . ASN B 1 228 ? -10.055 -36.25 -4.773 1 96.5 228 ASN B O 1
ATOM 5227 N N . VAL B 1 229 ? -11.43 -35.938 -6.453 1 96.38 229 VAL B N 1
ATOM 5228 C CA . VAL B 1 229 ? -10.359 -35.812 -7.441 1 96.38 229 VAL B CA 1
ATOM 5229 C C . VAL B 1 229 ? -9.586 -34.531 -7.215 1 96.38 229 VAL B C 1
ATOM 5231 O O . VAL B 1 229 ? -8.352 -34.531 -7.109 1 96.38 229 VAL B O 1
ATOM 5234 N N . ILE B 1 230 ? -10.297 -33.406 -7.066 1 96.69 230 ILE B N 1
ATOM 5235 C CA . ILE B 1 230 ? -9.648 -32.125 -6.93 1 96.69 230 ILE B CA 1
ATOM 5236 C C . ILE B 1 230 ? -8.875 -32.062 -5.617 1 96.69 230 ILE B C 1
ATOM 5238 O O . ILE B 1 230 ? -7.703 -31.672 -5.598 1 96.69 230 ILE B O 1
ATOM 5242 N N . SER B 1 231 ? -9.453 -32.469 -4.465 1 97.12 231 SER B N 1
ATOM 5243 C CA . SER B 1 231 ? -8.828 -32.375 -3.148 1 97.12 231 SER B CA 1
ATOM 5244 C C . SER B 1 231 ? -7.535 -33.188 -3.105 1 97.12 231 SER B C 1
ATOM 5246 O O . SER B 1 231 ? -6.488 -32.688 -2.699 1 97.12 231 SER B O 1
ATOM 5248 N N . LYS B 1 232 ? -7.539 -34.375 -3.711 1 97.25 232 LYS B N 1
ATOM 5249 C CA . LYS B 1 232 ? -6.363 -35.219 -3.682 1 97.25 232 LYS B CA 1
ATOM 5250 C C . LYS B 1 232 ? -5.305 -34.75 -4.672 1 97.25 232 LYS B C 1
ATOM 5252 O O . LYS B 1 232 ? -4.105 -34.875 -4.418 1 97.25 232 LYS B O 1
ATOM 5257 N N . ALA B 1 233 ? -5.77 -34.281 -5.793 1 96.75 233 ALA B N 1
ATOM 5258 C CA . ALA B 1 233 ? -4.844 -33.781 -6.809 1 96.75 233 ALA B CA 1
ATOM 5259 C C . ALA B 1 233 ? -4.02 -32.625 -6.281 1 96.75 233 ALA B C 1
ATOM 5261 O O . ALA B 1 233 ? -2.824 -32.531 -6.562 1 96.75 233 ALA B O 1
ATOM 5262 N N . ILE B 1 234 ? -4.613 -31.766 -5.488 1 97.12 234 ILE B N 1
ATOM 5263 C CA . ILE B 1 234 ? -3.961 -30.578 -4.934 1 97.12 234 ILE B CA 1
ATOM 5264 C C . ILE B 1 234 ? -2.756 -31 -4.094 1 97.12 234 ILE B C 1
ATOM 5266 O O . ILE B 1 234 ? -1.64 -30.531 -4.32 1 97.12 234 ILE B O 1
ATOM 5270 N N . ILE B 1 235 ? -2.914 -31.938 -3.219 1 96.94 235 ILE B N 1
ATOM 5271 C CA . ILE B 1 235 ? -1.869 -32.375 -2.303 1 96.94 235 ILE B CA 1
ATOM 5272 C C . ILE B 1 235 ? -0.762 -33.062 -3.084 1 96.94 235 ILE B C 1
ATOM 5274 O O . ILE B 1 235 ? 0.424 -32.844 -2.846 1 96.94 235 ILE B O 1
ATOM 5278 N N . THR B 1 236 ? -1.188 -33.875 -4.004 1 96.56 236 THR B N 1
ATOM 5279 C CA . THR B 1 236 ? -0.235 -34.625 -4.793 1 96.56 236 THR B CA 1
ATOM 5280 C C . THR B 1 236 ? 0.665 -33.719 -5.609 1 96.56 236 THR B C 1
ATOM 5282 O O . THR B 1 236 ? 1.889 -33.875 -5.598 1 96.56 236 THR B O 1
ATOM 5285 N N . VAL B 1 237 ? 0.077 -32.781 -6.301 1 96.25 237 VAL B N 1
ATOM 5286 C CA . VAL B 1 237 ? 0.805 -31.875 -7.188 1 96.25 237 VAL B CA 1
ATOM 5287 C C . VAL B 1 237 ? 1.766 -31.016 -6.371 1 96.25 237 VAL B C 1
ATOM 5289 O O . VAL B 1 237 ? 2.916 -30.812 -6.77 1 96.25 237 VAL B O 1
ATOM 5292 N N . ILE B 1 238 ? 1.352 -30.516 -5.184 1 97.81 238 ILE B N 1
ATOM 5293 C CA . ILE B 1 238 ? 2.172 -29.672 -4.324 1 97.81 238 ILE B CA 1
ATOM 5294 C C . ILE B 1 238 ? 3.4 -30.453 -3.855 1 97.81 238 ILE B C 1
ATOM 5296 O O . ILE B 1 238 ? 4.527 -29.953 -3.961 1 97.81 238 ILE B O 1
ATOM 5300 N N . LEU B 1 239 ? 3.203 -31.656 -3.416 1 96.81 239 LEU B N 1
ATOM 5301 C CA . LEU B 1 239 ? 4.281 -32.438 -2.811 1 96.81 239 LEU B CA 1
ATOM 5302 C C . LEU B 1 239 ? 5.266 -32.906 -3.873 1 96.81 239 LEU B C 1
ATOM 5304 O O . LEU B 1 239 ? 6.484 -32.812 -3.682 1 96.81 239 LEU B O 1
ATOM 5308 N N . VAL B 1 240 ? 4.766 -33.375 -4.98 1 94.69 240 VAL B N 1
ATOM 5309 C CA . VAL B 1 240 ? 5.645 -33.844 -6.039 1 94.69 240 VAL B CA 1
ATOM 5310 C C . VAL B 1 240 ? 6.469 -32.688 -6.594 1 94.69 240 VAL B C 1
ATOM 5312 O O . VAL B 1 240 ? 7.695 -32.781 -6.695 1 94.69 240 VAL B O 1
ATOM 5315 N N . GLY B 1 241 ? 5.789 -31.625 -6.941 1 93.69 241 GLY B N 1
ATOM 5316 C CA . GLY B 1 241 ? 6.48 -30.469 -7.508 1 93.69 241 GLY B CA 1
ATOM 5317 C C . GLY B 1 241 ? 7.477 -29.844 -6.551 1 93.69 241 GLY B C 1
ATOM 5318 O O . GLY B 1 241 ? 8.633 -29.609 -6.918 1 93.69 241 GLY B O 1
ATOM 5319 N N . GLY B 1 242 ? 7.062 -29.594 -5.27 1 95.25 242 GLY B N 1
ATOM 5320 C CA . GLY B 1 242 ? 7.902 -28.922 -4.293 1 95.25 242 GLY B CA 1
ATOM 5321 C C . GLY B 1 242 ? 9.109 -29.734 -3.879 1 95.25 242 GLY B C 1
ATOM 5322 O O . GLY B 1 242 ? 10.219 -29.203 -3.795 1 95.25 242 GLY B O 1
ATOM 5323 N N . LEU B 1 243 ? 8.953 -31 -3.672 1 95.38 243 LEU B N 1
ATOM 5324 C CA . LEU B 1 243 ? 10.047 -31.844 -3.193 1 95.38 243 LEU B CA 1
ATOM 5325 C C . LEU B 1 243 ? 11.055 -32.125 -4.305 1 95.38 243 LEU B C 1
ATOM 5327 O O . LEU B 1 243 ? 12.258 -32.156 -4.059 1 95.38 243 LEU B O 1
ATOM 5331 N N . LEU B 1 244 ? 10.531 -32.312 -5.477 1 94.88 244 LEU B N 1
ATOM 5332 C CA . LEU B 1 244 ? 11.445 -32.5 -6.609 1 94.88 244 LEU B CA 1
ATOM 5333 C C . LEU B 1 244 ? 12.281 -31.234 -6.828 1 94.88 244 LEU B C 1
ATOM 5335 O O . LEU B 1 244 ? 13.477 -31.312 -7.102 1 94.88 244 LEU B O 1
ATOM 5339 N N . ALA B 1 245 ? 11.648 -30.125 -6.719 1 94.62 245 ALA B N 1
ATOM 5340 C CA . ALA B 1 245 ? 12.352 -28.859 -6.887 1 94.62 245 ALA B CA 1
ATOM 5341 C C . ALA B 1 245 ? 13.438 -28.688 -5.824 1 94.62 245 ALA B C 1
ATOM 5343 O O . ALA B 1 245 ? 14.555 -28.25 -6.133 1 94.62 245 ALA B O 1
ATOM 5344 N N . ALA B 1 246 ? 13.117 -28.969 -4.57 1 96.5 246 ALA B N 1
ATOM 5345 C CA . ALA B 1 246 ? 14.094 -28.859 -3.488 1 96.5 246 ALA B CA 1
ATOM 5346 C C . ALA B 1 246 ? 15.289 -29.781 -3.73 1 96.5 246 ALA B C 1
ATOM 5348 O O . ALA B 1 246 ? 16.438 -29.391 -3.49 1 96.5 246 ALA B O 1
ATOM 5349 N N . PHE B 1 247 ? 15 -30.938 -4.223 1 96.31 247 PHE B N 1
ATOM 5350 C CA . PHE B 1 247 ? 16.047 -31.922 -4.508 1 96.31 247 PHE B CA 1
ATOM 5351 C C . PHE B 1 247 ? 16.969 -31.406 -5.605 1 96.31 247 PHE B C 1
ATOM 5353 O O . PHE B 1 247 ? 18.203 -31.5 -5.484 1 96.31 247 PHE B O 1
ATOM 5360 N N . ASP B 1 248 ? 16.438 -30.906 -6.648 1 94.06 248 ASP B N 1
ATOM 5361 C CA . ASP B 1 248 ? 17.219 -30.422 -7.777 1 94.06 248 ASP B CA 1
ATOM 5362 C C . ASP B 1 248 ? 18.078 -29.219 -7.367 1 94.06 248 ASP B C 1
ATOM 5364 O O . ASP B 1 248 ? 19.25 -29.141 -7.75 1 94.06 248 ASP B O 1
ATOM 5368 N N . VAL B 1 249 ? 17.5 -28.312 -6.629 1 93.56 249 VAL B N 1
ATOM 5369 C CA . VAL B 1 249 ? 18.25 -27.141 -6.199 1 93.56 249 VAL B CA 1
ATOM 5370 C C . VAL B 1 249 ? 19.344 -27.547 -5.219 1 93.56 249 VAL B C 1
ATOM 5372 O O . VAL B 1 249 ? 20.422 -26.969 -5.207 1 93.56 249 VAL B O 1
ATOM 5375 N N . TYR B 1 250 ? 19.047 -28.562 -4.402 1 95.12 250 TYR B N 1
ATOM 5376 C CA . TYR B 1 250 ? 20.078 -29.078 -3.512 1 95.12 250 TYR B CA 1
ATOM 5377 C C . TYR B 1 250 ? 21.25 -29.656 -4.305 1 95.12 250 TYR B C 1
ATOM 5379 O O . TYR B 1 250 ? 22.406 -29.469 -3.93 1 95.12 250 TYR B O 1
ATOM 5387 N N . ALA B 1 251 ? 20.969 -30.344 -5.348 1 93.69 251 ALA B N 1
ATOM 5388 C CA . ALA B 1 251 ? 22 -30.906 -6.203 1 93.69 251 ALA B CA 1
ATOM 5389 C C . ALA B 1 251 ? 22.875 -29.812 -6.812 1 93.69 251 ALA B C 1
ATOM 5391 O O . ALA B 1 251 ? 24.094 -29.938 -6.863 1 93.69 251 ALA B O 1
ATOM 5392 N N . ILE B 1 252 ? 22.25 -28.781 -7.285 1 90.38 252 ILE B N 1
ATOM 5393 C CA . ILE B 1 252 ? 22.969 -27.641 -7.828 1 90.38 252 ILE B CA 1
ATOM 5394 C C . ILE B 1 252 ? 23.844 -27.031 -6.738 1 90.38 252 ILE B C 1
ATOM 5396 O O . ILE B 1 252 ? 25.016 -26.719 -6.977 1 90.38 252 ILE B O 1
ATOM 5400 N N . GLY B 1 253 ? 23.297 -26.891 -5.504 1 89.88 253 GLY B N 1
ATOM 5401 C CA . GLY B 1 253 ? 24.062 -26.359 -4.383 1 89.88 253 GLY B CA 1
ATOM 5402 C C . GLY B 1 253 ? 25.25 -27.219 -4.023 1 89.88 253 GLY B C 1
ATOM 5403 O O . GLY B 1 253 ? 26.312 -26.703 -3.67 1 89.88 253 GLY B O 1
ATOM 5404 N N . THR B 1 254 ? 25.047 -28.5 -4.109 1 92.62 254 THR B N 1
ATOM 5405 C CA . THR B 1 254 ? 26.125 -29.438 -3.824 1 92.62 254 THR B CA 1
ATOM 5406 C C . THR B 1 254 ? 27.281 -29.234 -4.797 1 92.62 254 THR B C 1
ATOM 5408 O O . THR B 1 254 ? 28.438 -29.188 -4.391 1 92.62 254 THR B O 1
ATOM 5411 N N . TYR B 1 255 ? 26.938 -29.078 -6 1 90.5 255 TYR B N 1
ATOM 5412 C CA . TYR B 1 255 ? 27.953 -28.859 -7.023 1 90.5 255 TYR B CA 1
ATOM 5413 C C . TYR B 1 255 ? 28.688 -27.547 -6.793 1 90.5 255 TYR B C 1
ATOM 5415 O O . TYR B 1 255 ? 29.922 -27.5 -6.828 1 90.5 255 TYR B O 1
ATOM 5423 N N . VAL B 1 256 ? 27.984 -26.547 -6.562 1 88.5 256 VAL B N 1
ATOM 5424 C CA . VAL B 1 256 ? 28.531 -25.203 -6.387 1 88.5 256 VAL B CA 1
ATOM 5425 C C . VAL B 1 256 ? 29.406 -25.172 -5.145 1 88.5 256 VAL B C 1
ATOM 5427 O O . VAL B 1 256 ? 30.484 -24.562 -5.156 1 88.5 256 VAL B O 1
ATOM 5430 N N . SER B 1 257 ? 28.922 -25.719 -4.098 1 90.19 257 SER B N 1
ATOM 5431 C CA . SER B 1 257 ? 29.656 -25.75 -2.846 1 90.19 257 SER B CA 1
ATOM 5432 C C . SER B 1 257 ? 30.953 -26.547 -2.986 1 90.19 257 SER B C 1
ATOM 5434 O O . SER B 1 257 ? 32 -26.109 -2.529 1 90.19 257 SER B O 1
ATOM 5436 N N . TYR B 1 258 ? 30.906 -27.641 -3.602 1 92.69 258 TYR B N 1
ATOM 5437 C CA . TYR B 1 258 ? 32.031 -28.531 -3.732 1 92.69 258 TYR B CA 1
ATOM 5438 C C . TYR B 1 258 ? 33.156 -27.891 -4.562 1 92.69 258 TYR B C 1
ATOM 5440 O O . TYR B 1 258 ? 34.312 -27.984 -4.215 1 92.69 258 TYR B O 1
ATOM 5448 N N . PHE B 1 259 ? 32.812 -27.25 -5.613 1 90.94 259 PHE B N 1
ATOM 5449 C CA . PHE B 1 259 ? 33.812 -26.688 -6.52 1 90.94 259 PHE B CA 1
ATOM 5450 C C . PHE B 1 259 ? 34.094 -25.234 -6.18 1 90.94 259 PHE B C 1
ATOM 5452 O O . PHE B 1 259 ? 34.75 -24.531 -6.941 1 90.94 259 PHE B O 1
ATOM 5459 N N . HIS B 1 260 ? 33.531 -24.656 -5.105 1 90.5 260 HIS B N 1
ATOM 5460 C CA . HIS B 1 260 ? 33.781 -23.328 -4.57 1 90.5 260 HIS B CA 1
ATOM 5461 C C . HIS B 1 260 ? 33.469 -22.25 -5.605 1 90.5 260 HIS B C 1
ATOM 5463 O O . HIS B 1 260 ? 34.281 -21.344 -5.824 1 90.5 260 HIS B O 1
ATOM 5469 N N . LEU B 1 261 ? 32.344 -22.547 -6.156 1 86.81 261 LEU B N 1
ATOM 5470 C CA . LEU B 1 261 ? 31.891 -21.562 -7.129 1 86.81 261 LEU B CA 1
ATOM 5471 C C . LEU B 1 261 ? 31.031 -20.5 -6.453 1 86.81 261 LEU B C 1
ATOM 5473 O O . LEU B 1 261 ? 30.484 -20.734 -5.375 1 86.81 261 LEU B O 1
ATOM 5477 N N . SER B 1 262 ? 31.078 -19.281 -7.047 1 83.25 262 SER B N 1
ATOM 5478 C CA . SER B 1 262 ? 30.172 -18.234 -6.57 1 83.25 262 SER B CA 1
ATOM 5479 C C . SER B 1 262 ? 28.797 -18.359 -7.211 1 83.25 262 SER B C 1
ATOM 5481 O O . SER B 1 262 ? 28.688 -18.5 -8.43 1 83.25 262 SER B O 1
ATOM 5483 N N . MET B 1 263 ? 27.766 -18.375 -6.402 1 77.62 263 MET B N 1
ATOM 5484 C CA . MET B 1 263 ? 26.391 -18.531 -6.875 1 77.62 263 MET B CA 1
ATOM 5485 C C . MET B 1 263 ? 26.031 -17.438 -7.883 1 77.62 263 MET B C 1
ATOM 5487 O O . MET B 1 263 ? 25.281 -17.688 -8.836 1 77.62 263 MET B O 1
ATOM 5491 N N . ASN B 1 264 ? 26.562 -16.25 -7.734 1 77.25 264 ASN B N 1
ATOM 5492 C CA . ASN B 1 264 ? 26.25 -15.117 -8.594 1 77.25 264 ASN B CA 1
ATOM 5493 C C . ASN B 1 264 ? 26.906 -15.258 -9.969 1 77.25 264 ASN B C 1
ATOM 5495 O O . ASN B 1 264 ? 26.469 -14.617 -10.938 1 77.25 264 ASN B O 1
ATOM 5499 N N . ASN B 1 265 ? 27.844 -16.203 -10.031 1 77.75 265 ASN B N 1
ATOM 5500 C CA . ASN B 1 265 ? 28.594 -16.312 -11.273 1 77.75 265 ASN B CA 1
ATOM 5501 C C . ASN B 1 265 ? 28.312 -17.641 -11.992 1 77.75 265 ASN B C 1
ATOM 5503 O O . ASN B 1 265 ? 28.844 -17.875 -13.078 1 77.75 265 ASN B O 1
ATOM 5507 N N . VAL B 1 266 ? 27.438 -18.359 -11.352 1 75.5 266 VAL B N 1
ATOM 5508 C CA . VAL B 1 266 ? 27.188 -19.656 -11.969 1 75.5 266 VAL B CA 1
ATOM 5509 C C . VAL B 1 266 ? 26.031 -19.547 -12.945 1 75.5 266 VAL B C 1
ATOM 5511 O O . VAL B 1 266 ? 24.938 -19.094 -12.586 1 75.5 266 VAL B O 1
ATOM 5514 N N . ASP B 1 267 ? 26.375 -19.859 -14.141 1 85 267 ASP B N 1
ATOM 5515 C CA . ASP B 1 267 ? 25.375 -20.047 -15.18 1 85 267 ASP B CA 1
ATOM 5516 C C . ASP B 1 267 ? 24.938 -21.5 -15.266 1 85 267 ASP B C 1
ATOM 5518 O O . ASP B 1 267 ? 25.625 -22.328 -15.852 1 85 267 ASP B O 1
ATOM 5522 N N . ILE B 1 268 ? 23.75 -21.781 -14.805 1 81.69 268 ILE B N 1
ATOM 5523 C CA . ILE B 1 268 ? 23.266 -23.141 -14.648 1 81.69 268 ILE B CA 1
ATOM 5524 C C . ILE B 1 268 ? 23.125 -23.797 -16.016 1 81.69 268 ILE B C 1
ATOM 5526 O O . ILE B 1 268 ? 23.406 -25 -16.172 1 81.69 268 ILE B O 1
ATOM 5530 N N . LEU B 1 269 ? 22.781 -23.062 -16.984 1 84.12 269 LEU B N 1
ATOM 5531 C CA . LEU B 1 269 ? 22.625 -23.609 -18.328 1 84.12 269 LEU B CA 1
ATOM 5532 C C . LEU B 1 269 ? 23.969 -24.016 -18.922 1 84.12 269 LEU B C 1
ATOM 5534 O O . LEU B 1 269 ? 24.078 -25.062 -19.547 1 84.12 269 LEU B O 1
ATOM 5538 N N . THR B 1 270 ? 24.969 -23.188 -18.625 1 82.44 270 THR B N 1
ATOM 5539 C CA . THR B 1 270 ? 26.312 -23.516 -19.078 1 82.44 270 THR B CA 1
ATOM 5540 C C . THR B 1 270 ? 26.875 -24.719 -18.312 1 82.44 270 THR B C 1
ATOM 5542 O O . THR B 1 270 ? 27.562 -25.547 -18.875 1 82.44 270 THR B O 1
ATOM 5545 N N . LEU B 1 271 ? 26.516 -24.734 -17.078 1 80.5 271 LEU B N 1
ATOM 5546 C CA . LEU B 1 271 ? 26.938 -25.859 -16.266 1 80.5 271 LEU B CA 1
ATOM 5547 C C . LEU B 1 271 ? 26.359 -27.156 -16.797 1 80.5 271 LEU B C 1
ATOM 5549 O O . LEU B 1 271 ? 27.062 -28.172 -16.891 1 80.5 271 LEU B O 1
ATOM 5553 N N . ILE B 1 272 ? 25.125 -27.156 -17.109 1 79.5 272 ILE B N 1
ATOM 5554 C CA . ILE B 1 272 ? 24.438 -28.344 -17.641 1 79.5 272 ILE B CA 1
ATOM 5555 C C . ILE B 1 272 ? 25.078 -28.75 -18.969 1 79.5 272 ILE B C 1
ATOM 5557 O O . ILE B 1 272 ? 25.359 -29.938 -19.188 1 79.5 272 ILE B O 1
ATOM 5561 N N . ARG B 1 273 ? 25.328 -27.766 -19.766 1 80.31 273 ARG B N 1
ATOM 5562 C CA . ARG B 1 273 ? 25.938 -28.031 -21.078 1 80.31 273 ARG B CA 1
ATOM 5563 C C . ARG B 1 273 ? 27.328 -28.625 -20.922 1 80.31 273 ARG B C 1
ATOM 5565 O O . ARG B 1 273 ? 27.656 -29.609 -21.578 1 80.31 273 ARG B O 1
ATOM 5572 N N . ASP B 1 274 ? 28.094 -28.062 -20.109 1 78.56 274 ASP B N 1
ATOM 5573 C CA . ASP B 1 274 ? 29.5 -28.438 -20 1 78.56 274 ASP B CA 1
ATOM 5574 C C . ASP B 1 274 ? 29.656 -29.781 -19.297 1 78.56 274 ASP B C 1
ATOM 5576 O O . ASP B 1 274 ? 30.547 -30.562 -19.641 1 78.56 274 ASP B O 1
ATOM 5580 N N . ARG B 1 275 ? 28.734 -30.062 -18.453 1 76.75 275 ARG B N 1
ATOM 5581 C CA . ARG B 1 275 ? 28.891 -31.281 -17.656 1 76.75 275 ARG B CA 1
ATOM 5582 C C . ARG B 1 275 ? 28.156 -32.438 -18.312 1 76.75 275 ARG B C 1
ATOM 5584 O O . ARG B 1 275 ? 28.531 -33.594 -18.109 1 76.75 275 ARG B O 1
ATOM 5591 N N . LEU B 1 276 ? 27.047 -32.094 -18.953 1 76.88 276 LEU B N 1
ATOM 5592 C CA . LEU B 1 276 ? 26.219 -33.219 -19.391 1 76.88 276 LEU B CA 1
ATOM 5593 C C . LEU B 1 276 ? 26.156 -33.281 -20.922 1 76.88 276 LEU B C 1
ATOM 5595 O O . LEU B 1 276 ? 25.625 -34.25 -21.469 1 76.88 276 LEU B O 1
ATOM 5599 N N . GLY B 1 277 ? 26.734 -32.406 -21.625 1 78.06 277 GLY B N 1
ATOM 5600 C CA . GLY B 1 277 ? 26.906 -32.469 -23.062 1 78.06 277 GLY B CA 1
ATOM 5601 C C . GLY B 1 277 ? 25.766 -31.844 -23.828 1 78.06 277 GLY B C 1
ATOM 5602 O O . GLY B 1 277 ? 24.797 -31.344 -23.234 1 78.06 277 GLY B O 1
ATOM 5603 N N . LEU B 1 278 ? 25.859 -31.922 -25.125 1 79.62 278 LEU B N 1
ATOM 5604 C CA . LEU B 1 278 ? 24.969 -31.234 -26.062 1 79.62 278 LEU B CA 1
ATOM 5605 C C . LEU B 1 278 ? 23.594 -31.891 -26.078 1 79.62 278 LEU B C 1
ATOM 5607 O O . LEU B 1 278 ? 22.578 -31.219 -26.281 1 79.62 278 LEU B O 1
ATOM 5611 N N . LEU B 1 279 ? 23.531 -33.156 -25.844 1 80.25 279 LEU B N 1
ATOM 5612 C CA . LEU B 1 279 ? 22.25 -33.875 -25.828 1 80.25 279 LEU B CA 1
ATOM 5613 C C . LEU B 1 279 ? 21.359 -33.344 -24.719 1 80.25 279 LEU B C 1
ATOM 5615 O O . LEU B 1 279 ? 20.141 -33.25 -24.891 1 80.25 279 LEU B O 1
ATOM 5619 N N . THR B 1 280 ? 21.969 -32.969 -23.672 1 82.75 280 THR B N 1
ATOM 5620 C CA . THR B 1 280 ? 21.188 -32.438 -22.547 1 82.75 280 THR B CA 1
ATOM 5621 C C . THR B 1 280 ? 20.625 -31.047 -22.891 1 82.75 280 THR B C 1
ATOM 5623 O O . THR B 1 280 ? 19.531 -30.703 -22.438 1 82.75 280 THR B O 1
ATOM 5626 N N . LEU B 1 281 ? 21.312 -30.391 -23.734 1 85.25 281 LEU B N 1
ATOM 5627 C CA . LEU B 1 281 ? 20.828 -29.062 -24.141 1 85.25 281 LEU B CA 1
ATOM 5628 C C . LEU B 1 281 ? 19.594 -29.188 -25.016 1 85.25 281 LEU B C 1
ATOM 5630 O O . LEU B 1 281 ? 18.703 -28.328 -24.953 1 85.25 281 LEU B O 1
ATOM 5634 N N . VAL B 1 282 ? 19.578 -30.203 -25.828 1 87.88 282 VAL B N 1
ATOM 5635 C CA . VAL B 1 282 ? 18.406 -30.453 -26.672 1 87.88 282 VAL B CA 1
ATOM 5636 C C . VAL B 1 282 ? 17.188 -30.703 -25.781 1 87.88 282 VAL B C 1
ATOM 5638 O O . VAL B 1 282 ? 16.094 -30.203 -26.062 1 87.88 282 VAL B O 1
ATOM 5641 N N . PHE B 1 283 ? 17.391 -31.422 -24.781 1 89.62 283 PHE B N 1
ATOM 5642 C CA . PHE B 1 283 ? 16.312 -31.672 -23.844 1 89.62 283 PHE B CA 1
ATOM 5643 C C . PHE B 1 283 ? 15.891 -30.375 -23.141 1 89.62 283 PHE B C 1
ATOM 5645 O O . PHE B 1 283 ? 14.703 -30.141 -22.938 1 89.62 283 PHE B O 1
ATOM 5652 N N . VAL B 1 284 ? 16.906 -29.609 -22.797 1 90.75 284 VAL B N 1
ATOM 5653 C CA . VAL B 1 284 ? 16.625 -28.359 -22.109 1 90.75 284 VAL B CA 1
ATOM 5654 C C . VAL B 1 284 ? 15.758 -27.469 -22.984 1 90.75 284 VAL B C 1
ATOM 5656 O O . VAL B 1 284 ? 14.789 -26.875 -22.516 1 90.75 284 VAL B O 1
ATOM 5659 N N . LEU B 1 285 ? 16.062 -27.375 -24.219 1 93.19 285 LEU B N 1
ATOM 5660 C CA . LEU B 1 285 ? 15.297 -26.547 -25.156 1 93.19 285 LEU B CA 1
ATOM 5661 C C . LEU B 1 285 ? 13.891 -27.094 -25.344 1 93.19 285 LEU B C 1
ATOM 5663 O O . LEU B 1 285 ? 12.914 -26.344 -25.281 1 93.19 285 LEU B O 1
ATOM 5667 N N . PHE B 1 286 ? 13.773 -28.359 -25.531 1 93.25 286 PHE B N 1
ATOM 5668 C CA . PHE B 1 286 ? 12.477 -29 -25.672 1 93.25 286 PHE B CA 1
ATOM 5669 C C . PHE B 1 286 ? 11.617 -28.781 -24.438 1 93.25 286 PHE B C 1
ATOM 5671 O O . PHE B 1 286 ? 10.453 -28.375 -24.547 1 93.25 286 PHE B O 1
ATOM 5678 N N . ALA B 1 287 ? 12.219 -29.109 -23.266 1 93.69 287 ALA B N 1
ATOM 5679 C CA . ALA B 1 287 ? 11.477 -28.984 -22.016 1 93.69 287 ALA B CA 1
ATOM 5680 C C . ALA B 1 287 ? 11.023 -27.547 -21.781 1 93.69 287 ALA B C 1
ATOM 5682 O O . ALA B 1 287 ? 9.922 -27.312 -21.281 1 93.69 287 ALA B O 1
ATOM 5683 N N . SER B 1 288 ? 11.898 -26.594 -22.141 1 95.75 288 SER B N 1
ATOM 5684 C CA . SER B 1 288 ? 11.57 -25.188 -21.938 1 95.75 288 SER B CA 1
ATOM 5685 C C . SER B 1 288 ? 10.391 -24.766 -22.828 1 95.75 288 SER B C 1
ATOM 5687 O O . SER B 1 288 ? 9.469 -24.094 -22.344 1 95.75 288 SER B O 1
ATOM 5689 N N . ILE B 1 289 ? 10.391 -25.141 -24.047 1 96.69 289 ILE B N 1
ATOM 5690 C CA . ILE B 1 289 ? 9.32 -24.781 -24.969 1 96.69 289 ILE B CA 1
ATOM 5691 C C . ILE B 1 289 ? 8.023 -25.469 -24.547 1 96.69 289 ILE B C 1
ATOM 5693 O O . ILE B 1 289 ? 6.973 -24.844 -24.453 1 96.69 289 ILE B O 1
ATOM 5697 N N . ASN B 1 290 ? 8.125 -26.766 -24.297 1 95.5 290 ASN B N 1
ATOM 5698 C CA . ASN B 1 290 ? 6.965 -27.531 -23.828 1 95.5 290 ASN B CA 1
ATOM 5699 C C . ASN B 1 290 ? 6.363 -26.906 -22.578 1 95.5 290 ASN B C 1
ATOM 5701 O O . ASN B 1 290 ? 5.148 -26.75 -22.484 1 95.5 290 ASN B O 1
ATOM 5705 N N . ASP B 1 291 ? 7.199 -26.578 -21.625 1 96.56 291 ASP B N 1
ATOM 5706 C CA . ASP B 1 291 ? 6.77 -26.047 -20.328 1 96.56 291 ASP B CA 1
ATOM 5707 C C . ASP B 1 291 ? 6.125 -24.672 -20.5 1 96.56 291 ASP B C 1
ATOM 5709 O O . ASP B 1 291 ? 5.156 -24.344 -19.812 1 96.56 291 ASP B O 1
ATOM 5713 N N . GLY B 1 292 ? 6.738 -23.859 -21.406 1 97.19 292 GLY B N 1
ATOM 5714 C CA . GLY B 1 292 ? 6.137 -22.562 -21.688 1 97.19 292 GLY B CA 1
ATOM 5715 C C . GLY B 1 292 ? 4.73 -22.672 -22.25 1 97.19 292 GLY B C 1
ATOM 5716 O O . GLY B 1 292 ? 3.834 -21.938 -21.828 1 97.19 292 GLY B O 1
ATOM 5717 N N . ILE B 1 293 ? 4.535 -23.594 -23.094 1 96.25 293 ILE B N 1
ATOM 5718 C CA . ILE B 1 293 ? 3.252 -23.766 -23.766 1 96.25 293 ILE B CA 1
ATOM 5719 C C . ILE B 1 293 ? 2.248 -24.391 -22.797 1 96.25 293 ILE B C 1
ATOM 5721 O O . ILE B 1 293 ? 1.149 -23.875 -22.609 1 96.25 293 ILE B O 1
ATOM 5725 N N . VAL B 1 294 ? 2.646 -25.484 -22.156 1 94 294 VAL B N 1
ATOM 5726 C CA . VAL B 1 294 ? 1.738 -26.219 -21.297 1 94 294 VAL B CA 1
ATOM 5727 C C . VAL B 1 294 ? 1.429 -25.391 -20.047 1 94 294 VAL B C 1
ATOM 5729 O O . VAL B 1 294 ? 0.284 -25.359 -19.594 1 94 294 VAL B O 1
ATOM 5732 N N . GLY B 1 295 ? 2.449 -24.734 -19.516 1 95.06 295 GLY B N 1
ATOM 5733 C CA . GLY B 1 295 ? 2.248 -23.891 -18.344 1 95.06 295 GLY B CA 1
ATOM 5734 C C . GLY B 1 295 ? 1.314 -22.734 -18.594 1 95.06 295 GLY B C 1
ATOM 5735 O O . GLY B 1 295 ? 0.371 -22.5 -17.828 1 95.06 295 GLY B O 1
ATOM 5736 N N . SER B 1 296 ? 1.535 -21.953 -19.672 1 96.94 296 SER B N 1
ATOM 5737 C CA . SER B 1 296 ? 0.677 -20.812 -19.984 1 96.94 296 SER B CA 1
ATOM 5738 C C . SER B 1 296 ? -0.729 -21.281 -20.359 1 96.94 296 SER B C 1
ATOM 5740 O O . SER B 1 296 ? -1.713 -20.609 -20.031 1 96.94 296 SER B O 1
ATOM 5742 N N . LEU B 1 297 ? -0.829 -22.469 -20.984 1 95.44 297 LEU B N 1
ATOM 5743 C CA . LEU B 1 297 ? -2.133 -23 -21.359 1 95.44 297 LEU B CA 1
ATOM 5744 C C . LEU B 1 297 ? -2.943 -23.391 -20.141 1 95.44 297 LEU B C 1
ATOM 5746 O O . LEU B 1 297 ? -4.152 -23.156 -20.078 1 95.44 297 LEU B O 1
ATOM 5750 N N . ALA B 1 298 ? -2.301 -24.047 -19.188 1 94.25 298 ALA B N 1
ATOM 5751 C CA . ALA B 1 298 ? -2.982 -24.453 -17.953 1 94.25 298 ALA B CA 1
ATOM 5752 C C . ALA B 1 298 ? -3.584 -23.25 -17.25 1 94.25 298 ALA B C 1
ATOM 5754 O O . ALA B 1 298 ? -4.754 -23.266 -16.859 1 94.25 298 ALA B O 1
ATOM 5755 N N . PHE B 1 299 ? -2.852 -22.172 -17.125 1 96.75 299 PHE B N 1
ATOM 5756 C CA . PHE B 1 299 ? -3.33 -21.016 -16.391 1 96.75 299 PHE B CA 1
ATOM 5757 C C . PHE B 1 299 ? -4.273 -20.172 -17.25 1 96.75 299 PHE B C 1
ATOM 5759 O O . PHE B 1 299 ? -5.18 -19.516 -16.734 1 96.75 299 PHE B O 1
ATOM 5766 N N . LEU B 1 300 ? -4.043 -20.219 -18.562 1 96.94 300 LEU B N 1
ATOM 5767 C CA . LEU B 1 300 ? -5.008 -19.594 -19.469 1 96.94 300 LEU B CA 1
ATOM 5768 C C . LEU B 1 300 ? -6.383 -20.25 -19.328 1 96.94 300 LEU B C 1
ATOM 5770 O O . LEU B 1 300 ? -7.398 -19.547 -19.281 1 96.94 300 LEU B O 1
ATOM 5774 N N . THR B 1 301 ? -6.395 -21.547 -19.219 1 94.19 301 THR B N 1
ATOM 5775 C CA . THR B 1 301 ? -7.637 -22.297 -19.047 1 94.19 301 THR B CA 1
ATOM 5776 C C . THR B 1 301 ? -8.281 -21.953 -17.703 1 94.19 301 THR B C 1
ATOM 5778 O O . THR B 1 301 ? -9.484 -21.703 -17.641 1 94.19 301 THR B O 1
ATOM 5781 N N . ALA B 1 302 ? -7.496 -21.922 -16.688 1 95.81 302 ALA B N 1
ATOM 5782 C CA . ALA B 1 302 ? -8.008 -21.578 -15.359 1 95.81 302 ALA B CA 1
ATOM 5783 C C . ALA B 1 302 ? -8.547 -20.156 -15.336 1 95.81 302 ALA B C 1
ATOM 5785 O O . ALA B 1 302 ? -9.586 -19.891 -14.719 1 95.81 302 ALA B O 1
ATOM 5786 N N . THR B 1 303 ? -7.852 -19.188 -15.984 1 97.56 303 THR B N 1
ATOM 5787 C CA . THR B 1 303 ? -8.281 -17.797 -16.078 1 97.56 303 THR B CA 1
ATOM 5788 C C . THR B 1 303 ? -9.656 -17.703 -16.734 1 97.56 303 THR B C 1
ATOM 5790 O O . THR B 1 303 ? -10.547 -17 -16.234 1 97.56 303 THR B O 1
ATOM 5793 N N . SER B 1 304 ? -9.867 -18.375 -17.844 1 96.75 304 SER B N 1
ATOM 5794 C CA . SER B 1 304 ? -11.102 -18.281 -18.625 1 96.75 304 SER B CA 1
ATOM 5795 C C . SER B 1 304 ? -12.289 -18.828 -17.828 1 96.75 304 SER B C 1
ATOM 5797 O O . SER B 1 304 ? -13.391 -18.281 -17.906 1 96.75 304 SER B O 1
ATOM 5799 N N . ARG B 1 305 ? -12.07 -19.891 -17.031 1 95.06 305 ARG B N 1
ATOM 5800 C CA . ARG B 1 305 ? -13.141 -20.469 -16.219 1 95.06 305 ARG B CA 1
ATOM 5801 C C . ARG B 1 305 ? -13.492 -19.547 -15.047 1 95.06 305 ARG B C 1
ATOM 5803 O O . ARG B 1 305 ? -14.641 -19.5 -14.609 1 95.06 305 ARG B O 1
ATOM 5810 N N . THR B 1 306 ? -12.477 -18.812 -14.516 1 97.75 306 THR B N 1
ATOM 5811 C CA . THR B 1 306 ? -12.773 -17.812 -13.5 1 97.75 306 THR B CA 1
ATOM 5812 C C . THR B 1 306 ? -13.578 -16.672 -14.086 1 97.75 306 THR B C 1
ATOM 5814 O O . THR B 1 306 ? -14.57 -16.234 -13.5 1 97.75 306 THR B O 1
ATOM 5817 N N . VAL B 1 307 ? -13.156 -16.203 -15.297 1 97.94 307 VAL B N 1
ATOM 5818 C CA . VAL B 1 307 ? -13.891 -15.148 -16 1 97.94 307 VAL B CA 1
ATOM 5819 C C . VAL B 1 307 ? -15.32 -15.609 -16.266 1 97.94 307 VAL B C 1
ATOM 5821 O O . VAL B 1 307 ? -16.266 -14.852 -16.062 1 97.94 307 VAL B O 1
ATOM 5824 N N . PHE B 1 308 ? -15.484 -16.844 -16.688 1 96.44 308 PHE B N 1
ATOM 5825 C CA . PHE B 1 308 ? -16.781 -17.438 -16.969 1 96.44 308 PHE B CA 1
ATOM 5826 C C . PHE B 1 308 ? -17.656 -17.438 -15.711 1 96.44 308 PHE B C 1
ATOM 5828 O O . PHE B 1 308 ? -18.828 -17.031 -15.758 1 96.44 308 PHE B O 1
ATOM 5835 N N . ALA B 1 309 ? -17.078 -17.875 -14.625 1 96.38 309 ALA B N 1
ATOM 5836 C CA . ALA B 1 309 ? -17.812 -17.938 -13.367 1 96.38 309 ALA B CA 1
ATOM 5837 C C . ALA B 1 309 ? -18.25 -16.547 -12.922 1 96.38 309 ALA B C 1
ATOM 5839 O O . ALA B 1 309 ? -19.391 -16.359 -12.477 1 96.38 309 ALA B O 1
ATOM 5840 N N . MET B 1 310 ? -17.359 -15.547 -13.023 1 96.38 310 MET B N 1
ATOM 5841 C CA . MET B 1 310 ? -17.672 -14.18 -12.625 1 96.38 310 MET B CA 1
ATOM 5842 C C . MET B 1 310 ? -18.75 -13.578 -13.516 1 96.38 310 MET B C 1
ATOM 5844 O O . MET B 1 310 ? -19.625 -12.859 -13.039 1 96.38 310 MET B O 1
ATOM 5848 N N . ALA B 1 311 ? -18.672 -13.883 -14.773 1 95.94 311 ALA B N 1
ATOM 5849 C CA . ALA B 1 311 ? -19.672 -13.398 -15.719 1 95.94 311 ALA B CA 1
ATOM 5850 C C . ALA B 1 311 ? -21.031 -14.039 -15.461 1 95.94 311 ALA B C 1
ATOM 5852 O O . ALA B 1 311 ? -22.078 -13.398 -15.617 1 95.94 311 ALA B O 1
ATOM 5853 N N . SER B 1 312 ? -21.062 -15.312 -15.047 1 93.75 312 SER B N 1
ATOM 5854 C CA . SER B 1 312 ? -22.281 -16.047 -14.766 1 93.75 312 SER B CA 1
ATOM 5855 C C . SER B 1 312 ? -23 -15.477 -13.547 1 93.75 312 SER B C 1
ATOM 5857 O O . SER B 1 312 ? -24.219 -15.625 -13.414 1 93.75 312 SER B O 1
ATOM 5859 N N . SER B 1 313 ? -22.25 -14.828 -12.672 1 91.88 313 SER B N 1
ATOM 5860 C CA . SER B 1 313 ? -22.844 -14.211 -11.492 1 91.88 313 SER B CA 1
ATOM 5861 C C . SER B 1 313 ? -23.047 -12.711 -11.695 1 91.88 313 SER B C 1
ATOM 5863 O O . SER B 1 313 ? -23.234 -11.969 -10.727 1 91.88 313 SER B O 1
ATOM 5865 N N . ASN B 1 314 ? -22.812 -12.18 -12.867 1 89.75 314 ASN B N 1
ATOM 5866 C CA . ASN B 1 314 ? -23.141 -10.828 -13.305 1 89.75 314 ASN B CA 1
ATOM 5867 C C . ASN B 1 314 ? -22.125 -9.805 -12.805 1 89.75 314 ASN B C 1
ATOM 5869 O O . ASN B 1 314 ? -22.438 -8.633 -12.625 1 89.75 314 ASN B O 1
ATOM 5873 N N . PHE B 1 315 ? -20.922 -10.227 -12.531 1 91.56 315 PHE B N 1
ATOM 5874 C CA . PHE B 1 315 ? -19.859 -9.289 -12.156 1 91.56 315 PHE B CA 1
ATOM 5875 C C . PHE B 1 315 ? -19.078 -8.844 -13.383 1 91.56 315 PHE B C 1
ATOM 5877 O O . PHE B 1 315 ? -18.297 -7.887 -13.32 1 91.56 315 PHE B O 1
ATOM 5884 N N . LEU B 1 316 ? -19.219 -9.609 -14.43 1 92.75 316 LEU B N 1
ATOM 5885 C CA . LEU B 1 316 ? -18.688 -9.266 -15.75 1 92.75 316 LEU B CA 1
ATOM 5886 C C . LEU B 1 316 ? -19.781 -9.352 -16.812 1 92.75 316 LEU B C 1
ATOM 5888 O O . LEU B 1 316 ? -20.859 -9.914 -16.562 1 92.75 316 LEU B O 1
ATOM 5892 N N . PRO B 1 317 ? -19.625 -8.688 -17.984 1 92.5 317 PRO B N 1
ATOM 5893 C CA . PRO B 1 317 ? -20.656 -8.766 -19.031 1 92.5 317 PRO B CA 1
ATOM 5894 C C . PRO B 1 317 ? -21.062 -10.203 -19.328 1 92.5 317 PRO B C 1
ATOM 5896 O O . PRO B 1 317 ? -20.219 -11.094 -19.422 1 92.5 317 PRO B O 1
ATOM 5899 N N . LYS B 1 318 ? -22.344 -10.453 -19.453 1 93.56 318 LYS B N 1
ATOM 5900 C CA . LYS B 1 318 ? -22.922 -11.766 -19.719 1 93.56 318 LYS B CA 1
ATOM 5901 C C . LYS B 1 318 ? -22.359 -12.367 -21.016 1 93.56 318 LYS B C 1
ATOM 5903 O O . LYS B 1 318 ? -22.422 -13.578 -21.219 1 93.56 318 LYS B O 1
ATOM 5908 N N . PHE B 1 319 ? -21.781 -11.477 -21.719 1 94.19 319 PHE B N 1
ATOM 5909 C CA . PHE B 1 319 ? -21.125 -11.859 -22.953 1 94.19 319 PHE B CA 1
ATOM 5910 C C . PHE B 1 319 ? -20.062 -12.938 -22.703 1 94.19 319 PHE B C 1
ATOM 5912 O O . PHE B 1 319 ? -19.859 -13.82 -23.547 1 94.19 319 PHE B O 1
ATOM 5919 N N . PHE B 1 320 ? -19.5 -13.031 -21.578 1 95.62 320 PHE B N 1
ATOM 5920 C CA . PHE B 1 320 ? -18.406 -13.945 -21.266 1 95.62 320 PHE B CA 1
ATOM 5921 C C . PHE B 1 320 ? -18.922 -15.188 -20.547 1 95.62 320 PHE B C 1
ATOM 5923 O O . PHE B 1 320 ? -18.172 -16.109 -20.234 1 95.62 320 PHE B O 1
ATOM 5930 N N . ALA B 1 321 ? -20.281 -15.297 -20.344 1 94.06 321 ALA B N 1
ATOM 5931 C CA . ALA B 1 321 ? -20.859 -16.391 -19.578 1 94.06 321 ALA B CA 1
ATOM 5932 C C . ALA B 1 321 ? -21.344 -17.516 -20.484 1 94.06 321 ALA B C 1
ATOM 5934 O O . ALA B 1 321 ? -22.016 -18.438 -20.031 1 94.06 321 ALA B O 1
ATOM 5935 N N . LYS B 1 322 ? -21.047 -17.484 -21.703 1 91.44 322 LYS B N 1
ATOM 5936 C CA . LYS B 1 322 ? -21.453 -18.531 -22.641 1 91.44 322 LYS B CA 1
ATOM 5937 C C . LYS B 1 322 ? -20.453 -19.672 -22.656 1 91.44 322 LYS B C 1
ATOM 5939 O O . LYS B 1 322 ? -19.25 -19.453 -22.781 1 91.44 322 LYS B O 1
ATOM 5944 N N . PHE B 1 323 ? -21.016 -20.953 -22.438 1 90.56 323 PHE B N 1
ATOM 5945 C CA . PHE B 1 323 ? -20.203 -22.156 -22.422 1 90.56 323 PHE B CA 1
ATOM 5946 C C . PHE B 1 323 ? -20.562 -23.078 -23.578 1 90.56 323 PHE B C 1
ATOM 5948 O O . PHE B 1 323 ? -21.734 -23.375 -23.812 1 90.56 323 PHE B O 1
ATOM 5955 N N . GLU B 1 324 ? -19.562 -23.422 -24.297 1 84.69 324 GLU B N 1
ATOM 5956 C CA . GLU B 1 324 ? -19.734 -24.406 -25.359 1 84.69 324 GLU B CA 1
ATOM 5957 C C . GLU B 1 324 ? -19.219 -25.781 -24.953 1 84.69 324 GLU B C 1
ATOM 5959 O O . GLU B 1 324 ? -18.062 -25.906 -24.547 1 84.69 324 GLU B O 1
ATOM 5964 N N . SER B 1 325 ? -19.984 -26.797 -25.047 1 75.56 325 SER B N 1
ATOM 5965 C CA . SER B 1 325 ? -19.766 -28.125 -24.484 1 75.56 325 SER B CA 1
ATOM 5966 C C . SER B 1 325 ? -18.391 -28.656 -24.828 1 75.56 325 SER B C 1
ATOM 5968 O O . SER B 1 325 ? -17.688 -29.219 -23.969 1 75.56 325 SER B O 1
ATOM 5970 N N . TYR B 1 326 ? -17.891 -28.547 -25.984 1 73.44 326 TYR B N 1
ATOM 5971 C CA . TYR B 1 326 ? -16.625 -29.172 -26.312 1 73.44 326 TYR B CA 1
ATOM 5972 C C . TYR B 1 326 ? -15.484 -28.156 -26.297 1 73.44 326 TYR B C 1
ATOM 5974 O O . TYR B 1 326 ? -14.344 -28.5 -25.969 1 73.44 326 TYR B O 1
ATOM 5982 N N . LYS B 1 327 ? -15.758 -26.969 -26.328 1 81.44 327 LYS B N 1
ATOM 5983 C CA . LYS B 1 327 ? -14.703 -25.969 -26.453 1 81.44 327 LYS B CA 1
ATOM 5984 C C . LYS B 1 327 ? -14.523 -25.203 -25.156 1 81.44 327 LYS B C 1
ATOM 5986 O O . LYS B 1 327 ? -13.453 -24.656 -24.891 1 81.44 327 LYS B O 1
ATOM 5991 N N . GLY B 1 328 ? -15.484 -25.297 -24.266 1 90.25 328 GLY B N 1
ATOM 5992 C CA . GLY B 1 328 ? -15.43 -24.469 -23.062 1 90.25 328 GLY B CA 1
ATOM 5993 C C . GLY B 1 328 ? -15.938 -23.062 -23.281 1 90.25 328 GLY B C 1
ATOM 5994 O O . GLY B 1 328 ? -16.688 -22.797 -24.234 1 90.25 328 GLY B O 1
ATOM 5995 N N . PRO B 1 329 ? -15.664 -22.172 -22.438 1 93.75 329 PRO B N 1
ATOM 5996 C CA . PRO B 1 329 ? -16.109 -20.797 -22.594 1 93.75 329 PRO B CA 1
ATOM 5997 C C . PRO B 1 329 ? -15.203 -19.969 -23.5 1 93.75 329 PRO B C 1
ATOM 5999 O O . PRO B 1 329 ? -14.336 -19.234 -23.031 1 93.75 329 PRO B O 1
ATOM 6002 N N . VAL B 1 330 ? -15.469 -19.953 -24.734 1 94.69 330 VAL B N 1
ATOM 6003 C CA . VAL B 1 330 ? -14.578 -19.453 -25.781 1 94.69 330 VAL B CA 1
ATOM 6004 C C . VAL B 1 330 ? -14.414 -17.953 -25.656 1 94.69 330 VAL B C 1
ATOM 6006 O O . VAL B 1 330 ? -13.32 -17.422 -25.844 1 94.69 330 VAL B O 1
ATOM 6009 N N . ARG B 1 331 ? -15.477 -17.234 -25.359 1 96.5 331 ARG B N 1
ATOM 6010 C CA . ARG B 1 331 ? -15.398 -15.781 -25.219 1 96.5 331 ARG B CA 1
ATOM 6011 C C . ARG B 1 331 ? -14.547 -15.383 -24.016 1 96.5 33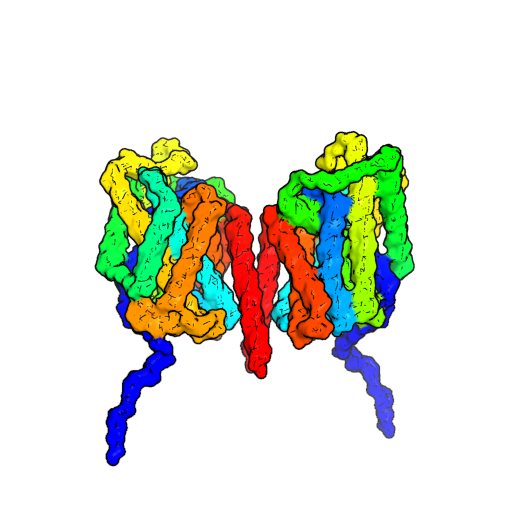1 ARG B C 1
ATOM 6013 O O . ARG B 1 331 ? -13.797 -14.406 -24.078 1 96.5 331 ARG B O 1
ATOM 6020 N N . ALA B 1 332 ? -14.672 -16.141 -22.922 1 97.25 332 ALA B N 1
ATOM 6021 C CA . ALA B 1 332 ? -13.82 -15.914 -21.766 1 97.25 332 ALA B CA 1
ATOM 6022 C C . ALA B 1 332 ? -12.367 -16.25 -22.078 1 97.25 332 ALA B C 1
ATOM 6024 O O . ALA B 1 332 ? -11.453 -15.578 -21.578 1 97.25 332 ALA B O 1
ATOM 6025 N N . VAL B 1 333 ? -12.188 -17.266 -22.906 1 97.19 333 VAL B N 1
ATOM 6026 C CA . VAL B 1 333 ? -10.836 -17.625 -23.344 1 97.19 333 VAL B CA 1
ATOM 6027 C C . VAL B 1 333 ? -10.234 -16.484 -24.156 1 97.19 333 VAL B C 1
ATOM 6029 O O . VAL B 1 333 ? -9.078 -16.109 -23.953 1 97.19 333 VAL B O 1
ATOM 6032 N N . LEU B 1 334 ? -11.008 -15.898 -25.031 1 97.69 334 LEU B N 1
ATOM 6033 C CA . LEU B 1 334 ? -10.539 -14.812 -25.891 1 97.69 334 LEU B CA 1
ATOM 6034 C C . LEU B 1 334 ? -10.133 -13.602 -25.047 1 97.69 334 LEU B C 1
ATOM 6036 O O . LEU B 1 334 ? -9.109 -12.969 -25.312 1 97.69 334 LEU B O 1
ATOM 6040 N N . LEU B 1 335 ? -10.945 -13.32 -24.062 1 98.12 335 LEU B N 1
ATOM 6041 C CA . LEU B 1 335 ? -10.594 -12.227 -23.172 1 98.12 335 LEU B CA 1
ATOM 6042 C C . LEU B 1 335 ? -9.289 -12.516 -22.438 1 98.12 335 LEU B C 1
ATOM 6044 O O . LEU B 1 335 ? -8.438 -11.641 -22.312 1 98.12 335 LEU B O 1
ATOM 6048 N N . SER B 1 336 ? -9.141 -13.727 -21.953 1 98.25 336 SER B N 1
ATOM 6049 C CA . SER B 1 336 ? -7.926 -14.125 -21.25 1 98.25 336 SER B CA 1
ATOM 6050 C C . SER B 1 336 ? -6.703 -14.008 -22.156 1 98.25 336 SER B C 1
ATOM 6052 O O . SER B 1 336 ? -5.648 -13.539 -21.719 1 98.25 336 SER B O 1
ATOM 6054 N N . VAL B 1 337 ? -6.863 -14.445 -23.391 1 98.44 337 VAL B N 1
ATOM 6055 C CA . VAL B 1 337 ? -5.789 -14.375 -24.375 1 98.44 337 VAL B CA 1
ATOM 6056 C C . VAL B 1 337 ? -5.375 -12.922 -24.594 1 98.44 337 VAL B C 1
ATOM 6058 O O . VAL B 1 337 ? -4.184 -12.609 -24.641 1 98.44 337 VAL B O 1
ATOM 6061 N N . LEU B 1 338 ? -6.316 -12.062 -24.719 1 98.56 338 LEU B N 1
ATOM 6062 C CA . LEU B 1 338 ? -6.043 -10.641 -24.906 1 98.56 338 LEU B CA 1
ATOM 6063 C C . LEU B 1 338 ? -5.262 -10.078 -23.734 1 98.56 338 LEU B C 1
ATOM 6065 O O . LEU B 1 338 ? -4.328 -9.297 -23.922 1 98.56 338 LEU B O 1
ATOM 6069 N N . ILE B 1 339 ? -5.613 -10.477 -22.516 1 98.62 339 ILE B N 1
ATOM 6070 C CA . ILE B 1 339 ? -4.926 -10 -21.312 1 98.62 339 ILE B CA 1
ATOM 6071 C C . ILE B 1 339 ? -3.49 -10.523 -21.312 1 98.62 339 ILE B C 1
ATOM 6073 O O . ILE B 1 339 ? -2.557 -9.789 -20.984 1 98.62 339 ILE B O 1
ATOM 6077 N N . TYR B 1 340 ? -3.283 -11.781 -21.703 1 98.62 340 TYR B N 1
ATOM 6078 C CA . TYR B 1 340 ? -1.951 -12.375 -21.766 1 98.62 340 TYR B CA 1
ATOM 6079 C C . TYR B 1 340 ? -1.062 -11.594 -22.734 1 98.62 340 TYR B C 1
ATOM 6081 O O . TYR B 1 340 ? 0.063 -11.227 -22.391 1 98.62 340 TYR B O 1
ATOM 6089 N N . PHE B 1 341 ? -1.6 -11.352 -23.922 1 98.56 341 PHE B N 1
ATOM 6090 C CA . PHE B 1 341 ? -0.817 -10.641 -24.938 1 98.56 341 PHE B CA 1
ATOM 6091 C C . PHE B 1 341 ? -0.511 -9.219 -24.469 1 98.56 341 PHE B C 1
ATOM 6093 O O . PHE B 1 341 ? 0.567 -8.695 -24.75 1 98.56 341 PHE B O 1
ATOM 6100 N N . ALA B 1 342 ? -1.415 -8.602 -23.797 1 98.12 342 ALA B N 1
ATOM 6101 C CA . ALA B 1 342 ? -1.177 -7.262 -23.281 1 98.12 342 ALA B CA 1
ATOM 6102 C C . ALA B 1 342 ? -0.051 -7.27 -22.25 1 98.12 342 ALA B C 1
ATOM 6104 O O . ALA B 1 342 ? 0.85 -6.43 -22.297 1 98.12 342 ALA B O 1
ATOM 6105 N N . ILE B 1 343 ? -0.073 -8.219 -21.312 1 98.06 343 ILE B N 1
ATOM 6106 C CA . ILE B 1 343 ? 0.932 -8.328 -20.266 1 98.06 343 ILE B CA 1
ATOM 6107 C C . ILE B 1 343 ? 2.301 -8.602 -20.875 1 98.06 343 ILE B C 1
ATOM 6109 O O . ILE B 1 343 ? 3.293 -7.969 -20.516 1 98.06 343 ILE B O 1
ATOM 6113 N N . ILE B 1 344 ? 2.314 -9.492 -21.844 1 97.94 344 ILE B N 1
ATOM 6114 C CA . ILE B 1 344 ? 3.562 -9.883 -22.484 1 97.94 344 ILE B CA 1
ATOM 6115 C C . ILE B 1 344 ? 4.129 -8.711 -23.281 1 97.94 344 ILE B C 1
ATOM 6117 O O . ILE B 1 344 ? 5.32 -8.406 -23.188 1 97.94 344 ILE B O 1
ATOM 6121 N N . SER B 1 345 ? 3.262 -7.977 -24.016 1 96.5 345 SER B N 1
ATOM 6122 C CA . SER B 1 345 ? 3.699 -6.836 -24.812 1 96.5 345 SER B CA 1
ATOM 6123 C C . SER B 1 345 ? 4.219 -5.711 -23.922 1 96.5 345 SER B C 1
ATOM 6125 O O . SER B 1 345 ? 5.234 -5.086 -24.234 1 96.5 345 SER B O 1
ATOM 6127 N N . VAL B 1 346 ? 3.551 -5.543 -22.844 1 94.5 346 VAL B N 1
ATOM 6128 C CA . VAL B 1 346 ? 3.982 -4.512 -21.906 1 94.5 346 VAL B CA 1
ATOM 6129 C C . VAL B 1 346 ? 5.324 -4.902 -21.281 1 94.5 346 VAL B C 1
ATOM 6131 O O . VAL B 1 346 ? 6.219 -4.062 -21.156 1 94.5 346 VAL B O 1
ATOM 6134 N N . GLY B 1 347 ? 5.457 -6.109 -20.891 1 94.06 347 GLY B N 1
ATOM 6135 C CA . GLY B 1 347 ? 6.715 -6.586 -20.328 1 94.06 347 GLY B CA 1
ATOM 6136 C C . GLY B 1 347 ? 7.883 -6.449 -21.281 1 94.06 347 GLY B C 1
ATOM 6137 O O . GLY B 1 347 ? 8.969 -6.02 -20.891 1 94.06 347 GLY B O 1
ATOM 6138 N N . LEU B 1 348 ? 7.66 -6.785 -22.547 1 94.06 348 LEU B N 1
ATOM 6139 C CA . LEU B 1 348 ? 8.703 -6.734 -23.562 1 94.06 348 LEU B CA 1
ATOM 6140 C C . LEU B 1 348 ? 9.102 -5.293 -23.875 1 94.06 348 LEU B C 1
ATOM 6142 O O . LEU B 1 348 ? 10.273 -4.996 -24.078 1 94.06 348 LEU B O 1
ATOM 6146 N N . TYR B 1 349 ? 8.148 -4.426 -23.859 1 91.25 349 TYR B N 1
ATOM 6147 C CA . TYR B 1 349 ? 8.391 -3.047 -24.281 1 91.25 349 TYR B CA 1
ATOM 6148 C C . TYR B 1 349 ? 9.078 -2.264 -23.156 1 91.25 349 TYR B C 1
ATOM 6150 O O . TYR B 1 349 ? 10.016 -1.502 -23.422 1 91.25 349 TYR B O 1
ATOM 6158 N N . PHE B 1 350 ? 8.711 -2.453 -21.953 1 88.38 350 PHE B N 1
ATOM 6159 C CA . PHE B 1 350 ? 9.156 -1.58 -20.875 1 88.38 350 PHE B CA 1
ATOM 6160 C C . PHE B 1 350 ? 10.352 -2.189 -20.141 1 88.38 350 PHE B C 1
ATOM 6162 O O . PHE B 1 350 ? 11.117 -1.478 -19.484 1 88.38 350 PHE B O 1
ATOM 6169 N N . LEU B 1 351 ? 10.453 -3.398 -20.297 1 82.5 351 LEU B N 1
ATOM 6170 C CA . LEU B 1 351 ? 11.516 -4.027 -19.516 1 82.5 351 LEU B CA 1
ATOM 6171 C C . LEU B 1 351 ? 12.688 -4.422 -20.406 1 82.5 351 LEU B C 1
ATOM 6173 O O . LEU B 1 351 ? 12.492 -5.012 -21.469 1 82.5 351 LEU B O 1
ATOM 6177 N N . ARG B 1 352 ? 13.859 -4.078 -20.094 1 76.44 352 ARG B N 1
ATOM 6178 C CA . ARG B 1 352 ? 15.039 -4.125 -20.938 1 76.44 352 ARG B CA 1
ATOM 6179 C C . ARG B 1 352 ? 15.609 -5.539 -21.016 1 76.44 352 ARG B C 1
ATOM 6181 O O . ARG B 1 352 ? 16.016 -5.996 -22.078 1 76.44 352 ARG B O 1
ATOM 6188 N N . SER B 1 353 ? 15.594 -6.258 -19.984 1 91.94 353 SER B N 1
ATOM 6189 C CA . SER B 1 353 ? 16.125 -7.613 -19.938 1 91.94 353 SER B CA 1
ATOM 6190 C C . SER B 1 353 ? 15.016 -8.641 -19.766 1 91.94 353 SER B C 1
ATOM 6192 O O . SER B 1 353 ? 14.086 -8.438 -18.984 1 91.94 353 SER B O 1
ATOM 6194 N N . ILE B 1 354 ? 15.109 -9.758 -20.562 1 94.12 354 ILE B N 1
ATOM 6195 C CA . ILE B 1 354 ? 14.094 -10.805 -20.562 1 94.12 354 ILE B CA 1
ATOM 6196 C C . ILE B 1 354 ? 14.031 -11.469 -19.188 1 94.12 354 ILE B C 1
ATOM 6198 O O . ILE B 1 354 ? 12.953 -11.852 -18.734 1 94.12 354 ILE B O 1
ATOM 6202 N N . PHE B 1 355 ? 15.156 -11.594 -18.578 1 93.25 355 PHE B N 1
ATOM 6203 C CA . PHE B 1 355 ? 15.172 -12.203 -17.25 1 93.25 355 PHE B CA 1
ATOM 6204 C C . PHE B 1 355 ? 14.523 -11.281 -16.219 1 93.25 355 PHE B C 1
ATOM 6206 O O . PHE B 1 355 ? 13.797 -11.742 -15.344 1 93.25 355 PHE B O 1
ATOM 6213 N N . THR B 1 356 ? 14.836 -10 -16.375 1 93.94 356 THR B N 1
ATOM 6214 C CA . THR B 1 356 ? 14.203 -9.023 -15.492 1 93.94 356 THR B CA 1
ATOM 6215 C C . THR B 1 356 ? 12.695 -9.008 -15.695 1 93.94 356 THR B C 1
ATOM 6217 O O . THR B 1 356 ? 11.938 -8.867 -14.734 1 93.94 356 THR B O 1
ATOM 6220 N N . ALA B 1 357 ? 12.289 -9.133 -16.938 1 95.88 357 ALA B N 1
ATOM 6221 C CA . ALA B 1 357 ? 10.867 -9.203 -17.234 1 95.88 357 ALA B CA 1
ATOM 6222 C C . ALA B 1 357 ? 10.219 -10.406 -16.547 1 95.88 357 ALA B C 1
ATOM 6224 O O . ALA B 1 357 ? 9.148 -10.289 -15.953 1 95.88 357 ALA B O 1
ATOM 6225 N N . PHE B 1 358 ? 10.891 -11.531 -16.578 1 96.75 358 PHE B N 1
ATOM 6226 C CA . PHE B 1 358 ? 10.406 -12.734 -15.906 1 96.75 358 PHE B CA 1
ATOM 6227 C C . PHE B 1 358 ? 10.25 -12.492 -14.414 1 96.75 358 PHE B C 1
ATOM 6229 O O . PHE B 1 358 ? 9.203 -12.781 -13.836 1 96.75 358 PHE B O 1
ATOM 6236 N N . ILE B 1 359 ? 11.273 -11.906 -13.828 1 96 359 ILE B N 1
ATOM 6237 C CA . ILE B 1 359 ? 11.297 -11.742 -12.383 1 96 359 ILE B CA 1
ATOM 6238 C C . ILE B 1 359 ? 10.172 -10.805 -11.945 1 96 359 ILE B C 1
ATOM 6240 O O . ILE B 1 359 ? 9.43 -11.109 -11.008 1 96 359 ILE B O 1
ATOM 6244 N N . LEU B 1 360 ? 10 -9.695 -12.641 1 96.69 360 LEU B N 1
ATOM 6245 C CA . LEU B 1 360 ? 9.031 -8.68 -12.234 1 96.69 360 LEU B CA 1
ATOM 6246 C C . LEU B 1 360 ? 7.605 -9.188 -12.422 1 96.69 360 LEU B C 1
ATOM 6248 O O . LEU B 1 360 ? 6.773 -9.062 -11.523 1 96.69 360 LEU B O 1
ATOM 6252 N N . ILE B 1 361 ? 7.309 -9.805 -13.57 1 97.56 361 ILE B N 1
ATOM 6253 C CA . ILE B 1 361 ? 5.965 -10.297 -13.875 1 97.56 361 ILE B CA 1
ATOM 6254 C C . ILE B 1 361 ? 5.609 -11.445 -12.93 1 97.56 361 ILE B C 1
ATOM 6256 O O . ILE B 1 361 ? 4.488 -11.508 -12.414 1 97.56 361 ILE B O 1
ATOM 6260 N N . SER B 1 362 ? 6.551 -12.281 -12.664 1 97.25 362 SER B N 1
ATOM 6261 C CA . SER B 1 362 ? 6.324 -13.422 -11.781 1 97.25 362 SER B CA 1
ATOM 6262 C C . SER B 1 362 ? 6.148 -12.969 -10.336 1 97.25 362 SER B C 1
ATOM 6264 O O . SER B 1 362 ? 5.387 -13.578 -9.578 1 97.25 362 SER B O 1
ATOM 6266 N N . SER B 1 363 ? 6.898 -11.945 -9.945 1 97.62 363 SER B N 1
ATOM 6267 C CA . SER B 1 363 ? 6.742 -11.422 -8.586 1 97.62 363 SER B CA 1
ATOM 6268 C C . SER B 1 363 ? 5.324 -10.898 -8.359 1 97.62 363 SER B C 1
ATOM 6270 O O . SER B 1 363 ? 4.738 -11.125 -7.301 1 97.62 363 SER B O 1
ATOM 6272 N N . VAL B 1 364 ? 4.789 -10.203 -9.336 1 98.12 364 VAL B N 1
ATOM 6273 C CA . VAL B 1 364 ? 3.416 -9.719 -9.234 1 98.12 364 VAL B CA 1
ATOM 6274 C C . VAL B 1 364 ? 2.465 -10.906 -9.102 1 98.12 364 VAL B C 1
ATOM 6276 O O . VAL B 1 364 ? 1.531 -10.875 -8.297 1 98.12 364 VAL B O 1
ATOM 6279 N N . ALA B 1 365 ? 2.707 -11.969 -9.883 1 98.25 365 ALA B N 1
ATOM 6280 C CA . ALA B 1 365 ? 1.89 -13.18 -9.836 1 98.25 365 ALA B CA 1
ATOM 6281 C C . ALA B 1 365 ? 1.915 -13.805 -8.445 1 98.25 365 ALA B C 1
ATOM 6283 O O . ALA B 1 365 ? 0.878 -14.234 -7.93 1 98.25 365 ALA B O 1
ATOM 6284 N N . LEU B 1 366 ? 3.08 -13.844 -7.871 1 98.19 366 LEU B N 1
ATOM 6285 C CA . LEU B 1 366 ? 3.244 -14.516 -6.586 1 98.19 366 LEU B CA 1
ATOM 6286 C C . LEU B 1 366 ? 2.584 -13.719 -5.469 1 98.19 366 LEU B C 1
ATOM 6288 O O . LEU B 1 366 ? 2.008 -14.297 -4.543 1 98.19 366 LEU B O 1
ATOM 6292 N N . PHE B 1 367 ? 2.656 -12.422 -5.516 1 98.56 367 PHE B N 1
ATOM 6293 C CA . PHE B 1 367 ? 1.941 -11.602 -4.547 1 98.56 367 PHE B CA 1
ATOM 6294 C C . PHE B 1 367 ? 0.435 -11.781 -4.688 1 98.56 367 PHE B C 1
ATOM 6296 O O . PHE B 1 367 ? -0.274 -11.93 -3.691 1 98.56 367 PHE B O 1
ATOM 6303 N N . ALA B 1 368 ? -0.055 -11.719 -5.957 1 98.56 368 ALA B N 1
ATOM 6304 C CA . ALA B 1 368 ? -1.479 -11.93 -6.199 1 98.56 368 ALA B CA 1
ATOM 6305 C C . ALA B 1 368 ? -1.92 -13.312 -5.707 1 98.56 368 ALA B C 1
ATOM 6307 O O . ALA B 1 368 ? -3.021 -13.461 -5.176 1 98.56 368 ALA B O 1
ATOM 6308 N N . ASN B 1 369 ? -1.041 -14.289 -5.875 1 98.25 369 ASN B N 1
ATOM 6309 C CA . ASN B 1 369 ? -1.299 -15.641 -5.391 1 98.25 369 ASN B CA 1
ATOM 6310 C C . ASN B 1 369 ? -1.476 -15.672 -3.875 1 98.25 369 ASN B C 1
ATOM 6312 O O . ASN B 1 369 ? -2.363 -16.359 -3.363 1 98.25 369 ASN B O 1
ATOM 6316 N N . LEU B 1 370 ? -0.605 -14.977 -3.172 1 98.56 370 LEU B N 1
ATOM 6317 C CA . LEU B 1 370 ? -0.715 -14.93 -1.718 1 98.56 370 LEU B CA 1
ATOM 6318 C C . LEU B 1 370 ? -2.051 -14.328 -1.292 1 98.56 370 LEU B C 1
ATOM 6320 O O . LEU B 1 370 ? -2.682 -14.812 -0.35 1 98.56 370 LEU B O 1
ATOM 6324 N N . PHE B 1 371 ? -2.488 -13.281 -1.976 1 98.5 371 PHE B N 1
ATOM 6325 C CA . PHE B 1 371 ? -3.768 -12.656 -1.661 1 98.5 371 PHE B CA 1
ATOM 6326 C C . PHE B 1 371 ? -4.918 -13.625 -1.895 1 98.5 371 PHE B C 1
ATOM 6328 O O . PHE B 1 371 ? -5.82 -13.734 -1.062 1 98.5 371 PHE B O 1
ATOM 6335 N N . VAL B 1 372 ? -4.922 -14.305 -3.033 1 98.56 372 VAL B N 1
ATOM 6336 C CA . VAL B 1 372 ? -5.98 -15.234 -3.416 1 98.56 372 VAL B CA 1
ATOM 6337 C C . VAL B 1 372 ? -6.066 -16.375 -2.402 1 98.56 372 VAL B C 1
ATOM 6339 O O . VAL B 1 372 ? -7.16 -16.781 -2.008 1 98.56 372 VAL B O 1
ATOM 6342 N N . HIS B 1 373 ? -4.949 -16.844 -1.958 1 98.56 373 HIS B N 1
ATOM 6343 C CA . HIS B 1 373 ? -4.953 -17.953 -1.009 1 98.56 373 HIS B CA 1
ATOM 6344 C C . HIS B 1 373 ? -5.309 -17.469 0.395 1 98.56 373 HIS B C 1
ATOM 6346 O O . HIS B 1 373 ? -5.902 -18.219 1.177 1 98.56 373 HIS B O 1
ATOM 6352 N N . LEU B 1 374 ? -4.957 -16.281 0.722 1 98.5 374 LEU B N 1
ATOM 6353 C CA . LEU B 1 374 ? -5.441 -15.703 1.974 1 98.5 374 LEU B CA 1
ATOM 6354 C C . LEU B 1 374 ? -6.965 -15.656 1.994 1 98.5 374 LEU B C 1
ATOM 6356 O O . LEU B 1 374 ? -7.586 -15.922 3.027 1 98.5 374 LEU B O 1
ATOM 6360 N N . SER B 1 375 ? -7.551 -15.273 0.851 1 98.25 375 SER B N 1
ATOM 6361 C CA . SER B 1 375 ? -9 -15.281 0.725 1 98.25 375 SER B CA 1
ATOM 6362 C C . SER B 1 375 ? -9.57 -16.672 0.957 1 98.25 375 SER B C 1
ATOM 6364 O O . SER B 1 375 ? -10.586 -16.828 1.638 1 98.25 375 SER B O 1
ATOM 6366 N N . ALA B 1 376 ? -8.914 -17.672 0.382 1 98.56 376 ALA B N 1
ATOM 6367 C CA . ALA B 1 376 ? -9.344 -19.062 0.59 1 98.56 376 ALA B CA 1
ATOM 6368 C C . ALA B 1 376 ? -9.227 -19.453 2.059 1 98.56 376 ALA B C 1
ATOM 6370 O O . ALA B 1 376 ? -10.102 -20.141 2.596 1 98.56 376 ALA B O 1
ATOM 6371 N N . ASN B 1 377 ? -8.148 -19.062 2.717 1 98.69 377 ASN B N 1
ATOM 6372 C CA . ASN B 1 377 ? -7.961 -19.359 4.133 1 98.69 377 ASN B CA 1
ATOM 6373 C C . ASN B 1 377 ? -9.055 -18.719 4.988 1 98.69 377 ASN B C 1
ATOM 6375 O O . ASN B 1 377 ? -9.594 -19.359 5.891 1 98.69 377 ASN B O 1
ATOM 6379 N N . PHE B 1 378 ? -9.406 -17.516 4.68 1 97.94 378 PHE B N 1
ATOM 6380 C CA . PHE B 1 378 ? -10.461 -16.844 5.422 1 97.94 378 PHE B CA 1
ATOM 6381 C C . PHE B 1 378 ? -11.82 -17.469 5.133 1 97.94 378 PHE B C 1
ATOM 6383 O O . PHE B 1 378 ? -12.688 -17.531 6.012 1 97.94 378 PHE B O 1
ATOM 6390 N N . SER B 1 379 ? -12 -17.906 3.873 1 97.81 379 SER B N 1
ATOM 6391 C CA . SER B 1 379 ? -13.219 -18.641 3.537 1 97.81 379 SER B CA 1
ATOM 6392 C C . SER B 1 379 ? -13.375 -19.875 4.41 1 97.81 379 SER B C 1
ATOM 6394 O O . SER B 1 379 ? -14.461 -20.156 4.93 1 97.81 379 SER B O 1
ATOM 6396 N N . LEU B 1 380 ? -12.273 -20.609 4.566 1 98.25 380 LEU B N 1
ATOM 6397 C CA . LEU B 1 380 ? -12.32 -21.812 5.387 1 98.25 380 LEU B CA 1
ATOM 6398 C C . LEU B 1 380 ? -12.562 -21.469 6.852 1 98.25 380 LEU B C 1
ATOM 6400 O O . LEU B 1 380 ? -13.328 -22.156 7.535 1 98.25 380 LEU B O 1
ATOM 6404 N N . ILE B 1 381 ? -11.914 -20.469 7.395 1 97.69 381 ILE B N 1
ATOM 6405 C CA . ILE B 1 381 ? -12.094 -20.016 8.773 1 97.69 381 ILE B CA 1
ATOM 6406 C C . ILE B 1 381 ? -13.562 -19.672 9.016 1 97.69 381 ILE B C 1
ATOM 6408 O O . ILE B 1 381 ? -14.148 -20.094 10.008 1 97.69 381 ILE B O 1
ATOM 6412 N N . ARG B 1 382 ? -14.156 -18.953 8.07 1 95.44 382 ARG B N 1
ATOM 6413 C CA . ARG B 1 382 ? -15.539 -18.5 8.211 1 95.44 382 ARG B CA 1
ATOM 6414 C C . ARG B 1 382 ? -16.5 -19.688 8.266 1 95.44 382 ARG B C 1
ATOM 6416 O O . ARG B 1 382 ? -17.422 -19.719 9.086 1 95.44 382 ARG B O 1
ATOM 6423 N N . ILE B 1 383 ? -16.281 -20.578 7.422 1 95.62 383 ILE B N 1
ATOM 6424 C CA . ILE B 1 383 ? -17.125 -21.781 7.391 1 95.62 383 ILE B CA 1
ATOM 6425 C C . ILE B 1 383 ? -16.938 -22.562 8.68 1 95.62 383 ILE B C 1
ATOM 6427 O O . ILE B 1 383 ? -17.906 -23.078 9.25 1 95.62 383 ILE B O 1
ATOM 6431 N N . SER B 1 384 ? -15.734 -22.672 9.164 1 96.5 384 SER B N 1
ATOM 6432 C CA . SER B 1 384 ? -15.398 -23.5 10.312 1 96.5 384 SER B CA 1
ATOM 6433 C C . SER B 1 384 ? -15.906 -22.891 11.617 1 96.5 384 SER B C 1
ATOM 6435 O O . SER B 1 384 ? -16.25 -23.609 12.555 1 96.5 384 SER B O 1
ATOM 6437 N N . ILE B 1 385 ? -16 -21.562 11.711 1 94.44 385 ILE B N 1
ATOM 6438 C CA . ILE B 1 385 ? -16.406 -20.891 12.938 1 94.44 385 ILE B CA 1
ATOM 6439 C C . ILE B 1 385 ? -17.891 -21.109 13.188 1 94.44 385 ILE B C 1
ATOM 6441 O O . ILE B 1 385 ? -18.344 -21.078 14.336 1 94.44 385 ILE B O 1
ATOM 6445 N N . LYS B 1 386 ? -18.672 -21.391 12.141 1 90.94 386 LYS B N 1
ATOM 6446 C CA . LYS B 1 386 ? -20.109 -21.656 12.297 1 90.94 386 LYS B CA 1
ATOM 6447 C C . LYS B 1 386 ? -20.344 -22.953 13.086 1 90.94 386 LYS B C 1
ATOM 6449 O O . LYS B 1 386 ? -21.359 -23.094 13.758 1 90.94 386 LYS B O 1
ATOM 6454 N N . LYS B 1 387 ? -19.406 -23.859 13.055 1 92.62 387 LYS B N 1
ATOM 6455 C CA . LYS B 1 387 ? -19.453 -25.094 13.82 1 92.62 387 LYS B CA 1
ATOM 6456 C C . LYS B 1 387 ? -18.062 -25.453 14.367 1 92.62 387 LYS B C 1
ATOM 6458 O O . LYS B 1 387 ? -17.484 -26.469 14 1 92.62 387 LYS B O 1
ATOM 6463 N N . VAL B 1 388 ? -17.656 -24.766 15.32 1 90.44 388 VAL B N 1
ATOM 6464 C CA . VAL B 1 388 ? -16.281 -24.781 15.797 1 90.44 388 VAL B CA 1
ATOM 6465 C C . VAL B 1 388 ? -15.953 -26.156 16.375 1 90.44 388 VAL B C 1
ATOM 6467 O O . VAL B 1 388 ? -14.875 -26.688 16.125 1 90.44 388 VAL B O 1
ATOM 6470 N N . LEU B 1 389 ? -16.844 -26.703 17.125 1 91.88 389 LEU B N 1
ATOM 6471 C CA . LEU B 1 389 ? -16.578 -27.969 17.812 1 91.88 389 LEU B CA 1
ATOM 6472 C C . LEU B 1 389 ? -16.438 -29.109 16.828 1 91.88 389 LEU B C 1
ATOM 6474 O O . LEU B 1 389 ? -15.617 -30.016 17.016 1 91.88 389 LEU B O 1
ATOM 6478 N N . LYS B 1 390 ? -17.109 -29.094 15.734 1 92.12 390 LYS B N 1
ATOM 6479 C CA . LYS B 1 390 ? -17.094 -30.156 14.742 1 92.12 390 LYS B CA 1
ATOM 6480 C C . LYS B 1 390 ? -15.977 -29.969 13.719 1 92.12 390 LYS B C 1
ATOM 6482 O O . LYS B 1 390 ? -15.523 -30.922 13.094 1 92.12 390 LYS B O 1
ATOM 6487 N N . ARG B 1 391 ? -15.484 -28.719 13.539 1 96.12 391 ARG B N 1
ATOM 6488 C CA . ARG B 1 391 ? -14.531 -28.406 12.484 1 96.12 391 ARG B CA 1
ATOM 6489 C C . ARG B 1 391 ? -13.266 -27.766 13.062 1 96.12 391 ARG B C 1
ATOM 6491 O O . ARG B 1 391 ? -12.727 -26.828 12.492 1 96.12 391 ARG B O 1
ATOM 6498 N N . LYS B 1 392 ? -12.789 -28.281 14.188 1 96.12 392 LYS B N 1
ATOM 6499 C CA . LYS B 1 392 ? -11.633 -27.719 14.891 1 96.12 392 LYS B CA 1
ATOM 6500 C C . LYS B 1 392 ? -10.375 -27.812 14.023 1 96.12 392 LYS B C 1
ATOM 6502 O O . LYS B 1 392 ? -9.578 -26.859 13.984 1 96.12 392 LYS B O 1
ATOM 6507 N N . ILE B 1 393 ? -10.18 -28.938 13.375 1 96 393 ILE B N 1
ATOM 6508 C CA . ILE B 1 393 ? -8.992 -29.141 12.555 1 96 393 ILE B CA 1
ATOM 6509 C C . ILE B 1 393 ? -9 -28.156 11.383 1 96 393 ILE B C 1
ATOM 6511 O O . ILE B 1 393 ? -7.961 -27.594 11.039 1 96 393 ILE B O 1
ATOM 6515 N N . GLN B 1 394 ? -10.148 -27.953 10.781 1 97.12 394 GLN B N 1
ATOM 6516 C CA . GLN B 1 394 ? -10.273 -27 9.672 1 97.12 394 GLN B CA 1
ATOM 6517 C C . GLN B 1 394 ? -9.961 -25.578 10.125 1 97.12 394 GLN B C 1
ATOM 6519 O O . GLN B 1 394 ? -9.328 -24.812 9.398 1 97.12 394 GLN B O 1
ATOM 6524 N N . LEU B 1 395 ? -10.43 -25.312 11.312 1 97.69 395 LEU B N 1
ATOM 6525 C CA . LEU B 1 395 ? -10.172 -23.984 11.859 1 97.69 395 LEU B CA 1
ATOM 6526 C C . LEU B 1 395 ? -8.68 -23.781 12.102 1 97.69 395 LEU B C 1
ATOM 6528 O O . LEU B 1 395 ? -8.141 -22.719 11.789 1 97.69 395 LEU B O 1
ATOM 6532 N N . ILE B 1 396 ? -8.023 -24.766 12.641 1 97.75 396 ILE B N 1
ATOM 6533 C CA . ILE B 1 396 ? -6.594 -24.688 12.914 1 97.75 396 ILE B CA 1
ATOM 6534 C C . ILE B 1 396 ? -5.82 -24.547 11.602 1 97.75 396 ILE B C 1
ATOM 6536 O O . ILE B 1 396 ? -4.906 -23.719 11.508 1 97.75 396 ILE B O 1
ATOM 6540 N N . VAL B 1 397 ? -6.238 -25.281 10.578 1 97.5 397 VAL B N 1
ATOM 6541 C CA . VAL B 1 397 ? -5.586 -25.219 9.273 1 97.5 397 VAL B CA 1
ATOM 6542 C C . VAL B 1 397 ? -5.77 -23.844 8.664 1 97.5 397 VAL B C 1
ATOM 6544 O O . VAL B 1 397 ? -4.812 -23.234 8.188 1 97.5 397 VAL B O 1
ATOM 6547 N N . GLY B 1 398 ? -7.008 -23.375 8.711 1 98.12 398 GLY B N 1
ATOM 6548 C CA . GLY B 1 398 ? -7.293 -22.062 8.172 1 98.12 398 GLY B CA 1
ATOM 6549 C C . GLY B 1 398 ? -6.496 -20.953 8.836 1 98.12 398 GLY B C 1
ATOM 6550 O O . GLY B 1 398 ? -5.898 -20.109 8.156 1 98.12 398 GLY B O 1
ATOM 6551 N N . VAL B 1 399 ? -6.395 -20.969 10.141 1 98.19 399 VAL B N 1
ATOM 6552 C CA . VAL B 1 399 ? -5.719 -19.922 10.898 1 98.19 399 VAL B CA 1
ATOM 6553 C C . VAL B 1 399 ? -4.211 -20.016 10.695 1 98.19 399 VAL B C 1
ATOM 6555 O O . VAL B 1 399 ? -3.539 -19.016 10.461 1 98.19 399 VAL B O 1
ATOM 6558 N N . ALA B 1 400 ? -3.658 -21.25 10.766 1 98.19 400 ALA B N 1
ATOM 6559 C CA . ALA B 1 400 ? -2.225 -21.453 10.578 1 98.19 400 ALA B CA 1
ATOM 6560 C C . ALA B 1 400 ? -1.782 -21.016 9.188 1 98.19 400 ALA B C 1
ATOM 6562 O O . ALA B 1 400 ? -0.734 -20.391 9.031 1 98.19 400 ALA B O 1
ATOM 6563 N N . SER B 1 401 ? -2.57 -21.406 8.188 1 98.56 401 SER B N 1
ATOM 6564 C CA . SER B 1 401 ? -2.246 -21.031 6.812 1 98.56 401 SER B CA 1
ATOM 6565 C C . SER B 1 401 ? -2.324 -19.516 6.617 1 98.56 401 SER B C 1
ATOM 6567 O O . SER B 1 401 ? -1.476 -18.922 5.949 1 98.56 401 SER B O 1
ATOM 6569 N N . ALA B 1 402 ? -3.363 -18.906 7.215 1 98.56 402 ALA B N 1
ATOM 6570 C CA . ALA B 1 402 ? -3.51 -17.453 7.113 1 98.56 402 ALA B CA 1
ATOM 6571 C C . ALA B 1 402 ? -2.326 -16.734 7.758 1 98.56 402 ALA B C 1
ATOM 6573 O O . ALA B 1 402 ? -1.792 -15.781 7.191 1 98.56 402 ALA B O 1
ATOM 6574 N N . LEU B 1 403 ? -1.864 -17.172 8.914 1 98.5 403 LEU B N 1
ATOM 6575 C CA . LEU B 1 403 ? -0.757 -16.547 9.633 1 98.5 403 LEU B CA 1
ATOM 6576 C C . LEU B 1 403 ? 0.54 -16.672 8.836 1 98.5 403 LEU B C 1
ATOM 6578 O O . LEU B 1 403 ? 1.292 -15.695 8.719 1 98.5 403 LEU B O 1
ATOM 6582 N N . TYR B 1 404 ? 0.784 -17.859 8.305 1 98.56 404 TYR B N 1
ATOM 6583 C CA . TYR B 1 404 ? 1.988 -18.062 7.508 1 98.56 404 TYR B CA 1
ATOM 6584 C C . TYR B 1 404 ? 1.961 -17.203 6.254 1 98.56 404 TYR B C 1
ATOM 6586 O O . TYR B 1 404 ? 2.979 -16.609 5.871 1 98.56 404 TYR B O 1
ATOM 6594 N N . THR B 1 405 ? 0.813 -17.125 5.602 1 98.56 405 THR B N 1
ATOM 6595 C CA . THR B 1 405 ? 0.671 -16.359 4.371 1 98.56 405 THR B CA 1
ATOM 6596 C C . THR B 1 405 ? 0.851 -14.859 4.648 1 98.56 405 THR B C 1
ATOM 6598 O O . THR B 1 405 ? 1.506 -14.156 3.875 1 98.56 405 THR B O 1
ATOM 6601 N N . VAL B 1 406 ? 0.283 -14.367 5.77 1 97.81 406 VAL B N 1
ATOM 6602 C CA . VAL B 1 406 ? 0.422 -12.969 6.137 1 97.81 406 VAL B CA 1
ATOM 6603 C C . VAL B 1 406 ? 1.884 -12.656 6.453 1 97.81 406 VAL B C 1
ATOM 6605 O O . VAL B 1 406 ? 2.412 -11.625 6.031 1 97.81 406 VAL B O 1
ATOM 6608 N N . TYR B 1 407 ? 2.508 -13.523 7.195 1 97.25 407 TYR B N 1
ATOM 6609 C CA . TYR B 1 407 ? 3.924 -13.375 7.508 1 97.25 407 TYR B CA 1
ATOM 6610 C C . TYR B 1 407 ? 4.754 -13.258 6.238 1 97.25 407 TYR B C 1
ATOM 6612 O O . TYR B 1 407 ? 5.586 -12.359 6.109 1 97.25 407 TYR B O 1
ATOM 6620 N N . GLU B 1 408 ? 4.52 -14.188 5.32 1 97.75 408 GLU B N 1
ATOM 6621 C CA . GLU B 1 408 ? 5.254 -14.211 4.059 1 97.75 408 GLU B CA 1
ATOM 6622 C C . GLU B 1 408 ? 4.984 -12.953 3.238 1 97.75 408 GLU B C 1
ATOM 6624 O O . GLU B 1 408 ? 5.895 -12.406 2.615 1 97.75 408 GLU B O 1
ATOM 6629 N N . LEU B 1 409 ? 3.742 -12.523 3.23 1 97.69 409 LEU B N 1
ATOM 6630 C CA . LEU B 1 409 ? 3.352 -11.336 2.477 1 97.69 409 LEU B CA 1
ATOM 6631 C C . LEU B 1 409 ? 4.074 -10.094 2.996 1 97.69 409 LEU B C 1
ATOM 6633 O O . LEU B 1 409 ? 4.664 -9.344 2.219 1 97.69 409 LEU B O 1
ATOM 6637 N N . ILE B 1 410 ? 4.105 -9.867 4.281 1 96.25 410 ILE B N 1
ATOM 6638 C CA . ILE B 1 410 ? 4.68 -8.68 4.902 1 96.25 410 ILE B CA 1
ATOM 6639 C C . ILE B 1 410 ? 6.184 -8.641 4.645 1 96.25 410 ILE B C 1
ATOM 6641 O O . ILE B 1 410 ? 6.715 -7.621 4.184 1 96.25 410 ILE B O 1
ATOM 6645 N N . TYR B 1 411 ? 6.895 -9.695 4.789 1 96.06 411 TYR B N 1
ATOM 6646 C CA . TYR B 1 411 ? 8.344 -9.688 4.68 1 96.06 411 TYR B CA 1
ATOM 6647 C C . TYR B 1 411 ? 8.789 -9.711 3.223 1 96.06 411 TYR B C 1
ATOM 6649 O O . TYR B 1 411 ? 9.844 -9.172 2.877 1 96.06 411 TYR B O 1
ATOM 6657 N N . SER B 1 412 ? 7.949 -10.344 2.365 1 96.81 412 SER B N 1
ATOM 6658 C CA . SER B 1 412 ? 8.273 -10.297 0.944 1 96.81 412 SER B CA 1
ATOM 6659 C C . SER B 1 412 ? 8.086 -8.891 0.383 1 96.81 412 SER B C 1
ATOM 6661 O O . SER B 1 412 ? 8.812 -8.477 -0.521 1 96.81 412 SER B O 1
ATOM 6663 N N . ILE B 1 413 ? 7.102 -8.188 0.85 1 96.5 413 ILE B N 1
ATOM 6664 C CA . ILE B 1 413 ? 6.895 -6.812 0.428 1 96.5 413 ILE B CA 1
ATOM 6665 C C . ILE B 1 413 ? 8.109 -5.969 0.798 1 96.5 413 ILE B C 1
ATOM 6667 O O . ILE B 1 413 ? 8.602 -5.18 -0.016 1 96.5 413 ILE B O 1
ATOM 6671 N N . ALA B 1 414 ? 8.688 -6.191 1.951 1 92.81 414 ALA B N 1
ATOM 6672 C CA . ALA B 1 414 ? 9.828 -5.426 2.445 1 92.81 414 ALA B CA 1
ATOM 6673 C C . ALA B 1 414 ? 11.07 -5.691 1.601 1 92.81 414 ALA B C 1
ATOM 6675 O O . ALA B 1 414 ? 11.93 -4.816 1.46 1 92.81 414 ALA B O 1
ATOM 6676 N N . GLY B 1 415 ? 11.133 -6.863 1.014 1 92.12 415 GLY B N 1
ATOM 6677 C CA . GLY B 1 415 ? 12.336 -7.242 0.288 1 92.12 415 GLY B CA 1
ATOM 6678 C C . GLY B 1 415 ? 12.203 -7.09 -1.215 1 92.12 415 GLY B C 1
ATOM 6679 O O . GLY B 1 415 ? 13.18 -7.238 -1.951 1 92.12 415 GLY B O 1
ATOM 6680 N N . SER B 1 416 ? 11.031 -6.66 -1.728 1 95.06 416 SER B N 1
ATOM 6681 C CA . SER B 1 416 ? 10.773 -6.637 -3.164 1 95.06 416 SER B CA 1
ATOM 6682 C C . SER B 1 416 ? 11.039 -5.25 -3.748 1 95.06 416 SER B C 1
ATOM 6684 O O . SER B 1 416 ? 11.055 -4.258 -3.02 1 95.06 416 SER B O 1
ATOM 6686 N N . VAL B 1 417 ? 11.32 -5.207 -5.004 1 94.19 417 VAL B N 1
ATOM 6687 C CA . VAL B 1 417 ? 11.414 -3.938 -5.715 1 94.19 417 VAL B CA 1
ATOM 6688 C C . VAL B 1 417 ? 10.086 -3.197 -5.625 1 94.19 417 VAL B C 1
ATOM 6690 O O . VAL B 1 417 ? 9.016 -3.807 -5.75 1 94.19 417 VAL B O 1
ATOM 6693 N N . PRO B 1 418 ? 10.039 -1.927 -5.441 1 95.56 418 PRO B N 1
ATOM 6694 C CA . PRO B 1 418 ? 8.828 -1.174 -5.109 1 95.56 418 PRO B CA 1
ATOM 6695 C C . PRO B 1 418 ? 7.766 -1.253 -6.207 1 95.56 418 PRO B C 1
ATOM 6697 O O . PRO B 1 418 ? 6.574 -1.344 -5.91 1 95.56 418 PRO B O 1
ATOM 6700 N N . ILE B 1 419 ? 8.133 -1.187 -7.441 1 94.88 419 ILE B N 1
ATOM 6701 C CA . ILE B 1 419 ? 7.164 -1.128 -8.523 1 94.88 419 ILE B CA 1
ATOM 6702 C C . ILE B 1 419 ? 6.277 -2.373 -8.492 1 94.88 419 ILE B C 1
ATOM 6704 O O . ILE B 1 419 ? 5.09 -2.307 -8.82 1 94.88 419 ILE B O 1
ATOM 6708 N N . VAL B 1 420 ? 6.824 -3.529 -8.148 1 96.94 420 VAL B N 1
ATOM 6709 C CA . VAL B 1 420 ? 6.066 -4.773 -8.055 1 96.94 420 VAL B CA 1
ATOM 6710 C C . VAL B 1 420 ? 4.98 -4.633 -6.984 1 96.94 420 VAL B C 1
ATOM 6712 O O . VAL B 1 420 ? 3.824 -4.992 -7.219 1 96.94 420 VAL B O 1
ATOM 6715 N N . VAL B 1 421 ? 5.367 -4.086 -5.867 1 97.69 421 VAL B N 1
ATOM 6716 C CA . VAL B 1 421 ? 4.453 -3.92 -4.742 1 97.69 421 VAL B CA 1
ATOM 6717 C C . VAL B 1 421 ? 3.383 -2.887 -5.09 1 97.69 421 VAL B C 1
ATOM 6719 O O . VAL B 1 421 ? 2.211 -3.061 -4.754 1 97.69 421 VAL B O 1
ATOM 6722 N N . TYR B 1 422 ? 3.773 -1.791 -5.789 1 97.5 422 TYR B N 1
ATOM 6723 C CA . TYR B 1 422 ? 2.83 -0.757 -6.203 1 97.5 422 TYR B CA 1
ATOM 6724 C C . TYR B 1 422 ? 1.768 -1.327 -7.133 1 97.5 422 TYR B C 1
ATOM 6726 O O . TYR B 1 422 ? 0.58 -1.029 -6.988 1 97.5 422 TYR B O 1
ATOM 6734 N N . VAL B 1 423 ? 2.15 -2.15 -8.094 1 97.06 423 VAL B N 1
ATOM 6735 C CA . VAL B 1 423 ? 1.218 -2.75 -9.047 1 97.06 423 VAL B CA 1
ATOM 6736 C C . VAL B 1 423 ? 0.259 -3.682 -8.305 1 97.06 423 VAL B C 1
ATOM 6738 O O . VAL B 1 423 ? -0.954 -3.637 -8.531 1 97.06 423 VAL B O 1
ATOM 6741 N N . PHE B 1 424 ? 0.818 -4.488 -7.43 1 98.38 424 PHE B N 1
ATOM 6742 C CA . PHE B 1 424 ? 0.057 -5.445 -6.637 1 98.38 424 PHE B CA 1
ATOM 6743 C C . PHE B 1 424 ? -0.988 -4.73 -5.785 1 98.38 424 PHE B C 1
ATOM 6745 O O . PHE B 1 424 ? -2.178 -5.043 -5.863 1 98.38 424 PHE B O 1
ATOM 6752 N N . MET B 1 425 ? -0.606 -3.715 -5.02 1 98.25 425 MET B N 1
ATOM 6753 C CA . MET B 1 425 ? -1.513 -3.033 -4.098 1 98.25 425 MET B CA 1
ATOM 6754 C C . MET B 1 425 ? -2.504 -2.158 -4.859 1 98.25 425 MET B C 1
ATOM 6756 O O . MET B 1 425 ? -3.666 -2.045 -4.465 1 98.25 425 MET B O 1
ATOM 6760 N N . SER B 1 426 ? -2.061 -1.471 -5.938 1 98 426 SER B N 1
ATOM 6761 C CA . SER B 1 426 ? -2.971 -0.671 -6.75 1 98 426 SER B CA 1
ATOM 6762 C C . SER B 1 426 ? -4.074 -1.534 -7.355 1 98 426 SER B C 1
ATOM 6764 O O . SER B 1 426 ? -5.227 -1.106 -7.441 1 98 426 SER B O 1
ATOM 6766 N N . TRP B 1 427 ? -3.684 -2.781 -7.781 1 98.5 427 TRP B N 1
ATOM 6767 C CA . TRP B 1 427 ? -4.66 -3.686 -8.375 1 98.5 427 TRP B CA 1
ATOM 6768 C C . TRP B 1 427 ? -5.719 -4.098 -7.355 1 98.5 427 TRP B C 1
ATOM 6770 O O . TRP B 1 427 ? -6.891 -4.266 -7.703 1 98.5 427 TRP B O 1
ATOM 6780 N N . ILE B 1 428 ? -5.309 -4.301 -6.094 1 98.5 428 ILE B N 1
ATOM 6781 C CA . ILE B 1 428 ? -6.254 -4.598 -5.023 1 98.5 428 ILE B CA 1
ATOM 6782 C C . ILE B 1 428 ? -7.223 -3.43 -4.852 1 98.5 428 ILE B C 1
ATOM 6784 O O . ILE B 1 428 ? -8.438 -3.623 -4.809 1 98.5 428 ILE B O 1
ATOM 6788 N N . ILE B 1 429 ? -6.695 -2.205 -4.793 1 97.94 429 ILE B N 1
ATOM 6789 C CA . ILE B 1 429 ? -7.488 -1.004 -4.547 1 97.94 429 ILE B CA 1
ATOM 6790 C C . ILE B 1 429 ? -8.461 -0.786 -5.699 1 97.94 429 ILE B C 1
ATOM 6792 O O . ILE B 1 429 ? -9.648 -0.518 -5.477 1 97.94 429 ILE B O 1
ATOM 6796 N N . ILE B 1 430 ? -8 -0.958 -6.941 1 97.62 430 ILE B N 1
ATOM 6797 C CA . ILE B 1 430 ? -8.852 -0.807 -8.117 1 97.62 430 ILE B CA 1
ATOM 6798 C C . ILE B 1 430 ? -9.984 -1.827 -8.07 1 97.62 430 ILE B C 1
ATOM 6800 O O . ILE B 1 430 ? -11.125 -1.51 -8.406 1 97.62 430 ILE B O 1
ATOM 6804 N N . GLY B 1 431 ? -9.641 -3.078 -7.648 1 97.44 431 GLY B N 1
ATOM 6805 C CA . GLY B 1 431 ? -10.664 -4.102 -7.516 1 97.44 431 GLY B CA 1
ATOM 6806 C C . GLY B 1 431 ? -11.766 -3.719 -6.543 1 97.44 431 GLY B C 1
ATOM 6807 O O . GLY B 1 431 ? -12.953 -3.869 -6.852 1 97.44 431 GLY B O 1
ATOM 6808 N N . PHE B 1 432 ? -11.406 -3.174 -5.41 1 96.06 432 PHE B N 1
ATOM 6809 C CA . PHE B 1 432 ? -12.391 -2.75 -4.422 1 96.06 432 PHE B CA 1
ATOM 6810 C C . PHE B 1 432 ? -13.227 -1.592 -4.949 1 96.06 432 PHE B C 1
ATOM 6812 O O . PHE B 1 432 ? -14.438 -1.53 -4.707 1 96.06 432 PHE B O 1
ATOM 6819 N N . LEU B 1 433 ? -12.625 -0.66 -5.676 1 95.38 433 LEU B N 1
ATOM 6820 C CA . LEU B 1 433 ? -13.344 0.489 -6.219 1 95.38 433 LEU B CA 1
ATOM 6821 C C . LEU B 1 433 ? -14.328 0.054 -7.293 1 95.38 433 LEU B C 1
ATOM 6823 O O . LEU B 1 433 ? -15.461 0.553 -7.344 1 95.38 433 LEU B O 1
ATOM 6827 N N . ILE B 1 434 ? -13.93 -0.902 -8.141 1 94.75 434 ILE B N 1
ATOM 6828 C CA . ILE B 1 434 ? -14.812 -1.416 -9.18 1 94.75 434 ILE B CA 1
ATOM 6829 C C . ILE B 1 434 ? -15.992 -2.143 -8.531 1 94.75 434 ILE B C 1
ATOM 6831 O O . ILE B 1 434 ? -17.141 -1.98 -8.961 1 94.75 434 ILE B O 1
ATOM 6835 N N . ALA B 1 435 ? -15.664 -2.926 -7.539 1 92.38 435 ALA B N 1
ATOM 6836 C CA . ALA B 1 435 ? -16.719 -3.635 -6.832 1 92.38 435 ALA B CA 1
ATOM 6837 C C . ALA B 1 435 ? -17.734 -2.658 -6.242 1 92.38 435 ALA B C 1
ATOM 6839 O O . ALA B 1 435 ? -18.938 -2.928 -6.234 1 92.38 435 ALA B O 1
ATOM 6840 N N . GLU B 1 436 ? -17.266 -1.496 -5.75 1 89.75 436 GLU B N 1
ATOM 6841 C CA . GLU B 1 436 ? -18.141 -0.473 -5.184 1 89.75 436 GLU B CA 1
ATOM 6842 C C . GLU B 1 436 ? -18.984 0.183 -6.266 1 89.75 436 GLU B C 1
ATOM 6844 O O . GLU B 1 436 ? -20.156 0.484 -6.039 1 89.75 436 GLU B O 1
ATOM 6849 N N . ILE B 1 437 ? -18.406 0.418 -7.375 1 88.19 437 ILE B N 1
ATOM 6850 C CA . ILE B 1 437 ? -19.141 1.024 -8.484 1 88.19 437 ILE B CA 1
ATOM 6851 C C . ILE B 1 437 ? -20.25 0.089 -8.945 1 88.19 437 ILE B C 1
ATOM 6853 O O . ILE B 1 437 ? -21.375 0.531 -9.203 1 88.19 437 ILE B O 1
ATOM 6857 N N . TYR B 1 438 ? -19.969 -1.199 -8.969 1 86.44 438 TYR B N 1
ATOM 6858 C CA . TYR B 1 438 ? -20.984 -2.184 -9.336 1 86.44 438 TYR B CA 1
ATOM 6859 C C . TYR B 1 438 ? -22.125 -2.193 -8.336 1 86.44 438 TYR B C 1
ATOM 6861 O O . TYR B 1 438 ? -23.297 -2.281 -8.719 1 86.44 438 TYR B O 1
ATOM 6869 N N . SER B 1 439 ? -21.75 -2.105 -7.137 1 84 439 SER B N 1
ATOM 6870 C CA . SER B 1 439 ? -22.766 -2.121 -6.09 1 84 439 SER B CA 1
ATOM 6871 C C . SER B 1 439 ? -23.641 -0.874 -6.152 1 84 439 SER B C 1
ATOM 6873 O O . SER B 1 439 ? -24.859 -0.945 -5.918 1 84 439 SER B O 1
ATOM 6875 N N . MET B 1 440 ? -23.078 0.263 -6.469 1 84.12 440 MET B N 1
ATOM 6876 C CA . MET B 1 440 ? -23.812 1.521 -6.574 1 84.12 440 MET B CA 1
ATOM 6877 C C . MET B 1 440 ? -24.781 1.492 -7.762 1 84.12 440 MET B C 1
ATOM 6879 O O . MET B 1 440 ? -25.891 2.016 -7.684 1 84.12 440 MET B O 1
ATOM 6883 N N . MET B 1 441 ? -24.375 0.877 -8.797 1 83 441 MET B N 1
ATOM 6884 C CA . MET B 1 441 ? -25.203 0.783 -9.992 1 83 441 MET B CA 1
ATOM 6885 C C . MET B 1 441 ? -26.375 -0.155 -9.766 1 83 441 MET B C 1
ATOM 6887 O O . MET B 1 441 ? -27.484 0.087 -10.266 1 83 441 MET B O 1
ATOM 6891 N N . GLU B 1 442 ? -26.156 -1.17 -9.008 1 80.88 442 GLU B N 1
ATOM 6892 C CA . GLU B 1 442 ? -27.219 -2.111 -8.695 1 80.88 442 GLU B CA 1
ATOM 6893 C C . GLU B 1 442 ? -28.281 -1.467 -7.805 1 80.88 442 GLU B C 1
ATOM 6895 O O . GLU B 1 442 ? -29.469 -1.725 -7.969 1 80.88 442 GLU B O 1
ATOM 6900 N N . THR B 1 443 ? -27.844 -0.643 -6.867 1 77.62 443 THR B N 1
ATOM 6901 C CA . THR B 1 443 ? -28.766 0.015 -5.953 1 77.62 443 THR B CA 1
ATOM 6902 C C . THR B 1 443 ? -29.609 1.06 -6.691 1 77.62 443 THR B C 1
ATOM 6904 O O . THR B 1 443 ? -30.766 1.281 -6.355 1 77.62 443 THR B O 1
ATOM 6907 N N . GLU B 1 444 ? -29.047 1.717 -7.668 1 75.25 444 GLU B N 1
ATOM 6908 C CA . GLU B 1 444 ? -29.766 2.723 -8.445 1 75.25 444 GLU B CA 1
ATOM 6909 C C . GLU B 1 444 ? -30.781 2.074 -9.375 1 75.25 444 GLU B C 1
ATOM 6911 O O . GLU B 1 444 ? -31.812 2.67 -9.68 1 75.25 444 GLU B O 1
ATOM 6916 N N . SER B 1 445 ? -30.516 0.903 -9.797 1 70.44 445 SER B N 1
ATOM 6917 C CA . SER B 1 445 ? -31.422 0.195 -10.688 1 70.44 445 SER B CA 1
ATOM 6918 C C . SER B 1 445 ? -32.594 -0.397 -9.906 1 70.44 445 SER B C 1
ATOM 6920 O O . SER B 1 445 ? -33.688 -0.619 -10.469 1 70.44 445 SER B O 1
ATOM 6922 N N . GLU B 1 446 ? -32.531 -0.611 -8.594 1 63.03 446 GLU B N 1
ATOM 6923 C CA . GLU B 1 446 ? -33.656 -1.071 -7.77 1 63.03 446 GLU B CA 1
ATOM 6924 C C . GLU B 1 446 ? -34.5 0.103 -7.258 1 63.03 446 GLU B C 1
ATOM 6926 O O . GLU B 1 446 ? -35.719 -0.003 -7.125 1 63.03 446 GLU B O 1
#

Radius of gyration: 31.4 Å; Cα contacts (8 Å, |Δi|>4): 1522; chains: 2; bounding box: 89×84×78 Å

Sequence (892 aa):
MNNPYMDKSEAKGVPEEPKRHLSFTDIVFLSIGGQSPFLSILTYGVVALLYAGLFGPIAIILGTLLVLVNGMSVYELSKRFTKEGGYYTYAFYSLSKRLGFETGWMYILYSTTYGAGYVFGTAYVLYHVLNINPWIVTLGVMSISALLGILGIKISTKYAIFATLLEIIMMTALAVLLIQSTGFHLYNPFSLKLNLSQLAIAILFGSSIPTGYGSIAPISGETKNARNVISKAIITVILVGGLLAAFDVYAIGTYVSYFHLSMNNVDILTLIRDRLGLLTLVFVLFASINDGIVGSLAFLTATSRTVFAMASSNFLPKFFAKFESYKGPVRAVLLSVLIYFAIISVGLYFLRSIFTAFILISSVALFANLFVHLSANFSLIRISIKKVLKRKIQLIVGVASALYTVYELIYSIAGSVPIVVYVFMSWIIIGFLIAEIYSMMETESEMNNPYMDKSEAKGVPEEPKRHLSFTDIVFLSIGGQSPFLSILTYGVVALLYAGLFGPIAIILGTLLVLVNGMSVYELSKRFTKEGGYYTYAFYSLSKRLGFETGWMYILYSTTYGAGYVFGTAYVLYHVLNINPWIVTLGVMSISALLGILGIKISTKYAIFATLLEIIMMTALAVLLIQSTGFHLYNPFSLKLNLSQLAIAILFGSSIPTGYGSIAPISGETKNARNVISKAIITVILVGGLLAAFDVYAIGTYVSYFHLSMNNVDILTLIRDRLGLLTLVFVLFASINDGIVGSLAFLTATSRTVFAMASSNFLPKFFAKFESYKGPVRAVLLSVLIYFAIISVGLYFLRSIFTAFILISSVALFANLFVHLSANFSLIRISIKKVLKRKIQLIVGVASALYTVYELIYSIAGSVPIVVYVFMSWIIIGFLIAEIYSMMETESE

Nearest PDB structures (foldseek):
  7o82-assembly1_B  TM=8.209E-01  e=3.457E-13  Escherichia coli O157:H7
  3ncy-assembly1_A  TM=7.950E-01  e=7.996E-11  Salmonella enterica subsp. enterica serovar Typhimurium
  3gia-assembly1_A  TM=8.124E-01  e=3.502E-10  Methanocaldococcus jannaschii
  3ncy-assembly2_D  TM=8.181E-01  e=3.653E-10  Salmonella enterica subsp. enterica serovar Typhimurium
  8b70-assembly1_B  TM=7.732E-01  e=1.444E-10  Bacillus subtilis

Solvent-accessible surface area (backbone atoms only — not comparable to full-atom values): 42343 Å² total; per-residue (Å²): 139,83,78,79,78,78,75,86,72,80,76,75,73,67,74,52,70,70,60,53,72,39,46,54,68,43,51,35,30,47,32,44,31,24,25,13,61,67,42,30,46,73,41,37,42,45,52,10,28,71,54,37,45,66,22,21,28,54,26,15,46,54,10,27,49,53,47,45,40,41,43,49,27,49,26,59,47,29,55,73,50,47,53,43,14,22,61,21,46,48,19,34,74,49,66,36,65,60,53,8,51,37,33,39,55,35,41,44,49,14,28,41,29,42,17,43,20,32,28,31,43,27,20,34,53,44,27,73,75,69,66,43,62,48,70,59,43,33,54,48,43,49,48,53,23,43,50,34,52,59,65,29,54,70,78,47,57,65,55,31,45,49,57,39,49,51,46,52,50,51,49,50,50,53,25,50,50,38,30,51,74,52,73,65,53,78,70,80,48,79,67,78,89,66,55,69,28,42,44,27,41,9,18,53,32,22,19,51,42,22,47,28,40,73,37,53,46,14,47,23,33,30,27,38,66,24,41,62,32,52,27,52,33,43,56,50,34,26,52,54,43,19,51,51,48,22,50,38,46,38,18,53,38,25,37,34,60,68,70,68,52,56,77,93,71,59,52,66,68,56,50,47,35,72,72,61,32,69,70,49,45,55,49,50,54,50,47,23,53,51,20,17,27,42,14,25,32,38,21,41,52,21,35,12,32,30,46,22,42,40,8,66,71,65,76,38,64,61,77,24,38,46,40,39,83,76,42,38,35,46,56,15,32,50,52,40,44,52,52,38,53,49,53,50,51,48,38,61,72,73,34,89,44,55,60,57,32,22,53,50,39,31,50,33,13,54,54,28,43,49,53,36,45,42,46,40,15,50,22,37,31,51,59,18,61,78,42,44,89,85,27,46,69,52,31,52,44,11,51,53,27,34,52,52,47,52,54,42,50,58,32,24,58,72,53,45,65,58,68,44,52,52,53,49,52,49,52,52,50,50,34,54,51,51,49,48,52,52,52,53,53,53,59,71,73,104,138,82,78,80,72,80,66,81,68,75,77,70,75,70,76,51,69,71,59,55,72,38,44,56,68,41,51,33,30,46,32,43,32,23,24,14,63,68,42,30,45,72,40,37,43,44,52,10,30,71,54,37,46,65,22,20,28,56,28,14,44,53,10,27,49,54,46,45,40,41,42,51,28,48,27,59,47,28,55,74,50,46,53,44,14,21,62,20,43,47,19,34,75,48,67,36,66,59,54,8,52,37,31,37,55,34,38,44,52,15,29,41,28,41,16,45,21,32,27,30,43,28,22,34,52,43,28,72,76,69,65,46,61,48,69,58,44,32,54,47,43,48,48,52,25,41,50,33,53,58,65,30,56,70,80,46,55,66,54,31,44,48,56,38,50,50,45,53,49,51,49,50,50,52,23,50,49,38,30,52,74,53,73,65,54,78,72,78,47,80,68,76,88,67,55,68,27,42,44,26,41,10,18,52,33,23,19,50,40,22,47,27,42,72,37,51,48,15,47,24,32,31,27,38,66,25,42,62,30,52,27,51,34,44,56,50,33,27,52,54,43,18,51,51,49,22,49,39,46,37,18,53,40,22,38,33,61,68,69,68,52,56,74,93,71,59,52,65,69,57,49,47,34,72,73,60,32,69,70,50,45,55,49,50,52,50,47,22,52,52,19,17,27,43,13,24,33,40,18,44,52,20,35,12,32,30,47,22,40,39,9,65,72,64,77,38,65,62,78,24,37,46,40,39,81,78,43,38,35,46,55,15,30,52,53,41,44,52,51,37,52,48,53,49,51,48,38,61,71,74,33,91,44,56,59,57,31,22,51,51,40,30,49,35,11,52,52,27,42,49,52,37,45,41,45,40,15,49,21,37,30,51,59,18,62,78,42,43,88,84,27,47,68,52,31,51,43,10,50,53,28,35,52,53,47,50,53,43,50,58,30,26,57,73,54,45,65,58,68,44,53,51,53,48,53,50,51,53,50,50,35,53,51,50,48,49,52,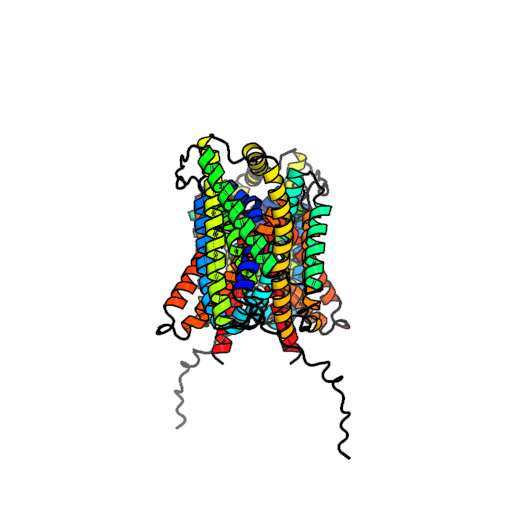52,53,53,51,55,60,70,72,104

pLDDT: mean 91.23, std 11.61, range [27.42, 98.81]